Protein AF-0000000078518504 (afdb_homodimer)

Organism: Penicillium expansum (NCBI:txid27334)

InterPro domains:
  IPR007219 Xylanolytic transcriptional activator, regulatory domain [PF04082] (17-148)
  IPR007219 Xylanolytic transcriptional activator, regulatory domain [SM00906] (2-79)

Foldseek 3Di:
DLLVVLLVLLVVLVVVPLLDPVSAFDDPDLLQAPRNLVSQVSNLVSVLSQLLVCLQLLHAGSDAPVSGQDFHHHLAEPVRHDHPPPPCPVPDPPPSPPHYPCVLVVLSSQLSVLSNVLSNLCPDPCNVVVVVDCVVLVVSLVSLVVSLVVLVVVADCPDPASSHPLNSLLSSLSSLCSSQQDDLLCLLVCSVLSLQLSLLSNLVSVLVCVVVVFAPLDLSVLSSLLLSLLSNLLSLQSDALVSDDVSLVDPSNVVSNVSSLVSLVVSCVVPVLSVLSSVLSVLSVVFRDGPPPQPDVVRDFAGDPVSLVSVVVCLVSCCVRSSRPSSSVSSVCRSPHTRDYPDPDPSPPPPPPDDPPDPVPPVVPPDPPPPVVNPPDPPPDDDDDDDDRPDDDDPPDDPDDPPPPPPPPVCVQPNPGGSPD/DLLVVLLVLLVVLVVVPLLDPVPAFDDPDLLQAPRNLVSQVSNLVSVLSQLLVCLQLLHAGSDAPVSGQDFHHHLDEPVSHDHPPPPCPVPPPPPSPPHYPCNLVVLSSQLSVLSNVLSNLCPDPCNVVVVVDCVVLVVSLVSLVVSLVVLVVVADCPDPDSSHPLNSLLSSLSSLCSSQQDDLLCLLVCSVLSLQLSLLSNLVSVLVCVVVVFAPLDLSVLSSLLLSLLSNLLSLQSDALVSDDVSLVDPSNVVSNVSSLVSLVVSCVVPVLSVLSSVLSVLSVVFRDGPPPQPDVVRDFAGDPVSLVSVVVCLVSCCVRSSRPSSSVSSVCRSPHTRDYPDPDPSPPPPPPDDPPDPVPPVVPDDDDPPVVNPPDPPPDDDDDDDDRPDDDDPPDDPDDPPPPPPPPVCVQPNPGGSPD

Solvent-accessible surface area (backbone atoms only — not comparable to full-atom values): 48650 Å² total; per-residue (Å²): 109,69,68,45,51,47,46,37,51,51,45,52,39,52,73,68,38,46,41,36,47,86,68,48,79,79,54,96,52,51,70,39,24,39,66,52,34,50,47,29,46,52,40,51,53,52,47,50,51,43,47,51,50,21,59,57,32,60,47,81,54,61,65,60,72,56,53,43,52,44,65,80,53,56,67,56,43,76,85,68,39,35,60,89,84,47,82,64,73,74,54,69,81,56,72,66,62,90,75,36,88,51,41,43,54,54,54,50,52,53,52,47,50,52,49,44,52,50,52,60,50,65,48,26,58,61,26,71,67,54,62,71,40,64,62,62,56,51,51,52,48,50,52,51,50,53,53,52,57,59,42,60,74,66,37,46,80,84,40,92,49,73,41,9,55,64,47,47,50,36,55,51,27,52,47,48,41,68,73,32,66,68,44,79,84,37,28,82,73,52,26,30,59,52,31,39,49,28,32,34,51,38,30,48,50,49,46,52,35,52,74,66,69,59,54,47,85,36,70,66,56,50,54,44,47,52,45,38,47,50,51,40,51,42,45,46,42,50,40,30,78,89,69,53,54,73,53,65,67,44,83,54,49,67,56,17,53,51,36,37,52,51,52,32,51,56,45,26,73,74,32,71,85,35,40,64,56,35,52,48,48,52,52,47,64,70,54,45,67,53,86,87,57,79,69,56,88,73,63,76,58,50,58,53,68,68,60,35,54,51,47,60,70,43,40,70,59,49,49,72,68,52,56,20,57,70,57,52,48,49,53,50,47,54,61,73,43,63,53,51,70,76,81,80,78,73,81,57,82,66,72,78,78,72,93,68,72,72,68,61,56,34,58,59,21,35,86,64,68,71,77,39,68,79,73,48,71,84,68,79,74,80,83,82,86,79,82,81,68,80,80,78,79,81,86,68,82,79,80,73,72,72,76,71,64,65,75,78,71,68,61,72,48,29,76,62,68,80,60,79,118,110,68,68,45,51,47,46,37,51,52,45,51,39,54,74,67,38,47,42,34,48,86,67,48,80,79,56,96,54,50,68,37,24,38,67,52,35,50,49,29,46,52,41,50,53,50,48,50,50,43,48,51,50,19,60,57,33,60,48,81,51,61,65,58,72,56,53,43,53,43,66,80,53,57,68,55,42,75,86,68,39,37,61,90,84,49,82,64,71,73,56,69,79,56,71,70,63,89,76,37,87,51,40,43,56,54,53,50,50,52,51,48,49,52,49,45,51,51,50,59,50,63,48,26,59,63,25,71,67,54,64,70,41,64,62,61,57,52,50,53,49,50,53,51,49,52,54,52,57,57,40,62,74,65,36,46,79,84,41,91,48,75,40,9,56,64,47,47,50,37,54,49,27,51,46,48,38,67,74,33,66,69,44,78,84,38,28,80,72,52,25,32,59,52,29,41,49,26,32,33,52,38,29,48,51,47,46,53,34,52,74,66,69,57,56,47,86,36,68,64,55,50,53,45,47,51,44,38,47,50,50,41,51,41,44,46,41,50,37,29,77,90,70,55,55,71,53,66,67,45,83,53,49,66,55,18,52,50,36,36,52,48,52,33,51,57,43,25,73,75,32,72,84,35,39,64,55,36,53,49,49,52,52,47,63,70,56,44,66,54,86,88,58,78,71,56,87,73,62,77,58,51,59,53,69,69,58,35,54,51,47,60,72,44,40,68,59,48,51,72,69,51,55,20,56,68,58,52,47,50,54,50,49,54,61,72,43,63,54,50,69,77,81,79,77,73,81,57,80,65,73,76,80,69,92,68,72,71,70,62,58,35,58,61,18,38,82,66,65,73,79,39,68,79,74,50,71,83,70,79,74,84,83,79,86,79,82,80,69,80,79,77,77,79,85,68,80,80,79,72,72,75,75,70,65,64,75,77,71,67,62,71,48,26,76,62,64,79,60,80,116

Sequence (842 aa):
MIVTIVSAMMRYCVMAQLHLAESEPQVPNPAFSLEVQTRRRVFWSAYALDRFISWIYHIPNNIIDEHISVELFSNVGDADLHHEGSEDSRIQIETPSQKTHVSPALHLFRCRRIQSRIISTMMRSDFREIDASSTWREHMLGELDSWRSQLRLLSDVASKSYTSDRWVGMAYNYTILLLHQPTKENVCNGFGDRSVPACVQIAMTFRTFQKDRQTAQLWPGLLSQVAVGITLLYCFWATPPQHQTIAYRSREVPDALRACSTALAILAERWVQAEPLRDVFDVLAKEVPLHGTAEEDPPPRRISAESISYIQSQMPLLTSIIMHRGVLRMIREMITEDFPRSLDEDFHHQLPASQDQTMLRGLGGHMCSEECPFFHEPTHPGLMAGIGAQTFSPLENGIGSAYGVDDETLMYPLLFGSAEFMIVTIVSAMMRYCVMAQLHLAESEPQVPNPAFSLEVQTRRRVFWSAYALDRFISWIYHIPNNIIDEHISVELFSNVGDADLHHEGSEDSRIQIETPSQKTHVSPALHLFRCRRIQSRIISTMMRSDFREIDASSTWREHMLGELDSWRSQLRLLSDVASKSYTSDRWVGMAYNYTILLLHQPTKENVCNGFGDRSVPACVQIAMTFRTFQKDRQTAQLWPGLLSQVAVGITLLYCFWATPPQHQTIAYRSREVPDALRACSTALAILAERWVQAEPLRDVFDVLAKEVPLHGTAEEDPPPRRISAESISYIQSQMPLLTSIIMHRGVLRMIREMITEDFPRSLDEDFHHQLPASQDQTMLRGLGGHMCSEECPFFHEPTHPGLMAGIGAQTFSPLENGIGSAYGVDDETLMYPLLFGSAEF

pLDDT: mean 74.26, std 26.61, range [17.41, 97.56]

Radius of gyration: 29.84 Å; Cα contacts (8 Å, |Δi|>4): 883; chains: 2; bounding box: 81×90×67 Å

Secondary structure (DSSP, 8-state):
-HHHHHHHHHHHHHHTTTT-GGGS---S-TTTBHHHHHHHHHHHHHHHHHHHHHHHHT---SS-GGG--PPPPPS--GGG-B-TT-GGGG-------SS-TTHHHHHHHHHHHHHHHHHHHHTSTTHHHHHTSTHHHHHHHHHHHHHHHHHHTT--TT--STTSHHHHHHHHHHHHHHHT---TTTGGGTHHHHHHHHHHHHHHHHHHHHHTT-----HHHHHHHHHHHHHHHHHHHHS-GGG--GGGG-TTHHHHHHHHHHHHHHHHHH-GGGHHHHHHHHHHHHHSPPTT---SSSPPSSS-HHHHHHHHHHHHHHHHHH--HHHHHHHHHHHHS----SSS------------SGGGGSGGGS--GGG-GGGS------------------------S-S---TTS----SSSS-TT-/-HHHHHHHHHHHHHHTTTT-GGGS---S-TTTBHHHHHHHHHHHHHHHHHHHHHHHHT---SS-GGG--PPPPPS--GGG-B-TT-GGGG-------SS-TTHHHHHHHHHHHHHHHHHHHHTSTTHHHHHTSTHHHHHHHHHHHHHHHHHHTT--TT--STTSHHHHHHHHHHHHHHHT---TTTGGGTHHHHHHHHHHHHHHHHHHHHHTT-----HHHHHHHHHHHHHHHHHHHHS-GGG--GGGG-TTHHHHHHHHHHHHHHHHHH-GGGHHHHHHHHHHHHHSPPTT---SSSPPSSS-HHHHHHHHHHHHHHHHHH--HHHHHHHHHHHHS----SSS------------SGGGGSGGGS--GGG-GGGS------------------------S-S---TTS---SSSSS-TT-

Structure (mmCIF, N/CA/C/O backbone):
data_AF-0000000078518504-model_v1
#
loop_
_entity.id
_entity.type
_entity.pdbx_description
1 polymer 'Transcription factor, fungi'
#
loop_
_atom_site.group_PDB
_atom_site.id
_atom_site.type_symbol
_atom_site.label_atom_id
_atom_site.label_alt_id
_atom_site.label_comp_id
_atom_site.label_asym_id
_atom_site.label_entity_id
_atom_site.label_seq_id
_atom_site.pdbx_PDB_ins_code
_atom_site.Cartn_x
_atom_site.Cartn_y
_atom_site.Cartn_z
_atom_site.occupancy
_atom_site.B_iso_or_equiv
_atom_site.auth_seq_id
_atom_site.auth_comp_id
_atom_site.auth_asym_id
_atom_site.auth_atom_id
_atom_site.pdbx_PDB_model_num
ATOM 1 N N . MET A 1 1 ? -5.824 14.617 -9.156 1 77.56 1 MET A N 1
ATOM 2 C CA . MET A 1 1 ? -5.066 14.266 -10.352 1 77.56 1 MET A CA 1
ATOM 3 C C . MET A 1 1 ? -3.65 13.836 -9.992 1 77.56 1 MET A C 1
ATOM 5 O O . MET A 1 1 ? -3.248 12.703 -10.281 1 77.56 1 MET A O 1
ATOM 9 N N . ILE A 1 2 ? -2.992 14.562 -9.117 1 80.12 2 ILE A N 1
ATOM 10 C CA . ILE A 1 2 ? -1.602 14.227 -8.828 1 80.12 2 ILE A CA 1
ATOM 11 C C . ILE A 1 2 ? -1.538 12.922 -8.039 1 80.12 2 ILE A C 1
ATOM 13 O O . ILE A 1 2 ? -0.645 12.102 -8.25 1 80.12 2 ILE A O 1
ATOM 17 N N . VAL A 1 3 ? -2.488 12.625 -7.273 1 87.75 3 VAL A N 1
ATOM 18 C CA . VAL A 1 3 ? -2.502 11.438 -6.426 1 87.75 3 VAL A CA 1
ATOM 19 C C . VAL A 1 3 ? -2.584 10.188 -7.297 1 87.75 3 VAL A C 1
ATOM 21 O O . VAL A 1 3 ? -1.835 9.227 -7.09 1 87.75 3 VAL A O 1
ATOM 24 N N . THR A 1 4 ? -3.396 10.203 -8.32 1 87.12 4 THR A N 1
ATOM 25 C CA . THR A 1 4 ? -3.582 9.039 -9.18 1 87.12 4 THR A CA 1
ATOM 26 C C . THR A 1 4 ? -2.367 8.836 -10.078 1 87.12 4 THR A C 1
ATOM 28 O O . THR A 1 4 ? -1.992 7.699 -10.375 1 87.12 4 THR A O 1
ATOM 31 N N . ILE A 1 5 ? -1.777 9.945 -10.43 1 87.75 5 ILE A N 1
ATOM 32 C CA . ILE A 1 5 ? -0.608 9.852 -11.297 1 87.75 5 ILE A CA 1
ATOM 33 C C . ILE A 1 5 ? 0.558 9.234 -10.531 1 87.75 5 ILE A C 1
ATOM 35 O O . ILE A 1 5 ? 1.27 8.375 -11.055 1 87.75 5 ILE A O 1
ATOM 39 N N . VAL A 1 6 ? 0.733 9.719 -9.367 1 91.19 6 VAL A N 1
ATOM 40 C CA . VAL A 1 6 ? 1.813 9.188 -8.547 1 91.19 6 VAL A CA 1
ATOM 41 C C . VAL A 1 6 ? 1.548 7.715 -8.242 1 91.19 6 VAL A C 1
ATOM 43 O O . VAL A 1 6 ? 2.477 6.902 -8.211 1 91.19 6 VAL A O 1
ATOM 46 N N . SER A 1 7 ? 0.31 7.387 -8.062 1 92.62 7 SER A N 1
ATOM 47 C CA . SER A 1 7 ? -0.048 5.992 -7.816 1 92.62 7 SER A CA 1
ATOM 48 C C . SER A 1 7 ? 0.276 5.121 -9.023 1 92.62 7 SER A C 1
ATOM 50 O O . SER A 1 7 ? 0.81 4.02 -8.883 1 92.62 7 SER A O 1
ATOM 52 N N . ALA A 1 8 ? -0.093 5.602 -10.141 1 90.81 8 ALA A N 1
ATOM 53 C CA . ALA A 1 8 ? 0.226 4.867 -11.367 1 90.81 8 ALA A CA 1
ATOM 54 C C . ALA A 1 8 ? 1.734 4.699 -11.531 1 90.81 8 ALA A C 1
ATOM 56 O O . ALA A 1 8 ? 2.207 3.631 -11.922 1 90.81 8 ALA A O 1
ATOM 57 N N . MET A 1 9 ? 2.412 5.777 -11.25 1 93.5 9 MET A N 1
ATOM 58 C CA . MET A 1 9 ? 3.869 5.727 -11.328 1 93.5 9 MET A CA 1
ATOM 59 C C . MET A 1 9 ? 4.422 4.625 -10.422 1 93.5 9 MET A C 1
ATOM 61 O O . MET A 1 9 ? 5.262 3.83 -10.852 1 93.5 9 MET A O 1
ATOM 65 N N . MET A 1 10 ? 3.941 4.582 -9.219 1 95.06 10 MET A N 1
ATOM 66 C CA . MET A 1 10 ? 4.422 3.574 -8.273 1 95.06 10 MET A CA 1
ATOM 67 C C . MET A 1 10 ? 4.074 2.17 -8.758 1 95.06 10 MET A C 1
ATOM 69 O O . MET A 1 10 ? 4.859 1.236 -8.578 1 95.06 10 MET A O 1
ATOM 73 N N . ARG A 1 11 ? 2.955 2.02 -9.375 1 93.75 11 ARG A N 1
ATOM 74 C CA . ARG A 1 11 ? 2.566 0.707 -9.883 1 93.75 11 ARG A CA 1
ATOM 75 C C . ARG A 1 11 ? 3.459 0.282 -11.047 1 93.75 11 ARG A C 1
ATOM 77 O O . ARG A 1 11 ? 3.768 -0.902 -11.195 1 93.75 11 ARG A O 1
ATOM 84 N N . TYR A 1 12 ? 3.844 1.214 -11.828 1 93.12 12 TYR A N 1
ATOM 85 C CA . TYR A 1 12 ? 4.793 0.899 -12.883 1 93.12 12 TYR A CA 1
ATOM 86 C C . TYR A 1 12 ? 6.121 0.422 -12.305 1 93.12 12 TYR A C 1
ATOM 88 O O . TYR A 1 12 ? 6.742 -0.501 -12.836 1 93.12 12 TYR A O 1
ATOM 96 N N . CYS A 1 13 ? 6.52 1.09 -11.234 1 95.31 13 CYS A N 1
ATOM 97 C CA . CYS A 1 13 ? 7.742 0.652 -10.57 1 95.31 13 CYS A CA 1
ATOM 98 C C . CYS A 1 13 ? 7.605 -0.777 -10.062 1 95.31 13 CYS A C 1
ATOM 100 O O . CYS A 1 13 ? 8.531 -1.577 -10.188 1 95.31 13 CYS A O 1
ATOM 102 N N . VAL A 1 14 ? 6.438 -1.118 -9.555 1 94.56 14 VAL A N 1
ATOM 103 C CA . VAL A 1 14 ? 6.184 -2.445 -9.008 1 94.56 14 VAL A CA 1
ATOM 104 C C . VAL A 1 14 ? 6.16 -3.477 -10.133 1 94.56 14 VAL A C 1
ATOM 106 O O . VAL A 1 14 ? 6.758 -4.551 -10.008 1 94.56 14 VAL A O 1
ATOM 109 N N . MET A 1 15 ? 5.504 -3.113 -11.227 1 91.56 15 MET A N 1
ATOM 110 C CA . MET A 1 15 ? 5.426 -4.023 -12.367 1 91.56 15 MET A CA 1
ATOM 111 C C . MET A 1 15 ? 6.812 -4.301 -12.93 1 91.56 15 MET A C 1
ATOM 113 O O . MET A 1 15 ? 7.094 -5.418 -13.375 1 91.56 15 MET A O 1
ATOM 117 N N . ALA A 1 16 ? 7.648 -3.305 -12.844 1 92.31 16 ALA A N 1
ATOM 118 C CA . ALA A 1 16 ? 9.023 -3.459 -13.32 1 92.31 16 ALA A CA 1
ATOM 119 C C . ALA A 1 16 ? 9.914 -4.066 -12.242 1 92.31 16 ALA A C 1
ATOM 121 O O . ALA A 1 16 ? 11.109 -4.281 -12.469 1 92.31 16 ALA A O 1
ATOM 122 N N . GLN A 1 17 ? 9.352 -4.305 -11.07 1 94.06 17 GLN A N 1
ATOM 123 C CA . GLN A 1 17 ? 10.039 -4.945 -9.953 1 94.06 17 GLN A CA 1
ATOM 124 C C . GLN A 1 17 ? 11.25 -4.133 -9.508 1 94.06 17 GLN A C 1
ATOM 126 O O . GLN A 1 17 ? 12.297 -4.695 -9.188 1 94.06 17 GLN A O 1
ATOM 131 N N . LEU A 1 18 ? 11.141 -2.814 -9.539 1 95.94 18 LEU A N 1
ATOM 132 C CA . LEU A 1 18 ? 12.25 -1.938 -9.164 1 95.94 18 LEU A CA 1
ATOM 133 C C . LEU A 1 18 ? 12.414 -1.899 -7.645 1 95.94 18 LEU A C 1
ATOM 135 O O . LEU A 1 18 ? 13.469 -1.502 -7.145 1 95.94 18 LEU A O 1
ATOM 139 N N . HIS A 1 19 ? 11.391 -2.283 -6.93 1 96.25 19 HIS A N 1
ATOM 140 C CA . HIS A 1 19 ? 11.414 -2.225 -5.473 1 96.25 19 HIS A CA 1
ATOM 141 C C . HIS A 1 19 ? 12.102 -3.453 -4.883 1 96.25 19 HIS A C 1
ATOM 143 O O . HIS A 1 19 ? 12.273 -3.551 -3.666 1 96.25 19 HIS A O 1
ATOM 149 N N . LEU A 1 20 ? 12.492 -4.359 -5.773 1 95.25 20 LEU A N 1
ATOM 150 C CA . LEU A 1 20 ? 13.047 -5.629 -5.316 1 95.25 20 LEU A CA 1
ATOM 151 C C . LEU A 1 20 ? 14.539 -5.707 -5.609 1 95.25 20 LEU A C 1
ATOM 153 O O . LEU A 1 20 ? 14.961 -5.539 -6.758 1 95.25 20 LEU A O 1
ATOM 157 N N . ALA A 1 21 ? 15.312 -6.07 -4.637 1 93.69 21 ALA A N 1
ATOM 158 C CA . ALA A 1 21 ? 16.75 -6.254 -4.793 1 93.69 21 ALA A CA 1
ATOM 159 C C . ALA A 1 21 ? 17.062 -7.504 -5.613 1 93.69 21 ALA A C 1
ATOM 161 O O . ALA A 1 21 ? 18.031 -7.531 -6.367 1 93.69 21 ALA A O 1
ATOM 162 N N . GLU A 1 22 ? 16.234 -8.547 -5.512 1 88.81 22 GLU A N 1
ATOM 163 C CA . GLU A 1 22 ? 16.438 -9.82 -6.188 1 88.81 22 GLU A CA 1
ATOM 164 C C . GLU A 1 22 ? 16.328 -9.664 -7.703 1 88.81 22 GLU A C 1
ATOM 166 O O . GLU A 1 22 ? 16.859 -10.484 -8.453 1 88.81 22 GLU A O 1
ATOM 171 N N . SER A 1 23 ? 15.672 -8.648 -8.102 1 89.75 23 SER A N 1
ATOM 172 C CA . SER A 1 23 ? 15.453 -8.445 -9.531 1 89.75 23 SER A CA 1
ATOM 173 C C . SER A 1 23 ? 16.578 -7.625 -10.148 1 89.75 23 SER A C 1
ATOM 175 O O . SER A 1 23 ? 16.641 -7.457 -11.367 1 89.75 23 SER A O 1
ATOM 177 N N . GLU A 1 24 ? 17.453 -7.098 -9.297 1 92.12 24 GLU A N 1
ATOM 178 C CA . GLU A 1 24 ? 18.578 -6.328 -9.82 1 92.12 24 GLU A CA 1
ATOM 179 C C . GLU A 1 24 ? 19.547 -7.219 -10.586 1 92.12 24 GLU A C 1
ATOM 181 O O . GLU A 1 24 ? 19.734 -8.391 -10.242 1 92.12 24 GLU A O 1
ATOM 186 N N . PRO A 1 25 ? 20.156 -6.598 -11.625 1 88.38 25 PRO A N 1
ATOM 187 C CA . PRO A 1 25 ? 21.203 -7.367 -12.305 1 88.38 25 PRO A CA 1
ATOM 188 C C . PRO A 1 25 ? 22.359 -7.758 -11.383 1 88.38 25 PRO A C 1
ATOM 190 O O . PRO A 1 25 ? 22.734 -6.98 -10.5 1 88.38 25 PRO A O 1
ATOM 193 N N . GLN A 1 26 ? 22.797 -8.945 -11.656 1 87.5 26 GLN A N 1
ATOM 194 C CA . GLN A 1 26 ? 23.938 -9.414 -10.859 1 87.5 26 GLN A CA 1
ATOM 195 C C . GLN A 1 26 ? 25.25 -8.945 -11.461 1 87.5 26 GLN A C 1
ATOM 197 O O . GLN A 1 26 ? 25.672 -9.422 -12.516 1 87.5 26 GLN A O 1
ATOM 202 N N . VAL A 1 27 ? 25.828 -7.969 -10.812 1 87.56 27 VAL A N 1
ATOM 203 C CA . VAL A 1 27 ? 27.094 -7.41 -11.273 1 87.56 27 VAL A CA 1
ATOM 204 C C . VAL A 1 27 ? 28.125 -7.461 -10.148 1 87.56 27 VAL A C 1
ATOM 206 O O . VAL A 1 27 ? 27.766 -7.477 -8.969 1 87.56 27 VAL A O 1
ATOM 209 N N . PRO A 1 28 ? 29.328 -7.574 -10.516 1 84.12 28 PRO A N 1
ATOM 210 C CA . PRO A 1 28 ? 30.375 -7.688 -9.492 1 84.12 28 PRO A CA 1
ATOM 211 C C . PRO A 1 28 ? 30.391 -6.508 -8.523 1 84.12 28 PRO A C 1
ATOM 213 O O . PRO A 1 28 ? 30.578 -6.691 -7.32 1 84.12 28 PRO A O 1
ATOM 216 N N . ASN A 1 29 ? 30.219 -5.289 -9.055 1 85.5 29 ASN A N 1
ATOM 217 C CA . ASN A 1 29 ? 30.219 -4.098 -8.211 1 85.5 29 ASN A CA 1
ATOM 218 C C . ASN A 1 29 ? 28.984 -3.244 -8.445 1 85.5 29 ASN A C 1
ATOM 220 O O . ASN A 1 29 ? 29.031 -2.242 -9.156 1 85.5 29 ASN A O 1
ATOM 224 N N . PRO A 1 30 ? 27.969 -3.611 -7.781 1 88.56 30 PRO A N 1
ATOM 225 C CA . PRO A 1 30 ? 26.703 -2.898 -8 1 88.56 30 PRO A CA 1
ATOM 226 C C . PRO A 1 30 ? 26.797 -1.415 -7.652 1 88.56 30 PRO A C 1
ATOM 228 O O . PRO A 1 30 ? 26.062 -0.6 -8.203 1 88.56 30 PRO A O 1
ATOM 231 N N . ALA A 1 31 ? 27.75 -1.075 -6.754 1 86.62 31 ALA A N 1
ATOM 232 C CA . ALA A 1 31 ? 27.875 0.31 -6.309 1 86.62 31 ALA A CA 1
ATOM 233 C C . ALA A 1 31 ? 28.344 1.213 -7.445 1 86.62 31 ALA A C 1
ATOM 235 O O . ALA A 1 31 ? 28.047 2.412 -7.453 1 86.62 31 ALA A O 1
ATOM 236 N N . PHE A 1 32 ? 29.016 0.625 -8.414 1 87.69 32 PHE A N 1
ATOM 237 C CA . PHE A 1 32 ? 29.594 1.43 -9.484 1 87.69 32 PHE A CA 1
ATOM 238 C C . PHE A 1 32 ? 28.953 1.095 -10.828 1 87.69 32 PHE A C 1
ATOM 240 O O . PHE A 1 32 ? 29.312 1.662 -11.852 1 87.69 32 PHE A O 1
ATOM 247 N N . SER A 1 33 ? 27.969 0.254 -10.75 1 90.56 33 SER A N 1
ATOM 248 C CA . SER A 1 33 ? 27.297 -0.136 -11.977 1 90.56 33 SER A CA 1
ATOM 249 C C . SER A 1 33 ? 26.266 0.909 -12.391 1 90.56 33 SER A C 1
ATOM 251 O O . SER A 1 33 ? 25.359 1.248 -11.609 1 90.56 33 SER A O 1
ATOM 253 N N . LEU A 1 34 ? 26.375 1.397 -13.539 1 89.94 34 LEU A N 1
ATOM 254 C CA . LEU A 1 34 ? 25.453 2.404 -14.047 1 89.94 34 LEU A CA 1
ATOM 255 C C . LEU A 1 34 ? 24.031 1.859 -14.086 1 89.94 34 LEU A C 1
ATOM 257 O O . LEU A 1 34 ? 23.078 2.559 -13.711 1 89.94 34 LEU A O 1
ATOM 261 N N . GLU A 1 35 ? 23.828 0.681 -14.492 1 91.12 35 GLU A N 1
ATOM 262 C CA . GLU A 1 35 ? 22.5 0.088 -14.625 1 91.12 35 GLU A CA 1
ATOM 263 C C . GLU A 1 35 ? 21.828 -0.072 -13.266 1 91.12 35 GLU A C 1
ATOM 265 O O . GLU A 1 35 ? 20.688 0.342 -13.07 1 91.12 35 GLU A O 1
ATOM 270 N N . VAL A 1 36 ? 22.625 -0.61 -12.367 1 93.31 36 VAL A N 1
ATOM 271 C CA . VAL A 1 36 ? 22.078 -0.865 -11.047 1 93.31 36 VAL A CA 1
ATOM 272 C C . VAL A 1 36 ? 21.766 0.46 -10.352 1 93.31 36 VAL A C 1
ATOM 274 O O . VAL A 1 36 ? 20.688 0.63 -9.781 1 93.31 36 VAL A O 1
ATOM 277 N N . GLN A 1 37 ? 22.672 1.417 -10.5 1 91.81 37 GLN A N 1
ATOM 278 C CA . GLN A 1 37 ? 22.484 2.693 -9.812 1 91.81 37 GLN A CA 1
ATOM 279 C C . GLN A 1 37 ? 21.344 3.494 -10.453 1 91.81 37 GLN A C 1
ATOM 281 O O . GLN A 1 37 ? 20.609 4.191 -9.758 1 91.81 37 GLN A O 1
ATOM 286 N N . THR A 1 38 ? 21.234 3.412 -11.727 1 92.44 38 THR A N 1
ATOM 287 C CA . THR A 1 38 ? 20.125 4.094 -12.383 1 92.44 38 THR A CA 1
ATOM 288 C C . THR A 1 38 ? 18.797 3.502 -11.938 1 92.44 38 THR A C 1
ATOM 290 O O . THR A 1 38 ? 17.844 4.238 -11.656 1 92.44 38 THR A O 1
ATOM 293 N N . ARG A 1 39 ? 18.734 2.186 -11.883 1 95.12 39 ARG A N 1
ATOM 294 C CA . ARG A 1 39 ? 17.531 1.494 -11.43 1 95.12 39 ARG A CA 1
ATOM 295 C C . ARG A 1 39 ? 17.156 1.916 -10.016 1 95.12 39 ARG A C 1
ATOM 297 O O . ARG A 1 39 ? 16 2.244 -9.742 1 95.12 39 ARG A O 1
ATOM 304 N N . ARG A 1 40 ? 18.125 1.973 -9.18 1 94.81 40 ARG A N 1
ATOM 305 C CA . ARG A 1 40 ? 17.891 2.35 -7.793 1 94.81 40 ARG A CA 1
ATOM 306 C C . ARG A 1 40 ? 17.469 3.811 -7.684 1 94.81 40 ARG A C 1
ATOM 308 O O . ARG A 1 40 ? 16.547 4.145 -6.938 1 94.81 40 ARG A O 1
ATOM 315 N N . ARG A 1 41 ? 18.141 4.672 -8.438 1 93.06 41 ARG A N 1
ATOM 316 C CA . ARG A 1 41 ? 17.828 6.094 -8.391 1 93.06 41 ARG A CA 1
ATOM 317 C C . ARG A 1 41 ? 16.422 6.363 -8.898 1 93.06 41 ARG A C 1
ATOM 319 O O . ARG A 1 41 ? 15.703 7.211 -8.352 1 93.06 41 ARG A O 1
ATOM 326 N N . VAL A 1 42 ? 15.992 5.656 -9.898 1 94.19 42 VAL A N 1
ATOM 327 C CA . VAL A 1 42 ? 14.648 5.82 -10.445 1 94.19 42 VAL A CA 1
ATOM 328 C C . VAL A 1 42 ? 13.609 5.402 -9.398 1 94.19 42 VAL A C 1
ATOM 330 O O . VAL A 1 42 ? 12.648 6.129 -9.148 1 94.19 42 VAL A O 1
ATOM 333 N N . PHE A 1 43 ? 13.805 4.273 -8.797 1 97.12 43 PHE A N 1
ATOM 334 C CA . PHE A 1 43 ? 12.836 3.787 -7.824 1 97.12 43 PHE A CA 1
ATOM 335 C C . PHE A 1 43 ? 12.742 4.738 -6.637 1 97.12 43 PHE A C 1
ATOM 337 O O . PHE A 1 43 ? 11.641 5.109 -6.219 1 97.12 43 PHE A O 1
ATOM 344 N N . TRP A 1 44 ? 13.836 5.105 -6.094 1 95.38 44 TRP A N 1
ATOM 345 C CA . TRP A 1 44 ? 13.836 5.91 -4.875 1 95.38 44 TRP A CA 1
ATOM 346 C C . TRP A 1 44 ? 13.328 7.32 -5.16 1 95.38 44 TRP A C 1
ATOM 348 O O . TRP A 1 44 ? 12.75 7.969 -4.285 1 95.38 44 TRP A O 1
ATOM 358 N N . SER A 1 45 ? 13.57 7.801 -6.383 1 93.5 45 SER A N 1
ATOM 359 C CA . SER A 1 45 ? 12.938 9.062 -6.758 1 93.5 45 SER A CA 1
ATOM 360 C C . SER A 1 45 ? 11.414 8.938 -6.766 1 93.5 45 SER A C 1
ATOM 362 O O . SER A 1 45 ? 10.711 9.828 -6.285 1 93.5 45 SER A O 1
ATOM 364 N N . ALA A 1 46 ? 10.906 7.848 -7.312 1 95.25 46 ALA A N 1
ATOM 365 C CA . ALA A 1 46 ? 9.477 7.582 -7.281 1 95.25 46 ALA A CA 1
ATOM 366 C C . ALA A 1 46 ? 8.977 7.43 -5.844 1 95.25 46 ALA A C 1
ATOM 368 O O . ALA A 1 46 ? 7.91 7.941 -5.496 1 95.25 46 ALA A O 1
ATOM 369 N N . TYR A 1 47 ? 9.766 6.785 -5.07 1 96.12 47 TYR A N 1
ATOM 370 C CA . TYR A 1 47 ? 9.461 6.598 -3.656 1 96.12 47 TYR A CA 1
ATOM 371 C C . TYR A 1 47 ? 9.297 7.941 -2.951 1 96.12 47 TYR A C 1
ATOM 373 O O . TYR A 1 47 ? 8.336 8.141 -2.205 1 96.12 47 TYR A O 1
ATOM 381 N N . ALA A 1 48 ? 10.242 8.789 -3.184 1 92.69 48 ALA A N 1
ATOM 382 C CA . ALA A 1 48 ? 10.219 10.094 -2.521 1 92.69 48 ALA A CA 1
ATOM 383 C C . ALA A 1 48 ? 8.969 10.883 -2.91 1 92.69 48 ALA A C 1
ATOM 385 O O . ALA A 1 48 ? 8.359 11.531 -2.064 1 92.69 48 ALA A O 1
ATOM 386 N N . LEU A 1 49 ? 8.617 10.797 -4.078 1 91.19 49 LEU A N 1
ATOM 387 C CA . LEU A 1 49 ? 7.422 11.492 -4.547 1 91.19 49 LEU A CA 1
ATOM 388 C C . LEU A 1 49 ? 6.164 10.891 -3.924 1 91.19 49 LEU A C 1
AT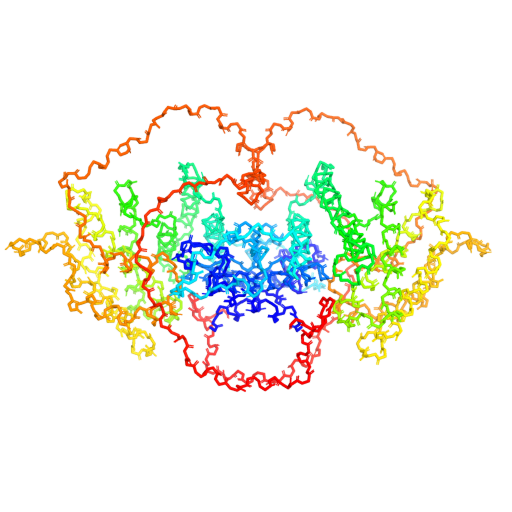OM 390 O O . LEU A 1 49 ? 5.258 11.625 -3.52 1 91.19 49 LEU A O 1
ATOM 394 N N . ASP A 1 50 ? 6.129 9.617 -3.934 1 94.69 50 ASP A N 1
ATOM 395 C CA . ASP A 1 50 ? 4.992 8.93 -3.332 1 94.69 50 ASP A CA 1
ATOM 396 C C . ASP A 1 50 ? 4.809 9.336 -1.871 1 94.69 50 ASP A C 1
ATOM 398 O O . ASP A 1 50 ? 3.693 9.625 -1.436 1 94.69 50 ASP A O 1
ATOM 402 N N . ARG A 1 51 ? 5.895 9.359 -1.16 1 94.69 51 ARG A N 1
ATOM 403 C CA . ARG A 1 51 ? 5.82 9.695 0.259 1 94.69 51 ARG A CA 1
ATOM 404 C C . ARG A 1 51 ? 5.461 11.164 0.457 1 94.69 51 ARG A C 1
ATOM 406 O O . ARG A 1 51 ? 4.77 11.516 1.415 1 94.69 51 ARG A O 1
ATOM 413 N N . PHE A 1 52 ? 5.984 11.977 -0.39 1 90.44 52 PHE A N 1
ATOM 414 C CA . PHE A 1 52 ? 5.656 13.391 -0.335 1 90.44 52 PHE A CA 1
ATOM 415 C C . PHE A 1 52 ? 4.152 13.609 -0.472 1 90.44 52 PHE A C 1
ATOM 417 O O . PHE A 1 52 ? 3.553 14.359 0.303 1 90.44 52 PHE A O 1
ATOM 424 N N . ILE A 1 53 ? 3.549 12.938 -1.375 1 91.44 53 ILE A N 1
ATOM 425 C CA . ILE A 1 53 ? 2.119 13.07 -1.629 1 91.44 53 ILE A CA 1
ATOM 426 C C . ILE A 1 53 ? 1.33 12.477 -0.464 1 91.44 53 ILE A C 1
ATOM 428 O O . ILE A 1 53 ? 0.328 13.055 -0.03 1 91.44 53 ILE A O 1
ATOM 432 N N . SER A 1 54 ? 1.783 11.328 -0.002 1 93.19 54 SER A N 1
ATOM 433 C CA . SER A 1 54 ? 1.116 10.695 1.132 1 93.19 54 SER A CA 1
ATOM 434 C C . SER A 1 54 ? 1.132 11.602 2.357 1 93.19 54 SER A C 1
ATOM 436 O O . SER A 1 54 ? 0.148 11.68 3.096 1 93.19 54 SER A O 1
ATOM 438 N N . TRP A 1 55 ? 2.188 12.305 2.523 1 90.88 55 TRP A N 1
ATOM 439 C CA . TRP A 1 55 ? 2.334 13.219 3.648 1 90.88 55 TRP A CA 1
ATOM 440 C C . TRP A 1 55 ? 1.423 14.43 3.486 1 90.88 55 TRP A C 1
ATOM 442 O O . TRP A 1 55 ? 0.695 14.797 4.414 1 90.88 55 TRP A O 1
ATOM 452 N N . ILE A 1 56 ? 1.42 15.039 2.332 1 90 56 ILE A N 1
ATOM 453 C CA . ILE A 1 56 ? 0.695 16.281 2.084 1 90 56 ILE A CA 1
ATOM 454 C C . ILE A 1 56 ? -0.807 16.031 2.205 1 90 56 ILE A C 1
ATOM 456 O O . ILE A 1 56 ? -1.527 16.828 2.805 1 90 56 ILE A O 1
ATOM 460 N N . TYR A 1 57 ? -1.25 14.922 1.704 1 91.69 57 TYR A N 1
ATOM 461 C CA . TYR A 1 57 ? -2.684 14.648 1.67 1 91.69 57 TYR A CA 1
ATOM 462 C C . TYR A 1 57 ? -3.096 13.742 2.818 1 91.69 57 TYR A C 1
ATOM 464 O O . TYR A 1 57 ? -4.289 13.523 3.053 1 91.69 57 TYR A O 1
ATOM 472 N N . HIS A 1 58 ? -2.127 13.266 3.525 1 91.25 58 HIS A N 1
ATOM 473 C CA . HIS A 1 58 ? -2.375 12.367 4.648 1 91.25 58 HIS A CA 1
ATOM 474 C C . HIS A 1 58 ? -3.154 11.133 4.203 1 91.25 58 HIS A C 1
ATOM 476 O O . HIS A 1 58 ? -4.211 10.828 4.762 1 91.25 58 HIS A O 1
ATOM 482 N N . ILE A 1 59 ? -2.66 10.438 3.242 1 93.62 59 ILE A N 1
ATOM 483 C CA . ILE A 1 59 ? -3.252 9.219 2.705 1 93.62 59 ILE A CA 1
ATOM 484 C C . ILE A 1 59 ? -2.234 8.078 2.766 1 93.62 59 ILE A C 1
ATOM 486 O O . ILE A 1 59 ? -1.032 8.32 2.906 1 93.62 59 ILE A O 1
ATOM 490 N N . PRO A 1 60 ? -2.707 6.809 2.691 1 94.88 60 PRO A N 1
ATOM 491 C CA . PRO A 1 60 ? -1.782 5.676 2.77 1 94.88 60 PRO A CA 1
ATOM 492 C C . PRO A 1 60 ? -0.799 5.633 1.602 1 94.88 60 PRO A C 1
ATOM 494 O O . PRO A 1 60 ? -1.122 6.086 0.501 1 94.88 60 PRO A O 1
ATOM 497 N N . ASN A 1 61 ? 0.332 5.113 1.901 1 95.81 61 ASN A N 1
ATOM 498 C CA . ASN A 1 61 ? 1.344 4.934 0.865 1 95.81 61 ASN A CA 1
ATOM 499 C C . ASN A 1 61 ? 0.915 3.891 -0.162 1 95.81 61 ASN A C 1
ATOM 501 O O . ASN A 1 61 ? 0.073 3.039 0.126 1 95.81 61 ASN A O 1
ATOM 505 N N . ASN A 1 62 ? 1.476 3.986 -1.334 1 95.12 62 ASN A N 1
ATOM 506 C CA . ASN A 1 62 ? 1.146 3.035 -2.391 1 95.12 62 ASN A CA 1
ATOM 507 C C . ASN A 1 62 ? 1.831 1.69 -2.17 1 95.12 62 ASN A C 1
ATOM 509 O O . ASN A 1 62 ? 1.331 0.654 -2.611 1 95.12 62 ASN A O 1
ATOM 513 N N . ILE A 1 63 ? 2.959 1.696 -1.64 1 95.25 63 ILE A N 1
ATOM 514 C CA . ILE A 1 63 ? 3.701 0.5 -1.255 1 95.25 63 ILE A CA 1
ATOM 515 C C . ILE A 1 63 ? 4.293 0.686 0.141 1 95.25 63 ILE A C 1
ATOM 517 O O . ILE A 1 63 ? 4.789 1.766 0.473 1 95.25 63 ILE A O 1
ATOM 521 N N . ILE A 1 64 ? 4.141 -0.276 0.924 1 94.25 64 ILE A N 1
ATOM 522 C CA . ILE A 1 64 ? 4.66 -0.14 2.281 1 94.25 64 ILE A CA 1
ATOM 523 C C . ILE A 1 64 ? 6.156 -0.444 2.297 1 94.25 64 ILE A C 1
ATOM 525 O O . ILE A 1 64 ? 6.656 -1.165 1.432 1 94.25 64 ILE A O 1
ATOM 529 N N . ASP A 1 65 ? 6.82 0.106 3.234 1 94.19 65 ASP A N 1
ATOM 530 C CA . ASP A 1 65 ? 8.273 -0.031 3.312 1 94.19 65 ASP A CA 1
ATOM 531 C C . ASP A 1 65 ? 8.68 -1.493 3.488 1 94.19 65 ASP A C 1
ATOM 533 O O . ASP A 1 65 ? 9.727 -1.915 2.998 1 94.19 65 ASP A O 1
ATOM 537 N N . GLU A 1 66 ? 7.867 -2.264 4.078 1 93.12 66 GLU A N 1
ATOM 538 C CA . GLU A 1 66 ? 8.164 -3.666 4.348 1 93.12 66 GLU A CA 1
ATOM 539 C C . GLU A 1 66 ? 8.234 -4.473 3.057 1 93.12 66 GLU A C 1
ATOM 541 O O . GLU A 1 66 ? 8.773 -5.582 3.037 1 93.12 66 GLU A O 1
ATOM 546 N N . HIS A 1 67 ? 7.66 -3.977 2.025 1 95.5 67 HIS A N 1
ATOM 547 C CA . HIS A 1 67 ? 7.645 -4.695 0.757 1 95.5 67 HIS A CA 1
ATOM 548 C C . HIS A 1 67 ? 8.766 -4.223 -0.158 1 95.5 67 HIS A C 1
ATOM 550 O O . HIS A 1 67 ? 8.828 -4.613 -1.327 1 95.5 67 HIS A O 1
ATOM 556 N N . ILE A 1 68 ? 9.586 -3.326 0.338 1 96.44 68 ILE A N 1
ATOM 557 C CA . ILE A 1 68 ? 10.711 -2.797 -0.427 1 96.44 68 ILE A CA 1
ATOM 558 C C . ILE A 1 68 ? 12.008 -3.445 0.049 1 96.44 68 ILE A C 1
ATOM 560 O O . ILE A 1 68 ? 12.352 -3.361 1.23 1 96.44 68 ILE A O 1
ATOM 564 N N . SER A 1 69 ? 12.773 -4.113 -0.873 1 94.88 69 SER A N 1
ATOM 565 C CA . SER A 1 69 ? 14.008 -4.785 -0.479 1 94.88 69 SER A CA 1
ATOM 566 C C . SER A 1 69 ? 15.227 -4.105 -1.095 1 94.88 69 SER A C 1
ATOM 568 O O . SER A 1 69 ? 16.359 -4.359 -0.678 1 94.88 69 SER A O 1
ATOM 570 N N . VAL A 1 70 ? 14.992 -3.223 -2.082 1 95.56 70 VAL A N 1
ATOM 571 C CA . VAL A 1 70 ? 16.109 -2.57 -2.764 1 95.56 70 VAL A CA 1
ATOM 572 C C . VAL A 1 70 ? 16.766 -1.568 -1.824 1 95.56 70 VAL A C 1
ATOM 574 O O . VAL A 1 70 ? 16.094 -0.859 -1.079 1 95.56 70 VAL A O 1
ATOM 577 N N . GLU A 1 71 ? 18.047 -1.506 -1.927 1 92.94 71 GLU A N 1
ATOM 578 C CA . GLU A 1 71 ? 18.797 -0.564 -1.107 1 92.94 71 GLU A CA 1
ATOM 579 C C . GLU A 1 71 ? 18.859 0.812 -1.766 1 92.94 71 GLU A C 1
ATOM 581 O O . GLU A 1 71 ? 18.609 0.945 -2.965 1 92.94 71 GLU A O 1
ATOM 586 N N . LEU A 1 72 ? 19.172 1.826 -0.929 1 92.69 72 LEU A N 1
ATOM 587 C CA . LEU A 1 72 ? 19.391 3.16 -1.477 1 92.69 72 LEU A CA 1
ATOM 588 C C . LEU A 1 72 ? 20.562 3.156 -2.453 1 92.69 72 LEU A C 1
ATOM 590 O O . LEU A 1 72 ? 21.453 2.309 -2.357 1 92.69 72 LEU A O 1
ATOM 594 N N . PHE A 1 73 ? 20.531 4.008 -3.41 1 90.19 73 PHE A N 1
ATOM 595 C CA . PHE A 1 73 ? 21.625 4.082 -4.363 1 90.19 73 PHE A CA 1
ATOM 596 C C . PHE A 1 73 ? 22.906 4.539 -3.678 1 90.19 73 PHE A C 1
ATOM 598 O O . PHE A 1 73 ? 22.859 5.172 -2.621 1 90.19 73 PHE A O 1
ATOM 605 N N . SER A 1 74 ? 23.969 4.207 -4.262 1 86.5 74 SER A N 1
ATOM 606 C CA . SER A 1 74 ? 25.281 4.469 -3.689 1 86.5 74 SER A CA 1
ATOM 607 C C . SER A 1 74 ? 25.672 5.934 -3.848 1 86.5 74 SER A C 1
ATOM 609 O O . SER A 1 74 ? 25.203 6.609 -4.766 1 86.5 74 SER A O 1
ATOM 611 N N . ASN A 1 75 ? 26.453 6.34 -2.857 1 85.19 75 ASN A N 1
ATOM 612 C CA . ASN A 1 75 ? 26.953 7.707 -2.912 1 85.19 75 ASN A CA 1
ATOM 613 C C . ASN A 1 75 ? 28.109 7.832 -3.906 1 85.19 75 ASN A C 1
ATOM 615 O O . ASN A 1 75 ? 29.25 8.086 -3.512 1 85.19 75 ASN A O 1
ATOM 619 N N . VAL A 1 76 ? 27.812 7.559 -5.172 1 84.19 76 VAL A N 1
ATOM 620 C CA . VAL A 1 76 ? 28.797 7.621 -6.254 1 84.19 76 VAL A CA 1
ATOM 621 C C . VAL A 1 76 ? 28.312 8.594 -7.332 1 84.19 76 VAL A C 1
ATOM 623 O O . VAL A 1 76 ? 27.141 8.555 -7.727 1 84.19 76 VAL A O 1
ATOM 626 N N . GLY A 1 77 ? 29.219 9.508 -7.656 1 82 77 GLY A N 1
ATOM 627 C CA . GLY A 1 77 ? 28.875 10.461 -8.703 1 82 77 GLY A CA 1
ATOM 628 C C . GLY A 1 77 ? 28.688 9.812 -10.062 1 82 77 GLY A C 1
ATOM 629 O O . GLY A 1 77 ?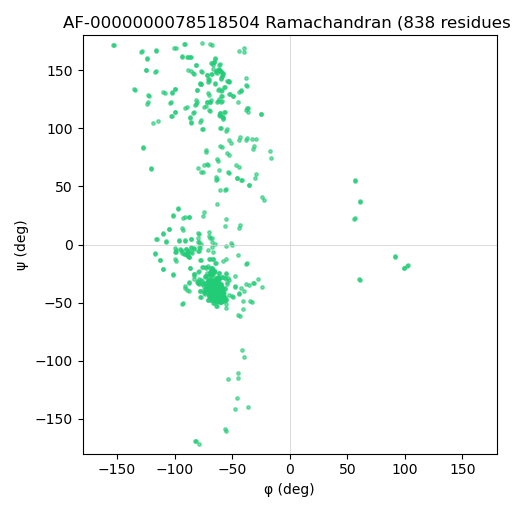 29.156 8.703 -10.289 1 82 77 GLY A O 1
ATOM 630 N N . ASP A 1 78 ? 28.047 10.445 -10.906 1 82.5 78 ASP A N 1
ATOM 631 C CA . ASP A 1 78 ? 27.703 9.93 -12.227 1 82.5 78 ASP A CA 1
ATOM 632 C C . ASP A 1 78 ? 28.969 9.609 -13.031 1 82.5 78 ASP A C 1
ATOM 634 O O . ASP A 1 78 ? 28.984 8.648 -13.805 1 82.5 78 ASP A O 1
ATOM 638 N N . ALA A 1 79 ? 29.938 10.398 -12.828 1 82.31 79 ALA A N 1
ATOM 639 C CA . ALA A 1 79 ? 31.172 10.25 -13.586 1 82.31 79 ALA A CA 1
ATOM 640 C C . ALA A 1 79 ? 31.891 8.953 -13.227 1 82.31 79 ALA A C 1
ATOM 642 O O . ALA A 1 79 ? 32.656 8.406 -14.031 1 82.31 79 ALA A O 1
ATOM 643 N N . ASP A 1 80 ? 31.625 8.508 -12.07 1 83.25 80 ASP A N 1
ATOM 644 C CA . ASP A 1 80 ? 32.344 7.328 -11.578 1 83.25 80 ASP A CA 1
ATOM 645 C C . ASP A 1 80 ? 31.547 6.051 -11.867 1 83.25 80 ASP A C 1
ATOM 647 O O . ASP A 1 80 ? 32.031 4.945 -11.586 1 83.25 80 ASP A O 1
ATOM 651 N N . LEU A 1 81 ? 30.344 6.203 -12.406 1 85.31 81 LEU A N 1
ATOM 652 C CA . LEU A 1 81 ? 29.547 5.031 -12.734 1 85.31 81 LEU A CA 1
ATOM 653 C C . LEU A 1 81 ? 29.984 4.43 -14.062 1 85.31 81 LEU A C 1
ATOM 655 O O . LEU A 1 81 ? 30.312 5.156 -15.008 1 85.31 81 LEU A O 1
ATOM 659 N N . HIS A 1 82 ? 30.141 3.125 -14.031 1 82.56 82 HIS A N 1
ATOM 660 C CA . HIS A 1 82 ? 30.641 2.455 -15.227 1 82.56 82 HIS A CA 1
ATOM 661 C C . HIS A 1 82 ? 29.594 1.488 -15.789 1 82.56 82 HIS A C 1
ATOM 663 O O . HIS A 1 82 ? 28.75 0.99 -15.047 1 82.56 82 HIS A O 1
ATOM 669 N N . HIS A 1 83 ? 29.656 1.348 -17.156 1 76.38 83 HIS A N 1
ATOM 670 C CA . HIS A 1 83 ? 28.828 0.353 -17.812 1 76.38 83 HIS A CA 1
ATOM 671 C C . HIS A 1 83 ? 29.391 -1.05 -17.641 1 76.38 83 HIS A C 1
ATOM 673 O O . HIS A 1 83 ? 30.609 -1.224 -17.594 1 76.38 83 HIS A O 1
ATOM 679 N N . GLU A 1 84 ? 28.625 -1.968 -17.406 1 66.69 84 GLU A N 1
ATOM 680 C CA . GLU A 1 84 ? 29.062 -3.355 -17.297 1 66.69 84 GLU A CA 1
ATOM 681 C C . GLU A 1 84 ? 29.875 -3.783 -18.516 1 66.69 84 GLU A C 1
ATOM 683 O O . GLU A 1 84 ? 29.5 -3.51 -19.656 1 66.69 84 GLU A O 1
ATOM 688 N N . GLY A 1 85 ? 31.047 -4.363 -18.359 1 59.31 85 GLY A N 1
ATOM 689 C CA . GLY A 1 85 ? 31.938 -4.812 -19.422 1 59.31 85 GLY A CA 1
ATOM 690 C C . GLY A 1 85 ? 33.062 -3.83 -19.719 1 59.31 85 GLY A C 1
ATOM 691 O O . GLY A 1 85 ? 33.938 -4.121 -20.531 1 59.31 85 GLY A O 1
ATOM 692 N N . SER A 1 86 ? 32.906 -2.658 -19.359 1 57.28 86 SER A N 1
ATOM 693 C CA . SER A 1 86 ? 34 -1.736 -19.656 1 57.28 86 SER A CA 1
ATOM 694 C C . SER A 1 86 ? 35.219 -2.053 -18.828 1 57.28 86 SER A C 1
ATOM 696 O O . SER A 1 86 ? 35.125 -2.594 -17.719 1 57.28 86 SER A O 1
ATOM 698 N N . GLU A 1 87 ? 36.344 -2.275 -19.438 1 52.25 87 GLU A N 1
ATOM 699 C CA . GLU A 1 87 ? 37.656 -2.531 -18.922 1 52.25 87 GLU A CA 1
ATOM 700 C C . GLU A 1 87 ? 37.906 -1.806 -17.594 1 52.25 87 GLU A C 1
ATOM 702 O O . GLU A 1 87 ? 38.75 -2.209 -16.797 1 52.25 87 GLU A O 1
ATOM 707 N N . ASP A 1 88 ? 37.375 -0.778 -17.469 1 50.5 88 ASP A N 1
ATOM 708 C CA . ASP A 1 88 ? 37.688 0.127 -16.375 1 50.5 88 ASP A CA 1
ATOM 709 C C . ASP A 1 88 ? 36.969 -0.313 -15.086 1 50.5 88 ASP A C 1
ATOM 711 O O . ASP A 1 88 ? 36.875 0.458 -14.133 1 50.5 88 ASP A O 1
ATOM 715 N N . SER A 1 89 ? 36.312 -1.348 -15.219 1 50 89 SER A N 1
ATOM 716 C CA . SER A 1 89 ? 35.562 -1.855 -14.07 1 50 89 SER A CA 1
ATOM 717 C C . SER A 1 89 ? 36.469 -2.033 -12.859 1 50 89 SER A C 1
ATOM 719 O O . SER A 1 89 ? 36 -2.367 -11.773 1 50 89 SER A O 1
ATOM 721 N N . ARG A 1 90 ? 37.75 -2.416 -13.203 1 41.78 90 ARG A N 1
ATOM 722 C CA . ARG A 1 90 ? 38.719 -2.57 -12.125 1 41.78 90 ARG A CA 1
ATOM 723 C C . ARG A 1 90 ? 39.031 -1.231 -11.461 1 41.78 90 ARG A C 1
ATOM 725 O O . ARG A 1 90 ? 40.062 -1.062 -10.836 1 41.78 90 ARG A O 1
ATOM 732 N N . ILE A 1 91 ? 38.531 -0.158 -11.992 1 41.94 91 ILE A N 1
ATOM 733 C CA . ILE A 1 91 ? 38.906 1.151 -11.469 1 41.94 91 ILE A CA 1
ATOM 734 C C . ILE A 1 91 ? 38.875 1.122 -9.945 1 41.94 91 ILE A C 1
ATOM 736 O O . ILE A 1 91 ? 38 0.5 -9.336 1 41.94 91 ILE A O 1
ATOM 740 N N . GLN A 1 92 ? 39.938 1.61 -9.438 1 42.19 92 GLN A N 1
ATOM 741 C CA . GLN A 1 92 ? 40.344 1.935 -8.078 1 42.19 92 GLN A CA 1
ATOM 742 C C . GLN A 1 92 ? 39.156 2.387 -7.234 1 42.19 92 GLN A C 1
ATOM 744 O O . GLN A 1 92 ? 38.438 3.297 -7.625 1 42.19 92 GLN A O 1
ATOM 749 N N . ILE A 1 93 ? 38.562 1.488 -6.617 1 44.09 93 ILE A N 1
ATOM 750 C CA . ILE A 1 93 ? 37.75 1.819 -5.465 1 44.09 93 ILE A CA 1
ATOM 751 C C . ILE A 1 93 ? 38.188 3.16 -4.879 1 44.09 93 ILE A C 1
ATOM 753 O O . ILE A 1 93 ? 39.219 3.24 -4.199 1 44.09 93 ILE A O 1
ATOM 757 N N . GLU A 1 94 ? 38.562 4.164 -5.805 1 41.41 94 GLU A N 1
ATOM 758 C CA . GLU A 1 94 ? 38.906 5.387 -5.086 1 41.41 94 GLU A CA 1
ATOM 759 C C . GLU A 1 94 ? 38 5.598 -3.881 1 41.41 94 GLU A C 1
ATOM 761 O O . GLU A 1 94 ? 36.875 5.102 -3.852 1 41.41 94 GLU A O 1
ATOM 766 N N . THR A 1 95 ? 38.625 5.969 -2.859 1 42.12 95 THR A N 1
ATOM 767 C CA . THR A 1 95 ? 38.062 6.434 -1.604 1 42.12 95 THR A CA 1
ATOM 768 C C . THR A 1 95 ? 36.75 7.164 -1.857 1 42.12 95 THR A C 1
ATOM 770 O O . THR A 1 95 ? 36.688 8.125 -2.627 1 42.12 95 THR A O 1
ATOM 773 N N . PRO A 1 96 ? 35.656 6.441 -2.012 1 43.97 96 PRO A N 1
ATOM 774 C CA . PRO A 1 96 ? 34.406 7.199 -2.219 1 43.97 96 PRO A CA 1
ATOM 775 C C . PRO A 1 96 ? 34.531 8.664 -1.813 1 43.97 96 PRO A C 1
ATOM 777 O O . PRO A 1 96 ? 35.031 8.969 -0.721 1 43.97 96 PRO A O 1
ATOM 780 N N . SER A 1 97 ? 35.062 9.586 -2.535 1 48.22 97 SER A N 1
ATOM 781 C CA . SER A 1 97 ? 34.906 10.992 -2.164 1 48.22 97 SER A CA 1
ATOM 782 C C . SER A 1 97 ? 33.656 11.203 -1.327 1 48.22 97 SER A C 1
ATOM 784 O O . SER A 1 97 ? 32.625 10.602 -1.594 1 48.22 97 SER A O 1
ATOM 786 N N . GLN A 1 98 ? 33.75 11.578 0.022 1 58.44 98 GLN A N 1
ATOM 787 C CA . GLN A 1 98 ? 32.875 11.766 1.158 1 58.44 98 GLN A CA 1
ATOM 788 C C . GLN A 1 98 ? 31.562 12.445 0.731 1 58.44 98 GLN A C 1
ATOM 790 O O . GLN A 1 98 ? 30.484 12.047 1.156 1 58.44 98 GLN A O 1
ATOM 795 N N . LYS A 1 99 ? 31.703 13.539 -0.045 1 67.5 99 LYS A N 1
ATOM 796 C CA . LYS A 1 99 ? 30.516 14.297 -0.442 1 67.5 99 LYS A CA 1
ATOM 797 C C . LYS A 1 99 ? 30.344 14.305 -1.959 1 67.5 99 LYS A C 1
ATOM 799 O O . LYS A 1 99 ? 31.281 14.664 -2.686 1 67.5 99 LYS A O 1
ATOM 804 N N . THR A 1 100 ? 29.469 13.602 -2.58 1 74.19 100 THR A N 1
ATOM 805 C CA . THR A 1 100 ? 29.125 13.625 -3.998 1 74.19 100 THR A CA 1
ATOM 806 C C . THR A 1 100 ? 27.844 14.438 -4.234 1 74.19 100 THR A C 1
ATOM 808 O O . THR A 1 100 ? 27.234 14.922 -3.285 1 74.19 100 THR A O 1
ATOM 811 N N . HIS A 1 101 ? 27.562 14.703 -5.477 1 74.94 101 HIS A N 1
ATOM 812 C CA . HIS A 1 101 ? 26.375 15.484 -5.824 1 74.94 101 HIS A CA 1
ATOM 813 C C . HIS A 1 101 ? 25.094 14.75 -5.426 1 74.94 101 HIS A C 1
ATOM 815 O O . HIS A 1 101 ? 24.031 15.359 -5.328 1 74.94 101 HIS A O 1
ATOM 821 N N . VAL A 1 102 ? 25.188 13.453 -5.145 1 79.88 102 VAL A N 1
ATOM 822 C CA . VAL A 1 102 ? 23.984 12.703 -4.816 1 79.88 102 VAL A CA 1
ATOM 823 C C . VAL A 1 102 ? 23.859 12.547 -3.303 1 79.88 102 VAL A C 1
ATOM 825 O O . VAL A 1 102 ? 22.844 12.094 -2.797 1 79.88 102 VAL A O 1
ATOM 828 N N . SER A 1 103 ? 24.812 13.008 -2.547 1 77.62 103 SER A N 1
ATOM 829 C CA . SER A 1 103 ? 24.859 12.859 -1.097 1 77.62 103 SER A CA 1
ATOM 830 C C . SER A 1 103 ? 23.656 13.531 -0.441 1 77.62 103 SER A C 1
ATOM 832 O O . SER A 1 103 ? 23 12.938 0.421 1 77.62 103 SER A O 1
ATOM 834 N N . PRO A 1 104 ? 23.359 14.789 -0.872 1 76.19 104 PRO A N 1
ATOM 835 C CA . PRO A 1 104 ? 22.188 15.43 -0.245 1 76.19 104 PRO A CA 1
ATOM 836 C C . PRO A 1 104 ? 20.891 14.656 -0.469 1 76.19 104 PRO A C 1
ATOM 838 O O . PRO A 1 104 ? 20.047 14.594 0.427 1 76.19 104 PRO A O 1
ATOM 841 N N . ALA A 1 105 ? 20.828 14.102 -1.589 1 81.94 105 ALA A N 1
ATOM 842 C CA . ALA A 1 105 ? 19.625 13.336 -1.896 1 81.94 105 ALA A CA 1
ATOM 843 C C . ALA A 1 105 ? 19.484 12.133 -0.964 1 81.94 105 ALA A C 1
ATOM 845 O O . ALA A 1 105 ? 18.375 11.789 -0.547 1 81.94 105 ALA A O 1
ATOM 846 N N . LEU A 1 106 ? 20.562 11.531 -0.666 1 84.94 106 LEU A N 1
ATOM 847 C CA . LEU A 1 106 ? 20.531 10.359 0.21 1 84.94 106 LEU A CA 1
ATOM 848 C C . LEU A 1 106 ? 20 10.734 1.591 1 84.94 106 LEU A C 1
ATOM 850 O O . LEU A 1 106 ? 19.25 9.969 2.199 1 84.94 106 LEU A O 1
ATOM 854 N N . HIS A 1 107 ? 20.312 11.844 2.027 1 81.94 107 HIS A N 1
ATOM 855 C CA . HIS A 1 107 ? 19.812 12.305 3.318 1 81.94 107 HIS A CA 1
ATOM 856 C C . HIS A 1 107 ? 18.328 12.625 3.248 1 81.94 107 HIS A C 1
ATOM 858 O O . HIS A 1 107 ? 17.594 12.391 4.211 1 81.94 107 HIS A O 1
ATOM 864 N N . LEU A 1 108 ? 17.953 13.156 2.162 1 83.5 108 LEU A N 1
ATOM 865 C CA . LEU A 1 108 ? 16.531 13.422 1.964 1 83.5 108 LEU A CA 1
ATOM 866 C C . LEU A 1 108 ? 15.727 12.125 2.023 1 83.5 108 LEU A C 1
ATOM 868 O O . LEU A 1 108 ? 14.664 12.078 2.646 1 83.5 108 LEU A O 1
ATOM 872 N N . PHE A 1 109 ? 16.297 11.133 1.426 1 89.81 109 PHE A N 1
ATOM 873 C CA . PHE A 1 109 ? 15.586 9.867 1.369 1 89.81 109 PHE A CA 1
ATOM 874 C C . PHE A 1 109 ? 15.5 9.227 2.75 1 89.81 109 PHE A C 1
ATOM 876 O O . PHE A 1 109 ? 14.508 8.586 3.084 1 89.81 109 PHE A O 1
ATOM 883 N N . ARG A 1 110 ? 16.484 9.484 3.514 1 89.12 110 ARG A N 1
ATOM 884 C CA . ARG A 1 110 ? 16.438 8.969 4.879 1 89.12 110 ARG A CA 1
ATOM 885 C C . ARG A 1 110 ? 15.344 9.656 5.691 1 89.12 110 ARG A C 1
ATOM 887 O O . ARG A 1 110 ? 14.641 9.008 6.469 1 89.12 110 ARG A O 1
ATOM 894 N N . CYS A 1 111 ? 15.219 10.914 5.492 1 89.38 111 CYS A N 1
ATOM 895 C CA . CYS A 1 111 ? 14.148 11.648 6.164 1 89.38 111 CYS A CA 1
ATOM 896 C C . CYS A 1 111 ? 12.781 11.164 5.699 1 89.38 111 CYS A C 1
ATOM 898 O O . CYS A 1 111 ? 11.875 10.984 6.512 1 89.38 111 CYS A O 1
ATOM 900 N N . ARG A 1 112 ? 12.734 10.953 4.414 1 92.75 112 ARG A N 1
ATOM 901 C CA . ARG A 1 112 ? 11.477 10.484 3.846 1 92.75 112 ARG A CA 1
ATOM 902 C C . ARG A 1 112 ? 11.086 9.125 4.41 1 92.75 112 ARG A C 1
ATOM 904 O O . ARG A 1 112 ? 9.906 8.844 4.625 1 92.75 112 ARG A O 1
ATOM 911 N N . ARG A 1 113 ? 12.008 8.344 4.68 1 94 113 ARG A N 1
ATOM 912 C CA . ARG A 1 113 ? 11.742 7.031 5.254 1 94 113 ARG A CA 1
ATOM 913 C C . ARG A 1 113 ? 11.195 7.152 6.672 1 94 113 ARG A C 1
ATOM 915 O O . ARG A 1 113 ? 10.32 6.387 7.074 1 94 113 ARG A O 1
ATOM 922 N N . ILE A 1 114 ? 11.734 8.094 7.398 1 94.38 114 ILE A N 1
ATOM 923 C CA . ILE A 1 114 ? 11.234 8.336 8.742 1 94.38 114 ILE A CA 1
ATOM 924 C C . ILE A 1 114 ? 9.789 8.812 8.68 1 94.38 114 ILE A C 1
ATOM 926 O O . ILE A 1 114 ? 8.93 8.305 9.398 1 94.38 114 ILE A O 1
ATOM 930 N N . GLN A 1 115 ? 9.586 9.734 7.789 1 94 115 GLN A N 1
ATOM 931 C CA . GLN A 1 115 ? 8.227 10.242 7.605 1 94 115 GLN A CA 1
ATOM 932 C C . GLN A 1 115 ? 7.281 9.125 7.172 1 94 115 GLN A C 1
ATOM 934 O O . GLN A 1 115 ? 6.133 9.078 7.617 1 94 115 GLN A O 1
ATOM 939 N N . SER A 1 116 ? 7.758 8.289 6.305 1 95.5 116 SER A N 1
ATOM 940 C CA . SER A 1 116 ? 6.965 7.156 5.832 1 95.5 116 SER A CA 1
ATOM 941 C C . SER A 1 116 ? 6.535 6.262 6.988 1 95.5 116 SER A C 1
ATOM 943 O O . SER A 1 116 ? 5.375 5.844 7.062 1 95.5 116 SER A O 1
ATOM 945 N N . ARG A 1 117 ? 7.398 5.984 7.867 1 94.5 117 ARG A N 1
ATOM 946 C CA . ARG A 1 117 ? 7.094 5.141 9.016 1 94.5 117 ARG A CA 1
ATOM 947 C C . ARG A 1 117 ? 6.066 5.809 9.93 1 94.5 117 ARG A C 1
ATOM 949 O O . ARG A 1 117 ? 5.168 5.145 10.445 1 94.5 117 ARG A O 1
ATOM 956 N N . ILE A 1 118 ? 6.219 7.055 10.102 1 94.69 118 ILE A N 1
ATOM 957 C CA . ILE A 1 118 ? 5.293 7.797 10.945 1 94.69 118 ILE A CA 1
ATOM 958 C C . ILE A 1 118 ? 3.891 7.746 10.344 1 94.69 118 ILE A C 1
ATOM 960 O O . ILE A 1 118 ? 2.926 7.398 11.031 1 94.69 118 ILE A O 1
ATOM 964 N N . ILE A 1 119 ? 3.82 8.031 9.094 1 94.06 119 ILE A N 1
ATOM 965 C CA . ILE A 1 119 ? 2.527 8.07 8.414 1 94.06 119 ILE A CA 1
ATOM 966 C C . ILE A 1 119 ? 1.901 6.676 8.422 1 94.06 119 ILE A C 1
ATOM 968 O O . ILE A 1 119 ? 0.715 6.523 8.719 1 94.06 119 ILE A O 1
ATOM 972 N N . SER A 1 120 ? 2.688 5.656 8.078 1 92.88 120 SER A N 1
ATOM 973 C CA . SER A 1 120 ? 2.188 4.285 8.023 1 92.88 120 SER A CA 1
ATOM 974 C C . SER A 1 120 ? 1.655 3.838 9.383 1 92.88 120 SER A C 1
ATOM 976 O O . SER A 1 120 ? 0.658 3.117 9.453 1 92.88 120 SER A O 1
ATOM 978 N N . THR A 1 121 ? 2.309 4.281 10.438 1 93 121 THR A N 1
ATOM 979 C CA . THR A 1 121 ? 1.881 3.912 11.781 1 93 121 THR A CA 1
ATOM 980 C C . THR A 1 121 ? 0.612 4.664 12.172 1 93 121 THR A C 1
ATOM 982 O O . THR A 1 121 ? -0.33 4.074 12.703 1 93 121 THR A O 1
ATOM 985 N N . MET A 1 122 ? 0.572 5.895 11.859 1 92.31 122 MET A N 1
ATOM 986 C CA . MET A 1 122 ? -0.548 6.742 12.266 1 92.31 122 MET A CA 1
ATOM 987 C C . MET A 1 122 ? -1.819 6.352 11.516 1 92.31 122 MET A C 1
ATOM 989 O O . MET A 1 122 ? -2.928 6.582 12.008 1 92.31 122 MET A O 1
ATOM 993 N N . MET A 1 123 ? -1.725 5.777 10.406 1 92.69 123 MET A N 1
ATOM 994 C CA . MET A 1 123 ? -2.885 5.461 9.578 1 92.69 123 MET A CA 1
ATOM 995 C C . MET A 1 123 ? -3.43 4.074 9.906 1 92.69 123 MET A C 1
ATOM 997 O O . MET A 1 123 ? -4.445 3.654 9.352 1 92.69 123 MET A O 1
ATOM 1001 N N . ARG A 1 124 ? -2.791 3.424 10.727 1 91.88 124 ARG A N 1
ATOM 1002 C CA . ARG A 1 124 ? -3.264 2.098 11.109 1 91.88 124 ARG A CA 1
ATOM 1003 C C . ARG A 1 124 ? -4.621 2.18 11.805 1 91.88 124 ARG A C 1
ATOM 1005 O O . ARG A 1 124 ? -4.895 3.135 12.531 1 91.88 124 ARG A O 1
ATOM 1012 N N . SER A 1 125 ? -5.387 1.166 11.617 1 89.19 125 SER A N 1
ATOM 1013 C CA . SER A 1 125 ? -6.711 1.102 12.227 1 89.19 125 SER A CA 1
ATOM 1014 C C . SER A 1 125 ? -6.613 0.959 13.742 1 89.19 125 SER A C 1
ATOM 1016 O O . SER A 1 125 ? -7.527 1.355 14.469 1 89.19 125 SER A O 1
ATOM 1018 N N . ASP A 1 126 ? -5.543 0.443 14.25 1 87.88 126 ASP A N 1
ATOM 1019 C CA . ASP A 1 126 ? -5.348 0.271 15.688 1 87.88 126 ASP A CA 1
ATOM 1020 C C . ASP A 1 126 ? -4.445 1.363 16.25 1 87.88 126 ASP A C 1
ATOM 1022 O O . ASP A 1 126 ? -3.771 1.157 17.266 1 87.88 126 ASP A O 1
ATOM 1026 N N . PHE A 1 127 ? -4.344 2.459 15.68 1 90.88 127 PHE A N 1
ATOM 1027 C CA . PHE A 1 127 ? -3.438 3.529 16.078 1 90.88 127 PHE A CA 1
ATOM 1028 C C . PHE A 1 127 ? -3.787 4.043 17.469 1 90.88 127 PHE A C 1
ATOM 1030 O O . PHE A 1 127 ? -2.9 4.41 18.25 1 90.88 127 PHE A O 1
ATOM 1037 N N . ARG A 1 128 ? -5.039 4.07 17.812 1 88.44 128 ARG A N 1
ATOM 1038 C CA . ARG A 1 128 ? -5.449 4.539 19.125 1 88.44 128 ARG A CA 1
ATOM 1039 C C . ARG A 1 128 ? -4.762 3.744 20.234 1 88.44 128 ARG A C 1
ATOM 1041 O O . ARG A 1 128 ? -4.34 4.309 21.234 1 88.44 128 ARG A O 1
ATOM 1048 N N . GLU A 1 129 ? -4.629 2.488 19.969 1 87.62 129 GLU A N 1
ATOM 1049 C CA . GLU A 1 129 ? -3.953 1.628 20.938 1 87.62 129 GLU A CA 1
ATOM 1050 C C . GLU A 1 129 ? -2.449 1.892 20.953 1 87.62 129 GLU A C 1
ATOM 1052 O O . GLU A 1 129 ? -1.825 1.89 22.016 1 87.62 129 GLU A O 1
ATOM 1057 N N . ILE A 1 130 ? -1.902 2.166 19.797 1 88.94 130 ILE A N 1
ATOM 1058 C CA . ILE A 1 130 ? -0.475 2.438 19.672 1 88.94 130 ILE A CA 1
ATOM 1059 C C . ILE A 1 130 ? -0.145 3.785 20.312 1 88.94 130 ILE A C 1
ATOM 1061 O O . ILE A 1 130 ? 0.862 3.918 21.016 1 88.94 130 ILE A O 1
ATOM 1065 N N . ASP A 1 131 ? -1.032 4.719 20.125 1 88.31 131 ASP A N 1
ATOM 1066 C CA . ASP A 1 131 ? -0.803 6.09 20.562 1 88.31 131 ASP A CA 1
ATOM 1067 C C . ASP A 1 131 ? -1.017 6.223 22.078 1 88.31 131 ASP A C 1
ATOM 1069 O O . ASP A 1 131 ? -0.707 7.262 22.656 1 88.31 131 ASP A O 1
ATOM 1073 N N . ALA A 1 132 ? -1.611 5.195 22.625 1 84.44 132 ALA A N 1
ATOM 1074 C CA . ALA A 1 132 ? -1.79 5.207 24.078 1 84.44 132 ALA A CA 1
ATOM 1075 C C . ALA A 1 132 ? -0.444 5.211 24.797 1 84.44 132 ALA A C 1
ATOM 1077 O O . ALA A 1 132 ? -0.314 5.785 25.875 1 84.44 132 ALA A O 1
ATOM 1078 N N . SER A 1 133 ? 0.492 4.59 24.062 1 84.5 133 SER A N 1
ATOM 1079 C CA . SER A 1 133 ? 1.851 4.605 24.609 1 84.5 133 SER A CA 1
ATOM 1080 C C . SER A 1 133 ? 2.695 5.68 23.938 1 84.5 133 SER A C 1
ATOM 1082 O O . SER A 1 133 ? 2.662 5.832 22.703 1 84.5 133 SER A O 1
ATOM 1084 N N . SER A 1 134 ? 3.422 6.434 24.797 1 85.5 134 SER A N 1
ATOM 1085 C CA . SER A 1 134 ? 4.289 7.469 24.234 1 85.5 134 SER A CA 1
ATOM 1086 C C . SER A 1 134 ? 5.582 6.867 23.688 1 85.5 134 SER A C 1
ATOM 1088 O O . SER A 1 134 ? 6.355 7.555 23.016 1 85.5 134 SER A O 1
ATOM 1090 N N . THR A 1 135 ? 5.688 5.625 23.859 1 88.56 135 THR A N 1
ATOM 1091 C CA . THR A 1 135 ? 6.938 4.961 23.516 1 88.56 135 THR A CA 1
ATOM 1092 C C . THR A 1 135 ? 7.18 5.043 22 1 88.56 135 THR A C 1
ATOM 1094 O O . THR A 1 135 ? 8.312 5.273 21.562 1 88.56 135 THR A O 1
ATOM 1097 N N . TRP A 1 136 ? 6.105 4.879 21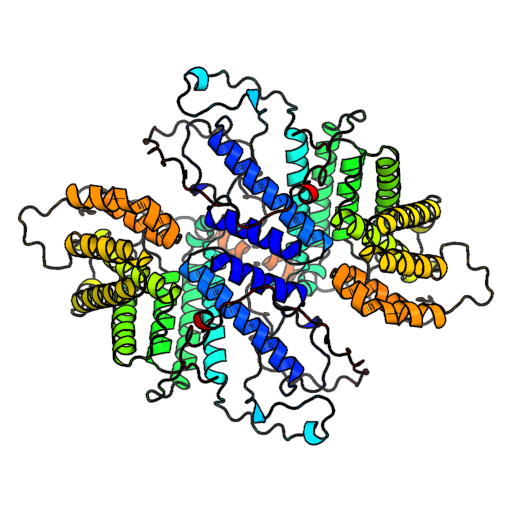.25 1 91.44 136 TRP A N 1
ATOM 1098 C CA . TRP A 1 136 ? 6.301 4.871 19.812 1 91.44 136 TRP A CA 1
ATOM 1099 C C . TRP A 1 136 ? 6.73 6.246 19.312 1 91.44 136 TRP A C 1
ATOM 1101 O O . TRP A 1 136 ? 7.602 6.355 18.438 1 91.44 136 TRP A O 1
ATOM 1111 N N . ARG A 1 137 ? 6.191 7.344 19.891 1 92.25 137 ARG A N 1
ATOM 1112 C CA . ARG A 1 137 ? 6.531 8.695 19.469 1 92.25 137 ARG A CA 1
ATOM 1113 C C . ARG A 1 137 ? 7.961 9.055 19.875 1 92.25 137 ARG A C 1
ATOM 1115 O O . ARG A 1 137 ? 8.68 9.703 19.109 1 92.25 137 ARG A O 1
ATOM 1122 N N . GLU A 1 138 ? 8.297 8.609 21.031 1 91.5 138 GLU A N 1
ATOM 1123 C CA . GLU A 1 138 ? 9.656 8.852 21.5 1 91.5 138 GLU A CA 1
ATOM 1124 C C . GLU A 1 138 ? 10.68 8.148 20.625 1 91.5 138 GLU A C 1
ATOM 1126 O O . GLU A 1 138 ? 11.75 8.703 20.328 1 91.5 138 GLU A O 1
ATOM 1131 N N . HIS A 1 139 ? 10.289 6.988 20.266 1 92 139 HIS A N 1
ATOM 1132 C CA . HIS A 1 139 ? 11.172 6.25 19.359 1 92 139 HIS A CA 1
ATOM 1133 C C . HIS A 1 139 ? 11.352 6.984 18.031 1 92 139 HIS A C 1
ATOM 1135 O O . HIS A 1 139 ? 12.469 7.121 17.547 1 92 139 HIS A O 1
ATOM 1141 N N . MET A 1 140 ? 10.273 7.441 17.484 1 94.25 140 MET A N 1
ATOM 1142 C CA . MET A 1 140 ? 10.336 8.148 16.203 1 94.25 140 MET A CA 1
ATOM 1143 C C . MET A 1 140 ? 11.094 9.461 16.344 1 94.25 140 MET A C 1
ATOM 1145 O O . MET A 1 140 ? 11.828 9.859 15.445 1 94.25 140 MET A O 1
ATOM 1149 N N . LEU A 1 141 ? 10.906 10.133 17.453 1 94 141 LEU A N 1
ATOM 1150 C CA . LEU A 1 141 ? 11.633 11.375 17.734 1 94 141 LEU A CA 1
ATOM 1151 C C . LEU A 1 141 ? 13.133 11.109 17.844 1 94 141 LEU A C 1
ATOM 1153 O O . LEU A 1 141 ? 13.945 11.914 17.375 1 94 141 LEU A O 1
ATOM 1157 N N . GLY A 1 142 ? 13.414 10.023 18.484 1 93.44 142 GLY A N 1
ATOM 1158 C CA . GLY A 1 142 ? 14.82 9.641 18.578 1 93.44 142 GLY A CA 1
ATOM 1159 C C . GLY A 1 142 ? 15.469 9.414 17.219 1 93.44 142 GLY A C 1
ATOM 1160 O O . GLY A 1 142 ? 16.594 9.867 16.984 1 93.44 142 GLY A O 1
ATOM 1161 N N . GLU A 1 143 ? 14.766 8.766 16.359 1 93.94 143 GLU A N 1
ATOM 1162 C CA . GLU A 1 143 ? 15.273 8.539 15.008 1 93.94 143 GLU A CA 1
ATOM 1163 C C . GLU A 1 143 ? 15.438 9.852 14.25 1 93.94 143 GLU A C 1
ATOM 1165 O O . GLU A 1 143 ? 16.406 10.023 13.508 1 93.94 143 GLU A O 1
ATOM 1170 N N . LEU A 1 144 ? 14.508 10.727 14.406 1 94.75 144 LEU A N 1
ATOM 1171 C CA . LEU A 1 144 ? 14.547 12.023 13.734 1 94.75 144 LEU A CA 1
ATOM 1172 C C . LEU A 1 144 ? 15.719 12.859 14.242 1 94.75 144 LEU A C 1
ATOM 1174 O O . LEU A 1 144 ? 16.438 13.484 13.453 1 94.75 144 LEU A O 1
ATOM 1178 N N . ASP A 1 145 ? 15.953 12.82 15.508 1 93.38 145 ASP A N 1
ATOM 1179 C CA . ASP A 1 145 ? 17.062 13.57 16.109 1 93.38 145 ASP A CA 1
ATOM 1180 C C . ASP A 1 145 ? 18.406 13.008 15.664 1 93.38 145 ASP A C 1
ATOM 1182 O O . ASP A 1 145 ? 19.344 13.766 15.414 1 93.38 145 ASP A O 1
ATOM 1186 N N . SER A 1 146 ? 18.438 11.695 15.633 1 90.94 146 SER A N 1
ATOM 1187 C CA . SER A 1 146 ? 19.656 11.062 15.141 1 90.94 146 SER A CA 1
ATOM 1188 C C . SER A 1 146 ? 19.953 11.461 13.703 1 90.94 146 SER A C 1
ATOM 1190 O O . SER A 1 146 ? 21.094 11.727 13.344 1 90.94 146 SER A O 1
ATOM 1192 N N . TRP A 1 147 ? 18.969 11.484 12.883 1 90.69 147 TRP A N 1
ATOM 1193 C CA . TRP A 1 147 ? 19.109 11.906 11.492 1 90.69 147 TRP A CA 1
ATOM 1194 C C . TRP A 1 147 ? 19.594 13.352 11.414 1 90.69 147 TRP A C 1
ATOM 1196 O O . TRP A 1 147 ? 20.5 13.656 10.641 1 90.69 147 TRP A O 1
ATOM 1206 N N . ARG A 1 148 ? 19.047 14.266 12.188 1 88.06 148 ARG A N 1
ATOM 1207 C CA . ARG A 1 148 ? 19.422 15.672 12.172 1 88.06 148 ARG A CA 1
ATOM 1208 C C . ARG A 1 148 ? 20.875 15.844 12.633 1 88.06 148 ARG A C 1
ATOM 1210 O O . ARG A 1 148 ? 21.609 16.656 12.062 1 88.06 148 ARG A O 1
ATOM 1217 N N . SER A 1 149 ? 21.25 15.125 13.641 1 84.81 149 SER A N 1
ATOM 1218 C CA . SER A 1 149 ? 22.594 15.242 14.188 1 84.81 149 SER A CA 1
ATOM 1219 C C . SER A 1 149 ? 23.641 14.781 13.18 1 84.81 149 SER A C 1
ATOM 1221 O O . SER A 1 149 ? 24.734 15.359 13.094 1 84.81 149 SER A O 1
ATOM 1223 N N . GLN A 1 150 ? 23.328 13.805 12.406 1 79.44 150 GLN A N 1
ATOM 1224 C CA . GLN A 1 150 ? 24.25 13.289 11.391 1 79.44 150 GLN A CA 1
ATOM 1225 C C . GLN A 1 150 ? 24.438 14.297 10.266 1 79.44 150 GLN A C 1
ATOM 1227 O O . GLN A 1 150 ? 25.516 14.398 9.688 1 79.44 150 GLN A O 1
ATOM 1232 N N . LEU A 1 151 ? 23.453 14.977 9.953 1 78.81 151 LEU A N 1
ATOM 1233 C CA . LEU A 1 151 ? 23.5 15.938 8.852 1 78.81 151 LEU A CA 1
ATOM 1234 C C . LEU A 1 151 ? 24.219 17.219 9.281 1 78.81 151 LEU A C 1
ATOM 1236 O O . LEU A 1 151 ? 24.891 17.859 8.477 1 78.81 151 LEU A O 1
ATOM 1240 N N . ARG A 1 152 ? 23.969 17.609 10.43 1 67.25 152 ARG A N 1
ATOM 1241 C CA . ARG A 1 152 ? 24.641 18.812 10.93 1 67.25 152 ARG A CA 1
ATOM 1242 C C . ARG A 1 152 ? 26.156 18.672 10.836 1 67.25 152 ARG A C 1
ATOM 1244 O O . ARG A 1 152 ? 26.859 19.641 10.555 1 67.25 152 ARG A O 1
ATOM 1251 N N . LEU A 1 153 ? 26.531 17.516 10.852 1 62.62 153 LEU A N 1
ATOM 1252 C CA . LEU A 1 153 ? 27.969 17.25 10.773 1 62.62 153 LEU A CA 1
ATOM 1253 C C . LEU A 1 153 ? 28.469 17.375 9.336 1 62.62 153 LEU A C 1
ATOM 1255 O O . LEU A 1 153 ? 29.641 17.688 9.117 1 62.62 153 LEU A O 1
ATOM 1259 N N . LEU A 1 154 ? 27.469 17.203 8.461 1 61.5 154 LEU A N 1
ATOM 1260 C CA . LEU A 1 154 ? 27.859 17.203 7.059 1 61.5 154 LEU A CA 1
ATOM 1261 C C . LEU A 1 154 ? 27.547 18.531 6.402 1 61.5 154 LEU A C 1
ATOM 1263 O O . LEU A 1 154 ? 28.016 18.812 5.297 1 61.5 154 LEU A O 1
ATOM 1267 N N . SER A 1 155 ? 26.531 19.219 6.973 1 58.03 155 SER A N 1
ATOM 1268 C CA . SER A 1 155 ? 25.969 20.406 6.344 1 58.03 155 SER A CA 1
ATOM 1269 C C . SER A 1 155 ? 26.953 21.578 6.367 1 58.03 155 SER A C 1
ATOM 1271 O O . SER A 1 155 ? 27.672 21.766 7.344 1 58.03 155 SER A O 1
ATOM 1273 N N . ASP A 1 156 ? 27.297 21.891 5.168 1 54.88 156 ASP A N 1
ATOM 1274 C CA . ASP A 1 156 ? 28 23.156 4.98 1 54.88 156 ASP A CA 1
ATOM 1275 C C . ASP A 1 156 ? 27.031 24.328 5.035 1 54.88 156 ASP A C 1
ATOM 1277 O O . ASP A 1 156 ? 26.047 24.375 4.289 1 54.88 156 ASP A O 1
ATOM 1281 N N . VAL A 1 157 ? 27 25.156 6.098 1 50.72 157 VAL A N 1
ATOM 1282 C CA . VAL A 1 157 ? 26.172 26.344 6.348 1 50.72 157 VAL A CA 1
ATOM 1283 C C . VAL A 1 157 ? 26 27.125 5.047 1 50.72 157 VAL A C 1
ATOM 1285 O O . VAL A 1 157 ? 24.922 27.703 4.809 1 50.72 157 VAL A O 1
ATOM 1288 N N . ALA A 1 158 ? 27.016 27.109 4.238 1 49 158 ALA A N 1
ATOM 1289 C CA . ALA A 1 158 ? 27.062 28 3.082 1 49 158 ALA A CA 1
ATOM 1290 C C . ALA A 1 158 ? 26.391 27.359 1.867 1 49 158 ALA A C 1
ATOM 1292 O O . ALA A 1 158 ? 26.188 28.016 0.843 1 49 158 ALA A O 1
ATOM 1293 N N . SER A 1 159 ? 25.969 26.047 1.971 1 53.88 159 SER A N 1
ATOM 1294 C CA . SER A 1 159 ? 25.5 25.375 0.761 1 53.88 159 SER A CA 1
ATOM 1295 C C . SER A 1 159 ? 24 25.578 0.568 1 53.88 159 SER A C 1
ATOM 1297 O O . SER A 1 159 ? 23.25 25.641 1.542 1 53.88 159 SER A O 1
ATOM 1299 N N . LYS A 1 160 ? 23.594 26.219 -0.536 1 54.81 160 LYS A N 1
ATOM 1300 C CA . LYS A 1 160 ? 22.219 26.5 -0.917 1 54.81 160 LYS A CA 1
ATOM 1301 C C . LYS A 1 160 ? 21.484 25.203 -1.303 1 54.81 160 LYS A C 1
ATOM 1303 O O . LYS A 1 160 ? 20.344 25.25 -1.744 1 54.81 160 LYS A O 1
ATOM 1308 N N . SER A 1 161 ? 22.172 24.016 -1.125 1 56.47 161 SER A N 1
ATOM 1309 C CA . SER A 1 161 ? 21.641 22.734 -1.6 1 56.47 161 SER A CA 1
ATOM 1310 C C . SER A 1 161 ? 20.812 22.047 -0.519 1 56.47 161 SER A C 1
ATOM 1312 O O . SER A 1 161 ? 20.641 22.594 0.576 1 56.47 161 SER A O 1
ATOM 1314 N N . TYR A 1 162 ? 20.141 20.969 -0.788 1 53.34 162 TYR A N 1
ATOM 1315 C CA . TYR A 1 162 ? 19.312 20.172 0.113 1 53.34 162 TYR A CA 1
ATOM 1316 C C . TYR A 1 162 ? 20.078 19.812 1.384 1 53.34 162 TYR A C 1
ATOM 1318 O O . TYR A 1 162 ? 19.5 19.297 2.342 1 53.34 162 TYR A O 1
ATOM 1326 N N . THR A 1 163 ? 21.281 20.297 1.41 1 55.97 163 THR A N 1
ATOM 1327 C CA . THR A 1 163 ? 22.078 20.062 2.611 1 55.97 163 THR A CA 1
ATOM 1328 C C . THR A 1 163 ? 22.266 21.359 3.391 1 55.97 163 THR A C 1
ATOM 1330 O O . THR A 1 163 ? 23 21.375 4.387 1 55.97 163 THR A O 1
ATOM 1333 N N . SER A 1 164 ? 21.453 22.297 2.828 1 65.88 164 SER A N 1
ATOM 1334 C CA . SER A 1 164 ? 21.562 23.531 3.605 1 65.88 164 SER A CA 1
ATOM 1335 C C . SER A 1 164 ? 20.875 23.391 4.961 1 65.88 164 SER A C 1
ATOM 1337 O O . SER A 1 164 ? 19.969 22.578 5.117 1 65.88 164 SER A O 1
ATOM 1339 N N . ASP A 1 165 ? 21.406 24 5.902 1 70.94 165 ASP A N 1
ATOM 1340 C CA . ASP A 1 165 ? 20.875 23.984 7.258 1 70.94 165 ASP A CA 1
ATOM 1341 C C . ASP A 1 165 ? 19.391 24.375 7.266 1 70.94 165 ASP A C 1
ATOM 1343 O O . ASP A 1 165 ? 18.609 23.828 8.039 1 70.94 165 ASP A O 1
ATOM 1347 N N . ARG A 1 166 ? 19.094 25.188 6.328 1 74.69 166 ARG A N 1
ATOM 1348 C CA . ARG A 1 166 ? 17.719 25.656 6.27 1 74.69 166 ARG A CA 1
ATOM 1349 C C . ARG A 1 166 ? 16.766 24.562 5.801 1 74.69 166 ARG A C 1
ATOM 1351 O O . ARG A 1 166 ? 15.688 24.375 6.367 1 74.69 166 ARG A O 1
ATOM 1358 N N . TRP A 1 167 ? 17.234 23.875 4.891 1 77.5 167 TRP A N 1
ATOM 1359 C CA . TRP A 1 167 ? 16.406 22.812 4.355 1 77.5 167 TRP A CA 1
ATOM 1360 C C . TRP A 1 167 ? 16.25 21.688 5.367 1 77.5 167 TRP A C 1
ATOM 1362 O O . TRP A 1 167 ? 15.148 21.141 5.551 1 77.5 167 TRP A O 1
ATOM 1372 N N . VAL A 1 168 ? 17.344 21.359 6 1 81.69 168 VAL A N 1
ATOM 1373 C CA . VAL A 1 168 ? 17.328 20.297 7 1 81.69 168 VAL A CA 1
ATOM 1374 C C . VAL A 1 168 ? 16.406 20.688 8.148 1 81.69 168 VAL A C 1
ATOM 1376 O O . VAL A 1 168 ? 15.617 19.859 8.625 1 81.69 168 VAL A O 1
ATOM 1379 N N . GLY A 1 169 ? 16.531 21.922 8.508 1 84.62 169 GLY A N 1
ATOM 1380 C CA . GLY A 1 169 ? 15.664 22.406 9.562 1 84.62 169 GLY A CA 1
ATOM 1381 C C . GLY A 1 169 ? 14.195 22.359 9.18 1 84.62 169 GLY A C 1
ATOM 1382 O O . GLY A 1 169 ? 13.344 22 10 1 84.62 169 GLY A O 1
ATOM 1383 N N . MET A 1 170 ? 13.93 22.703 7.992 1 86.88 170 MET A N 1
ATOM 1384 C CA . MET A 1 170 ? 12.547 22.672 7.523 1 86.88 170 MET A CA 1
ATOM 1385 C C . MET A 1 170 ? 12 21.25 7.492 1 86.88 170 MET A C 1
ATOM 1387 O O . MET A 1 170 ? 10.891 21 7.953 1 86.88 170 MET A O 1
ATOM 1391 N N . ALA A 1 171 ? 12.836 20.344 6.945 1 88.06 171 ALA A N 1
ATOM 1392 C CA . ALA A 1 171 ? 12.414 18.953 6.887 1 88.06 171 ALA A CA 1
ATOM 1393 C C . ALA A 1 171 ? 12.195 18.391 8.289 1 88.06 171 ALA A C 1
ATOM 1395 O O . ALA A 1 171 ? 11.242 17.625 8.516 1 88.06 171 ALA A O 1
ATOM 1396 N N . TYR A 1 172 ? 13.078 18.766 9.148 1 92.19 172 TYR A N 1
ATOM 1397 C CA . TYR A 1 172 ? 12.953 18.344 10.539 1 92.19 172 TYR A CA 1
ATOM 1398 C C . TYR A 1 172 ? 11.648 18.844 11.148 1 92.19 172 TYR A C 1
ATOM 1400 O O . TYR A 1 172 ? 10.898 18.062 11.734 1 92.19 172 TYR A O 1
ATOM 1408 N N . ASN A 1 173 ? 11.344 20.047 11.008 1 93.81 173 ASN A N 1
ATOM 1409 C CA . ASN A 1 173 ? 10.164 20.656 11.609 1 93.81 173 ASN A CA 1
ATOM 1410 C C . ASN A 1 173 ? 8.875 20.125 10.969 1 93.81 173 ASN A C 1
ATOM 1412 O O . ASN A 1 173 ? 7.863 19.969 11.648 1 93.81 173 ASN A O 1
ATOM 1416 N N . TYR A 1 174 ? 8.93 19.906 9.695 1 93.19 174 TYR A N 1
ATOM 1417 C CA . TYR A 1 174 ? 7.785 19.266 9.055 1 93.19 174 TYR A CA 1
ATOM 1418 C C . TYR A 1 174 ? 7.504 17.906 9.672 1 93.19 174 TYR A C 1
ATOM 1420 O O . TYR A 1 174 ? 6.344 17.531 9.859 1 93.19 174 TYR A O 1
ATOM 1428 N N . THR A 1 175 ? 8.531 17.156 9.953 1 94.69 175 THR A N 1
ATOM 1429 C CA . THR A 1 175 ? 8.375 15.828 10.531 1 94.69 175 THR A CA 1
ATOM 1430 C C . THR A 1 175 ? 7.852 15.922 11.961 1 94.69 175 THR A C 1
ATOM 1432 O O . THR A 1 175 ? 7.07 15.07 12.398 1 94.69 175 THR A O 1
ATOM 1435 N N . ILE A 1 176 ? 8.25 16.969 12.633 1 95.75 176 ILE A N 1
ATOM 1436 C CA . ILE A 1 176 ? 7.73 17.219 13.969 1 95.75 176 ILE A CA 1
ATOM 1437 C C . ILE A 1 176 ? 6.223 17.453 13.906 1 95.75 176 ILE A C 1
ATOM 1439 O O . ILE A 1 176 ? 5.465 16.906 14.711 1 95.75 176 ILE A O 1
ATOM 1443 N N . LEU A 1 177 ? 5.828 18.219 12.938 1 95.25 177 LEU A N 1
ATOM 1444 C CA . LEU A 1 177 ? 4.406 18.5 12.781 1 95.25 177 LEU A CA 1
ATOM 1445 C C . LEU A 1 177 ? 3.629 17.234 12.438 1 95.25 177 LEU A C 1
ATOM 1447 O O . LEU A 1 177 ? 2.482 17.062 12.859 1 95.25 177 LEU A O 1
ATOM 1451 N N . LEU A 1 178 ? 4.266 16.406 11.68 1 93.81 178 LEU A N 1
ATOM 1452 C CA . LEU A 1 178 ? 3.645 15.141 11.312 1 93.81 178 LEU A CA 1
ATOM 1453 C C . LEU A 1 178 ? 3.473 14.258 12.539 1 93.81 178 LEU A C 1
ATOM 1455 O O . LEU A 1 178 ? 2.426 13.625 12.719 1 93.81 178 LEU A O 1
ATOM 1459 N N . LEU A 1 179 ? 4.449 14.242 13.391 1 94.12 179 LEU A N 1
ATOM 1460 C CA . LEU A 1 179 ? 4.48 13.383 14.562 1 94.12 179 LEU A CA 1
ATOM 1461 C C . LEU A 1 179 ? 3.555 13.906 15.656 1 94.12 179 LEU A C 1
ATOM 1463 O O . LEU A 1 179 ? 2.963 13.133 16.406 1 94.12 179 LEU A O 1
ATOM 1467 N N . HIS A 1 180 ? 3.418 15.219 15.703 1 93.25 180 HIS A N 1
ATOM 1468 C CA . HIS A 1 180 ? 2.666 15.852 16.781 1 93.25 180 HIS A CA 1
ATOM 1469 C C . HIS A 1 180 ? 1.488 16.656 16.234 1 93.25 180 HIS A C 1
ATOM 1471 O O . HIS A 1 180 ? 1.406 17.859 16.438 1 93.25 180 HIS A O 1
ATOM 1477 N N . GLN A 1 181 ? 0.599 15.945 15.688 1 91.38 181 GLN A N 1
ATOM 1478 C CA . GLN A 1 181 ? -0.609 16.609 15.219 1 91.38 181 GLN A CA 1
ATOM 1479 C C . GLN A 1 181 ? -1.488 17.047 16.391 1 91.38 181 GLN A C 1
ATOM 1481 O O . GLN A 1 181 ? -1.962 16.219 17.156 1 91.38 181 GLN A O 1
ATOM 1486 N N . PRO A 1 182 ? -1.746 18.281 16.438 1 94.75 182 PRO A N 1
ATOM 1487 C CA . PRO A 1 182 ? -2.447 18.781 17.625 1 94.75 182 PRO A CA 1
ATOM 1488 C C . PRO A 1 182 ? -3.941 18.484 17.594 1 94.75 182 PRO A C 1
ATOM 1490 O O . PRO A 1 182 ? -4.566 18.531 16.531 1 94.75 182 PRO A O 1
ATOM 1493 N N . THR A 1 183 ? -4.457 18.109 18.656 1 93.44 183 THR A N 1
ATOM 1494 C CA . THR A 1 183 ? -5.883 17.969 18.938 1 93.44 183 THR A CA 1
ATOM 1495 C C . THR A 1 183 ? -6.266 18.703 20.219 1 93.44 183 THR A C 1
ATOM 1497 O O . THR A 1 183 ? -5.391 19.156 20.969 1 93.44 183 THR A O 1
ATOM 1500 N N . LYS A 1 184 ? -7.504 18.891 20.453 1 92.5 184 LYS A N 1
ATOM 1501 C CA . LYS A 1 184 ? -7.961 19.578 21.656 1 92.5 184 LYS A CA 1
ATOM 1502 C C . LYS A 1 184 ? -7.492 18.859 22.906 1 92.5 184 LYS A C 1
ATOM 1504 O O . LYS A 1 184 ? -7.195 19.484 23.922 1 92.5 184 LYS A O 1
ATOM 1509 N N . GLU A 1 185 ? -7.316 17.562 22.766 1 89.5 185 GLU A N 1
ATOM 1510 C CA . GLU A 1 185 ? -6.988 16.719 23.906 1 89.5 185 GLU A CA 1
ATOM 1511 C C . GLU A 1 185 ? -5.492 16.734 24.203 1 89.5 185 GLU A C 1
ATOM 1513 O O . GLU A 1 185 ? -5.074 16.609 25.344 1 89.5 185 GLU A O 1
ATOM 1518 N N . ASN A 1 186 ? -4.703 17.016 23.172 1 91.75 186 ASN A N 1
ATOM 1519 C CA . ASN A 1 186 ? -3.275 16.797 23.391 1 91.75 186 ASN A CA 1
ATOM 1520 C C . ASN A 1 186 ? -2.49 18.109 23.281 1 91.75 186 ASN A C 1
ATOM 1522 O O . ASN A 1 186 ? -1.291 18.141 23.562 1 91.75 186 ASN A O 1
ATOM 1526 N N . VAL A 1 187 ? -3.066 19.188 22.891 1 93.62 187 VAL A N 1
ATOM 1527 C CA . VAL A 1 187 ? -2.377 20.469 22.672 1 93.62 187 VAL A CA 1
ATOM 1528 C C . VAL A 1 187 ? -1.721 20.922 23.969 1 93.62 187 VAL A C 1
ATOM 1530 O O . VAL A 1 187 ? -0.614 21.469 23.953 1 93.62 187 VAL A O 1
ATOM 1533 N N . CYS A 1 188 ? -2.361 20.625 25.109 1 91.19 188 CYS A N 1
ATOM 1534 C CA . CYS A 1 188 ? -1.846 21.078 26.391 1 91.19 188 CYS A CA 1
ATOM 1535 C C . CYS A 1 188 ? -0.867 20.062 26.969 1 91.19 188 CYS A C 1
ATOM 1537 O O . CYS A 1 188 ? -0.205 20.344 27.969 1 91.19 188 CYS A O 1
ATOM 1539 N N . ASN A 1 189 ? -0.779 18.906 26.375 1 89.19 189 ASN A N 1
ATOM 1540 C CA . ASN A 1 189 ? 0.12 17.859 26.859 1 89.19 189 ASN A CA 1
ATOM 1541 C C . ASN A 1 189 ? 1.438 17.859 26.078 1 89.19 189 ASN A C 1
ATOM 1543 O O . ASN A 1 189 ? 1.975 16.812 25.766 1 89.19 189 ASN A O 1
ATOM 1547 N N . GLY A 1 190 ? 1.826 19.047 25.641 1 89.5 190 GLY A N 1
ATOM 1548 C CA . GLY A 1 190 ? 3.137 19.141 25.016 1 89.5 190 GLY A CA 1
ATOM 1549 C C . GLY A 1 190 ? 3.074 19.203 23.5 1 89.5 190 GLY A C 1
ATOM 1550 O O . GLY A 1 190 ? 4.035 19.609 22.859 1 89.5 190 GLY A O 1
ATOM 1551 N N . PHE A 1 191 ? 2.01 18.828 22.891 1 93.38 191 PHE A N 1
ATOM 1552 C CA . PHE A 1 191 ? 1.888 18.812 21.438 1 93.38 191 PHE A CA 1
ATOM 1553 C C . PHE A 1 191 ? 1.904 20.234 20.875 1 93.38 191 PHE A C 1
ATOM 1555 O O . PHE A 1 191 ? 2.547 20.5 19.859 1 93.38 191 PHE A O 1
ATOM 1562 N N . GLY A 1 192 ? 1.235 21.125 21.562 1 94.06 192 GLY A N 1
ATOM 1563 C CA . GLY A 1 192 ? 1.254 22.516 21.141 1 94.06 192 GLY A CA 1
ATOM 1564 C C . GLY A 1 192 ? 2.625 23.156 21.25 1 94.06 192 GLY A C 1
ATOM 1565 O O . GLY A 1 192 ? 3.023 23.938 20.391 1 94.06 192 GLY A O 1
ATOM 1566 N N . ASP A 1 193 ? 3.348 22.781 22.25 1 94.12 193 ASP A N 1
ATOM 1567 C CA . ASP A 1 193 ? 4.672 23.344 22.5 1 94.12 193 ASP A CA 1
ATOM 1568 C C . ASP A 1 193 ? 5.664 22.906 21.422 1 94.12 193 ASP A C 1
ATOM 1570 O O . ASP A 1 193 ? 6.676 23.578 21.203 1 94.12 193 ASP A O 1
ATOM 1574 N N . ARG A 1 194 ? 5.375 21.828 20.844 1 94.06 194 ARG A N 1
ATOM 1575 C CA . ARG A 1 194 ? 6.238 21.344 19.781 1 94.06 194 ARG A CA 1
ATOM 1576 C C . ARG A 1 194 ? 5.77 21.859 18.422 1 94.06 194 ARG A C 1
ATOM 1578 O O . ARG A 1 194 ? 6.586 22.203 17.562 1 94.06 194 ARG A O 1
ATOM 1585 N N . SER A 1 195 ? 4.535 21.938 18.25 1 96.5 195 SER A N 1
ATOM 1586 C CA . SER A 1 195 ? 3.963 22.297 16.953 1 96.5 195 SER A CA 1
ATOM 1587 C C . SER A 1 195 ? 4.137 23.781 16.641 1 96.5 195 SER A C 1
ATOM 1589 O O . SER A 1 195 ? 4.445 24.156 15.516 1 96.5 195 SER A O 1
ATOM 1591 N N . VAL A 1 196 ? 3.957 24.672 17.672 1 96.5 196 VAL A N 1
ATOM 1592 C CA . VAL A 1 196 ? 3.99 26.109 17.438 1 96.5 196 VAL A CA 1
ATOM 1593 C C . VAL A 1 196 ? 5.375 26.531 16.953 1 96.5 196 VAL A C 1
ATOM 1595 O O . VAL A 1 196 ? 5.516 27.109 15.883 1 96.5 196 VAL A O 1
ATOM 1598 N N . PRO A 1 197 ? 6.422 26.156 17.688 1 96.25 197 PRO A N 1
ATOM 1599 C CA . PRO A 1 197 ? 7.742 26.547 17.172 1 96.25 197 PRO A CA 1
ATOM 1600 C C . PRO A 1 197 ? 8.055 25.922 15.82 1 96.25 197 PRO A C 1
ATOM 1602 O O . PRO A 1 197 ? 8.727 26.531 14.992 1 96.25 197 PRO A O 1
ATOM 1605 N N . ALA A 1 198 ? 7.66 24.688 15.602 1 96.38 198 ALA A N 1
ATOM 1606 C CA . ALA A 1 198 ? 7.883 24.047 14.312 1 96.38 198 ALA A CA 1
ATOM 1607 C C . ALA A 1 198 ? 7.203 24.812 13.188 1 96.38 198 ALA A C 1
ATOM 1609 O O . ALA A 1 198 ? 7.805 25.062 12.141 1 96.38 198 ALA A O 1
ATOM 1610 N N . CYS A 1 199 ? 6.012 25.234 13.398 1 96.81 199 CYS A N 1
ATOM 1611 C CA . CYS A 1 199 ? 5.281 26 12.391 1 96.81 199 CYS A CA 1
ATOM 1612 C C . CYS A 1 199 ? 5.977 27.328 12.109 1 96.81 199 CYS A C 1
ATOM 1614 O O . CYS A 1 199 ? 6.133 27.719 10.953 1 96.81 199 CYS A O 1
ATOM 1616 N N . VAL A 1 200 ? 6.348 27.984 13.172 1 96.06 200 VAL A N 1
ATOM 1617 C CA . VAL A 1 200 ? 6.988 29.297 13.039 1 96.06 200 VAL A CA 1
ATOM 1618 C C . VAL A 1 200 ? 8.273 29.156 12.227 1 96.06 200 VAL A C 1
ATOM 1620 O O . VAL A 1 200 ? 8.516 29.922 11.289 1 96.06 200 VAL A O 1
ATOM 1623 N N . GLN A 1 201 ? 9.023 28.188 12.547 1 94.19 201 GLN A N 1
ATOM 1624 C CA . GLN A 1 201 ? 10.297 27.984 11.852 1 94.19 201 GLN A CA 1
ATOM 1625 C C . GLN A 1 201 ? 10.07 27.641 10.383 1 94.19 201 GLN A C 1
ATOM 1627 O O . GLN A 1 201 ? 10.805 28.109 9.516 1 94.19 201 GLN A O 1
ATOM 1632 N N . ILE A 1 202 ? 9.133 26.797 10.055 1 93.19 202 ILE A N 1
ATOM 1633 C CA . ILE A 1 202 ? 8.836 26.438 8.68 1 93.19 202 ILE A CA 1
ATOM 1634 C C . ILE A 1 202 ? 8.406 27.672 7.891 1 93.19 202 ILE A C 1
ATOM 1636 O O . ILE A 1 202 ? 8.906 27.922 6.789 1 93.19 202 ILE A O 1
ATOM 1640 N N . ALA A 1 203 ? 7.504 28.422 8.477 1 92.62 203 ALA A N 1
ATOM 1641 C CA . ALA A 1 203 ? 6.98 29.609 7.805 1 92.62 203 ALA A CA 1
ATOM 1642 C C . ALA A 1 203 ? 8.094 30.625 7.531 1 92.62 203 ALA A C 1
ATOM 1644 O O . ALA A 1 203 ? 8.172 31.172 6.43 1 92.62 203 ALA A O 1
ATOM 1645 N N . MET A 1 204 ? 8.914 30.828 8.516 1 90.94 204 MET A N 1
ATOM 1646 C CA . MET A 1 204 ? 9.992 31.797 8.375 1 90.94 204 MET A CA 1
ATOM 1647 C C . MET A 1 204 ? 11.023 31.312 7.355 1 90.94 204 MET A C 1
ATOM 1649 O O . MET A 1 204 ? 11.531 32.094 6.559 1 90.94 204 MET A O 1
ATOM 1653 N N . THR A 1 205 ? 11.344 30.047 7.441 1 86.69 205 THR A N 1
ATOM 1654 C CA . THR A 1 205 ? 12.289 29.484 6.48 1 86.69 205 THR A CA 1
ATOM 1655 C C . THR A 1 205 ? 11.719 29.547 5.066 1 86.69 205 THR A C 1
ATOM 1657 O O . THR A 1 205 ? 12.438 29.844 4.113 1 86.69 205 THR A O 1
ATOM 1660 N N . PHE A 1 206 ? 10.516 29.266 4.945 1 84.5 206 PHE A N 1
ATOM 1661 C CA . PHE A 1 206 ? 9.875 29.312 3.637 1 84.5 206 PHE A CA 1
ATOM 1662 C C . PHE A 1 206 ? 9.906 30.734 3.064 1 84.5 206 PHE A C 1
ATOM 1664 O O . PHE A 1 206 ? 10.102 30.906 1.861 1 84.5 206 PHE A O 1
ATOM 1671 N N . ARG A 1 207 ? 9.648 31.672 3.859 1 84.94 207 ARG A N 1
ATOM 1672 C CA . ARG A 1 207 ? 9.727 33.062 3.438 1 84.94 207 ARG A CA 1
ATOM 1673 C C . ARG A 1 207 ? 11.117 33.406 2.9 1 84.94 207 ARG A C 1
ATOM 1675 O O . ARG A 1 207 ? 11.242 34.094 1.896 1 84.94 207 ARG A O 1
ATOM 1682 N N . THR A 1 208 ? 12.055 32.906 3.576 1 82.94 208 THR A N 1
ATOM 1683 C CA . THR A 1 208 ? 13.422 33.156 3.145 1 82.94 208 THR A CA 1
ATOM 1684 C C . THR A 1 208 ? 13.688 32.5 1.788 1 82.94 208 THR A C 1
ATOM 1686 O O . THR A 1 208 ? 14.352 33.094 0.932 1 82.94 208 THR A O 1
ATOM 1689 N N . PHE A 1 209 ? 13.148 31.297 1.629 1 77.19 209 PHE A N 1
ATOM 1690 C CA . PHE A 1 209 ? 13.305 30.609 0.351 1 77.19 209 PHE A CA 1
ATOM 1691 C C . PHE A 1 209 ? 12.578 31.359 -0.759 1 77.19 209 PHE A C 1
ATOM 1693 O O . PHE A 1 209 ? 13.055 31.406 -1.897 1 77.19 209 PHE A O 1
ATOM 1700 N N . GLN A 1 210 ? 11.492 31.922 -0.496 1 76.12 210 GLN A N 1
ATOM 1701 C CA . GLN A 1 210 ? 10.727 32.688 -1.477 1 76.12 210 GLN A CA 1
ATOM 1702 C C . GLN A 1 210 ? 11.484 33.938 -1.901 1 76.12 210 GLN A C 1
ATOM 1704 O O . GLN A 1 210 ? 11.484 34.312 -3.08 1 76.12 210 GLN A O 1
ATOM 1709 N N . LYS A 1 211 ? 12.039 34.5 -0.953 1 76.94 211 LYS A N 1
ATOM 1710 C CA . LYS A 1 211 ? 12.805 35.688 -1.237 1 76.94 211 LYS A CA 1
ATOM 1711 C C . LYS A 1 211 ? 14.008 35.406 -2.125 1 76.94 211 LYS A C 1
ATOM 1713 O O . LYS A 1 211 ? 14.375 36.188 -2.986 1 76.94 211 LYS A O 1
ATOM 1718 N N . ASP A 1 212 ? 14.539 34.219 -1.932 1 73.38 212 ASP A N 1
ATOM 1719 C CA . ASP A 1 212 ? 15.711 33.812 -2.699 1 73.38 212 ASP A CA 1
ATOM 1720 C C . ASP A 1 212 ? 15.305 33.219 -4.043 1 73.38 212 ASP A C 1
ATOM 1722 O O . ASP A 1 212 ? 16.156 32.812 -4.836 1 73.38 212 ASP A O 1
ATOM 1726 N N . ARG A 1 213 ? 13.969 33.219 -4.41 1 67.75 213 ARG A N 1
ATOM 1727 C CA . ARG A 1 213 ? 13.422 32.656 -5.637 1 67.75 213 ARG A CA 1
ATOM 1728 C C . ARG A 1 213 ? 13.789 31.172 -5.781 1 67.75 213 ARG A C 1
ATOM 1730 O O . ARG A 1 213 ? 14.07 30.703 -6.883 1 67.75 213 ARG A O 1
ATOM 1737 N N . GLN A 1 214 ? 14.07 30.547 -4.75 1 58.47 214 GLN A N 1
ATOM 1738 C CA . GLN A 1 214 ? 14.484 29.141 -4.738 1 58.47 214 GLN A CA 1
ATOM 1739 C C . GLN A 1 214 ? 13.289 28.219 -4.578 1 58.47 214 GLN A C 1
ATOM 1741 O O . GLN A 1 214 ? 13.445 27 -4.551 1 58.47 214 GLN A O 1
ATOM 1746 N N . THR A 1 215 ? 12.078 28.719 -4.539 1 57.28 215 THR A N 1
ATOM 1747 C CA . THR A 1 215 ? 11.008 27.797 -4.18 1 57.28 215 THR A CA 1
ATOM 1748 C C . THR A 1 215 ? 10.227 27.375 -5.418 1 57.28 215 THR A C 1
ATOM 1750 O O . THR A 1 215 ? 9.875 28.203 -6.262 1 57.28 215 THR A O 1
ATOM 1753 N N . ALA A 1 216 ? 10.453 26.016 -5.738 1 52.59 216 ALA A N 1
ATOM 1754 C CA . ALA A 1 216 ? 9.469 25.469 -6.672 1 52.59 216 ALA A CA 1
ATOM 1755 C C . ALA A 1 216 ? 8.062 25.562 -6.098 1 52.59 216 ALA A C 1
ATOM 1757 O O . ALA A 1 216 ? 7.84 25.266 -4.922 1 52.59 216 ALA A O 1
ATOM 1758 N N . GLN A 1 217 ? 7.387 26.562 -6.574 1 59.59 217 GLN A N 1
ATOM 1759 C CA . GLN A 1 217 ? 6.031 26.781 -6.074 1 59.59 217 GLN A CA 1
ATOM 1760 C C . GLN A 1 217 ? 5.082 25.703 -6.602 1 59.59 217 GLN A C 1
ATOM 1762 O O . GLN A 1 217 ? 4.258 25.969 -7.48 1 59.59 217 GLN A O 1
ATOM 1767 N N . LEU A 1 218 ? 5.348 24.422 -6.043 1 67.06 218 LEU A N 1
ATOM 1768 C CA . LEU A 1 218 ? 4.48 23.344 -6.473 1 67.06 218 LEU A CA 1
ATOM 1769 C C . LEU A 1 218 ? 3.24 23.25 -5.59 1 67.06 218 LEU A C 1
ATOM 1771 O O . LEU A 1 218 ? 3.262 23.688 -4.438 1 67.06 218 LEU A O 1
ATOM 1775 N N . TRP A 1 219 ? 2.264 22.797 -6.25 1 74.44 219 TRP A N 1
ATOM 1776 C CA . TRP A 1 219 ? 0.955 22.688 -5.613 1 74.44 219 TRP A CA 1
ATOM 1777 C C . TRP A 1 219 ? 1.062 21.984 -4.266 1 74.44 219 TRP A C 1
ATOM 1779 O O . TRP A 1 219 ? 0.564 22.484 -3.254 1 74.44 219 TRP A O 1
ATOM 1789 N N . PRO A 1 220 ? 1.79 20.875 -4.137 1 74.19 220 PRO A N 1
ATOM 1790 C CA . PRO A 1 220 ? 1.877 20.219 -2.826 1 74.19 220 PRO A CA 1
ATOM 1791 C C . PRO A 1 220 ? 2.619 21.078 -1.799 1 74.19 220 PRO A C 1
ATOM 1793 O O . PRO A 1 220 ? 2.314 21.016 -0.605 1 74.19 220 PRO A O 1
ATOM 1796 N N . GLY A 1 221 ? 3.537 21.828 -2.303 1 74.62 221 GLY A N 1
ATOM 1797 C CA . GLY A 1 221 ? 4.215 22.766 -1.416 1 74.62 221 GLY A CA 1
ATOM 1798 C C . GLY A 1 221 ? 3.293 23.812 -0.841 1 74.62 221 GLY A C 1
ATOM 1799 O O . GLY A 1 221 ? 3.398 24.172 0.336 1 74.62 221 GLY A O 1
ATOM 1800 N N . LEU A 1 222 ? 2.391 24.203 -1.62 1 77 222 LEU A N 1
ATOM 1801 C CA . LEU A 1 222 ? 1.409 25.188 -1.178 1 77 222 LEU A CA 1
ATOM 1802 C C . LEU A 1 222 ? 0.477 24.594 -0.128 1 77 222 LEU A C 1
ATOM 1804 O O . LEU A 1 222 ? 0.161 25.25 0.87 1 77 222 LEU A O 1
ATOM 1808 N N . LEU A 1 223 ? 0.08 23.406 -0.391 1 85.62 223 LEU A N 1
ATOM 1809 C CA . LEU A 1 223 ? -0.811 22.734 0.558 1 85.62 223 LEU A CA 1
ATOM 1810 C C . LEU A 1 223 ? -0.124 22.547 1.905 1 85.62 223 LEU A C 1
ATOM 1812 O O . LEU A 1 223 ? -0.771 22.609 2.953 1 85.62 223 LEU A O 1
ATOM 1816 N N . SER A 1 224 ? 1.148 22.375 1.789 1 88.38 224 SER A N 1
ATOM 1817 C CA . SER A 1 224 ? 1.899 22.219 3.031 1 88.38 224 SER A CA 1
ATOM 1818 C C . SER A 1 224 ? 1.924 23.516 3.828 1 88.38 224 SER A C 1
ATOM 1820 O O . SER A 1 224 ? 1.88 23.5 5.059 1 88.38 224 SER A O 1
ATOM 1822 N N . GLN A 1 225 ? 2.004 24.625 3.09 1 88.06 225 GLN A N 1
ATOM 1823 C CA . GLN A 1 225 ? 2.021 25.922 3.768 1 88.06 225 GLN A CA 1
ATOM 1824 C C . GLN A 1 225 ? 0.667 26.219 4.402 1 88.06 225 GLN A C 1
ATOM 1826 O O . GLN A 1 225 ? 0.602 26.781 5.5 1 88.06 225 GLN A O 1
ATOM 1831 N N . VAL A 1 226 ? -0.357 25.875 3.729 1 91.88 226 VAL A N 1
ATOM 1832 C CA . VAL A 1 226 ? -1.694 26.047 4.289 1 91.88 226 VAL A CA 1
ATOM 1833 C C . VAL A 1 226 ? -1.83 25.219 5.562 1 91.88 226 VAL A C 1
ATOM 1835 O O . VAL A 1 226 ? -2.357 25.688 6.57 1 91.88 226 VAL A O 1
ATOM 1838 N N . ALA A 1 227 ? -1.347 24.016 5.461 1 94.5 227 ALA A N 1
ATOM 1839 C CA . ALA A 1 227 ? -1.431 23.125 6.609 1 94.5 227 ALA A CA 1
ATOM 1840 C C . ALA A 1 227 ? -0.653 23.672 7.797 1 94.5 227 ALA A C 1
ATOM 1842 O O . ALA A 1 227 ? -1.107 23.594 8.938 1 94.5 227 ALA A O 1
ATOM 1843 N N . VAL A 1 228 ? 0.504 24.25 7.512 1 95.38 228 VAL A N 1
ATOM 1844 C CA . VAL A 1 228 ? 1.338 24.828 8.562 1 95.38 228 VAL A CA 1
ATOM 1845 C C . VAL A 1 228 ? 0.624 26.016 9.203 1 95.38 228 VAL A C 1
ATOM 1847 O O . VAL A 1 228 ? 0.555 26.125 10.43 1 95.38 228 VAL A O 1
ATOM 1850 N N . GLY A 1 229 ? 0.105 26.906 8.398 1 96.06 229 GLY A N 1
ATOM 1851 C CA . GLY A 1 229 ? -0.618 28.062 8.898 1 96.06 229 GLY A CA 1
ATOM 1852 C C . GLY A 1 229 ? -1.842 27.688 9.719 1 96.06 229 GLY A C 1
ATOM 1853 O O . GLY A 1 229 ? -2.057 28.234 10.797 1 96.06 229 GLY A O 1
ATOM 1854 N N . ILE A 1 230 ? -2.6 26.719 9.188 1 97.06 230 ILE A N 1
ATOM 1855 C CA . ILE A 1 230 ? -3.811 26.297 9.875 1 97.06 230 ILE A CA 1
ATOM 1856 C C . ILE A 1 230 ? -3.443 25.641 11.203 1 97.06 230 ILE A C 1
ATOM 1858 O O . ILE A 1 230 ? -4.117 25.844 12.219 1 97.06 230 ILE A O 1
ATOM 1862 N N . THR A 1 231 ? -2.42 24.844 11.195 1 97.56 231 THR A N 1
ATOM 1863 C CA . THR A 1 231 ? -1.977 24.188 12.414 1 97.56 231 THR A CA 1
ATOM 1864 C C . THR A 1 231 ? -1.558 25.203 13.469 1 97.56 231 THR A C 1
ATOM 1866 O O . THR A 1 231 ? -1.884 25.062 14.648 1 97.56 231 THR A O 1
ATOM 1869 N N . LEU A 1 232 ? -0.835 26.219 13.039 1 97.12 232 LEU A N 1
ATOM 1870 C CA . LEU A 1 232 ? -0.415 27.281 13.953 1 97.12 232 LEU A CA 1
ATOM 1871 C C . LEU A 1 232 ? -1.622 27.969 14.586 1 97.12 232 LEU A C 1
ATOM 1873 O O . LEU A 1 232 ? -1.692 28.109 15.805 1 97.12 232 LEU A O 1
ATOM 1877 N N . LEU A 1 233 ? -2.57 28.359 13.789 1 96.69 233 LEU A N 1
ATOM 1878 C CA . LEU A 1 233 ? -3.781 29.016 14.266 1 96.69 233 LEU A CA 1
ATOM 1879 C C . LEU A 1 233 ? -4.566 28.094 15.195 1 96.69 233 LEU A C 1
ATOM 1881 O O . LEU A 1 233 ? -5.113 28.547 16.203 1 96.69 233 LEU A O 1
ATOM 1885 N N . TYR A 1 234 ? -4.602 26.828 14.859 1 97.44 234 TYR A N 1
ATOM 1886 C CA . TYR A 1 234 ? -5.332 25.859 15.664 1 97.44 234 TYR A CA 1
ATOM 1887 C C . TYR A 1 234 ? -4.727 25.75 17.062 1 97.44 234 TYR A C 1
ATOM 1889 O O . TYR A 1 234 ? -5.453 25.609 18.047 1 97.44 234 TYR A O 1
ATOM 1897 N N . CYS A 1 235 ? -3.422 25.703 17.094 1 96.25 235 CYS A N 1
ATOM 1898 C CA . CYS A 1 235 ? -2.77 25.625 18.406 1 96.25 235 CYS A CA 1
ATOM 1899 C C . CYS A 1 235 ? -3.15 26.812 19.281 1 96.25 235 CYS A C 1
ATOM 1901 O O . CYS A 1 235 ? -3.406 26.641 20.469 1 96.25 235 CYS A O 1
ATOM 1903 N N . PHE A 1 236 ? -3.232 27.969 18.734 1 94.06 236 PHE A N 1
ATOM 1904 C CA . PHE A 1 236 ? -3.625 29.156 19.5 1 94.06 236 PHE A CA 1
ATOM 1905 C C . PHE A 1 236 ? -5.105 29.109 19.844 1 94.06 236 PHE A C 1
ATOM 1907 O O . PHE A 1 236 ? -5.512 29.578 20.906 1 94.06 236 PHE A O 1
ATOM 1914 N N . TRP A 1 237 ? -5.883 28.578 18.938 1 94.62 237 TRP A N 1
ATOM 1915 C CA . TRP A 1 237 ? -7.316 28.438 19.172 1 94.62 237 TRP A CA 1
ATOM 1916 C C . TRP A 1 237 ? -7.582 27.422 20.281 1 94.62 237 TRP A C 1
ATOM 1918 O O . TRP A 1 237 ? -8.398 27.672 21.172 1 94.62 237 TRP A O 1
ATOM 1928 N N . ALA A 1 238 ? -6.883 26.312 20.297 1 94.38 238 ALA A N 1
ATOM 1929 C CA . ALA A 1 238 ? -7.199 25.156 21.141 1 94.38 238 ALA A CA 1
ATOM 1930 C C . ALA A 1 238 ? -6.562 25.297 22.516 1 94.38 238 ALA A C 1
ATOM 1932 O O . ALA A 1 238 ? -6.996 24.656 23.484 1 94.38 238 ALA A O 1
ATOM 1933 N N . THR A 1 239 ? -5.547 26.125 22.656 1 92.56 239 THR A N 1
ATOM 1934 C CA . THR A 1 239 ? -4.848 26.266 23.922 1 92.56 239 THR A CA 1
ATOM 1935 C C . THR A 1 239 ? -5.324 27.516 24.672 1 92.56 239 THR A C 1
ATOM 1937 O O . THR A 1 239 ? -5.066 28.641 24.234 1 92.56 239 THR A O 1
ATOM 1940 N N . PRO A 1 240 ? -5.953 27.312 25.781 1 88.75 240 PRO A N 1
ATOM 1941 C CA . PRO A 1 240 ? -6.359 28.484 26.578 1 88.75 240 PRO A CA 1
ATOM 1942 C C . PRO A 1 240 ? -5.18 29.359 26.969 1 88.75 240 PRO A C 1
ATOM 1944 O O . PRO A 1 240 ? -4.086 28.859 27.234 1 88.75 240 PRO A O 1
ATOM 1947 N N . PRO A 1 241 ? -5.387 30.641 27.062 1 84.69 241 PRO A N 1
ATOM 1948 C CA . PRO A 1 241 ? -4.309 31.594 27.344 1 84.69 241 PRO A CA 1
ATOM 1949 C C . PRO A 1 241 ? -3.564 31.266 28.641 1 84.69 241 PRO A C 1
ATOM 1951 O O . PRO A 1 241 ? -2.354 31.484 28.734 1 84.69 241 PRO A O 1
ATOM 1954 N N . GLN A 1 242 ? -4.238 30.641 29.594 1 84.81 242 GLN A N 1
ATOM 1955 C CA . GLN A 1 242 ? -3.621 30.312 30.875 1 84.81 242 GLN A CA 1
ATOM 1956 C C . GLN A 1 242 ? -2.629 29.156 30.734 1 84.81 242 GLN A C 1
ATOM 1958 O O . GLN A 1 242 ? -1.707 29.016 31.547 1 84.81 242 GLN A O 1
ATOM 1963 N N . HIS A 1 243 ? -2.797 28.406 29.641 1 88.38 243 HIS A N 1
ATOM 1964 C CA . HIS A 1 243 ? -1.967 27.219 29.484 1 88.38 243 HIS A CA 1
ATOM 1965 C C . HIS A 1 243 ? -0.917 27.438 28.391 1 88.38 243 HIS A C 1
ATOM 1967 O O . HIS A 1 243 ? -0.156 26.516 28.078 1 88.38 243 HIS A O 1
ATOM 1973 N N . GLN A 1 244 ? -0.907 28.609 27.828 1 88.94 244 GLN A N 1
ATOM 1974 C CA . GLN A 1 244 ? 0.08 28.906 26.797 1 88.94 244 GLN A CA 1
ATOM 1975 C C . GLN A 1 244 ? 1.471 29.078 27.406 1 88.94 244 GLN A C 1
ATOM 1977 O O . GLN A 1 244 ? 1.669 29.922 28.281 1 88.94 244 GLN A O 1
ATOM 1982 N N . THR A 1 245 ? 2.299 28.25 26.984 1 90.94 245 THR A N 1
ATOM 1983 C CA . THR A 1 245 ? 3.674 28.281 27.469 1 90.94 245 THR A CA 1
ATOM 1984 C C . THR A 1 245 ? 4.5 29.312 26.719 1 90.94 245 THR A C 1
ATOM 1986 O O . THR A 1 245 ? 3.957 30.109 25.938 1 90.94 245 THR A O 1
ATOM 1989 N N . ILE A 1 246 ? 5.797 29.328 26.875 1 89.69 246 ILE A N 1
ATOM 1990 C CA . ILE A 1 246 ? 6.73 30.281 26.281 1 89.69 246 ILE A CA 1
ATOM 1991 C C . ILE A 1 246 ? 6.773 30.078 24.766 1 89.69 246 ILE A C 1
ATOM 1993 O O . ILE A 1 246 ? 7.008 31.016 24.016 1 89.69 246 ILE A O 1
ATOM 1997 N N . ALA A 1 247 ? 6.465 28.938 24.344 1 89.12 247 ALA A N 1
ATOM 1998 C CA . ALA A 1 247 ? 6.465 28.625 22.922 1 89.12 247 ALA A CA 1
ATOM 1999 C C . ALA A 1 247 ? 5.449 29.469 22.172 1 89.12 247 ALA A C 1
ATOM 2001 O O . ALA A 1 247 ? 5.656 29.812 21 1 89.12 247 ALA A O 1
ATOM 2002 N N . TYR A 1 248 ? 4.395 29.891 22.844 1 91.25 248 TYR A N 1
ATOM 2003 C CA . TYR A 1 248 ? 3.318 30.672 22.234 1 91.25 248 TYR A CA 1
ATOM 2004 C C . TYR A 1 248 ? 3.633 32.156 22.266 1 91.25 248 TYR A C 1
ATOM 2006 O O . TYR A 1 248 ? 2.969 32.969 21.609 1 91.25 248 TYR A O 1
ATOM 2014 N N . ARG A 1 249 ? 4.641 32.531 22.984 1 87.31 249 ARG A N 1
ATOM 2015 C CA . ARG A 1 249 ? 4.926 33.938 23.219 1 87.31 249 ARG A CA 1
ATOM 2016 C C . ARG A 1 249 ? 6.113 34.406 22.391 1 87.31 249 ARG A C 1
ATOM 2018 O O . ARG A 1 249 ? 6.656 35.5 22.625 1 87.31 249 ARG A O 1
ATOM 2025 N N . SER A 1 250 ? 6.379 33.562 21.531 1 87.62 250 SER A N 1
ATOM 2026 C CA . SER A 1 250 ? 7.48 33.938 20.656 1 87.62 250 SER A CA 1
ATOM 2027 C C . SER A 1 250 ? 7.121 35.156 19.828 1 87.62 250 SER A C 1
ATOM 2029 O O . SER A 1 250 ? 6.004 35.281 19.328 1 87.62 250 SER A O 1
ATOM 2031 N N . ARG A 1 251 ? 8.078 36.094 19.688 1 87.56 251 ARG A N 1
ATOM 2032 C CA . ARG A 1 251 ? 7.883 37.344 18.953 1 87.56 251 ARG A CA 1
ATOM 2033 C C . ARG A 1 251 ? 7.762 37.094 17.453 1 87.56 251 ARG A C 1
ATOM 2035 O O . ARG A 1 251 ? 7.273 37.938 16.703 1 87.56 251 ARG A O 1
ATOM 2042 N N . GLU A 1 252 ? 8.102 35.875 17.031 1 93 252 GLU A N 1
ATOM 2043 C CA . GLU A 1 252 ? 8.117 35.562 15.609 1 93 252 GLU A CA 1
ATOM 2044 C C . GLU A 1 252 ? 6.758 35.062 15.141 1 93 252 GLU A C 1
ATOM 2046 O O . GLU A 1 252 ? 6.539 34.875 13.945 1 93 252 GLU A O 1
ATOM 2051 N N . VAL A 1 253 ? 5.816 34.812 16.047 1 93.56 253 VAL A N 1
ATOM 2052 C CA . VAL A 1 253 ? 4.535 34.219 15.727 1 93.56 253 VAL A CA 1
ATOM 2053 C C . VAL A 1 253 ? 3.773 35.094 14.742 1 93.56 253 VAL A C 1
ATOM 2055 O O . VAL A 1 253 ? 3.348 34.656 13.68 1 93.56 253 VAL A O 1
ATOM 2058 N N . PRO A 1 254 ? 3.658 36.469 15.039 1 92.69 254 PRO A N 1
ATOM 2059 C CA . PRO A 1 254 ? 2.953 37.312 14.078 1 92.69 254 PRO A CA 1
ATOM 2060 C C . PRO A 1 254 ? 3.646 37.344 12.711 1 92.69 254 PRO A C 1
ATOM 2062 O O . PRO A 1 254 ? 2.977 37.406 11.68 1 92.69 254 PRO A O 1
ATOM 2065 N N . ASP A 1 255 ? 4.945 37.344 12.734 1 94.12 255 ASP A N 1
ATOM 2066 C CA . ASP A 1 255 ? 5.699 37.344 11.484 1 94.12 255 ASP A CA 1
ATOM 2067 C C . ASP A 1 255 ? 5.461 36.062 10.688 1 94.12 255 ASP A C 1
ATOM 2069 O O . ASP A 1 255 ? 5.402 36.094 9.461 1 94.12 255 ASP A O 1
ATOM 2073 N N . ALA A 1 256 ? 5.414 35 11.422 1 95 256 ALA A N 1
ATOM 2074 C CA . ALA A 1 256 ? 5.16 33.719 10.773 1 95 256 ALA A CA 1
ATOM 2075 C C . ALA A 1 256 ? 3.785 33.719 10.117 1 95 256 ALA A C 1
ATOM 2077 O O . ALA A 1 256 ? 3.631 33.188 9 1 95 256 ALA A O 1
ATOM 2078 N N . LEU A 1 257 ? 2.791 34.219 10.766 1 94.94 257 LEU A N 1
ATOM 2079 C CA . LEU A 1 257 ? 1.444 34.281 10.203 1 94.94 257 LEU A CA 1
ATOM 2080 C C . LEU A 1 257 ? 1.403 35.188 8.969 1 94.94 257 LEU A C 1
ATOM 2082 O O . LEU A 1 257 ? 0.745 34.844 7.984 1 94.94 257 LEU A O 1
ATOM 2086 N N . ARG A 1 258 ? 2.109 36.281 9.062 1 93.75 258 ARG A N 1
ATOM 2087 C CA . ARG A 1 258 ? 2.205 37.188 7.902 1 93.75 258 ARG A CA 1
ATOM 2088 C C . ARG A 1 258 ? 2.896 36.469 6.738 1 93.75 258 ARG A C 1
ATOM 2090 O O . ARG A 1 258 ? 2.498 36.625 5.586 1 93.75 258 ARG A O 1
ATOM 2097 N N . ALA A 1 259 ? 3.924 35.75 7.121 1 92.62 259 ALA A N 1
ATOM 2098 C CA . ALA A 1 259 ? 4.633 34.969 6.098 1 92.62 259 ALA A CA 1
ATOM 2099 C C . ALA A 1 259 ? 3.707 33.969 5.422 1 92.62 259 ALA A C 1
ATOM 2101 O O . ALA A 1 259 ? 3.76 33.781 4.203 1 92.62 259 ALA A O 1
ATOM 2102 N N . CYS A 1 260 ? 2.91 33.312 6.176 1 92.31 260 CYS A N 1
ATOM 2103 C CA . CYS A 1 260 ? 1.963 32.344 5.625 1 92.31 260 CYS A CA 1
ATOM 2104 C C . CYS A 1 260 ? 0.944 33.031 4.727 1 92.31 260 CYS A C 1
ATOM 2106 O O . CYS A 1 260 ? 0.645 32.562 3.633 1 92.31 260 CYS A O 1
ATOM 2108 N N . SER A 1 261 ? 0.429 34.156 5.168 1 92.31 261 SER A N 1
ATOM 2109 C CA . SER A 1 261 ? -0.534 34.938 4.379 1 92.31 261 SER A CA 1
ATOM 2110 C C . SER A 1 261 ? 0.069 35.375 3.053 1 92.31 261 SER A C 1
ATOM 2112 O O . SER A 1 261 ? -0.581 35.281 2.01 1 92.31 261 SER A O 1
ATOM 2114 N N . THR A 1 262 ? 1.256 35.844 3.121 1 89.94 262 THR A N 1
ATOM 2115 C CA . THR A 1 262 ? 1.946 36.281 1.917 1 89.94 262 THR A CA 1
ATOM 2116 C C . THR A 1 262 ? 2.176 35.125 0.961 1 89.94 262 THR A C 1
ATOM 2118 O O . THR A 1 262 ? 1.986 35.25 -0.25 1 89.94 262 THR A O 1
ATOM 2121 N N . ALA A 1 263 ? 2.627 34.031 1.516 1 86.56 263 ALA A N 1
ATOM 2122 C CA . ALA A 1 263 ? 2.867 32.844 0.697 1 86.56 263 ALA A CA 1
ATOM 2123 C C . ALA A 1 263 ? 1.585 32.406 0.011 1 86.56 263 ALA A C 1
ATOM 2125 O O . ALA A 1 263 ? 1.602 32.031 -1.167 1 86.56 263 ALA A O 1
ATOM 2126 N N . LEU A 1 264 ? 0.493 32.406 0.72 1 88.06 264 LEU A N 1
ATOM 2127 C CA . LEU A 1 264 ? -0.787 31.984 0.165 1 88.06 264 LEU A CA 1
ATOM 2128 C C . LEU A 1 264 ? -1.29 33 -0.872 1 88.06 264 LEU A C 1
ATOM 2130 O O . LEU A 1 264 ? -1.909 32.594 -1.865 1 88.06 264 LEU A O 1
ATOM 2134 N N . ALA A 1 265 ? -1.011 34.25 -0.68 1 88.5 265 ALA A N 1
ATOM 2135 C CA . ALA A 1 265 ? -1.381 35.281 -1.65 1 88.5 265 ALA A CA 1
ATOM 2136 C C . ALA A 1 265 ? -0.633 35.094 -2.967 1 88.5 265 ALA A C 1
ATOM 2138 O O . ALA A 1 265 ? -1.218 35.219 -4.047 1 88.5 265 ALA A O 1
ATOM 2139 N N . ILE A 1 266 ? 0.593 34.844 -2.809 1 82.88 266 ILE A N 1
ATOM 2140 C CA . ILE A 1 266 ? 1.419 34.594 -3.988 1 82.88 266 ILE A CA 1
ATOM 2141 C C . ILE A 1 266 ? 0.926 33.344 -4.727 1 82.88 266 ILE A C 1
ATOM 2143 O O . ILE A 1 266 ? 0.813 33.375 -5.953 1 82.88 266 ILE A O 1
ATOM 2147 N N . LEU A 1 267 ? 0.61 32.438 -3.984 1 77.62 267 LEU A N 1
ATOM 2148 C CA . LEU A 1 267 ? 0.156 31.172 -4.574 1 77.62 267 LEU A CA 1
ATOM 2149 C C . LEU A 1 267 ? -1.207 31.344 -5.234 1 77.62 267 LEU A C 1
ATOM 2151 O O . LEU A 1 267 ? -1.476 30.75 -6.277 1 77.62 267 LEU A O 1
ATOM 2155 N N . ALA A 1 268 ? -2.059 32.094 -4.656 1 83.94 268 ALA A N 1
ATOM 2156 C CA . ALA A 1 268 ? -3.393 32.312 -5.195 1 83.94 268 ALA A CA 1
ATOM 2157 C C . ALA A 1 268 ? -3.322 33.062 -6.523 1 83.94 268 ALA A C 1
ATOM 2159 O O . ALA A 1 268 ? -4.242 33 -7.34 1 83.94 268 ALA A O 1
ATOM 2160 N N . GLU A 1 269 ? -2.248 33.781 -6.762 1 83.12 269 GLU A N 1
ATOM 2161 C CA . GLU A 1 269 ? -2.047 34.469 -8.039 1 83.12 269 GLU A CA 1
ATOM 2162 C C . GLU A 1 269 ? -1.683 33.469 -9.141 1 83.12 269 GLU A C 1
ATOM 2164 O O . GLU A 1 269 ? -2.012 33.688 -10.305 1 83.12 269 GLU A O 1
ATOM 2169 N N . ARG A 1 270 ? -1.12 32.5 -8.648 1 78.69 270 ARG A N 1
ATOM 2170 C CA . ARG A 1 270 ? -0.672 31.484 -9.609 1 78.69 270 ARG A CA 1
ATOM 2171 C C . ARG A 1 270 ? -1.769 30.469 -9.891 1 78.69 270 ARG A C 1
ATOM 2173 O O . ARG A 1 270 ? -1.905 29.984 -11.023 1 78.69 270 ARG A O 1
ATOM 2180 N N . TRP A 1 271 ? -2.465 30.109 -8.805 1 81.06 271 TRP A N 1
ATOM 2181 C CA . TRP A 1 271 ? -3.52 29.109 -8.906 1 81.06 271 TRP A CA 1
ATOM 2182 C C . TRP A 1 271 ? -4.848 29.656 -8.406 1 81.06 271 TRP A C 1
ATOM 2184 O O . TRP A 1 271 ? -4.996 29.938 -7.215 1 81.06 271 TRP A O 1
ATOM 2194 N N . VAL A 1 272 ? -5.785 29.609 -9.266 1 83 272 VAL A N 1
ATOM 2195 C CA . VAL A 1 272 ? -7.102 30.141 -8.914 1 83 272 VAL A CA 1
ATOM 2196 C C . VAL A 1 272 ? -7.742 29.25 -7.844 1 83 272 VAL A C 1
ATOM 2198 O O . VAL A 1 272 ? -8.461 29.75 -6.973 1 83 272 VAL A O 1
ATOM 2201 N N . GLN A 1 273 ? -7.406 27.969 -7.883 1 81.5 273 GLN A N 1
ATOM 2202 C CA . GLN A 1 273 ? -7.984 27.016 -6.941 1 81.5 273 GLN A CA 1
ATOM 2203 C C . GLN A 1 273 ? -7.516 27.297 -5.516 1 81.5 273 GLN A C 1
ATOM 2205 O O . GLN A 1 273 ? -8.117 26.828 -4.555 1 81.5 273 GLN A O 1
ATOM 2210 N N . ALA A 1 274 ? -6.48 28.156 -5.414 1 84.19 274 ALA A N 1
ATOM 2211 C CA . ALA A 1 274 ? -5.902 28.422 -4.098 1 84.19 274 ALA A CA 1
ATOM 2212 C C . ALA A 1 274 ? -6.578 29.609 -3.432 1 84.19 274 ALA A C 1
ATOM 2214 O O . ALA A 1 274 ? -6.359 29.875 -2.248 1 84.19 274 ALA A O 1
ATOM 2215 N N . GLU A 1 275 ? -7.422 30.312 -4.148 1 90.88 275 GLU A N 1
ATOM 2216 C CA . GLU A 1 275 ? -8.039 31.531 -3.637 1 90.88 275 GLU A CA 1
ATOM 2217 C C . GLU A 1 275 ? -8.867 31.25 -2.389 1 90.88 275 GLU A C 1
ATOM 2219 O O . GLU A 1 275 ? -8.734 31.938 -1.377 1 90.88 275 GLU A O 1
ATOM 2224 N N . PRO A 1 276 ? -9.648 30.172 -2.488 1 92.12 276 PRO A N 1
ATOM 2225 C CA . PRO A 1 276 ? -10.414 29.906 -1.273 1 92.12 276 PRO A CA 1
ATOM 2226 C C . PRO A 1 276 ? -9.531 29.547 -0.081 1 92.12 276 PRO A C 1
ATOM 2228 O O . PRO A 1 276 ? -9.891 29.828 1.065 1 92.12 276 PRO A O 1
ATOM 2231 N N . LEU A 1 277 ? -8.43 28.984 -0.291 1 92.69 277 LEU A N 1
ATOM 2232 C CA . LEU A 1 277 ? -7.512 28.641 0.785 1 92.69 277 LEU A CA 1
ATOM 2233 C C . LEU A 1 277 ? -6.93 29.891 1.432 1 92.69 277 LEU A C 1
ATOM 2235 O O . LEU A 1 277 ? -6.859 29.984 2.66 1 92.69 277 LEU A O 1
ATOM 2239 N N . ARG A 1 278 ? -6.531 30.781 0.56 1 92.62 278 ARG A N 1
ATOM 2240 C CA . ARG A 1 278 ? -6.02 32.062 1.043 1 92.62 278 ARG A CA 1
ATOM 2241 C C . ARG A 1 278 ? -7.074 32.812 1.854 1 92.62 278 ARG A C 1
ATOM 2243 O O . ARG A 1 278 ? -6.801 33.281 2.963 1 92.62 278 ARG A O 1
ATOM 2250 N N . ASP A 1 279 ? -8.258 32.875 1.333 1 95.19 279 ASP A N 1
ATOM 2251 C CA . ASP A 1 279 ? -9.328 33.656 1.966 1 95.19 279 ASP A CA 1
ATOM 2252 C C . ASP A 1 279 ? -9.711 33.031 3.312 1 95.19 279 ASP A C 1
ATOM 2254 O O . ASP A 1 279 ? -9.906 33.781 4.293 1 95.19 279 ASP A O 1
ATOM 2258 N N . VAL A 1 280 ? -9.844 31.75 3.346 1 96.12 280 VAL A N 1
ATOM 2259 C CA . VAL A 1 280 ? -10.211 31.078 4.586 1 96.12 280 VAL A CA 1
ATOM 2260 C C . VAL A 1 280 ? -9.117 31.266 5.629 1 96.12 280 VAL A C 1
ATOM 2262 O O . VAL A 1 280 ? -9.398 31.516 6.805 1 96.12 280 VAL A O 1
ATOM 2265 N N . PHE A 1 281 ? -7.914 31.188 5.223 1 95.88 281 PHE A N 1
ATOM 2266 C CA . PHE A 1 281 ? -6.805 31.406 6.148 1 95.88 281 PHE A CA 1
ATOM 2267 C C . PHE A 1 281 ? -6.84 32.812 6.723 1 95.88 281 PHE A C 1
ATOM 2269 O O . PHE A 1 281 ? -6.676 33 7.93 1 95.88 281 PHE A O 1
ATOM 2276 N N . ASP A 1 282 ? -7.047 33.75 5.887 1 95.25 282 ASP A N 1
ATOM 2277 C CA . ASP A 1 282 ? -7.066 35.125 6.312 1 95.25 282 ASP A CA 1
ATOM 2278 C C . ASP A 1 282 ? -8.211 35.406 7.293 1 95.25 282 ASP A C 1
ATOM 2280 O O . ASP A 1 282 ? -8.039 36.125 8.266 1 95.25 282 ASP A O 1
ATOM 2284 N N . VAL A 1 283 ? -9.305 34.812 7.008 1 96.38 283 VAL A N 1
ATOM 2285 C CA . VAL A 1 283 ? -10.453 34.969 7.895 1 96.38 283 VAL A CA 1
ATOM 2286 C C . VAL A 1 283 ? -10.133 34.375 9.258 1 96.38 283 VAL A C 1
ATOM 2288 O O . VAL A 1 283 ? -10.391 34.969 10.297 1 96.38 283 VAL A O 1
ATOM 2291 N N . LEU A 1 284 ? -9.531 33.188 9.234 1 96.44 284 LEU A N 1
ATOM 2292 C CA . LEU A 1 284 ? -9.18 32.531 10.484 1 96.44 284 LEU A CA 1
ATOM 2293 C C . LEU A 1 284 ? -8.117 33.312 11.242 1 96.44 284 LEU A C 1
ATOM 2295 O O . LEU A 1 284 ? -8.172 33.406 12.469 1 96.44 284 LEU A O 1
ATOM 2299 N N . ALA A 1 285 ? -7.129 33.812 10.516 1 95 285 ALA A N 1
ATOM 2300 C CA . ALA A 1 285 ? -6.035 34.562 11.133 1 95 285 ALA A CA 1
ATOM 2301 C C . ALA A 1 285 ? -6.559 35.844 11.828 1 95 285 ALA A C 1
ATOM 2303 O O . ALA A 1 285 ? -5.988 36.281 12.828 1 95 285 ALA A O 1
ATOM 2304 N N . LYS A 1 286 ? -7.625 36.344 11.328 1 92.06 286 LYS A N 1
ATOM 2305 C CA . LYS A 1 286 ? -8.234 37.531 11.922 1 92.06 286 LYS A CA 1
ATOM 2306 C C . LYS A 1 286 ? -9.062 37.188 13.148 1 92.06 286 LYS A C 1
ATOM 2308 O O . LYS A 1 286 ? -9.133 37.938 14.109 1 92.06 286 LYS A O 1
ATOM 2313 N N . GLU A 1 287 ? -9.672 36 13.094 1 92.69 287 GLU A N 1
ATOM 2314 C CA . GLU A 1 287 ? -10.656 35.625 14.109 1 92.69 287 GLU A CA 1
ATOM 2315 C C . GLU A 1 287 ? -9.984 34.969 15.305 1 92.69 287 GLU A C 1
ATOM 2317 O O . GLU A 1 287 ? -10.5 35.031 16.422 1 92.69 287 GLU A O 1
ATOM 2322 N N . VAL A 1 288 ? -8.906 34.25 15.117 1 92.12 288 VAL A N 1
ATOM 2323 C CA . VAL A 1 288 ? -8.258 33.531 16.203 1 92.12 288 VAL A CA 1
ATOM 2324 C C . VAL A 1 288 ? -7.363 34.469 17 1 92.12 288 VAL A C 1
ATOM 2326 O O . VAL A 1 288 ? -6.445 35.062 16.438 1 92.12 288 VAL A O 1
ATOM 2329 N N . PRO A 1 289 ? -7.641 34.594 18.25 1 85.56 289 PRO A N 1
ATOM 2330 C CA . PRO A 1 289 ? -6.852 35.5 19.062 1 85.56 289 PRO A CA 1
ATOM 2331 C C . PRO A 1 289 ? -5.43 35 19.312 1 85.56 289 PRO A C 1
ATOM 2333 O O . PRO A 1 289 ? -5.238 33.812 19.625 1 85.56 289 PRO A O 1
ATOM 2336 N N . LEU A 1 290 ? -4.508 35.844 19.078 1 84.38 290 LEU A N 1
ATOM 2337 C CA . LEU A 1 290 ? -3.117 35.562 19.406 1 84.38 290 LEU A CA 1
ATOM 2338 C C . LEU A 1 290 ? -2.752 36.094 20.781 1 84.38 290 LEU A C 1
ATOM 2340 O O . LEU A 1 290 ? -3.525 36.875 21.375 1 84.38 290 LEU A O 1
ATOM 2344 N N . HIS A 1 291 ? -1.748 35.656 21.344 1 71.69 291 HIS A N 1
ATOM 2345 C CA . HIS A 1 291 ? -1.319 36.125 22.656 1 71.69 291 HIS A CA 1
ATOM 2346 C C . HIS A 1 291 ? -1.274 37.625 22.734 1 71.69 291 HIS A C 1
ATOM 2348 O O . HIS A 1 291 ? -0.708 38.281 21.859 1 71.69 291 HIS A O 1
ATOM 2354 N N . GLY A 1 292 ? -1.965 38.156 23.781 1 61.16 292 GLY A N 1
ATOM 2355 C CA . GLY A 1 292 ? -1.847 39.562 24.125 1 61.16 292 GLY A CA 1
ATOM 2356 C C . GLY A 1 292 ? -2.881 40.438 23.438 1 61.16 292 GLY A C 1
ATOM 2357 O O . GLY A 1 292 ? -2.973 41.625 23.719 1 61.16 292 GLY A O 1
ATOM 2358 N N . THR A 1 293 ? -3.572 39.875 22.484 1 55.97 293 THR A N 1
ATOM 2359 C CA . THR A 1 293 ? -4.457 40.781 21.766 1 55.97 293 THR A CA 1
ATOM 2360 C C . THR A 1 293 ? -5.855 40.781 22.375 1 55.97 293 THR A C 1
ATOM 2362 O O . THR A 1 293 ? -6.797 41.312 21.781 1 55.97 293 THR A O 1
ATOM 2365 N N . ALA A 1 294 ? -6.141 40.25 23.547 1 54.66 294 ALA A N 1
ATOM 2366 C CA . ALA A 1 294 ? -7.52 40.25 24.031 1 54.66 294 ALA A CA 1
ATOM 2367 C C . ALA A 1 294 ? -8.023 41.688 24.25 1 54.66 294 ALA A C 1
ATOM 2369 O O . ALA A 1 294 ? -7.859 42.25 25.344 1 54.66 294 ALA A O 1
ATOM 2370 N N . GLU A 1 295 ? -7.977 42.438 23.203 1 55.72 295 GLU A N 1
ATOM 2371 C CA . GLU A 1 295 ? -8.422 43.812 23.453 1 55.72 295 GLU A CA 1
ATOM 2372 C C . GLU A 1 295 ? -9.906 43.875 23.797 1 55.72 295 GLU A C 1
ATOM 2374 O O . GLU A 1 295 ? -10.367 44.812 24.453 1 55.72 295 GLU A O 1
ATOM 2379 N N . GLU A 1 296 ? -10.727 43 23.219 1 57.56 296 GLU A N 1
ATOM 2380 C CA . GLU A 1 296 ? -12.148 43.25 23.391 1 57.56 296 GLU A CA 1
ATOM 2381 C C . GLU A 1 296 ? -12.656 42.688 24.719 1 57.56 296 GLU A C 1
ATOM 2383 O O . GLU A 1 296 ? -12.289 41.594 25.109 1 57.56 296 GLU A O 1
ATOM 2388 N N . ASP A 1 297 ? -13.055 43.469 25.625 1 62.84 297 ASP A N 1
ATOM 2389 C CA . ASP A 1 297 ? -13.75 43.156 26.875 1 62.84 297 ASP A CA 1
ATOM 2390 C C . ASP A 1 297 ? -15.258 43.094 26.656 1 62.84 297 ASP A C 1
ATOM 2392 O O . ASP A 1 297 ? -15.891 44.125 26.344 1 62.84 297 ASP A O 1
ATOM 2396 N N . PRO A 1 298 ? -15.875 41.844 26.734 1 68.94 298 PRO A N 1
ATOM 2397 C CA . PRO A 1 298 ? -15.438 40.469 27.031 1 68.94 298 PRO A CA 1
ATOM 2398 C C . PRO A 1 298 ? -14.844 39.75 25.812 1 68.94 298 PRO A C 1
ATOM 2400 O O . PRO A 1 298 ? -15.188 40.094 24.688 1 68.94 298 PRO A O 1
ATOM 2403 N N . PRO A 1 299 ? -14 39 25.953 1 74.44 299 PRO A N 1
ATOM 2404 C CA . PRO A 1 299 ? -13.383 38.281 24.844 1 74.44 299 PRO A CA 1
ATOM 2405 C C . PRO A 1 299 ? -14.383 37.406 24.094 1 74.44 299 PRO A C 1
ATOM 2407 O O . PRO A 1 299 ? -15.297 36.844 24.703 1 74.44 299 PRO A O 1
ATOM 2410 N N . PRO A 1 300 ? -14.312 37.5 22.844 1 80.19 300 PRO A N 1
ATOM 2411 C CA . PRO A 1 300 ? -15.242 36.688 22.062 1 80.19 300 PRO A CA 1
ATOM 2412 C C . PRO A 1 300 ? -15.164 35.219 22.438 1 80.19 300 PRO A C 1
ATOM 2414 O O . PRO A 1 300 ? -14.094 34.719 22.781 1 80.19 300 PRO A O 1
ATOM 2417 N N . ARG A 1 301 ? -16.312 34.594 22.469 1 81.69 301 ARG A N 1
ATOM 2418 C CA . ARG A 1 301 ? -16.406 33.188 22.844 1 81.69 301 ARG A CA 1
ATOM 2419 C C . ARG A 1 301 ? -16.047 32.281 21.672 1 81.69 301 ARG A C 1
ATOM 2421 O O . ARG A 1 301 ? -15.625 31.141 21.859 1 81.69 301 ARG A O 1
ATOM 2428 N N . ARG A 1 302 ? -16.391 32.812 20.469 1 88.69 302 ARG A N 1
ATOM 2429 C CA . ARG A 1 302 ? -16.141 32 19.266 1 88.69 302 ARG A CA 1
ATOM 2430 C C . ARG A 1 302 ? -15.938 32.906 18.047 1 88.69 302 ARG A C 1
ATOM 2432 O O . ARG A 1 302 ? -16.031 34.125 18.141 1 88.69 302 ARG A O 1
ATOM 2439 N N . ILE A 1 303 ? -15.562 32.312 17.016 1 91.44 303 ILE A N 1
ATOM 2440 C CA . ILE A 1 303 ? -15.398 33 15.734 1 91.44 303 ILE A CA 1
ATOM 2441 C C . ILE A 1 303 ? -16.734 33.625 15.312 1 91.44 303 ILE A C 1
ATOM 2443 O O . ILE A 1 303 ? -17.797 33.062 15.586 1 91.44 303 ILE A O 1
ATOM 2447 N N . SER A 1 304 ? -16.734 34.719 14.703 1 93.12 304 SER A N 1
ATOM 2448 C CA . SER A 1 304 ? -17.922 35.469 14.328 1 93.12 304 SER A CA 1
ATOM 2449 C C . SER A 1 304 ? -18.828 34.656 13.422 1 93.12 304 SER A C 1
ATOM 2451 O O . SER A 1 304 ? -18.344 33.812 12.633 1 93.12 304 SER A O 1
ATOM 2453 N N . ALA A 1 305 ? -20.109 34.844 13.484 1 93.88 305 ALA A N 1
ATOM 2454 C CA . ALA A 1 305 ? -21.094 34.094 12.711 1 93.88 305 ALA A CA 1
ATOM 2455 C C . ALA A 1 305 ? -20.906 34.312 11.211 1 93.88 305 ALA A C 1
ATOM 2457 O O . ALA A 1 305 ? -21.109 33.375 10.422 1 93.88 305 ALA A O 1
ATOM 2458 N N . GLU A 1 306 ? -20.531 35.531 10.859 1 94.5 306 GLU A N 1
ATOM 2459 C CA . GLU A 1 306 ? -20.297 35.812 9.453 1 94.5 306 GLU A CA 1
ATOM 2460 C C . GLU A 1 306 ? -19.125 35 8.906 1 94.5 306 GLU A C 1
ATOM 2462 O O . GLU A 1 306 ? -19.203 34.438 7.805 1 94.5 306 GLU A O 1
ATOM 2467 N N . SER A 1 307 ? -18.078 34.969 9.719 1 95.38 307 SER A N 1
ATOM 2468 C CA . SER A 1 307 ? -16.906 34.219 9.312 1 95.38 307 SER A CA 1
ATOM 2469 C C . SER A 1 307 ? -17.203 32.719 9.25 1 95.38 307 SER A C 1
ATOM 2471 O O . SER A 1 307 ? -16.734 32.031 8.344 1 95.38 307 SER A O 1
ATOM 2473 N N . ILE A 1 308 ? -18.016 32.219 10.156 1 96.44 308 ILE A N 1
ATOM 2474 C CA . ILE A 1 308 ? -18.391 30.828 10.18 1 96.44 308 ILE A CA 1
ATOM 2475 C C . ILE A 1 308 ? -19.203 30.484 8.922 1 96.44 308 ILE A C 1
ATOM 2477 O O . ILE A 1 308 ? -18.938 29.484 8.258 1 96.44 308 ILE A O 1
ATOM 2481 N N . SER A 1 309 ? -20.156 31.328 8.609 1 96.31 309 SER A N 1
ATOM 2482 C CA . SER A 1 309 ? -21 31.094 7.438 1 96.31 309 SER A CA 1
ATOM 2483 C C . SER A 1 309 ? -20.172 31.078 6.16 1 96.31 309 SER A C 1
ATOM 2485 O O . SER A 1 309 ? -20.391 30.234 5.285 1 96.31 309 SER A O 1
ATOM 2487 N N . TYR A 1 310 ? -19.234 31.969 6.148 1 96.06 310 TYR A N 1
ATOM 2488 C CA . TYR A 1 310 ? -18.375 32.031 4.973 1 96.06 310 TYR A CA 1
ATOM 2489 C C . TYR A 1 310 ? -17.531 30.781 4.844 1 96.06 310 TYR A C 1
ATOM 2491 O O . TYR A 1 310 ? -17.5 30.156 3.779 1 96.06 310 TYR A O 1
ATOM 2499 N N . ILE A 1 311 ? -16.844 30.359 5.883 1 96.75 311 ILE A N 1
ATOM 2500 C CA . ILE A 1 311 ? -15.961 29.203 5.844 1 96.75 311 ILE A CA 1
ATOM 2501 C C . ILE A 1 311 ? -16.766 27.938 5.566 1 96.75 311 ILE A C 1
ATOM 2503 O O . ILE A 1 311 ? -16.328 27.062 4.809 1 96.75 311 ILE A O 1
ATOM 2507 N N . GLN A 1 312 ? -17.938 27.859 6.145 1 96 312 GLN A N 1
ATOM 2508 C CA . GLN A 1 312 ? -18.812 26.719 5.914 1 96 312 GLN A CA 1
ATOM 2509 C C . GLN A 1 312 ? -19.188 26.594 4.438 1 96 312 GLN A C 1
ATOM 2511 O O . GLN A 1 312 ? -19.266 25.484 3.902 1 96 312 GLN A O 1
ATOM 2516 N N . SER A 1 313 ? -19.391 27.719 3.789 1 95.69 313 SER A N 1
ATOM 2517 C CA . SER A 1 313 ? -19.734 27.703 2.371 1 95.69 313 SER A CA 1
ATOM 2518 C C . SER A 1 313 ? -18.562 27.234 1.525 1 95.69 313 SER A C 1
ATOM 2520 O O . SER A 1 313 ? -18.734 26.719 0.421 1 95.69 313 SER A O 1
ATOM 2522 N N . GLN A 1 314 ? -17.312 27.391 2.051 1 95.44 314 GLN A N 1
ATOM 2523 C CA . GLN A 1 314 ? -16.125 27.016 1.304 1 95.44 314 GLN A CA 1
ATOM 2524 C C . GLN A 1 314 ? -15.68 25.594 1.64 1 95.44 314 GLN A C 1
ATOM 2526 O O . GLN A 1 314 ? -14.797 25.031 0.979 1 95.44 314 GLN A O 1
ATOM 2531 N N . MET A 1 315 ? -16.297 24.906 2.592 1 94.62 315 MET A N 1
ATOM 2532 C CA . MET A 1 315 ? -15.82 23.641 3.145 1 94.62 315 MET A CA 1
ATOM 2533 C C . MET A 1 315 ? -15.82 22.547 2.082 1 94.62 315 MET A C 1
ATOM 2535 O O . MET A 1 315 ? -14.883 21.75 2 1 94.62 315 MET A O 1
ATOM 2539 N N . PRO A 1 316 ? -16.859 22.484 1.197 1 91.38 316 PRO A N 1
ATOM 2540 C CA . PRO A 1 316 ? -16.812 21.438 0.168 1 91.38 316 PRO A CA 1
ATOM 2541 C C . PRO A 1 316 ? -15.602 21.578 -0.755 1 91.38 316 PRO A C 1
ATOM 2543 O O . PRO A 1 316 ? -14.969 20.578 -1.101 1 91.38 316 PRO A O 1
ATOM 2546 N N . LEU A 1 317 ? -15.312 22.781 -1.057 1 91.5 317 LEU A N 1
ATOM 2547 C CA . LEU A 1 317 ? -14.156 23.031 -1.906 1 91.5 317 LEU A CA 1
ATOM 2548 C C . LEU A 1 317 ? -12.859 22.734 -1.16 1 91.5 317 LEU A C 1
ATOM 2550 O O . LEU A 1 317 ? -11.938 22.141 -1.72 1 91.5 317 LEU A O 1
ATOM 2554 N N . LEU A 1 318 ? -12.766 23.188 0.124 1 93.25 318 LEU A N 1
ATOM 2555 C CA . LEU A 1 318 ? -11.578 22.938 0.938 1 93.25 318 LEU A CA 1
ATOM 2556 C C . LEU A 1 318 ? -11.344 21.438 1.097 1 93.25 318 LEU A C 1
ATOM 2558 O O . LEU A 1 318 ? -10.195 20.969 1.034 1 93.25 318 LEU A O 1
ATOM 2562 N N . THR A 1 319 ? -12.414 20.672 1.27 1 91.5 319 THR A N 1
ATOM 2563 C CA . THR A 1 319 ? -12.305 19.234 1.454 1 91.5 319 THR A CA 1
ATOM 2564 C C . THR A 1 319 ? -11.75 18.562 0.2 1 91.5 319 THR A C 1
ATOM 2566 O O . THR A 1 319 ? -10.945 17.641 0.29 1 91.5 319 THR A O 1
ATOM 2569 N N . SER A 1 320 ? -12.133 19.031 -0.962 1 88.06 320 SER A N 1
ATOM 2570 C CA . SER A 1 320 ? -11.68 18.453 -2.221 1 88.06 320 SER A CA 1
ATOM 2571 C C . SER A 1 320 ? -10.219 18.797 -2.49 1 88.06 320 SER A C 1
ATOM 2573 O O . SER A 1 320 ? -9.492 18.031 -3.117 1 88.06 320 SER A O 1
ATOM 2575 N N . ILE A 1 321 ? -9.773 19.922 -1.947 1 87.88 321 ILE A N 1
ATOM 2576 C CA . ILE A 1 321 ? -8.438 20.406 -2.271 1 87.88 321 ILE A CA 1
ATOM 2577 C C . ILE A 1 321 ? -7.441 19.891 -1.231 1 87.88 321 ILE A C 1
ATOM 2579 O O . ILE A 1 321 ? -6.391 19.359 -1.583 1 87.88 321 ILE A O 1
ATOM 2583 N N . ILE A 1 322 ? -7.691 20.062 0.052 1 89.31 322 ILE A N 1
ATOM 2584 C CA . ILE A 1 322 ? -6.758 19.75 1.129 1 89.31 322 ILE A CA 1
ATOM 2585 C C . ILE A 1 322 ? -6.723 18.25 1.37 1 89.31 322 ILE A C 1
ATOM 2587 O O . ILE A 1 322 ? -5.648 17.656 1.507 1 89.31 322 ILE A O 1
ATOM 2591 N N . MET A 1 323 ? -7.859 17.531 1.441 1 89.12 323 MET A N 1
ATOM 2592 C CA . MET A 1 323 ? -8.047 16.094 1.658 1 89.12 323 MET A CA 1
ATOM 2593 C C . MET A 1 323 ? -7.469 15.672 3.004 1 89.12 323 MET A C 1
ATOM 2595 O O . MET A 1 323 ? -7.941 14.703 3.609 1 89.12 323 MET A O 1
ATOM 2599 N N . HIS A 1 324 ? -6.383 16.391 3.48 1 92.12 324 HIS A N 1
ATOM 2600 C CA . HIS A 1 324 ? -5.746 16.078 4.754 1 92.12 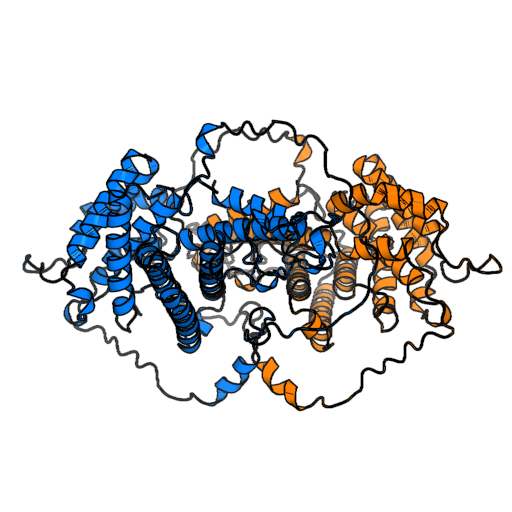324 HIS A CA 1
ATOM 2601 C C . HIS A 1 324 ? -6.75 16.109 5.898 1 92.12 324 HIS A C 1
ATOM 2603 O O . HIS A 1 324 ? -7.215 17.188 6.289 1 92.12 324 HIS A O 1
ATOM 2609 N N . ARG A 1 325 ? -6.996 15.031 6.469 1 91.12 325 ARG A N 1
ATOM 2610 C CA . ARG A 1 325 ? -8.062 14.883 7.461 1 91.12 325 ARG A CA 1
ATOM 2611 C C . ARG A 1 325 ? -7.762 15.711 8.703 1 91.12 325 ARG A C 1
ATOM 2613 O O . ARG A 1 325 ? -8.672 16.297 9.289 1 91.12 325 ARG A O 1
ATOM 2620 N N . GLY A 1 326 ? -6.547 15.766 9.117 1 93.25 326 GLY A N 1
ATOM 2621 C CA . GLY A 1 326 ? -6.176 16.531 10.297 1 93.25 326 GLY A CA 1
ATOM 2622 C C . GLY A 1 326 ? -6.418 18.031 10.133 1 93.25 326 GLY A C 1
ATOM 2623 O O . GLY A 1 326 ? -6.984 18.656 11.023 1 93.25 326 GLY A O 1
ATOM 2624 N N . VAL A 1 327 ? -6.055 18.547 9.016 1 95.31 327 VAL A N 1
ATOM 2625 C CA . VAL A 1 327 ? -6.215 19.969 8.742 1 95.31 327 VAL A CA 1
ATOM 2626 C C . VAL A 1 327 ? -7.699 20.312 8.641 1 95.31 327 VAL A C 1
ATOM 2628 O O . VAL A 1 327 ? -8.148 21.312 9.195 1 95.31 327 VAL A O 1
ATOM 2631 N N . LEU A 1 328 ? -8.43 19.469 7.957 1 94.88 328 LEU A N 1
ATOM 2632 C CA . LEU A 1 328 ? -9.859 19.688 7.809 1 94.88 328 LEU A CA 1
ATOM 2633 C C . LEU A 1 328 ? -10.57 19.625 9.156 1 94.88 328 LEU A C 1
ATOM 2635 O O . LEU A 1 328 ? -11.484 20.391 9.422 1 94.88 328 LEU A O 1
ATOM 2639 N N . ARG A 1 329 ? -10.164 18.688 9.945 1 94.94 329 ARG A N 1
ATOM 2640 C CA . ARG A 1 329 ? -10.711 18.594 11.297 1 94.94 329 ARG A CA 1
ATOM 2641 C C . ARG A 1 329 ? -10.461 19.891 12.07 1 94.94 329 ARG A C 1
ATOM 2643 O O . ARG A 1 329 ? -11.359 20.406 12.734 1 94.94 329 ARG A O 1
ATOM 2650 N N . MET A 1 330 ? -9.289 20.375 12 1 97 330 MET A N 1
ATOM 2651 C CA . MET A 1 330 ? -8.93 21.594 12.703 1 97 330 MET A CA 1
ATOM 2652 C C . MET A 1 330 ? -9.812 22.766 12.258 1 97 330 MET A C 1
ATOM 2654 O O . MET A 1 330 ? -10.32 23.516 13.094 1 97 330 MET A O 1
ATOM 2658 N N . ILE A 1 331 ? -10.023 22.859 10.969 1 96.81 331 ILE A N 1
ATOM 2659 C CA . ILE A 1 331 ? -10.867 23.938 10.438 1 96.81 331 ILE A CA 1
ATOM 2660 C C . ILE A 1 331 ? -12.297 23.75 10.938 1 96.81 331 ILE A C 1
ATOM 2662 O O . ILE A 1 331 ? -12.922 24.719 11.414 1 96.81 331 ILE A O 1
ATOM 2666 N N . ARG A 1 332 ? -12.766 22.578 10.883 1 95.88 332 ARG A N 1
ATOM 2667 C CA . ARG A 1 332 ? -14.133 22.297 11.312 1 95.88 332 ARG A CA 1
ATOM 2668 C C . ARG A 1 332 ? -14.312 22.609 12.797 1 95.88 332 ARG A C 1
ATOM 2670 O O . ARG A 1 332 ? -15.32 23.188 13.195 1 95.88 332 ARG A O 1
ATOM 2677 N N . GLU A 1 333 ? -13.391 22.203 13.594 1 95.62 333 GLU A N 1
ATOM 2678 C CA . GLU A 1 333 ? -13.477 22.453 15.023 1 95.62 333 GLU A CA 1
ATOM 2679 C C . GLU A 1 333 ? -13.453 23.953 15.328 1 95.62 333 GLU A C 1
ATOM 2681 O O . GLU A 1 333 ? -14.195 24.422 16.188 1 95.62 333 GLU A O 1
ATOM 2686 N N . MET A 1 334 ? -12.703 24.672 14.617 1 95.81 334 MET A N 1
ATOM 2687 C CA . MET A 1 334 ? -12.586 26.094 14.859 1 95.81 334 MET A CA 1
ATOM 2688 C C . MET A 1 334 ? -13.883 26.812 14.5 1 95.81 334 MET A C 1
ATOM 2690 O O . MET A 1 334 ? -14.234 27.828 15.117 1 95.81 334 MET A O 1
ATOM 2694 N N . ILE A 1 335 ? -14.648 26.25 13.562 1 95.38 335 ILE A N 1
ATOM 2695 C CA . ILE A 1 335 ? -15.828 26.984 13.102 1 95.38 335 ILE A CA 1
ATOM 2696 C C . ILE A 1 335 ? -17.078 26.438 13.812 1 95.38 335 ILE A C 1
ATOM 2698 O O . ILE A 1 335 ? -18.141 27.047 13.734 1 95.38 335 ILE A O 1
ATOM 2702 N N . THR A 1 336 ? -16.984 25.312 14.484 1 93.94 336 THR A N 1
ATOM 2703 C CA . THR A 1 336 ? -18.172 24.719 15.086 1 93.94 336 THR A CA 1
ATOM 2704 C C . THR A 1 336 ? -18.109 24.828 16.609 1 93.94 336 THR A C 1
ATOM 2706 O O . THR A 1 336 ? -19.156 24.766 17.266 1 93.94 336 THR A O 1
ATOM 2709 N N . GLU A 1 337 ? -16.938 25 17.156 1 93.19 337 GLU A N 1
ATOM 2710 C CA . GLU A 1 337 ? -16.797 24.953 18.609 1 93.19 337 GLU A CA 1
ATOM 2711 C C . GLU A 1 337 ? -16.344 26.312 19.156 1 93.19 337 GLU A C 1
ATOM 2713 O O . GLU A 1 337 ? -15.867 27.156 18.391 1 93.19 337 GLU A O 1
ATOM 2718 N N . ASP A 1 338 ? -16.453 26.422 20.484 1 89.44 338 ASP A N 1
ATOM 2719 C CA . ASP A 1 338 ? -16.047 27.641 21.172 1 89.44 338 ASP A CA 1
ATOM 2720 C C . ASP A 1 338 ? -14.57 27.594 21.562 1 89.44 338 ASP A C 1
ATOM 2722 O O . ASP A 1 338 ? -13.969 26.516 21.578 1 89.44 338 ASP A O 1
ATOM 2726 N N . PHE A 1 339 ? -14.055 28.844 21.828 1 87.25 339 PHE A N 1
ATOM 2727 C CA . PHE A 1 339 ? -12.695 28.906 22.359 1 87.25 339 PHE A CA 1
ATOM 2728 C C . PHE A 1 339 ? -12.602 28.188 23.703 1 87.25 339 PHE A C 1
ATOM 2730 O O . PHE A 1 339 ? -13.43 28.406 24.578 1 87.25 339 PHE A O 1
ATOM 2737 N N . PRO A 1 340 ? -11.656 27.203 23.797 1 80.62 340 PRO A N 1
ATOM 2738 C CA . PRO A 1 340 ? -11.555 26.5 25.078 1 80.62 340 PRO A CA 1
ATOM 2739 C C . PRO A 1 340 ? -11.18 27.422 26.219 1 80.62 340 PRO A C 1
ATOM 2741 O O . PRO A 1 340 ? -10.242 28.219 26.094 1 80.62 340 PRO A O 1
ATOM 2744 N N . ARG A 1 341 ? -12.016 27.797 27.297 1 70.44 341 ARG A N 1
ATOM 2745 C CA . ARG A 1 341 ? -11.75 28.625 28.469 1 70.44 341 ARG A CA 1
ATOM 2746 C C . ARG A 1 341 ? -11.523 27.766 29.703 1 70.44 341 ARG A C 1
ATOM 2748 O O . ARG A 1 341 ? -11.984 26.625 29.766 1 70.44 341 ARG A O 1
ATOM 2755 N N . SER A 1 342 ? -10.43 27.953 30.547 1 56.81 342 SER A N 1
ATOM 2756 C CA . SER A 1 342 ? -10.086 27.266 31.797 1 56.81 342 SER A CA 1
ATOM 2757 C C . SER A 1 342 ? -11.32 27.016 32.656 1 56.81 342 SER A C 1
ATOM 2759 O O . SER A 1 342 ? -11.227 26.438 33.719 1 56.81 342 SER A O 1
ATOM 2761 N N . LEU A 1 343 ? -12.32 27.828 32.844 1 45.25 343 LEU A N 1
ATOM 2762 C CA . LEU A 1 343 ? -12.961 27.625 34.125 1 45.25 343 LEU A CA 1
ATOM 2763 C C . LEU A 1 343 ? -13.172 26.141 34.406 1 45.25 343 LEU A C 1
ATOM 2765 O O . LEU A 1 343 ? -12.766 25.641 35.469 1 45.25 343 LEU A O 1
ATOM 2769 N N . ASP A 1 344 ? -14.531 25.562 34.5 1 40.28 344 ASP A N 1
ATOM 2770 C CA . ASP A 1 344 ? -15.133 24.406 35.156 1 40.28 344 ASP A CA 1
ATOM 2771 C C . ASP A 1 344 ? -14.703 23.094 34.5 1 40.28 344 ASP A C 1
ATOM 2773 O O . ASP A 1 344 ? -15.125 22.016 34.906 1 40.28 344 ASP A O 1
ATOM 2777 N N . GLU A 1 345 ? -14.492 23 33.25 1 41.97 345 GLU A N 1
ATOM 2778 C CA . GLU A 1 345 ? -14.477 21.625 32.75 1 41.97 345 GLU A CA 1
ATOM 2779 C C . GLU A 1 345 ? -13.172 20.922 33.125 1 41.97 345 GLU A C 1
ATOM 2781 O O . GLU A 1 345 ? -12.086 21.453 32.906 1 41.97 345 GLU A O 1
ATOM 2786 N N . ASP A 1 346 ? -13.188 20.094 34.219 1 37.69 346 ASP A N 1
ATOM 2787 C CA . ASP A 1 346 ? -12.305 19.109 34.844 1 37.69 346 ASP A CA 1
ATOM 2788 C C . ASP A 1 346 ? -11.414 18.438 33.781 1 37.69 346 ASP A C 1
ATOM 2790 O O . ASP A 1 346 ? -11.891 17.625 33 1 37.69 346 ASP A O 1
ATOM 2794 N N . PHE A 1 347 ? -10.664 19.031 33.125 1 39.19 347 PHE A N 1
ATOM 2795 C CA . PHE A 1 347 ? -9.641 18.312 32.406 1 39.19 347 PHE A CA 1
ATOM 2796 C C . PHE A 1 347 ? -9 17.234 33.25 1 39.19 347 PHE A C 1
ATOM 2798 O O . PHE A 1 347 ? -7.836 17.344 33.656 1 39.19 347 PHE A O 1
ATOM 2805 N N . HIS A 1 348 ? -9.648 16.734 34.5 1 33.75 348 HIS A N 1
ATOM 2806 C CA . HIS A 1 348 ? -9.102 15.719 35.375 1 33.75 348 HIS A CA 1
ATOM 2807 C C . HIS A 1 348 ? -8.805 14.43 34.625 1 33.75 348 HIS A C 1
ATOM 2809 O O . HIS A 1 348 ? -8.648 13.367 35.219 1 33.75 348 HIS A O 1
ATOM 2815 N N . HIS A 1 349 ? -9.195 14.148 33.469 1 33.06 349 HIS A N 1
ATOM 2816 C CA . HIS A 1 349 ? -8.984 12.711 33.344 1 33.06 349 HIS A CA 1
ATOM 2817 C C . HIS A 1 349 ? -7.543 12.328 33.656 1 33.06 349 HIS A C 1
ATOM 2819 O O . HIS A 1 349 ? -6.613 12.703 32.938 1 33.06 349 HIS A O 1
ATOM 2825 N N . GLN A 1 350 ? -7.23 12.273 35 1 28.23 350 GLN A N 1
ATOM 2826 C CA . GLN A 1 350 ? -6.07 11.555 35.5 1 28.23 350 GLN A CA 1
ATOM 2827 C C . GLN A 1 350 ? -5.82 10.273 34.719 1 28.23 350 GLN A C 1
ATOM 2829 O O . GLN A 1 350 ? -6.691 9.406 34.656 1 28.23 350 GLN A O 1
ATOM 2834 N N . LEU A 1 351 ? -5.078 10.281 33.75 1 30.53 351 LEU A N 1
ATOM 2835 C CA . LEU A 1 351 ? -4.637 8.969 33.281 1 30.53 351 LEU A CA 1
ATOM 2836 C C . LEU A 1 351 ? -4.234 8.086 34.469 1 30.53 351 LEU A C 1
ATOM 2838 O O . LEU A 1 351 ? -3.42 8.484 35.281 1 30.53 351 LEU A O 1
ATOM 2842 N N . PRO A 1 352 ? -5.184 7.301 35.062 1 26.88 352 PRO A N 1
ATOM 2843 C CA . PRO A 1 352 ? -4.688 6.398 36.094 1 26.88 352 PRO A CA 1
ATOM 2844 C C . PRO A 1 352 ? -3.305 5.836 35.781 1 26.88 352 PRO A C 1
ATOM 2846 O O . PRO A 1 352 ? -3.029 5.473 34.656 1 26.88 352 PRO A O 1
ATOM 2849 N N . ALA A 1 353 ? -2.314 6.195 36.562 1 26.58 353 ALA A N 1
ATOM 2850 C CA . ALA A 1 353 ? -0.935 5.715 36.594 1 26.58 353 ALA A CA 1
ATOM 2851 C C . ALA A 1 353 ? -0.883 4.191 36.562 1 26.58 353 ALA A C 1
ATOM 2853 O O . ALA A 1 353 ? 0.19 3.596 36.656 1 26.58 353 ALA A O 1
ATOM 2854 N N . SER A 1 354 ? -1.961 3.424 37.062 1 23.69 354 SER A N 1
ATOM 2855 C CA . SER A 1 354 ? -1.601 2.162 37.688 1 23.69 354 SER A CA 1
ATOM 2856 C C . SER A 1 354 ? -0.744 1.303 36.781 1 23.69 354 SER A C 1
ATOM 2858 O O . SER A 1 354 ? 0.345 0.867 37.156 1 23.69 354 SER A O 1
ATOM 2860 N N . GLN A 1 355 ? -1.349 0.065 36.375 1 22.64 355 GLN A N 1
ATOM 2861 C CA . GLN A 1 355 ? -0.879 -1.314 36.312 1 22.64 355 GLN A CA 1
ATOM 2862 C C . GLN A 1 355 ? -0.019 -1.531 35.062 1 22.64 355 GLN A C 1
ATOM 2864 O O . GLN A 1 355 ? -0.544 -1.692 33.969 1 22.64 355 GLN A O 1
ATOM 2869 N N . ASP A 1 356 ? 1.06 -0.954 34.938 1 24.19 356 ASP A N 1
ATOM 2870 C CA . ASP A 1 356 ? 2.139 -0.684 34 1 24.19 356 ASP A CA 1
ATOM 2871 C C . ASP A 1 356 ? 2.727 -1.982 33.438 1 24.19 356 ASP A C 1
ATOM 2873 O O . ASP A 1 356 ? 3.387 -1.981 32.406 1 24.19 356 ASP A O 1
ATOM 2877 N N . GLN A 1 357 ? 3.025 -2.963 34.406 1 22.22 357 GLN A N 1
ATOM 2878 C CA . GLN A 1 357 ? 4.148 -3.887 34.281 1 22.22 357 GLN A CA 1
ATOM 2879 C C . GLN A 1 357 ? 3.936 -4.883 33.156 1 22.22 357 GLN A C 1
ATOM 2881 O O . GLN A 1 357 ? 4.898 -5.379 32.562 1 22.22 357 GLN A O 1
ATOM 2886 N N . THR A 1 358 ? 2.748 -5.418 33.219 1 22.59 358 THR A N 1
ATOM 2887 C CA . THR A 1 358 ? 2.676 -6.75 32.625 1 22.59 358 THR A CA 1
ATOM 2888 C C . THR A 1 358 ? 2.744 -6.66 31.094 1 22.59 358 THR A C 1
ATOM 2890 O O . THR A 1 358 ? 3.131 -7.625 30.422 1 22.59 358 THR A O 1
ATOM 2893 N N . MET A 1 359 ? 2.068 -5.613 30.609 1 22.98 359 MET A N 1
ATOM 2894 C CA . MET A 1 359 ? 1.832 -5.816 29.172 1 22.98 359 MET A CA 1
ATOM 2895 C C . MET A 1 359 ? 3.076 -5.473 28.359 1 22.98 359 MET A C 1
ATOM 2897 O O . MET A 1 359 ? 3.029 -5.441 27.141 1 22.98 359 MET A O 1
ATOM 2901 N N . LEU A 1 360 ? 4.121 -4.945 29.016 1 24.61 360 LEU A N 1
ATOM 2902 C CA . LEU A 1 360 ? 5.383 -4.664 28.328 1 24.61 360 LEU A CA 1
ATOM 2903 C C . LEU A 1 360 ? 5.812 -5.855 27.484 1 24.61 360 LEU A C 1
ATOM 2905 O O . LEU A 1 360 ? 6.758 -5.75 26.688 1 24.61 360 LEU A O 1
ATOM 2909 N N . ARG A 1 361 ? 5.527 -7.008 28.016 1 22.67 361 ARG A N 1
ATOM 2910 C CA . ARG A 1 361 ? 6.203 -8.203 27.516 1 22.67 361 ARG A CA 1
ATOM 2911 C C . ARG A 1 361 ? 5.863 -8.461 26.047 1 22.67 361 ARG A C 1
ATOM 2913 O O . ARG A 1 361 ? 6.59 -9.172 25.359 1 22.67 361 ARG A O 1
ATOM 2920 N N . GLY A 1 362 ? 4.574 -8.164 25.719 1 24.77 362 GLY A N 1
ATOM 2921 C CA . GLY A 1 362 ? 4.176 -8.695 24.438 1 24.77 362 GLY A CA 1
ATOM 2922 C C . GLY A 1 362 ? 4.664 -7.852 23.266 1 24.77 362 GLY A C 1
ATOM 2923 O O . GLY A 1 362 ? 4.438 -8.195 22.109 1 24.77 362 GLY A O 1
ATOM 2924 N N . LEU A 1 363 ? 4.785 -6.531 23.484 1 24.72 363 LEU A N 1
ATOM 2925 C CA . LEU A 1 363 ? 5.109 -5.703 22.344 1 24.72 363 LEU A CA 1
ATOM 2926 C C . LEU A 1 363 ? 6.531 -5.973 21.859 1 24.72 363 LEU A C 1
ATOM 2928 O O . LEU A 1 363 ? 7.027 -5.293 20.953 1 24.72 363 LEU A O 1
ATOM 2932 N N . GLY A 1 364 ? 7.371 -6.516 22.75 1 24.64 364 GLY A N 1
ATOM 2933 C CA . GLY A 1 364 ? 8.75 -6.758 22.359 1 24.64 364 GLY A CA 1
ATOM 2934 C C . GLY A 1 364 ? 8.875 -7.367 20.969 1 24.64 364 GLY A C 1
ATOM 2935 O O . GLY A 1 364 ? 9.969 -7.457 20.422 1 24.64 364 GLY A O 1
ATOM 2936 N N . GLY A 1 365 ? 8 -8.336 20.703 1 24.41 365 GLY A N 1
ATOM 2937 C CA . GLY A 1 365 ? 8.336 -9.156 19.547 1 24.41 365 GLY A CA 1
ATOM 2938 C C . GLY A 1 365 ? 8.172 -8.422 18.219 1 24.41 365 GLY A C 1
ATOM 2939 O O . GLY A 1 365 ? 8.18 -9.039 17.156 1 24.41 365 GLY A O 1
ATOM 2940 N N . HIS A 1 366 ? 7.438 -7.395 18.281 1 23.39 366 HIS A N 1
ATOM 2941 C CA . HIS A 1 366 ? 7.32 -6.848 16.938 1 23.39 366 HIS A CA 1
ATOM 2942 C C . HIS A 1 366 ? 8.68 -6.438 16.391 1 23.39 366 HIS A C 1
ATOM 2944 O O . HIS A 1 366 ? 9.609 -6.164 17.156 1 23.39 366 HIS A O 1
ATOM 2950 N N . MET A 1 367 ? 8.773 -6.449 14.992 1 24.89 367 MET A N 1
ATOM 2951 C CA . MET A 1 367 ? 9.898 -6.441 14.055 1 24.89 367 MET A CA 1
ATOM 2952 C C . MET A 1 367 ? 10.742 -5.18 14.227 1 24.89 367 MET A C 1
ATOM 2954 O O . MET A 1 367 ? 10.359 -4.105 13.766 1 24.89 367 MET A O 1
ATOM 2958 N N . CYS A 1 368 ? 11.078 -4.828 15.422 1 22.5 368 CYS A N 1
ATOM 2959 C CA . CYS A 1 368 ? 12.086 -3.773 15.43 1 22.5 368 CYS A CA 1
ATOM 2960 C C . CYS A 1 368 ? 13.102 -3.984 14.32 1 22.5 368 CYS A C 1
ATOM 2962 O O . CYS A 1 368 ? 13.414 -5.121 13.961 1 22.5 368 CYS A O 1
ATOM 2964 N N . SER A 1 369 ? 13.477 -2.822 13.797 1 24.47 369 SER A N 1
ATOM 2965 C CA . SER A 1 369 ? 14.398 -2.385 12.758 1 24.47 369 SER A CA 1
ATOM 2966 C C . SER A 1 369 ? 15.812 -2.906 13.016 1 24.47 369 SER A C 1
ATOM 2968 O O . SER A 1 369 ? 16.766 -2.498 12.352 1 24.47 369 SER A O 1
ATOM 2970 N N . GLU A 1 370 ? 16.016 -3.613 14.094 1 25.89 370 GLU A N 1
ATOM 2971 C CA . GLU A 1 370 ? 17.469 -3.752 14.133 1 25.89 370 GLU A CA 1
ATOM 2972 C C . GLU A 1 370 ? 18 -4.359 12.836 1 25.89 370 GLU A C 1
ATOM 2974 O O . GLU A 1 370 ? 19.078 -3.986 12.367 1 25.89 370 GLU A O 1
ATOM 2979 N N . GLU A 1 371 ? 17.391 -5.543 12.562 1 25.7 371 GLU A N 1
ATOM 2980 C CA . GLU A 1 371 ? 18.047 -6.312 11.516 1 25.7 371 GLU A CA 1
ATOM 2981 C C . GLU A 1 371 ? 17.703 -5.773 10.125 1 25.7 371 GLU A C 1
ATOM 2983 O O . GLU A 1 371 ? 17.312 -6.535 9.234 1 25.7 371 GLU A O 1
ATOM 2988 N N . CYS A 1 372 ? 17.062 -4.645 10.117 1 23.7 372 CYS A N 1
ATOM 2989 C CA . CYS A 1 372 ? 17.062 -4.129 8.75 1 23.7 372 CYS A CA 1
ATOM 2990 C C . CYS A 1 372 ? 18.469 -4.023 8.195 1 23.7 372 CYS A C 1
ATOM 2992 O O . CYS A 1 372 ? 19.328 -3.344 8.773 1 23.7 372 CYS A O 1
ATOM 2994 N N . PRO A 1 373 ? 18.812 -4.996 7.43 1 26.3 373 PRO A N 1
ATOM 2995 C CA . PRO A 1 373 ? 20.188 -4.977 6.918 1 26.3 373 PRO A CA 1
ATOM 2996 C C . PRO A 1 373 ? 20.656 -3.57 6.566 1 26.3 373 PRO A C 1
ATOM 2998 O O . PRO A 1 373 ? 21.828 -3.379 6.23 1 26.3 373 PRO A O 1
ATOM 3001 N N . PHE A 1 374 ? 19.656 -2.711 6.441 1 26.19 374 PHE A N 1
ATOM 3002 C CA . PHE A 1 374 ? 20.172 -1.469 5.883 1 26.19 374 PHE A CA 1
ATOM 3003 C C . PHE A 1 374 ? 21.109 -0.778 6.875 1 26.19 374 PHE A C 1
ATOM 3005 O O . PHE A 1 374 ? 21.812 0.171 6.52 1 26.19 374 PHE A O 1
ATOM 3012 N N . PHE A 1 375 ? 20.719 -0.906 8.172 1 26.83 375 PHE A N 1
ATOM 3013 C CA . PHE A 1 375 ? 21.609 -0.17 9.047 1 26.83 375 PHE A CA 1
ATOM 3014 C C . PHE A 1 375 ? 22.828 -1.021 9.422 1 26.83 375 PHE A C 1
ATOM 3016 O O . PHE A 1 375 ? 23.438 -0.815 10.469 1 26.83 375 PHE A O 1
ATOM 3023 N N . HIS A 1 376 ? 22.781 -2.305 9 1 25.55 376 HIS A N 1
ATOM 3024 C CA . HIS A 1 376 ? 24.016 -2.988 9.383 1 25.55 376 HIS A CA 1
ATOM 3025 C C . HIS A 1 376 ? 25.234 -2.297 8.789 1 25.55 376 HIS A C 1
ATOM 3027 O O . HIS A 1 376 ? 25.172 -1.739 7.691 1 25.55 376 HIS A O 1
ATOM 3033 N N . GLU A 1 377 ? 26.172 -1.991 9.617 1 22.94 377 GLU A N 1
ATOM 3034 C CA . GLU A 1 377 ? 27.516 -1.628 9.18 1 22.94 377 GLU A CA 1
ATOM 3035 C C . GLU A 1 377 ? 28 -2.545 8.062 1 22.94 377 GLU A C 1
ATOM 3037 O O . GLU A 1 377 ? 27.656 -3.729 8.031 1 22.94 377 GLU A O 1
ATOM 3042 N N . PRO A 1 378 ? 28.547 -2.023 6.957 1 23.25 378 PRO A N 1
ATOM 3043 C CA . PRO A 1 378 ? 29.125 -2.719 5.809 1 23.25 378 PRO A CA 1
ATOM 3044 C C . PRO A 1 378 ? 29.969 -3.922 6.211 1 23.25 378 PRO A C 1
ATOM 3046 O O . PRO A 1 378 ? 31.047 -3.758 6.805 1 23.25 378 PRO A O 1
ATOM 3049 N N . THR A 1 379 ? 29.406 -4.891 6.973 1 21.86 379 THR A N 1
ATOM 3050 C CA . THR A 1 379 ? 30.484 -5.867 7.02 1 21.86 379 THR A CA 1
ATOM 3051 C C . THR A 1 379 ? 30.859 -6.336 5.613 1 21.86 379 THR A C 1
ATOM 3053 O O . THR A 1 379 ? 29.984 -6.449 4.746 1 21.86 379 THR A O 1
ATOM 3056 N N . HIS A 1 380 ? 32.125 -6.383 5.23 1 19.25 380 HIS A N 1
ATOM 3057 C CA . HIS A 1 380 ? 32.906 -6.762 4.043 1 19.25 380 HIS A CA 1
ATOM 3058 C C . HIS A 1 380 ? 32.594 -8.195 3.623 1 19.25 380 HIS A C 1
ATOM 3060 O O . HIS A 1 380 ? 33.094 -9.141 4.211 1 19.25 380 HIS A O 1
ATOM 3066 N N . PRO A 1 381 ? 31.344 -8.609 3.521 1 22.09 381 PRO A N 1
ATOM 3067 C CA . PRO A 1 381 ? 31.406 -10.039 3.209 1 22.09 381 PRO A CA 1
ATOM 3068 C C . PRO A 1 381 ? 32.219 -10.328 1.938 1 22.09 381 PRO A C 1
ATOM 3070 O O . PRO A 1 381 ? 32.312 -9.469 1.059 1 22.09 381 PRO A O 1
ATOM 3073 N N . GLY A 1 382 ? 33.125 -11.375 1.939 1 17.94 382 GLY A N 1
ATOM 3074 C CA . GLY A 1 382 ? 34.062 -11.914 0.963 1 17.94 382 GLY A CA 1
ATOM 3075 C C . GLY A 1 382 ? 33.406 -12.305 -0.345 1 17.94 382 GLY A C 1
ATOM 3076 O O . GLY A 1 382 ? 32.188 -12.219 -0.476 1 17.94 382 GLY A O 1
ATOM 3077 N N . LEU A 1 383 ? 34.062 -13.219 -1.186 1 17.41 383 LEU A N 1
ATOM 3078 C CA . LEU A 1 383 ? 34.438 -13.461 -2.574 1 17.41 383 LEU A CA 1
ATOM 3079 C C . LEU A 1 383 ? 33.375 -14.289 -3.289 1 17.41 383 LEU A C 1
ATOM 3081 O O . LEU A 1 383 ? 33.625 -15.445 -3.643 1 17.41 383 LEU A O 1
ATOM 3085 N N . MET A 1 384 ? 32.125 -14.375 -2.92 1 18.47 384 MET A N 1
ATOM 3086 C CA . MET A 1 384 ? 31.625 -15.547 -3.635 1 18.47 384 MET A CA 1
ATOM 3087 C C . MET A 1 384 ? 31.594 -15.289 -5.137 1 18.47 384 MET A C 1
ATOM 3089 O O . MET A 1 384 ? 31.484 -14.141 -5.574 1 18.47 384 MET A O 1
ATOM 3093 N N . ALA A 1 385 ? 31.688 -16.438 -6.137 1 19.22 385 ALA A N 1
ATOM 3094 C CA . ALA A 1 385 ? 32 -16.781 -7.523 1 19.22 385 ALA A CA 1
ATOM 3095 C C . ALA A 1 385 ? 30.938 -16.25 -8.477 1 19.22 385 ALA A C 1
ATOM 3097 O O . ALA A 1 385 ? 29.797 -15.992 -8.055 1 19.22 385 ALA A O 1
ATOM 3098 N N . GLY A 1 386 ? 31.188 -16.359 -9.867 1 17.7 386 GLY A N 1
ATOM 3099 C CA . GLY A 1 386 ? 31.094 -15.773 -11.195 1 17.7 386 GLY A CA 1
ATOM 3100 C C . GLY A 1 386 ? 29.797 -16.078 -11.898 1 17.7 386 GLY A C 1
ATOM 3101 O O . GLY A 1 386 ? 29.672 -15.898 -13.117 1 17.7 386 GLY A O 1
ATOM 3102 N N . ILE A 1 387 ? 28.641 -16.406 -11.305 1 20.81 387 ILE A N 1
ATOM 3103 C CA . ILE A 1 387 ? 27.797 -17.016 -12.336 1 20.81 387 ILE A CA 1
ATOM 3104 C C . ILE A 1 387 ? 27.344 -15.945 -13.32 1 20.81 387 ILE A C 1
ATOM 3106 O O . ILE A 1 387 ? 27.078 -14.805 -12.922 1 20.81 387 ILE A O 1
ATOM 3110 N N . GLY A 1 388 ? 27.297 -16.234 -14.664 1 18.25 388 GLY A N 1
ATOM 3111 C CA . GLY A 1 388 ? 27.156 -15.602 -15.969 1 18.25 388 GLY A CA 1
ATOM 3112 C C . GLY A 1 388 ? 25.844 -14.859 -16.141 1 18.25 388 GLY A C 1
ATOM 3113 O O . GLY A 1 388 ? 24.797 -15.32 -15.68 1 18.25 388 GLY A O 1
ATOM 3114 N N . ALA A 1 389 ? 25.906 -13.562 -16.25 1 21.36 389 ALA A N 1
ATOM 3115 C CA . ALA A 1 389 ? 24.969 -12.453 -16.406 1 21.36 389 ALA A CA 1
ATOM 3116 C C . ALA A 1 389 ? 24.203 -12.562 -17.719 1 21.36 389 ALA A C 1
ATOM 3118 O O . ALA A 1 389 ? 24.766 -12.414 -18.797 1 21.36 389 ALA A O 1
ATOM 3119 N N . GLN A 1 390 ? 23.234 -13.453 -17.922 1 20.31 390 GLN A N 1
ATOM 3120 C CA . GLN A 1 390 ? 22.578 -13.406 -19.234 1 20.31 390 GLN A CA 1
ATOM 3121 C C . GLN A 1 390 ? 21.938 -12.047 -19.484 1 20.31 390 GLN A C 1
ATOM 3123 O O . GLN A 1 390 ? 21.391 -11.43 -18.578 1 20.31 390 GLN A O 1
ATOM 3128 N N . THR A 1 391 ? 22.312 -11.336 -20.578 1 19.2 391 THR A N 1
ATOM 3129 C CA . THR A 1 391 ? 22.109 -10.039 -21.219 1 19.2 391 THR A CA 1
ATOM 3130 C C . THR A 1 391 ? 20.641 -9.797 -21.531 1 19.2 391 THR A C 1
ATOM 3132 O O . THR A 1 391 ? 20 -10.602 -22.219 1 19.2 391 THR A O 1
ATOM 3135 N N . PHE A 1 392 ? 19.875 -9.336 -20.641 1 19.27 392 PHE A N 1
ATOM 3136 C CA . PHE A 1 392 ? 18.5 -8.992 -20.969 1 19.27 392 PHE A CA 1
ATOM 3137 C C . PHE A 1 392 ? 18.469 -7.945 -22.078 1 19.27 392 PHE A C 1
ATOM 3139 O O . PHE A 1 392 ? 19.25 -6.992 -22.078 1 19.27 392 PHE A O 1
ATOM 3146 N N . SER A 1 393 ? 18.031 -8.273 -23.297 1 20.66 393 SER A N 1
ATOM 3147 C CA . SER A 1 393 ? 17.875 -7.438 -24.484 1 20.66 393 SER A CA 1
ATOM 3148 C C . SER A 1 393 ? 17.016 -6.219 -24.172 1 20.66 393 SER A C 1
ATOM 3150 O O . SER A 1 393 ? 16.141 -6.266 -23.297 1 20.66 393 SER A O 1
ATOM 3152 N N . PRO A 1 394 ? 17.359 -5.039 -24.719 1 22.41 394 PRO A N 1
ATOM 3153 C CA . PRO A 1 394 ? 16.859 -3.666 -24.625 1 22.41 394 PRO A CA 1
ATOM 3154 C C . PRO A 1 394 ? 15.391 -3.545 -25.031 1 22.41 394 PRO A C 1
ATOM 3156 O O . PRO A 1 394 ? 14.953 -4.215 -25.969 1 22.41 394 PRO A O 1
ATOM 3159 N N . LEU A 1 395 ? 14.469 -3.299 -24.172 1 22.03 395 LEU A N 1
ATOM 3160 C CA . LEU A 1 395 ? 13.062 -2.932 -24.328 1 22.03 395 LEU A CA 1
ATOM 3161 C C . LEU A 1 395 ? 12.906 -1.842 -25.391 1 22.03 395 LEU A C 1
ATOM 3163 O O . LEU A 1 395 ? 13.102 -0.66 -25.094 1 22.03 395 LEU A O 1
ATOM 3167 N N . GLU A 1 396 ? 13.297 -1.894 -26.656 1 21.89 396 GLU A N 1
ATOM 3168 C CA . GLU A 1 396 ? 13.148 -0.855 -27.672 1 21.89 396 GLU A CA 1
ATOM 3169 C C . GLU A 1 396 ? 11.68 -0.502 -27.875 1 21.89 396 GLU A C 1
ATOM 3171 O O . GLU A 1 396 ? 11.359 0.422 -28.625 1 21.89 396 GLU A O 1
ATOM 3176 N N . ASN A 1 397 ? 10.734 -1.354 -27.844 1 21.8 397 ASN A N 1
ATOM 3177 C CA . ASN A 1 397 ? 9.57 -1.003 -28.641 1 21.8 397 ASN A CA 1
ATOM 3178 C C . ASN A 1 397 ? 8.93 0.293 -28.156 1 21.8 397 ASN A C 1
ATOM 3180 O O . ASN A 1 397 ? 9.07 0.665 -27 1 21.8 397 ASN A O 1
ATOM 3184 N N . GLY A 1 398 ? 8.195 1.137 -29.156 1 20.42 398 GLY A N 1
ATOM 3185 C CA . GLY A 1 398 ? 7.605 2.443 -29.406 1 20.42 398 GLY A CA 1
ATOM 3186 C C . GLY A 1 398 ? 6.477 2.787 -28.453 1 20.42 398 GLY A C 1
ATOM 3187 O O . GLY A 1 398 ? 5.418 2.162 -28.484 1 20.42 398 GLY A O 1
ATOM 3188 N N . ILE A 1 399 ? 6.645 2.924 -27.281 1 24.58 399 ILE A N 1
ATOM 3189 C CA . ILE A 1 399 ? 5.637 3.598 -26.469 1 24.58 399 ILE A CA 1
ATOM 3190 C C . ILE A 1 399 ? 5.156 4.855 -27.188 1 24.58 399 ILE A C 1
ATOM 3192 O O . ILE A 1 399 ? 5.91 5.82 -27.344 1 24.58 399 ILE A O 1
ATOM 3196 N N . GLY A 1 400 ? 4.465 4.727 -28.328 1 20.81 400 GLY A N 1
ATOM 3197 C CA . GLY A 1 400 ? 3.859 5.832 -29.047 1 20.81 400 GLY A CA 1
ATOM 3198 C C . GLY A 1 400 ? 3.229 6.867 -28.125 1 20.81 400 GLY A C 1
ATOM 3199 O O . GLY A 1 400 ? 3.023 6.609 -26.938 1 20.81 400 GLY A O 1
ATOM 3200 N N . SER A 1 401 ? 2.873 8.18 -28.703 1 23.5 401 SER A N 1
ATOM 3201 C CA . SER A 1 401 ? 2.582 9.586 -28.469 1 23.5 401 SER A CA 1
ATOM 3202 C C . SER A 1 401 ? 1.267 9.758 -27.719 1 23.5 401 SER A C 1
ATOM 3204 O O . SER A 1 401 ? 0.71 10.859 -27.672 1 23.5 401 SER A O 1
ATOM 3206 N N . ALA A 1 402 ? 0.566 8.805 -27.422 1 22.17 402 ALA A N 1
ATOM 3207 C CA . ALA A 1 402 ? -0.807 9.266 -27.219 1 22.17 402 ALA A CA 1
ATOM 3208 C C . ALA A 1 402 ? -0.871 10.367 -26.172 1 22.17 402 ALA A C 1
ATOM 3210 O O . ALA A 1 402 ? -1.895 11.047 -26.031 1 22.17 402 ALA A O 1
ATOM 3211 N N . TYR A 1 403 ? -0.178 10.07 -25.031 1 23.34 403 TYR A N 1
ATOM 3212 C CA . TYR A 1 403 ? -0.548 11.117 -24.078 1 23.34 403 TYR A CA 1
ATOM 3213 C C . TYR A 1 403 ? 0.108 12.445 -24.453 1 23.34 403 TYR A C 1
ATOM 3215 O O . TYR A 1 403 ? 1.331 12.523 -24.578 1 23.34 403 TYR A O 1
ATOM 3223 N N . GLY A 1 404 ? -0.452 13.102 -25.375 1 23.5 404 GLY A N 1
ATOM 3224 C CA . GLY A 1 404 ? -0.115 14.5 -25.609 1 23.5 404 GLY A CA 1
ATOM 3225 C C . GLY A 1 404 ? 0.183 15.266 -24.328 1 23.5 404 GLY A C 1
ATOM 3226 O O . GLY A 1 404 ? -0.727 15.797 -23.703 1 23.5 404 GLY A O 1
ATOM 3227 N N . VAL A 1 405 ? 1.038 14.695 -23.578 1 25.8 405 VAL A N 1
ATOM 3228 C CA . VAL A 1 405 ? 1.442 15.57 -22.484 1 25.8 405 VAL A CA 1
ATOM 3229 C C . VAL A 1 405 ? 1.896 16.922 -23.047 1 25.8 405 VAL A C 1
ATOM 3231 O O . VAL A 1 405 ? 2.791 16.984 -23.891 1 25.8 405 VAL A O 1
ATOM 3234 N N . ASP A 1 406 ? 0.986 17.781 -23.156 1 24.22 406 ASP A N 1
ATOM 3235 C CA . ASP A 1 406 ? 1.456 19.141 -23.359 1 24.22 406 ASP A CA 1
ATOM 3236 C C . ASP A 1 406 ? 2.713 19.422 -22.547 1 24.22 406 ASP A C 1
ATOM 3238 O O . ASP A 1 406 ? 2.84 18.953 -21.406 1 24.22 406 ASP A O 1
ATOM 3242 N N . ASP A 1 407 ? 3.9 19.734 -23.203 1 26.19 407 ASP A N 1
ATOM 3243 C CA . ASP A 1 407 ? 5.281 20.078 -22.875 1 26.19 407 ASP A CA 1
ATOM 3244 C C . ASP A 1 407 ? 5.352 20.875 -21.578 1 26.19 407 ASP A C 1
ATOM 3246 O O . ASP A 1 407 ? 6.297 20.75 -20.812 1 26.19 407 ASP A O 1
ATOM 3250 N N . GLU A 1 408 ? 4.48 21.922 -21.547 1 25.95 408 GLU A N 1
ATOM 3251 C CA . GLU A 1 408 ? 4.77 22.984 -20.594 1 25.95 408 GLU A CA 1
ATOM 3252 C C . GLU A 1 408 ? 4.633 22.5 -19.156 1 25.95 408 GLU A C 1
ATOM 3254 O O . GLU A 1 408 ? 5.215 23.078 -18.234 1 25.95 408 GLU A O 1
ATOM 3259 N N . THR A 1 409 ? 3.697 21.688 -18.953 1 25.53 409 THR A N 1
ATOM 3260 C CA . THR A 1 409 ? 3.312 21.594 -17.547 1 25.53 409 THR A CA 1
ATOM 3261 C C . THR A 1 409 ? 4.223 20.641 -16.797 1 25.53 409 THR A C 1
ATOM 3263 O O . THR A 1 409 ? 4.133 20.516 -15.57 1 25.53 409 THR A O 1
ATOM 3266 N N . LEU A 1 410 ? 4.734 19.641 -17.578 1 26.58 410 LEU A N 1
ATOM 3267 C CA . LEU A 1 410 ? 5.383 18.641 -16.719 1 26.58 410 LEU A CA 1
ATOM 3268 C C . LEU A 1 410 ? 6.723 19.156 -16.203 1 26.58 410 LEU A C 1
ATOM 3270 O O . LEU A 1 410 ? 7.777 18.719 -16.672 1 26.58 410 LEU A O 1
ATOM 3274 N N . MET A 1 411 ? 6.848 20.422 -16.156 1 24.08 411 MET A N 1
ATOM 3275 C CA . MET A 1 411 ? 8.125 20.859 -15.594 1 24.08 411 MET A CA 1
ATOM 3276 C C . MET A 1 411 ? 8.367 20.203 -14.242 1 24.08 411 MET A C 1
ATOM 3278 O O . MET A 1 411 ? 7.723 20.562 -13.25 1 24.08 411 MET A O 1
ATOM 3282 N N . TYR A 1 412 ? 8.438 18.969 -14.273 1 26.45 412 TYR A N 1
ATOM 3283 C CA . TYR A 1 412 ? 8.789 18.406 -12.977 1 26.45 412 TYR A CA 1
ATOM 3284 C C . TYR A 1 412 ? 10.078 19.016 -12.453 1 26.45 412 TYR A C 1
ATOM 3286 O O . TYR A 1 412 ? 11.125 18.359 -12.422 1 26.45 412 TYR A O 1
ATOM 3294 N N . PRO A 1 413 ? 10.438 20.266 -12.984 1 27.06 413 PRO A N 1
ATOM 3295 C CA . PRO A 1 413 ? 11.742 20.688 -12.477 1 27.06 413 PRO A CA 1
ATOM 3296 C C . PRO A 1 413 ? 11.93 20.359 -10.992 1 27.06 413 PRO A C 1
ATOM 3298 O O . PRO A 1 413 ? 12.914 19.719 -10.625 1 27.06 413 PRO A O 1
ATOM 3301 N N . LEU A 1 414 ? 11.625 21.516 -10.195 1 27.08 414 LEU A N 1
ATOM 3302 C CA . LEU A 1 414 ? 11.961 22.094 -8.898 1 27.08 414 LEU A CA 1
ATOM 3303 C C . LEU A 1 414 ? 11.211 21.375 -7.777 1 27.08 414 LEU A C 1
ATOM 3305 O O . LEU A 1 414 ? 11 21.953 -6.707 1 27.08 414 LEU A O 1
ATOM 3309 N N . LEU A 1 415 ? 10.461 20.422 -8.125 1 27.03 415 LEU A N 1
ATOM 3310 C CA . LEU A 1 415 ? 9.719 20.125 -6.906 1 27.03 415 LEU A CA 1
ATOM 3311 C C . LEU A 1 415 ? 10.641 20.094 -5.691 1 27.03 415 LEU A C 1
ATOM 3313 O O . LEU A 1 415 ? 10.203 20.359 -4.566 1 27.03 415 LEU A O 1
ATOM 3317 N N . PHE A 1 416 ? 11.688 19.078 -5.77 1 27.42 416 PHE A N 1
ATOM 3318 C CA . PHE A 1 416 ? 12.781 19.234 -4.816 1 27.42 416 PHE A CA 1
ATOM 3319 C C . PHE A 1 416 ? 13.734 20.344 -5.254 1 27.42 416 PHE A C 1
ATOM 3321 O O . PHE A 1 416 ? 13.711 20.766 -6.41 1 27.42 416 PHE A O 1
ATOM 3328 N N . GLY A 1 417 ? 14.82 20.922 -4.613 1 25.27 417 GLY A N 1
ATOM 3329 C CA . GLY A 1 417 ? 15.695 22.031 -5 1 25.27 417 GLY A CA 1
ATOM 3330 C C . GLY A 1 417 ? 15.969 22.078 -6.492 1 25.27 417 GLY A C 1
ATOM 3331 O O . GLY A 1 417 ? 15.312 21.375 -7.27 1 25.27 417 GLY A O 1
ATOM 3332 N N . SER A 1 418 ? 17.297 22.406 -7.125 1 23.88 418 SER A N 1
ATOM 3333 C CA . SER A 1 418 ? 17.75 22.859 -8.43 1 23.88 418 SER A CA 1
ATOM 3334 C C . SER A 1 418 ? 17.438 21.828 -9.516 1 23.88 418 SER A C 1
ATOM 3336 O O . SER A 1 418 ? 17.438 20.625 -9.258 1 23.88 418 SER A O 1
ATOM 3338 N N . ALA A 1 419 ? 16.609 22.172 -10.703 1 26.55 419 ALA A N 1
ATOM 3339 C CA . ALA A 1 419 ? 16.406 21.641 -12.055 1 26.55 419 ALA A CA 1
ATOM 3340 C C . ALA A 1 419 ? 17.672 20.922 -12.539 1 26.55 419 ALA A C 1
ATOM 3342 O O . ALA A 1 419 ? 17.703 20.406 -13.656 1 26.55 419 ALA A O 1
ATOM 3343 N N . GLU A 1 420 ? 18.844 21.344 -12.07 1 23.14 420 GLU A N 1
ATOM 3344 C CA . GLU A 1 420 ? 20.047 20.969 -12.805 1 23.14 420 GLU A CA 1
ATOM 3345 C C . GLU A 1 420 ?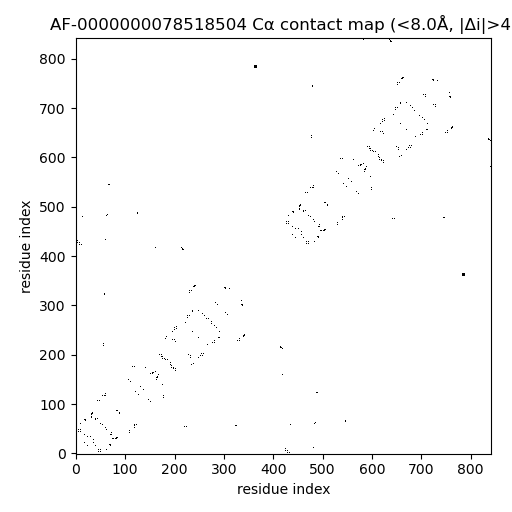 20.328 19.469 -12.656 1 23.14 420 GLU A C 1
ATOM 3347 O O . GLU A 1 420 ? 21.375 18.984 -13.102 1 23.14 420 GLU A O 1
ATOM 3352 N N . PHE A 1 421 ? 19.484 18.578 -12.125 1 21.81 421 PHE A N 1
ATOM 3353 C CA . PHE A 1 421 ? 20.219 17.328 -12.305 1 21.81 421 PHE A CA 1
ATOM 3354 C C . PHE A 1 421 ? 20.078 16.812 -13.734 1 21.81 421 PHE A C 1
ATOM 3356 O O . PHE A 1 421 ? 18.984 16.844 -14.312 1 21.81 421 PHE A O 1
ATOM 3363 N N . MET B 1 1 ? -2.01 -2.73 -18.062 1 77.38 1 MET B N 1
ATOM 3364 C CA . MET B 1 1 ? -3.145 -1.813 -18.125 1 77.38 1 MET B CA 1
ATOM 3365 C C . MET B 1 1 ? -4.105 -2.059 -16.969 1 77.38 1 MET B C 1
ATOM 3367 O O . MET B 1 1 ? -4.352 -1.163 -16.156 1 77.38 1 MET B O 1
ATOM 3371 N N . ILE B 1 2 ? -4.414 -3.303 -16.688 1 80.19 2 ILE B N 1
ATOM 3372 C CA . ILE B 1 2 ? -5.41 -3.559 -15.656 1 80.19 2 ILE B CA 1
ATOM 3373 C C . ILE B 1 2 ? -4.828 -3.225 -14.281 1 80.19 2 ILE B C 1
ATOM 3375 O O . ILE B 1 2 ? -5.531 -2.697 -13.414 1 80.19 2 ILE B O 1
ATOM 3379 N N . VAL B 1 3 ? -3.598 -3.359 -14.094 1 87.75 3 VAL B N 1
ATOM 3380 C CA . VAL B 1 3 ? -2.947 -3.125 -12.805 1 87.75 3 VAL B CA 1
ATOM 3381 C C . VAL B 1 3 ? -3.021 -1.642 -12.453 1 87.75 3 VAL B C 1
ATOM 3383 O O . VAL B 1 3 ? -3.373 -1.281 -11.328 1 87.75 3 VAL B O 1
ATOM 3386 N N . THR B 1 4 ? -2.801 -0.768 -13.406 1 87 4 THR B N 1
ATOM 3387 C CA . THR B 1 4 ? -2.801 0.669 -13.156 1 87 4 THR B CA 1
ATOM 3388 C C . THR B 1 4 ? -4.223 1.183 -12.945 1 87 4 THR B C 1
ATOM 3390 O O . THR B 1 4 ? -4.449 2.088 -12.141 1 87 4 THR B O 1
ATOM 3393 N N . ILE B 1 5 ? -5.129 0.531 -13.648 1 87.75 5 ILE B N 1
ATOM 3394 C CA . ILE B 1 5 ? -6.52 0.953 -13.516 1 87.75 5 ILE B CA 1
ATOM 3395 C C . ILE B 1 5 ? -7.039 0.603 -12.125 1 87.75 5 ILE B C 1
ATOM 3397 O O . ILE B 1 5 ? -7.719 1.41 -11.484 1 87.75 5 ILE B O 1
ATOM 3401 N N . VAL B 1 6 ? -6.754 -0.57 -11.742 1 91.19 6 VAL B N 1
ATOM 3402 C CA . VAL B 1 6 ? -7.191 -0.997 -10.414 1 91.19 6 VAL B CA 1
ATOM 3403 C C . VAL B 1 6 ? -6.516 -0.141 -9.344 1 91.19 6 VAL B C 1
ATOM 3405 O O . VAL B 1 6 ? -7.133 0.203 -8.336 1 91.19 6 VAL B O 1
ATOM 3408 N N . SER B 1 7 ? -5.285 0.218 -9.594 1 92.69 7 SER B N 1
ATOM 3409 C CA . SER B 1 7 ? -4.574 1.086 -8.656 1 92.69 7 SER B CA 1
ATOM 3410 C C . SER B 1 7 ? -5.234 2.459 -8.57 1 92.69 7 SER B C 1
ATOM 3412 O O . SER B 1 7 ? -5.398 3.004 -7.473 1 92.69 7 SER B O 1
ATOM 3414 N N . ALA B 1 8 ? -5.543 2.984 -9.688 1 90.88 8 ALA B N 1
ATOM 3415 C CA . ALA B 1 8 ? -6.23 4.273 -9.703 1 90.88 8 ALA B CA 1
ATOM 3416 C C . ALA B 1 8 ? -7.57 4.188 -8.977 1 90.88 8 ALA B C 1
ATOM 3418 O O . ALA B 1 8 ? -7.938 5.098 -8.234 1 90.88 8 ALA B O 1
ATOM 3419 N N . MET B 1 9 ? -8.242 3.109 -9.258 1 93.44 9 MET B N 1
ATOM 3420 C CA . MET B 1 9 ? -9.523 2.895 -8.586 1 93.44 9 MET B CA 1
ATOM 3421 C C . MET B 1 9 ? -9.352 2.914 -7.07 1 93.44 9 MET B C 1
ATOM 3423 O O . MET B 1 9 ? -10.117 3.58 -6.363 1 93.44 9 MET B O 1
ATOM 3427 N N . MET B 1 10 ? -8.383 2.203 -6.602 1 95 10 MET B N 1
ATOM 3428 C CA . MET B 1 10 ? -8.148 2.143 -5.16 1 95 10 MET B CA 1
ATOM 3429 C C . MET B 1 10 ? -7.781 3.518 -4.609 1 95 10 MET B C 1
ATOM 3431 O O . MET B 1 10 ? -8.18 3.873 -3.5 1 95 10 MET B O 1
ATOM 3435 N N . ARG B 1 11 ? -7.062 4.281 -5.359 1 93.81 11 ARG B N 1
ATOM 3436 C CA . ARG B 1 11 ? -6.688 5.617 -4.906 1 93.81 11 ARG B CA 1
ATOM 3437 C C . ARG B 1 11 ? -7.902 6.535 -4.844 1 93.81 11 ARG B C 1
ATOM 3439 O O . ARG B 1 11 ? -7.992 7.391 -3.961 1 93.81 11 ARG B O 1
ATOM 3446 N N . TYR B 1 12 ? -8.789 6.352 -5.738 1 93.31 12 TYR B N 1
ATOM 3447 C CA . TYR B 1 12 ? -10.039 7.113 -5.664 1 93.31 12 TYR B CA 1
ATOM 3448 C C . TYR B 1 12 ? -10.812 6.766 -4.402 1 93.31 12 TYR B C 1
ATOM 3450 O O . TYR B 1 12 ? -11.398 7.641 -3.766 1 93.31 12 TYR B O 1
ATOM 3458 N N . CYS B 1 13 ? -10.797 5.48 -4.094 1 95.31 13 CYS B N 1
ATOM 3459 C CA . CYS B 1 13 ? -11.453 5.07 -2.857 1 95.31 13 CYS B CA 1
ATOM 3460 C C . CYS B 1 13 ? -10.805 5.73 -1.646 1 95.31 13 CYS B C 1
ATOM 3462 O O . CYS B 1 13 ? -11.5 6.172 -0.728 1 95.31 13 CYS B O 1
ATOM 3464 N N . VAL B 1 14 ? -9.492 5.855 -1.668 1 94.56 14 VAL B N 1
ATOM 3465 C CA . VAL B 1 14 ? -8.742 6.445 -0.563 1 94.56 14 VAL B CA 1
ATOM 3466 C C . VAL B 1 14 ? -9.039 7.941 -0.48 1 94.56 14 VAL B C 1
ATOM 3468 O O . VAL B 1 14 ? -9.273 8.477 0.607 1 94.56 14 VAL B O 1
ATOM 3471 N N . MET B 1 15 ? -9.055 8.586 -1.636 1 91.75 15 MET B N 1
ATOM 3472 C CA . MET B 1 15 ? -9.328 10.016 -1.672 1 91.75 15 MET B CA 1
ATOM 3473 C C . MET B 1 15 ? -10.734 10.312 -1.147 1 91.75 15 MET B C 1
ATOM 3475 O O . MET B 1 15 ? -10.945 11.336 -0.489 1 91.75 15 MET B O 1
ATOM 3479 N N . ALA B 1 16 ? -11.609 9.391 -1.4 1 92.5 16 ALA B N 1
ATOM 3480 C CA . ALA B 1 16 ? -12.984 9.539 -0.922 1 92.5 16 ALA B CA 1
ATOM 3481 C C . ALA B 1 16 ? -13.125 9.031 0.509 1 92.5 16 ALA B C 1
ATOM 3483 O O . ALA B 1 16 ? -14.211 9.094 1.092 1 92.5 16 ALA B O 1
ATOM 3484 N N . GLN B 1 17 ? -12.047 8.492 1.064 1 94.06 17 GLN B N 1
ATOM 3485 C CA . GLN B 1 17 ? -11.984 8.023 2.441 1 94.06 17 GLN B CA 1
ATOM 3486 C C . GLN B 1 17 ? -12.992 6.898 2.684 1 94.06 17 GLN B C 1
ATOM 3488 O O . GLN B 1 17 ? -13.625 6.844 3.738 1 94.06 17 GLN B O 1
ATOM 3493 N N . LEU B 1 18 ? -13.188 6.043 1.697 1 96.06 18 LEU B N 1
ATOM 3494 C CA . LEU B 1 18 ? -14.148 4.945 1.809 1 96.06 18 LEU B CA 1
ATOM 3495 C C . LEU B 1 18 ? -13.594 3.83 2.693 1 96.06 18 LEU B C 1
ATOM 3497 O O . LEU B 1 18 ? -14.352 2.988 3.18 1 96.06 18 LEU B O 1
ATOM 3501 N N . HIS B 1 19 ? -12.297 3.805 2.877 1 96.25 19 HIS B N 1
ATOM 3502 C CA . HIS B 1 19 ? -11.656 2.744 3.65 1 96.25 19 HIS B CA 1
ATOM 3503 C C . HIS B 1 19 ? -11.727 3.037 5.145 1 96.25 19 HIS B C 1
ATOM 3505 O O . HIS B 1 19 ? -11.289 2.223 5.961 1 96.25 19 HIS B O 1
ATOM 3511 N N . LEU B 1 20 ? -12.266 4.203 5.477 1 95.31 20 LEU B N 1
ATOM 3512 C CA . LEU B 1 20 ? -12.273 4.645 6.867 1 95.31 20 LEU B CA 1
ATOM 3513 C C . LEU B 1 20 ? -13.68 4.59 7.453 1 95.31 20 LEU B C 1
ATOM 3515 O O . LEU B 1 20 ? -14.609 5.184 6.902 1 95.31 20 LEU B O 1
ATOM 3519 N N . ALA B 1 21 ? -13.82 3.998 8.594 1 93.62 21 ALA B N 1
ATOM 3520 C CA . ALA B 1 21 ? -15.094 3.932 9.305 1 93.62 21 ALA B CA 1
ATOM 3521 C C . ALA B 1 21 ? -15.477 5.297 9.867 1 93.62 21 ALA B C 1
ATOM 3523 O O . ALA B 1 21 ? -16.656 5.641 9.922 1 93.62 21 ALA B O 1
ATOM 3524 N N . GLU B 1 22 ? -14.5 6.113 10.258 1 88.81 22 GLU B N 1
ATOM 3525 C CA . GLU B 1 22 ? -14.719 7.422 10.867 1 88.81 22 GLU B CA 1
ATOM 3526 C C . GLU B 1 22 ? -15.367 8.391 9.875 1 88.81 22 GLU B C 1
ATOM 3528 O O . GLU B 1 22 ? -15.992 9.367 10.281 1 88.81 22 GLU B O 1
ATOM 3533 N N . SER B 1 23 ? -15.188 8.102 8.641 1 89.81 23 SER B N 1
ATOM 3534 C CA . SER B 1 23 ? -15.711 8.992 7.609 1 89.81 23 SER B CA 1
ATOM 3535 C C . SER B 1 23 ? -17.141 8.625 7.227 1 89.81 23 SER B C 1
ATOM 3537 O O . SER B 1 23 ? -17.797 9.344 6.469 1 89.81 23 SER B O 1
ATOM 3539 N N . GLU B 1 24 ? -17.609 7.496 7.73 1 92.19 24 GLU B N 1
ATOM 3540 C CA . GLU B 1 24 ? -18.969 7.094 7.426 1 92.19 24 GLU B CA 1
ATOM 3541 C C . GLU B 1 24 ? -19.984 8.031 8.078 1 92.19 24 GLU B C 1
ATOM 3543 O O . GLU B 1 24 ? -19.734 8.562 9.164 1 92.19 24 GLU B O 1
ATOM 3548 N N . PRO B 1 25 ? -21.125 8.195 7.344 1 88.5 25 PRO B N 1
ATOM 3549 C CA . PRO B 1 25 ? -22.172 8.984 7.988 1 88.5 25 PRO B CA 1
ATOM 3550 C C . PRO B 1 25 ? -22.641 8.375 9.305 1 88.5 25 PRO B C 1
ATOM 3552 O O . PRO B 1 25 ? -22.734 7.148 9.43 1 88.5 25 PRO B O 1
ATOM 3555 N N . GLN B 1 26 ? -22.906 9.289 10.188 1 87.38 26 GLN B N 1
ATOM 3556 C CA . GLN B 1 26 ? -23.406 8.836 11.477 1 87.38 26 GLN B CA 1
ATOM 3557 C C . GLN B 1 26 ? -24.922 8.656 11.438 1 87.38 26 GLN B C 1
ATOM 3559 O O . GLN B 1 26 ? -25.672 9.633 11.375 1 87.38 26 GLN B O 1
ATOM 3564 N N . VAL B 1 27 ? -25.344 7.418 11.383 1 87.38 27 VAL B N 1
ATOM 3565 C CA . VAL B 1 27 ? -26.75 7.09 11.328 1 87.38 27 VAL B CA 1
ATOM 3566 C C . VAL B 1 27 ? -27.109 6.133 12.469 1 87.38 27 VAL B C 1
ATOM 3568 O O . VAL B 1 27 ? -26.25 5.395 12.953 1 87.38 27 VAL B O 1
ATOM 3571 N N . PRO B 1 28 ? -28.297 6.219 12.898 1 83.75 28 PRO B N 1
ATOM 3572 C CA . PRO B 1 28 ? -28.688 5.371 14.023 1 83.75 28 PRO B CA 1
ATOM 3573 C C . PRO B 1 28 ? -28.516 3.883 13.742 1 83.75 28 PRO B C 1
ATOM 3575 O O . PRO B 1 28 ? -28.078 3.135 14.617 1 83.75 28 PRO B O 1
ATOM 3578 N N . ASN B 1 29 ? -28.859 3.439 12.523 1 85.31 29 ASN B N 1
ATOM 3579 C CA . ASN B 1 29 ? -28.734 2.033 12.164 1 85.31 29 ASN B CA 1
ATOM 3580 C C . ASN B 1 29 ? -27.938 1.858 10.867 1 85.31 29 ASN B C 1
ATOM 3582 O O . ASN B 1 29 ? -28.531 1.649 9.805 1 85.31 29 ASN B O 1
ATOM 3586 N N . PRO B 1 30 ? -26.703 1.867 11.023 1 88.38 30 PRO B N 1
ATOM 3587 C CA . PRO B 1 30 ? -25.859 1.789 9.82 1 88.38 30 PRO B CA 1
ATOM 3588 C C . PRO B 1 30 ? -26.078 0.503 9.031 1 88.38 30 PRO B C 1
ATOM 3590 O O . PRO B 1 30 ? -25.875 0.479 7.812 1 88.38 30 PRO B O 1
ATOM 3593 N N . ALA B 1 31 ? -26.547 -0.547 9.727 1 86.62 31 ALA B N 1
ATOM 3594 C CA . ALA B 1 31 ? -26.734 -1.837 9.07 1 86.62 31 ALA B CA 1
ATOM 3595 C C . ALA B 1 31 ? -27.859 -1.766 8.031 1 86.62 31 ALA B C 1
ATOM 3597 O O . ALA B 1 31 ? -27.859 -2.525 7.059 1 86.62 31 ALA B O 1
ATOM 3598 N N . PHE B 1 32 ? -28.781 -0.834 8.227 1 87.56 32 PHE B N 1
ATOM 3599 C CA . PHE B 1 32 ? -29.938 -0.767 7.348 1 87.56 32 PHE B CA 1
ATOM 3600 C C . PHE B 1 32 ? -29.938 0.529 6.543 1 87.56 32 PHE B C 1
ATOM 3602 O O . PHE B 1 32 ? -30.859 0.781 5.758 1 87.56 32 PHE B O 1
ATOM 3609 N N . SER B 1 33 ? -28.875 1.258 6.719 1 90.44 33 SER B N 1
ATOM 3610 C CA . SER B 1 33 ? -28.766 2.521 5.996 1 90.44 33 SER B CA 1
ATOM 3611 C C . SER B 1 33 ? -28.297 2.301 4.566 1 90.44 33 SER B C 1
ATOM 3613 O O . SER B 1 33 ? -27.234 1.71 4.344 1 90.44 33 SER B O 1
ATOM 3615 N N . LEU B 1 34 ? -29.031 2.73 3.65 1 89.88 34 LEU B N 1
ATOM 3616 C CA . LEU B 1 34 ? -28.688 2.58 2.242 1 89.88 34 LEU B CA 1
ATOM 3617 C C . LEU B 1 34 ? -27.359 3.275 1.938 1 89.88 34 LEU B C 1
ATOM 3619 O O . LEU B 1 34 ? -26.516 2.73 1.218 1 89.88 34 LEU B O 1
ATOM 3623 N N . GLU B 1 35 ? -27.125 4.422 2.432 1 90.88 35 GLU B N 1
ATOM 3624 C CA . GLU B 1 35 ? -25.922 5.191 2.154 1 90.88 35 GLU B CA 1
ATOM 3625 C C . GLU B 1 35 ? -24.688 4.492 2.707 1 90.88 35 GLU B C 1
ATOM 3627 O O . GLU B 1 35 ? -23.703 4.312 1.993 1 90.88 35 GLU B O 1
ATOM 3632 N N . VAL B 1 36 ? -24.844 4.082 3.945 1 93.19 36 VAL B N 1
ATOM 3633 C CA . VAL B 1 36 ? -23.703 3.449 4.598 1 93.19 36 VAL B CA 1
ATOM 3634 C C . VAL B 1 36 ? -23.391 2.119 3.914 1 93.19 36 VAL B C 1
ATOM 3636 O O . VAL B 1 36 ? -22.234 1.827 3.609 1 93.19 36 VAL B O 1
ATOM 3639 N N . GLN B 1 37 ? -24.438 1.37 3.58 1 91.75 37 GLN B N 1
ATOM 3640 C CA . GLN B 1 37 ? -24.219 0.057 2.979 1 91.75 37 GLN B CA 1
ATOM 3641 C C . GLN B 1 37 ? -23.703 0.184 1.549 1 91.75 37 GLN B C 1
ATOM 3643 O O . GLN B 1 37 ? -22.891 -0.626 1.104 1 91.75 37 GLN B O 1
ATOM 3648 N N . THR B 1 38 ? -24.203 1.141 0.852 1 92.44 38 THR B N 1
ATOM 3649 C CA . THR B 1 38 ? -23.688 1.358 -0.498 1 92.44 38 THR B CA 1
ATOM 3650 C C . THR B 1 38 ? -22.203 1.738 -0.462 1 92.44 38 THR B C 1
ATOM 3652 O O . THR B 1 38 ? -21.406 1.234 -1.258 1 92.44 38 THR B O 1
ATOM 3655 N N . ARG B 1 39 ? -21.859 2.623 0.458 1 95.12 39 ARG B N 1
ATOM 3656 C CA . ARG B 1 39 ? -20.484 3.037 0.633 1 95.12 39 ARG B CA 1
ATOM 3657 C C . ARG B 1 39 ? -19.578 1.841 0.947 1 95.12 39 ARG B C 1
ATOM 3659 O O . ARG B 1 39 ? -18.531 1.667 0.331 1 95.12 39 ARG B O 1
ATOM 3666 N N . ARG B 1 40 ? -20.031 1.025 1.811 1 94.75 40 ARG B N 1
ATOM 3667 C CA . ARG B 1 40 ? -19.266 -0.148 2.207 1 94.75 40 ARG B CA 1
ATOM 3668 C C . ARG B 1 40 ? -19.156 -1.146 1.059 1 94.75 40 ARG B C 1
ATOM 3670 O O . ARG B 1 40 ? -18.078 -1.7 0.812 1 94.75 40 ARG B O 1
ATOM 3677 N N . ARG B 1 41 ? -20.25 -1.357 0.36 1 93 41 ARG B N 1
ATOM 3678 C CA . ARG B 1 41 ? -20.266 -2.309 -0.747 1 93 41 ARG B CA 1
ATOM 3679 C C . ARG B 1 41 ? -19.328 -1.851 -1.869 1 93 41 ARG B C 1
ATOM 3681 O O . ARG B 1 41 ? -18.641 -2.666 -2.484 1 93 41 ARG B O 1
ATOM 3688 N N . VAL B 1 42 ? -19.297 -0.582 -2.127 1 94.19 42 VAL B N 1
ATOM 3689 C CA . VAL B 1 42 ? -18.422 -0.04 -3.166 1 94.19 42 VAL B CA 1
ATOM 3690 C C . VAL B 1 42 ? -16.953 -0.255 -2.783 1 94.19 42 VAL B C 1
ATOM 3692 O O . VAL B 1 42 ? -16.156 -0.729 -3.594 1 94.19 42 VAL B O 1
ATOM 3695 N N . PHE B 1 43 ? -16.609 0.071 -1.572 1 97.06 43 PHE B N 1
ATOM 3696 C CA . PHE B 1 43 ? -15.227 -0.071 -1.147 1 97.06 43 PHE B CA 1
ATOM 3697 C C . PHE B 1 43 ? -14.789 -1.53 -1.199 1 97.06 43 PHE B C 1
ATOM 3699 O O . PHE B 1 43 ? -13.727 -1.847 -1.734 1 97.06 43 PHE B O 1
ATOM 3706 N N . TRP B 1 44 ? -15.555 -2.391 -0.654 1 95.38 44 TRP B N 1
ATOM 3707 C CA . TRP B 1 44 ? -15.148 -3.789 -0.549 1 95.38 44 TRP B CA 1
ATOM 3708 C C . TRP B 1 44 ? -15.141 -4.457 -1.919 1 95.38 44 TRP B C 1
ATOM 3710 O O . TRP B 1 44 ? -14.367 -5.387 -2.158 1 95.38 44 TRP B O 1
ATOM 3720 N N . SER B 1 45 ? -16.016 -3.994 -2.811 1 93.38 45 SER B N 1
ATOM 3721 C CA . SER B 1 45 ? -15.906 -4.465 -4.188 1 93.38 45 SER B CA 1
ATOM 3722 C C . SER B 1 45 ? -14.57 -4.059 -4.809 1 93.38 45 SER B C 1
ATOM 3724 O O . SER B 1 45 ? -13.93 -4.863 -5.488 1 93.38 45 SER B O 1
ATOM 3726 N N . ALA B 1 46 ? -14.172 -2.826 -4.59 1 95.25 46 ALA B N 1
ATOM 3727 C CA . ALA B 1 46 ? -12.867 -2.363 -5.055 1 95.25 46 ALA B CA 1
ATOM 3728 C C . ALA B 1 46 ? -11.742 -3.152 -4.395 1 95.25 46 ALA B C 1
ATOM 3730 O O . ALA B 1 46 ? -10.766 -3.525 -5.051 1 95.25 46 ALA B O 1
ATOM 3731 N N . TYR B 1 47 ? -11.922 -3.404 -3.15 1 96.06 47 TYR B N 1
ATOM 3732 C CA . TYR B 1 47 ? -10.969 -4.191 -2.385 1 96.06 47 TYR B CA 1
ATOM 3733 C C . TYR B 1 47 ? -10.773 -5.57 -3.006 1 96.06 47 TYR B C 1
ATOM 3735 O O . TYR B 1 47 ? -9.641 -6.027 -3.18 1 96.06 47 TYR B O 1
ATOM 3743 N N . ALA B 1 48 ? -11.867 -6.191 -3.285 1 92.62 48 ALA B N 1
ATOM 3744 C CA . ALA B 1 48 ? -11.805 -7.543 -3.836 1 92.62 48 ALA B CA 1
ATOM 3745 C C . ALA B 1 48 ? -11.078 -7.559 -5.176 1 92.62 48 ALA B C 1
ATOM 3747 O O . ALA B 1 48 ? -10.289 -8.461 -5.449 1 92.62 48 ALA B O 1
ATOM 3748 N N . LEU B 1 49 ? -11.297 -6.617 -5.93 1 91.19 49 LEU B N 1
ATOM 3749 C CA . LEU B 1 49 ? -10.625 -6.523 -7.223 1 91.19 49 LEU B CA 1
ATOM 3750 C C . LEU B 1 49 ? -9.133 -6.281 -7.043 1 91.19 49 LEU B C 1
ATOM 3752 O O . LEU B 1 49 ? -8.312 -6.879 -7.75 1 91.19 49 LEU B O 1
ATOM 3756 N N . ASP B 1 50 ? -8.844 -5.391 -6.176 1 94.56 50 ASP B N 1
ATOM 3757 C CA . ASP B 1 50 ? -7.441 -5.09 -5.895 1 94.56 50 ASP B CA 1
ATOM 3758 C C . ASP B 1 50 ? -6.691 -6.348 -5.453 1 94.56 50 ASP B C 1
ATOM 3760 O O . ASP B 1 50 ? -5.586 -6.617 -5.934 1 94.56 50 ASP B O 1
ATOM 3764 N N . ARG B 1 51 ? -7.301 -7.082 -4.578 1 94.62 51 ARG B N 1
ATOM 3765 C CA . ARG B 1 51 ? -6.645 -8.281 -4.062 1 94.62 51 ARG B CA 1
ATOM 3766 C C . ARG B 1 51 ? -6.547 -9.359 -5.141 1 94.62 51 ARG B C 1
ATOM 3768 O O . ARG B 1 51 ? -5.582 -10.117 -5.18 1 94.62 51 ARG B O 1
ATOM 3775 N N . PHE B 1 52 ? -7.559 -9.438 -5.926 1 90.38 52 PHE B N 1
ATOM 3776 C CA . PHE B 1 52 ? -7.547 -10.383 -7.035 1 90.38 52 PHE B CA 1
ATOM 3777 C C . PHE B 1 52 ? -6.363 -10.125 -7.957 1 90.38 52 PHE B C 1
ATOM 3779 O O . PHE B 1 52 ? -5.645 -11.055 -8.328 1 90.38 52 PHE B O 1
ATOM 3786 N N . ILE B 1 53 ? -6.125 -8.914 -8.273 1 91.38 53 ILE B N 1
ATOM 3787 C CA . ILE B 1 53 ? -5.039 -8.539 -9.172 1 91.38 53 ILE B CA 1
ATOM 3788 C C . ILE B 1 53 ? -3.697 -8.773 -8.484 1 91.38 53 ILE B C 1
ATOM 3790 O O . ILE B 1 53 ? -2.752 -9.266 -9.109 1 91.38 53 ILE B O 1
ATOM 3794 N N . SER B 1 54 ? -3.627 -8.391 -7.219 1 93.19 54 SER B N 1
ATOM 3795 C CA . SER B 1 54 ? -2.395 -8.602 -6.465 1 93.19 54 SER B CA 1
ATOM 3796 C C . SER B 1 54 ? -2.025 -10.078 -6.414 1 93.19 54 SER B C 1
ATOM 3798 O O . SER B 1 54 ? -0.85 -10.438 -6.516 1 93.19 54 SER B O 1
ATOM 3800 N N . TRP B 1 55 ? -3.004 -10.891 -6.316 1 90.88 55 TRP B N 1
ATOM 3801 C CA . TRP B 1 55 ? -2.793 -12.336 -6.262 1 90.88 55 TRP B CA 1
ATOM 3802 C C . TRP B 1 55 ? -2.338 -12.875 -7.613 1 90.88 55 TRP B C 1
ATOM 3804 O O . TRP B 1 55 ? -1.354 -13.609 -7.699 1 90.88 55 TRP B O 1
ATOM 3814 N N . ILE B 1 56 ? -3.004 -12.5 -8.672 1 90 56 ILE B N 1
ATOM 3815 C CA . ILE B 1 56 ? -2.756 -13.031 -10.008 1 90 56 ILE B CA 1
ATOM 3816 C C . ILE B 1 56 ? -1.355 -12.633 -10.469 1 90 56 ILE B C 1
ATOM 3818 O O . ILE B 1 56 ? -0.623 -13.453 -11.031 1 90 56 ILE B O 1
ATOM 3822 N N . TYR B 1 57 ? -0.976 -11.422 -10.172 1 91.69 57 TYR B N 1
ATOM 3823 C CA . TYR B 1 57 ? 0.298 -10.914 -10.672 1 91.69 57 TYR B CA 1
ATOM 3824 C C . TYR B 1 57 ? 1.376 -10.992 -9.602 1 91.69 57 TYR B C 1
ATOM 3826 O O . TYR B 1 57 ? 2.555 -10.758 -9.875 1 91.69 57 TYR B O 1
ATOM 3834 N N . HIS B 1 58 ? 0.969 -11.359 -8.43 1 91.25 58 HIS B N 1
ATOM 3835 C CA . HIS B 1 58 ? 1.891 -11.469 -7.301 1 91.25 58 HIS B CA 1
ATOM 3836 C C . HIS B 1 58 ? 2.609 -10.148 -7.051 1 91.25 58 HIS B C 1
ATOM 3838 O O . HIS B 1 58 ? 3.842 -10.102 -7.027 1 91.25 58 HIS B O 1
ATOM 3844 N N . ILE B 1 59 ? 1.881 -9.102 -6.871 1 93.62 59 ILE B N 1
ATOM 3845 C CA . ILE B 1 59 ? 2.391 -7.762 -6.59 1 93.62 59 ILE B CA 1
ATOM 3846 C C . ILE B 1 59 ? 1.78 -7.234 -5.293 1 93.62 59 ILE B C 1
ATOM 3848 O O . ILE B 1 59 ? 0.761 -7.75 -4.828 1 93.62 59 ILE B O 1
ATOM 3852 N N . PRO B 1 60 ? 2.42 -6.219 -4.66 1 94.81 60 PRO B N 1
ATOM 3853 C CA . PRO B 1 60 ? 1.895 -5.688 -3.4 1 94.81 60 PRO B CA 1
ATOM 3854 C C . PRO B 1 60 ? 0.515 -5.051 -3.559 1 94.81 60 PRO B C 1
ATOM 3856 O O . PRO B 1 60 ? 0.188 -4.535 -4.633 1 94.81 60 PRO B O 1
ATOM 3859 N N . ASN B 1 61 ? -0.209 -5.121 -2.51 1 95.75 61 ASN B N 1
ATOM 3860 C CA . ASN B 1 61 ? -1.524 -4.492 -2.488 1 95.75 61 ASN B CA 1
ATOM 3861 C C . ASN B 1 61 ? -1.418 -2.969 -2.529 1 95.75 61 ASN B C 1
ATOM 3863 O O . ASN B 1 61 ? -0.383 -2.406 -2.168 1 95.75 61 ASN B O 1
ATOM 3867 N N . ASN B 1 62 ? -2.461 -2.348 -2.99 1 95.06 62 ASN B N 1
ATOM 3868 C CA . ASN B 1 62 ? -2.475 -0.89 -3.068 1 95.06 62 ASN B CA 1
ATOM 3869 C C . ASN B 1 62 ? -2.682 -0.257 -1.695 1 95.06 62 ASN B C 1
ATOM 3871 O O . ASN B 1 62 ? -2.24 0.867 -1.451 1 95.06 62 ASN B O 1
ATOM 3875 N N . ILE B 1 63 ? -3.42 -0.861 -0.884 1 95.31 63 ILE B N 1
ATOM 3876 C CA . ILE B 1 63 ? -3.633 -0.457 0.501 1 95.31 63 ILE B CA 1
ATOM 3877 C C . ILE B 1 63 ? -3.531 -1.675 1.416 1 95.31 63 ILE B C 1
ATOM 3879 O O . ILE B 1 63 ? -4.031 -2.752 1.085 1 95.31 63 ILE B O 1
ATOM 3883 N N . ILE B 1 64 ? -2.828 -1.524 2.439 1 94.19 64 ILE B N 1
ATOM 3884 C CA . ILE B 1 64 ? -2.672 -2.668 3.332 1 94.19 64 ILE B CA 1
ATOM 3885 C C . ILE B 1 64 ? -3.893 -2.779 4.246 1 94.19 64 ILE B C 1
ATOM 3887 O O . ILE B 1 64 ? -4.578 -1.785 4.5 1 94.19 64 ILE B O 1
ATOM 3891 N N . ASP B 1 65 ? -4.141 -3.945 4.695 1 94.12 65 ASP B N 1
ATOM 3892 C CA . ASP B 1 65 ? -5.328 -4.207 5.508 1 94.12 65 ASP B CA 1
ATOM 3893 C C . ASP B 1 65 ? -5.293 -3.4 6.805 1 94.12 65 ASP B C 1
ATOM 3895 O O . ASP B 1 65 ? -6.336 -2.986 7.312 1 94.12 65 ASP B O 1
ATOM 3899 N N . GLU B 1 66 ? -4.16 -3.115 7.297 1 93.12 66 GLU B N 1
ATOM 3900 C CA . GLU B 1 66 ? -4.004 -2.395 8.555 1 93.12 66 GLU B CA 1
ATOM 3901 C C . GLU B 1 66 ? -4.492 -0.954 8.43 1 93.12 66 GLU B C 1
ATOM 3903 O O . GLU B 1 66 ? -4.734 -0.286 9.438 1 93.12 66 GLU B O 1
ATOM 3908 N N . HIS B 1 67 ? -4.578 -0.469 7.246 1 95.5 67 HIS B N 1
ATOM 3909 C CA . HIS B 1 67 ? -5.004 0.91 7.035 1 95.5 67 HIS B CA 1
ATOM 3910 C C . HIS B 1 67 ? -6.496 0.984 6.719 1 95.5 67 HIS B C 1
ATOM 3912 O O . HIS B 1 67 ? -7.004 2.047 6.355 1 95.5 67 HIS B O 1
ATOM 3918 N N . ILE B 1 68 ? -7.152 -0.14 6.762 1 96.44 68 ILE B N 1
ATOM 3919 C CA . ILE B 1 68 ? -8.586 -0.212 6.496 1 96.44 68 ILE B CA 1
ATOM 3920 C C . ILE B 1 68 ? -9.352 -0.369 7.809 1 96.44 68 ILE B C 1
ATOM 3922 O O . ILE B 1 68 ? -9.117 -1.32 8.555 1 96.44 68 ILE B O 1
ATOM 3926 N N . SER B 1 69 ? -10.289 0.577 8.117 1 94.81 69 SER B N 1
ATOM 3927 C CA . SER B 1 69 ? -11.031 0.505 9.375 1 94.81 69 SER B CA 1
ATOM 3928 C C . SER B 1 69 ? -12.508 0.205 9.133 1 94.81 69 SER B C 1
ATOM 3930 O O . SER B 1 69 ? -13.234 -0.15 10.062 1 94.81 69 SER B O 1
ATOM 3932 N N . VAL B 1 70 ? -12.945 0.335 7.867 1 95.5 70 VAL B N 1
ATOM 3933 C CA . VAL B 1 70 ? -14.352 0.122 7.555 1 95.5 70 VAL B CA 1
ATOM 3934 C C . VAL B 1 70 ? -14.695 -1.361 7.684 1 95.5 70 VAL B C 1
ATOM 3936 O O . VAL B 1 70 ? -13.906 -2.223 7.289 1 95.5 70 VAL B O 1
ATOM 3939 N N . GLU B 1 71 ? -15.852 -1.602 8.172 1 92.81 71 GLU B N 1
ATOM 3940 C CA . GLU B 1 71 ? -16.312 -2.979 8.32 1 92.81 71 GLU B CA 1
ATOM 3941 C C . GLU B 1 71 ? -16.969 -3.48 7.035 1 92.81 71 GLU B C 1
ATOM 3943 O O . GLU B 1 71 ? -17.328 -2.688 6.168 1 92.81 71 GLU B O 1
ATOM 3948 N N . LEU B 1 72 ? -17.062 -4.828 6.926 1 92.56 72 LEU B N 1
ATOM 3949 C CA . LEU B 1 72 ? -17.781 -5.41 5.801 1 92.56 72 LEU B CA 1
ATOM 3950 C C . LEU B 1 72 ? -19.25 -4.973 5.816 1 92.56 72 LEU B C 1
ATOM 3952 O O . LEU B 1 72 ? -19.797 -4.633 6.871 1 92.56 72 LEU B O 1
ATOM 3956 N N . PHE B 1 73 ? -19.844 -4.891 4.688 1 90.06 73 PHE B N 1
ATOM 3957 C CA . PHE B 1 73 ? -21.25 -4.504 4.629 1 90.06 73 PHE B CA 1
ATOM 3958 C C . PHE B 1 73 ? -22.125 -5.562 5.281 1 90.06 73 PHE B C 1
ATOM 3960 O O . PHE B 1 73 ? -21.734 -6.723 5.398 1 90.06 73 PHE B O 1
ATOM 3967 N N . SER B 1 74 ? -23.234 -5.145 5.688 1 86.19 74 SER B N 1
ATOM 3968 C CA . SER B 1 74 ? -24.156 -5.996 6.43 1 86.19 74 SER B CA 1
ATOM 3969 C C . SER B 1 74 ? -24.875 -6.973 5.504 1 86.19 74 SER B C 1
ATOM 3971 O O . SER B 1 74 ? -25.031 -6.695 4.316 1 86.19 74 SER B O 1
ATOM 3973 N N . ASN B 1 75 ? -25.156 -8.109 6.117 1 85.06 75 ASN B N 1
ATOM 3974 C CA . ASN B 1 75 ? -25.922 -9.109 5.375 1 85.06 75 ASN B CA 1
ATOM 3975 C C . ASN B 1 75 ? -27.391 -8.742 5.281 1 85.06 75 ASN B C 1
ATOM 3977 O O . ASN B 1 75 ? -28.25 -9.422 5.855 1 85.06 75 ASN B O 1
ATOM 3981 N N . VAL B 1 76 ? -27.688 -7.621 4.645 1 84.19 76 VAL B N 1
ATOM 3982 C CA . VAL B 1 76 ? -29.031 -7.113 4.457 1 84.19 76 VAL B CA 1
ATOM 3983 C C . VAL B 1 76 ? -29.328 -6.934 2.969 1 84.19 76 VAL B C 1
ATOM 3985 O O . VAL B 1 76 ? -28.5 -6.395 2.23 1 84.19 76 VAL B O 1
ATOM 3988 N N . GLY B 1 77 ? -30.453 -7.527 2.562 1 81.88 77 GLY B N 1
ATOM 3989 C CA . GLY B 1 77 ? -30.844 -7.387 1.169 1 81.88 77 GLY B CA 1
ATOM 3990 C C . GLY B 1 77 ? -31.172 -5.957 0.788 1 81.88 77 GLY B C 1
ATOM 3991 O O . GLY B 1 77 ? -31.469 -5.129 1.655 1 81.88 77 GLY B O 1
ATOM 3992 N N . ASP B 1 78 ? -31.141 -5.68 -0.409 1 82.5 78 ASP B N 1
ATOM 3993 C CA . ASP B 1 78 ? -31.359 -4.332 -0.93 1 82.5 78 ASP B CA 1
ATOM 3994 C C . ASP B 1 78 ? -32.75 -3.818 -0.563 1 82.5 78 ASP B C 1
ATOM 3996 O O . ASP B 1 78 ? -32.938 -2.627 -0.31 1 82.5 78 ASP B O 1
ATOM 4000 N N . ALA B 1 79 ? -33.656 -4.715 -0.555 1 82.31 79 ALA B N 1
ATOM 4001 C CA . ALA B 1 79 ? -35.031 -4.34 -0.294 1 82.31 79 ALA B CA 1
ATOM 4002 C C . ALA B 1 79 ? -35.219 -3.85 1.141 1 82.31 79 ALA B C 1
ATOM 4004 O O . ALA B 1 79 ? -36.125 -3.076 1.431 1 82.31 79 ALA B O 1
ATOM 4005 N N . ASP B 1 80 ? -34.344 -4.285 1.971 1 83.06 80 ASP B N 1
ATOM 4006 C CA . ASP B 1 80 ? -34.5 -3.963 3.389 1 83.06 80 ASP B CA 1
ATOM 4007 C C . ASP B 1 80 ? -33.688 -2.723 3.748 1 83.06 80 ASP B C 1
ATOM 4009 O O . ASP B 1 80 ? -33.719 -2.256 4.887 1 83.06 80 ASP B O 1
ATOM 4013 N N . LEU B 1 81 ? -32.938 -2.199 2.785 1 85 81 LEU B N 1
ATOM 4014 C CA . LEU B 1 81 ? -32.156 -0.994 3.043 1 85 81 LEU B CA 1
ATOM 4015 C C . LEU B 1 81 ? -33.031 0.252 2.943 1 85 81 LEU B C 1
ATOM 4017 O O . LEU B 1 81 ? -33.906 0.335 2.078 1 85 81 LEU B O 1
ATOM 4021 N N . HIS B 1 82 ? -32.875 1.099 3.941 1 82.38 82 HIS B N 1
ATOM 4022 C CA . HIS B 1 82 ? -33.719 2.287 3.984 1 82.38 82 HIS B CA 1
ATOM 4023 C C . HIS B 1 82 ? -32.875 3.559 3.865 1 82.38 82 HIS B C 1
ATOM 4025 O O . HIS B 1 82 ? -31.703 3.566 4.215 1 82.38 82 HIS B O 1
ATOM 4031 N N . HIS B 1 83 ? -33.531 4.582 3.234 1 76.12 83 HIS B N 1
ATOM 4032 C CA . HIS B 1 83 ? -32.906 5.895 3.17 1 76.12 83 HIS B CA 1
ATOM 4033 C C . HIS B 1 83 ? -33.031 6.633 4.5 1 76.12 83 HIS B C 1
ATOM 4035 O O . HIS B 1 83 ? -34.031 6.465 5.215 1 76.12 83 HIS B O 1
ATOM 4041 N N . GLU B 1 84 ? -32.062 7.258 4.906 1 66.5 84 GLU B N 1
ATOM 4042 C CA . GLU B 1 84 ? -32.094 8.047 6.133 1 66.5 84 GLU B CA 1
ATOM 4043 C C . GLU B 1 84 ? -33.281 9.023 6.133 1 66.5 84 GLU B C 1
ATOM 4045 O O . GLU B 1 84 ? -33.531 9.695 5.133 1 66.5 84 GLU B O 1
ATOM 4050 N N . GLY B 1 85 ? -34.094 9.078 7.16 1 59.44 85 GLY B N 1
ATOM 4051 C CA . GLY B 1 85 ? -35.25 9.953 7.293 1 59.44 85 GLY B CA 1
ATOM 4052 C C . GLY B 1 85 ? -36.562 9.25 6.969 1 59.44 85 GLY B C 1
ATOM 4053 O O . GLY B 1 85 ? -37.625 9.836 7.129 1 59.44 85 GLY B O 1
ATOM 4054 N N . SER B 1 86 ? -36.5 8.211 6.289 1 57.53 86 SER B N 1
ATOM 4055 C CA . SER B 1 86 ? -37.781 7.555 6.004 1 57.53 86 SER B CA 1
ATOM 4056 C C . SER B 1 86 ? -38.375 6.938 7.266 1 57.53 86 SER B C 1
ATOM 4058 O O . SER B 1 86 ? -37.625 6.566 8.188 1 57.53 86 SER B O 1
ATOM 4060 N N . GLU B 1 87 ? -39.531 7.309 7.625 1 52.53 87 GLU B N 1
ATOM 4061 C CA . GLU B 1 87 ? -40.375 6.859 8.734 1 52.53 87 GLU B CA 1
ATOM 4062 C C . GLU B 1 87 ? -40.125 5.391 9.062 1 52.53 87 GLU B C 1
ATOM 4064 O O . GLU B 1 87 ? -40.375 4.941 10.172 1 52.53 87 GLU B O 1
ATOM 4069 N N . ASP B 1 88 ? -39.844 4.688 8.18 1 50.31 88 ASP B N 1
ATOM 4070 C CA . ASP B 1 88 ? -39.812 3.232 8.312 1 50.31 88 ASP B CA 1
ATOM 4071 C C . ASP B 1 88 ? -38.5 2.781 8.984 1 50.31 88 ASP B C 1
ATOM 4073 O O . ASP B 1 88 ? -38.125 1.613 8.891 1 50.31 88 ASP B O 1
ATOM 4077 N N . SER B 1 89 ? -37.812 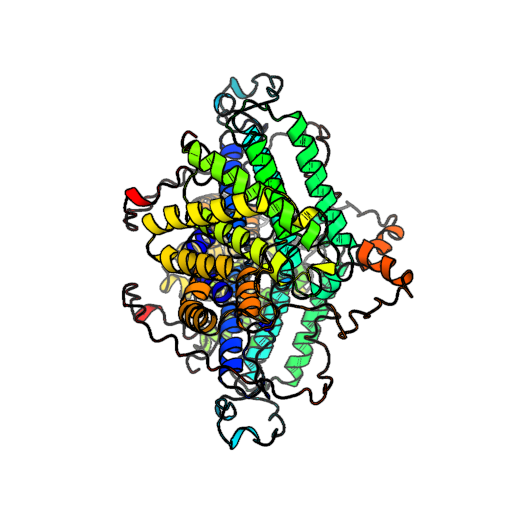3.721 9.359 1 50.19 89 SER B N 1
ATOM 4078 C CA . SER B 1 89 ? -36.5 3.426 9.977 1 50.19 89 SER B CA 1
ATOM 4079 C C . SER B 1 89 ? -36.656 2.465 11.148 1 50.19 89 SER B C 1
ATOM 4081 O O . SER B 1 89 ? -35.656 2.041 11.742 1 50.19 89 SER B O 1
ATOM 4083 N N . ARG B 1 90 ? -37.875 2.631 11.82 1 42.03 90 ARG B N 1
ATOM 4084 C CA . ARG B 1 90 ? -38.125 1.734 12.938 1 42.03 90 ARG B CA 1
ATOM 4085 C C . ARG B 1 90 ? -38.312 0.296 12.461 1 42.03 90 ARG B C 1
ATOM 4087 O O . ARG B 1 90 ? -39 -0.498 13.094 1 42.03 90 ARG B O 1
ATOM 4094 N N . ILE B 1 91 ? -38.188 0.07 11.219 1 42.59 91 ILE B N 1
ATOM 4095 C CA . ILE B 1 91 ? -38.469 -1.27 10.711 1 42.59 91 ILE B CA 1
ATOM 4096 C C . ILE B 1 91 ? -37.812 -2.311 11.625 1 42.59 91 ILE B C 1
ATOM 4098 O O . ILE B 1 91 ? -36.688 -2.133 12.086 1 42.59 91 ILE B O 1
ATOM 4102 N N . GLN B 1 92 ? -38.688 -3.141 12.086 1 42.16 92 GLN B N 1
ATOM 4103 C CA . GLN B 1 92 ? -38.5 -4.395 12.812 1 42.16 92 GLN B CA 1
ATOM 4104 C C . GLN B 1 92 ? -37.188 -5.074 12.438 1 42.16 92 GLN B C 1
ATOM 4106 O O . GLN B 1 92 ? -36.906 -5.297 11.25 1 42.16 92 GLN B O 1
ATOM 4111 N N . ILE B 1 93 ? -36.219 -4.746 13.156 1 43.62 93 ILE B N 1
ATOM 4112 C CA . ILE B 1 93 ? -35.062 -5.621 13.164 1 43.62 93 ILE B CA 1
ATOM 4113 C C . ILE B 1 93 ? -35.469 -7.039 12.773 1 43.62 93 ILE B C 1
ATOM 4115 O O . ILE B 1 93 ? -36.062 -7.758 13.57 1 43.62 93 ILE B O 1
ATOM 4119 N N . GLU B 1 94 ? -36.406 -7.137 11.719 1 40.91 94 GLU B N 1
ATOM 4120 C CA . GLU B 1 94 ? -36.656 -8.547 11.438 1 40.91 94 GLU B CA 1
ATOM 4121 C C . GLU B 1 94 ? -35.375 -9.367 11.57 1 40.91 94 GLU B C 1
ATOM 4123 O O . GLU B 1 94 ? -34.281 -8.836 11.43 1 40.91 94 GLU B O 1
ATOM 4128 N N . THR B 1 95 ? -35.562 -10.445 12.172 1 41.5 95 THR B N 1
ATOM 4129 C CA . THR B 1 95 ? -34.594 -11.523 12.289 1 41.5 95 THR B CA 1
ATOM 4130 C C . THR B 1 95 ? -33.688 -11.586 11.055 1 41.5 95 THR B C 1
ATOM 4132 O O . THR B 1 95 ? -34.188 -11.664 9.93 1 41.5 95 THR B O 1
ATOM 4135 N N . PRO B 1 96 ? -32.625 -10.797 11.016 1 43.62 96 PRO B N 1
ATOM 4136 C CA . PRO B 1 96 ? -31.812 -10.938 9.82 1 43.62 96 PRO B CA 1
ATOM 4137 C C . PRO B 1 96 ? -32.094 -12.219 9.039 1 43.62 96 PRO B C 1
ATOM 4139 O O . PRO B 1 96 ? -32.062 -13.312 9.617 1 43.62 96 PRO B O 1
ATOM 4142 N N . SER B 1 97 ? -33.125 -12.438 8.32 1 47.59 97 SER B N 1
ATOM 4143 C CA . SER B 1 97 ? -33.188 -13.586 7.414 1 47.59 97 SER B CA 1
ATOM 4144 C C . SER B 1 97 ? -31.781 -14.031 7.004 1 47.59 97 SER B C 1
ATOM 4146 O O . SER B 1 97 ? -30.906 -13.195 6.734 1 47.59 97 SER B O 1
ATOM 4148 N N . GLN B 1 98 ? -31.25 -15.281 7.434 1 58.22 98 GLN B N 1
ATOM 4149 C CA . GLN B 1 98 ? -29.984 -16.031 7.465 1 58.22 98 GLN B CA 1
ATOM 4150 C C . GLN B 1 98 ? -29.219 -15.859 6.156 1 58.22 98 GLN B C 1
ATOM 4152 O O . GLN B 1 98 ? -28.016 -15.602 6.168 1 58.22 98 GLN B O 1
ATOM 4157 N N . LYS B 1 99 ? -29.844 -16.172 5.051 1 67.25 99 LYS B N 1
ATOM 4158 C CA . LYS B 1 99 ? -29.141 -16.141 3.768 1 67.25 99 LYS B CA 1
ATOM 4159 C C . LYS B 1 99 ? -29.719 -15.062 2.861 1 67.25 99 LYS B C 1
ATOM 4161 O O . LYS B 1 99 ? -30.938 -15 2.646 1 67.25 99 LYS B O 1
ATOM 4166 N N . THR B 1 100 ? -29.125 -13.938 2.602 1 74 100 THR B N 1
ATOM 4167 C CA . THR B 1 100 ? -29.484 -12.898 1.652 1 74 100 THR B CA 1
ATOM 4168 C C . THR B 1 100 ? -28.672 -13.016 0.37 1 74 100 THR B C 1
ATOM 4170 O O . THR B 1 100 ? -27.797 -13.883 0.264 1 74 100 THR B O 1
ATOM 4173 N N . HIS B 1 101 ? -29.047 -12.273 -0.64 1 74.88 101 HIS B N 1
ATOM 4174 C CA . HIS B 1 101 ? -28.359 -12.328 -1.919 1 74.88 101 HIS B CA 1
ATOM 4175 C C . HIS B 1 101 ? -26.922 -11.828 -1.782 1 74.88 101 HIS B C 1
ATOM 4177 O O . HIS B 1 101 ? -26.078 -12.078 -2.65 1 74.88 101 HIS B O 1
ATOM 4183 N N . VAL B 1 102 ? -26.609 -11.141 -0.682 1 79.69 102 VAL B N 1
ATOM 4184 C CA . VAL B 1 102 ? -25.266 -10.594 -0.531 1 79.69 102 VAL B CA 1
ATOM 4185 C C . VAL B 1 102 ? -24.422 -11.523 0.346 1 79.69 102 VAL B C 1
ATOM 4187 O O . VAL B 1 102 ? -23.219 -11.344 0.466 1 79.69 102 VAL B O 1
ATOM 4190 N N . SER B 1 103 ? -25 -12.555 0.877 1 77.44 103 SER B N 1
ATOM 4191 C CA . SER B 1 103 ? -24.328 -13.469 1.795 1 77.44 103 SER B CA 1
ATOM 4192 C C . SER B 1 103 ? -23.125 -14.133 1.13 1 77.44 103 SER B C 1
ATOM 4194 O O . SER B 1 103 ? -22.047 -14.188 1.71 1 77.44 103 SER B O 1
ATOM 4196 N N . PRO B 1 104 ? -23.328 -14.641 -0.125 1 76 104 PRO B N 1
ATOM 4197 C CA . PRO B 1 104 ? -22.172 -15.281 -0.765 1 76 104 PRO B CA 1
ATOM 4198 C C . PRO B 1 104 ? -21 -14.32 -0.948 1 76 104 PRO B C 1
ATOM 4200 O O . PRO B 1 104 ? -19.844 -14.727 -0.801 1 76 104 PRO B O 1
ATOM 4203 N N . ALA B 1 105 ? -21.344 -13.141 -1.21 1 81.75 105 ALA B N 1
ATOM 4204 C CA . ALA B 1 105 ? -20.281 -12.148 -1.4 1 81.75 105 ALA B CA 1
ATOM 4205 C C . ALA B 1 105 ? -19.484 -11.945 -0.116 1 81.75 105 ALA B C 1
ATOM 4207 O O . ALA B 1 105 ? -18.266 -11.766 -0.157 1 81.75 105 ALA B O 1
ATOM 4208 N N . LEU B 1 106 ? -20.141 -11.969 0.974 1 84.69 106 LEU B N 1
ATOM 4209 C CA . LEU B 1 106 ? -19.469 -11.766 2.254 1 84.69 106 LEU B CA 1
ATOM 4210 C C . LEU B 1 106 ? -18.453 -12.875 2.51 1 84.69 106 LEU B C 1
ATOM 4212 O O . LEU B 1 106 ? -17.375 -12.617 3.031 1 84.69 106 LEU B O 1
ATOM 4216 N N . HIS B 1 107 ? -18.766 -14.008 2.113 1 81.69 107 HIS B N 1
ATOM 4217 C CA . HIS B 1 107 ? -17.828 -15.117 2.271 1 81.69 107 HIS B CA 1
ATOM 4218 C C . HIS B 1 107 ? -16.641 -14.977 1.321 1 81.69 107 HIS B C 1
ATOM 4220 O O . HIS B 1 107 ? -15.516 -15.336 1.674 1 81.69 107 HIS B O 1
ATOM 4226 N N . LEU B 1 108 ? -16.938 -14.508 0.183 1 83.44 108 LEU B N 1
ATOM 4227 C CA . LEU B 1 108 ? -15.852 -14.258 -0.766 1 83.44 108 LEU B CA 1
ATOM 4228 C C . LEU B 1 108 ? -14.867 -13.242 -0.208 1 83.44 108 LEU B C 1
ATOM 4230 O O . LEU B 1 108 ? -13.648 -13.422 -0.326 1 83.44 108 LEU B O 1
ATOM 4234 N N . PHE B 1 109 ? -15.422 -12.266 0.418 1 89.69 109 PHE B N 1
ATOM 4235 C CA . PHE B 1 109 ? -14.57 -11.203 0.934 1 89.69 109 PHE B CA 1
ATOM 4236 C C . PHE B 1 109 ? -13.727 -11.703 2.102 1 89.69 109 PHE B C 1
ATOM 4238 O O . PHE B 1 109 ? -12.578 -11.281 2.271 1 89.69 109 PHE B O 1
ATOM 4245 N N . ARG B 1 110 ? -14.273 -12.609 2.801 1 89 110 ARG B N 1
ATOM 4246 C CA . ARG B 1 110 ? -13.5 -13.195 3.893 1 89 110 ARG B CA 1
ATOM 4247 C C . ARG B 1 110 ? -12.32 -14.008 3.355 1 89 110 ARG B C 1
ATOM 4249 O O . ARG B 1 110 ? -11.219 -13.953 3.908 1 89 110 ARG B O 1
ATOM 4256 N N . CYS B 1 111 ? -12.562 -14.703 2.316 1 89.31 111 CYS B N 1
ATOM 4257 C CA . CYS B 1 111 ? -11.492 -15.453 1.682 1 89.31 111 CYS B CA 1
ATOM 4258 C C . CYS B 1 111 ? -10.422 -14.516 1.125 1 89.31 111 CYS B C 1
ATOM 4260 O O . CYS B 1 111 ? -9.227 -14.766 1.283 1 89.31 111 CYS B O 1
ATOM 4262 N N . ARG B 1 112 ? -10.93 -13.469 0.538 1 92.62 112 ARG B N 1
ATOM 4263 C CA . ARG B 1 112 ? -10.016 -12.492 -0.035 1 92.62 112 ARG B CA 1
ATOM 4264 C C . ARG B 1 112 ? -9.141 -11.867 1.046 1 92.62 112 ARG B C 1
ATOM 4266 O O . ARG B 1 112 ? -7.961 -11.578 0.81 1 92.62 112 ARG B O 1
ATOM 4273 N N . ARG B 1 113 ? -9.641 -11.711 2.158 1 93.88 113 ARG B N 1
ATOM 4274 C CA . ARG B 1 113 ? -8.875 -11.148 3.266 1 93.88 113 ARG B CA 1
ATOM 4275 C C . ARG B 1 113 ? -7.777 -12.109 3.715 1 93.88 113 ARG B C 1
ATOM 4277 O O . ARG B 1 113 ? -6.676 -11.672 4.066 1 93.88 113 ARG B O 1
ATOM 4284 N N . ILE B 1 114 ? -8.102 -13.367 3.715 1 94.38 114 ILE B N 1
ATOM 4285 C CA . ILE B 1 114 ? -7.094 -14.367 4.055 1 94.38 114 ILE B CA 1
ATOM 4286 C C . ILE B 1 114 ? -5.973 -14.344 3.018 1 94.38 114 ILE B C 1
ATOM 4288 O O . ILE B 1 114 ? -4.793 -14.32 3.373 1 94.38 114 ILE B O 1
ATOM 4292 N N . GLN B 1 115 ? -6.402 -14.32 1.792 1 93.94 115 GLN B N 1
ATOM 4293 C CA . GLN B 1 115 ? -5.426 -14.258 0.711 1 93.94 115 GLN B CA 1
ATOM 4294 C C . GLN B 1 115 ? -4.578 -12.992 0.811 1 93.94 115 GLN B C 1
ATOM 4296 O O . GLN B 1 115 ? -3.369 -13.031 0.562 1 93.94 115 GLN B O 1
ATOM 4301 N N . SER B 1 116 ? -5.223 -11.914 1.132 1 95.44 116 SER B N 1
ATOM 4302 C CA . SER B 1 116 ? -4.523 -10.641 1.29 1 95.44 116 SER B CA 1
ATOM 4303 C C . SER B 1 116 ? -3.434 -10.734 2.352 1 95.44 116 SER B C 1
ATOM 4305 O O . SER B 1 116 ? -2.316 -10.258 2.145 1 95.44 116 SER B O 1
ATOM 4307 N N . ARG B 1 117 ? -3.715 -11.336 3.434 1 94.56 117 ARG B N 1
ATOM 4308 C CA . ARG B 1 117 ? -2.746 -11.492 4.512 1 94.56 117 ARG B CA 1
ATOM 4309 C C . ARG B 1 117 ? -1.576 -12.367 4.078 1 94.56 117 ARG B C 1
ATOM 4311 O O . ARG B 1 117 ? -0.423 -12.086 4.406 1 94.56 117 ARG B O 1
ATOM 4318 N N . ILE B 1 118 ? -1.882 -13.383 3.373 1 94.75 118 ILE B N 1
ATOM 4319 C CA . ILE B 1 118 ? -0.843 -14.289 2.893 1 94.75 118 ILE B CA 1
ATOM 4320 C C . ILE B 1 118 ? 0.096 -13.539 1.948 1 94.75 118 ILE B C 1
ATOM 4322 O O . ILE B 1 118 ? 1.317 -13.578 2.117 1 94.75 118 ILE B O 1
ATOM 4326 N N . ILE B 1 119 ? -0.49 -12.852 1.03 1 94 119 ILE B N 1
ATOM 4327 C CA . ILE B 1 119 ? 0.3 -12.141 0.033 1 94 119 ILE B CA 1
ATOM 4328 C C . ILE B 1 119 ? 1.13 -11.055 0.714 1 94 119 ILE B C 1
ATOM 4330 O O . ILE B 1 119 ? 2.322 -10.906 0.436 1 94 119 ILE B O 1
ATOM 4334 N N . SER B 1 120 ? 0.513 -10.281 1.602 1 92.81 120 SER B N 1
ATOM 4335 C CA . SER B 1 120 ? 1.201 -9.195 2.293 1 92.81 120 SER B CA 1
ATOM 4336 C C . SER B 1 120 ? 2.381 -9.719 3.105 1 92.81 120 SER B C 1
ATOM 4338 O O . SER B 1 120 ? 3.424 -9.062 3.188 1 92.81 120 SER B O 1
ATOM 4340 N N . THR B 1 121 ? 2.223 -10.891 3.678 1 93.06 121 THR B N 1
ATOM 4341 C CA . THR B 1 121 ? 3.291 -11.477 4.477 1 93.06 121 THR B CA 1
ATOM 4342 C C . THR B 1 121 ? 4.41 -12.008 3.578 1 93.06 121 THR B C 1
ATOM 4344 O O . THR B 1 121 ? 5.59 -11.773 3.844 1 93.06 121 THR B O 1
ATOM 4347 N N . MET B 1 122 ? 4.039 -12.625 2.531 1 92.31 122 MET B N 1
ATOM 4348 C CA . MET B 1 122 ? 5.016 -13.258 1.646 1 92.31 122 MET B CA 1
ATOM 4349 C C . MET B 1 122 ? 5.844 -12.203 0.915 1 92.31 122 MET B C 1
ATOM 4351 O O . MET B 1 122 ? 6.977 -12.477 0.511 1 92.31 122 MET B O 1
ATOM 4355 N N . MET B 1 123 ? 5.367 -11.055 0.746 1 92.69 123 MET B N 1
ATOM 4356 C CA . MET B 1 123 ? 6.047 -10.023 -0.032 1 92.69 123 MET B CA 1
ATOM 4357 C C . MET B 1 123 ? 6.957 -9.188 0.855 1 92.69 123 MET B C 1
ATOM 4359 O O . MET B 1 123 ? 7.664 -8.297 0.368 1 92.69 123 MET B O 1
ATOM 4363 N N . ARG B 1 124 ? 6.93 -9.438 2.068 1 91.88 124 ARG B N 1
ATOM 4364 C CA . ARG B 1 124 ? 7.793 -8.695 2.979 1 91.88 124 ARG B CA 1
ATOM 4365 C C . ARG B 1 124 ? 9.266 -8.953 2.674 1 91.88 124 ARG B C 1
ATOM 4367 O O . ARG B 1 124 ? 9.633 -10.062 2.283 1 91.88 124 ARG B O 1
ATOM 4374 N N . SER B 1 125 ? 10.039 -7.969 2.908 1 89.25 125 SER B N 1
ATOM 4375 C CA . SER B 1 125 ? 11.477 -8.078 2.674 1 89.25 125 SER B CA 1
ATOM 4376 C C . SER B 1 125 ? 12.125 -9.055 3.65 1 89.25 125 SER B C 1
ATOM 4378 O O . SER B 1 125 ? 13.164 -9.641 3.352 1 89.25 125 SER B O 1
ATOM 4380 N N . ASP B 1 126 ? 11.547 -9.266 4.789 1 88 126 ASP B N 1
ATOM 4381 C CA . ASP B 1 126 ? 12.086 -10.18 5.789 1 88 126 ASP B CA 1
ATOM 4382 C C . ASP B 1 126 ? 11.336 -11.516 5.766 1 88 126 ASP B C 1
ATOM 4384 O O . ASP B 1 126 ? 11.281 -12.219 6.773 1 88 126 ASP B O 1
ATOM 4388 N N . PHE B 1 127 ? 10.758 -11.898 4.734 1 91.06 127 PHE B N 1
ATOM 4389 C CA . PHE B 1 127 ? 9.938 -13.102 4.637 1 91.06 127 PHE B CA 1
ATOM 4390 C C . PHE B 1 127 ? 10.773 -14.352 4.883 1 91.06 127 PHE B C 1
ATOM 4392 O O . PHE B 1 127 ? 10.289 -15.32 5.469 1 91.06 127 PHE B O 1
ATOM 4399 N N . ARG B 1 128 ? 12 -14.344 4.465 1 88.5 128 ARG B N 1
ATOM 4400 C CA . ARG B 1 128 ? 12.867 -15.5 4.676 1 88.5 128 ARG B CA 1
ATOM 4401 C C . ARG B 1 128 ? 12.945 -15.859 6.156 1 88.5 128 ARG B C 1
ATOM 4403 O O . ARG B 1 128 ? 12.938 -17.031 6.52 1 88.5 128 ARG B O 1
ATOM 4410 N N . GLU B 1 129 ? 12.977 -14.836 6.949 1 87.62 129 GLU B N 1
ATOM 4411 C CA . GLU B 1 129 ? 13.016 -15.055 8.391 1 87.62 129 GLU B CA 1
ATOM 4412 C C . GLU B 1 129 ? 11.672 -15.562 8.906 1 87.62 129 GLU B C 1
ATOM 4414 O O . GLU B 1 129 ? 11.625 -16.438 9.781 1 87.62 129 GLU B O 1
ATOM 4419 N N . ILE B 1 130 ? 10.625 -15.062 8.344 1 88.94 130 ILE B N 1
ATOM 4420 C CA . ILE B 1 130 ? 9.273 -15.453 8.75 1 88.94 130 ILE B CA 1
ATOM 4421 C C . ILE B 1 130 ? 9.008 -16.891 8.32 1 88.94 130 ILE B C 1
ATOM 4423 O O . ILE B 1 130 ? 8.438 -17.688 9.078 1 88.94 130 ILE B O 1
ATOM 4427 N N . ASP B 1 131 ? 9.492 -17.219 7.152 1 88.38 131 ASP B N 1
ATOM 4428 C CA . ASP B 1 131 ? 9.211 -18.516 6.551 1 88.38 131 ASP B CA 1
ATOM 4429 C C . ASP B 1 131 ? 10.07 -19.609 7.195 1 88.38 131 ASP B C 1
ATOM 4431 O O . ASP B 1 131 ? 9.859 -20.797 6.938 1 88.38 131 ASP B O 1
ATOM 4435 N N . ALA B 1 132 ? 11.047 -19.172 7.934 1 84.5 132 ALA B N 1
ATOM 4436 C CA . ALA B 1 132 ? 11.867 -20.141 8.648 1 84.5 132 ALA B CA 1
ATOM 4437 C C . ALA B 1 132 ? 11.039 -20.922 9.664 1 84.5 132 ALA B C 1
ATOM 4439 O O . ALA B 1 132 ? 11.305 -22.109 9.922 1 84.5 132 ALA B O 1
ATOM 4440 N N . SER B 1 133 ? 10.023 -20.188 10.133 1 84.38 133 SER B N 1
ATOM 4441 C CA . SER B 1 133 ? 9.094 -20.859 11.047 1 84.38 133 SER B CA 1
ATOM 4442 C C . SER B 1 133 ? 7.832 -21.297 10.32 1 84.38 133 SER B C 1
ATOM 4444 O O . SER B 1 133 ? 7.27 -20.547 9.523 1 84.38 133 SER B O 1
ATOM 4446 N N . SER B 1 134 ? 7.449 -22.578 10.594 1 85.44 134 SER B N 1
ATOM 4447 C CA . SER B 1 134 ? 6.23 -23.078 9.969 1 85.44 134 SER B CA 1
ATOM 4448 C C . SER B 1 134 ? 4.988 -22.547 10.688 1 85.44 134 SER B C 1
ATOM 4450 O O . SER B 1 134 ? 3.867 -22.719 10.195 1 85.44 134 SER B O 1
ATOM 4452 N N . THR B 1 135 ? 5.234 -21.844 11.703 1 88.62 135 THR B N 1
ATOM 4453 C CA . THR B 1 135 ? 4.129 -21.391 12.539 1 88.62 135 THR B CA 1
ATOM 4454 C C . THR B 1 135 ? 3.203 -20.453 11.773 1 88.62 135 THR B C 1
ATOM 4456 O O . THR B 1 135 ? 1.98 -20.547 11.891 1 88.62 135 THR B O 1
ATOM 4459 N N . TRP B 1 136 ? 3.824 -19.594 10.984 1 91.5 136 TRP B N 1
ATOM 4460 C CA . TRP B 1 136 ? 2.986 -18.625 10.281 1 91.5 136 TRP B CA 1
ATOM 4461 C C . TRP B 1 136 ? 2.102 -19.328 9.25 1 91.5 136 TRP B C 1
ATOM 4463 O O . TRP B 1 136 ? 0.927 -18.984 9.102 1 91.5 136 TRP B O 1
ATOM 4473 N N . ARG B 1 137 ? 2.604 -20.359 8.555 1 92.25 137 ARG B N 1
ATOM 4474 C CA . ARG B 1 137 ? 1.837 -21.062 7.543 1 92.25 137 ARG B CA 1
ATOM 4475 C C . ARG B 1 137 ? 0.719 -21.891 8.172 1 92.25 137 ARG B C 1
ATOM 4477 O O . ARG B 1 137 ? -0.387 -21.969 7.637 1 92.25 137 ARG B O 1
ATOM 4484 N N . GLU B 1 138 ? 1.055 -22.469 9.281 1 91.5 138 GLU B N 1
ATOM 4485 C CA . GLU B 1 138 ? 0.048 -23.25 9.992 1 91.5 138 GLU B CA 1
ATOM 4486 C C . GLU B 1 138 ? -1.1 -22.359 10.469 1 91.5 138 GLU B C 1
ATOM 4488 O O . GLU B 1 138 ? -2.264 -22.766 10.414 1 91.5 138 GLU B O 1
ATOM 4493 N N . HIS B 1 139 ? -0.688 -21.234 10.906 1 92 139 HIS B N 1
ATOM 4494 C CA . HIS B 1 139 ? -1.71 -20.281 11.328 1 92 139 HIS B CA 1
ATOM 4495 C C . HIS B 1 139 ? -2.627 -19.906 10.172 1 92 139 HIS B C 1
ATOM 4497 O O . HIS B 1 139 ? -3.85 -19.891 10.32 1 92 139 HIS B O 1
ATOM 4503 N N . MET B 1 140 ? -2.047 -19.609 9.047 1 94.31 140 MET B N 1
ATOM 4504 C CA . MET B 1 140 ? -2.838 -19.219 7.887 1 94.31 140 MET B CA 1
ATOM 4505 C C . MET B 1 140 ? -3.695 -20.391 7.398 1 94.31 140 MET B C 1
ATOM 4507 O O . MET B 1 140 ? -4.832 -20.188 6.973 1 94.31 140 MET B O 1
ATOM 4511 N N . LEU B 1 141 ? -3.168 -21.578 7.465 1 94.06 141 LEU B N 1
ATOM 4512 C CA . LEU B 1 141 ? -3.926 -22.766 7.086 1 94.06 141 LEU B CA 1
ATOM 4513 C C . LEU B 1 141 ? -5.109 -22.984 8.023 1 94.06 141 LEU B C 1
ATOM 4515 O O . LEU B 1 141 ? -6.191 -23.375 7.586 1 94.06 141 LEU B O 1
ATOM 4519 N N . GLY B 1 142 ? -4.836 -22.734 9.273 1 93.44 142 GLY B N 1
ATOM 4520 C CA . GLY B 1 142 ? -5.918 -22.812 10.242 1 93.44 142 GLY B CA 1
ATOM 4521 C C . GLY B 1 142 ? -7.059 -21.859 9.945 1 93.44 142 GLY B C 1
ATOM 4522 O O . GLY B 1 142 ? -8.227 -22.234 10.023 1 93.44 142 GLY B O 1
ATOM 4523 N N . GLU B 1 143 ? -6.715 -20.672 9.586 1 93.94 143 GLU B N 1
ATOM 4524 C CA . GLU B 1 143 ? -7.727 -19.672 9.234 1 93.94 143 GLU B CA 1
ATOM 4525 C C . GLU B 1 143 ? -8.492 -20.094 7.984 1 93.94 143 GLU B C 1
ATOM 4527 O O . GLU B 1 143 ? -9.711 -19.906 7.902 1 93.94 143 GLU B O 1
ATOM 4532 N N . LEU B 1 144 ? -7.801 -20.609 7.027 1 94.69 144 LEU B N 1
ATOM 4533 C CA . LEU B 1 144 ? -8.414 -21.047 5.777 1 94.69 144 LEU B CA 1
ATOM 4534 C C . LEU B 1 144 ? -9.367 -22.219 6.023 1 94.69 144 LEU B C 1
ATOM 4536 O O . LEU B 1 144 ? -10.477 -22.25 5.488 1 94.69 144 LEU B O 1
ATOM 4540 N N . ASP B 1 145 ? -8.977 -23.125 6.848 1 93.38 145 ASP B N 1
ATOM 4541 C CA . ASP B 1 145 ? -9.805 -24.281 7.164 1 93.38 145 ASP B CA 1
ATOM 4542 C C . ASP B 1 145 ? -11.055 -23.859 7.938 1 93.38 145 ASP B C 1
ATOM 4544 O O . ASP B 1 145 ? -12.141 -24.406 7.711 1 93.38 145 ASP B O 1
ATOM 4548 N N . SER B 1 146 ? -10.82 -22.938 8.844 1 90.88 146 SER B N 1
ATOM 4549 C CA . SER B 1 146 ? -11.969 -22.406 9.578 1 90.88 146 SER B CA 1
ATOM 4550 C C . SER B 1 146 ? -12.969 -21.75 8.641 1 90.88 146 SER B C 1
ATOM 4552 O O . SER B 1 146 ? -14.18 -21.922 8.797 1 90.88 146 SER B O 1
ATOM 4554 N N . TRP B 1 147 ? -12.516 -21 7.719 1 90.62 147 TRP B N 1
ATOM 4555 C CA . TRP B 1 147 ? -13.359 -20.359 6.719 1 90.62 147 TRP B CA 1
ATOM 4556 C C . TRP B 1 147 ? -14.117 -21.391 5.902 1 90.62 147 TRP B C 1
ATOM 4558 O O . TRP B 1 147 ? -15.328 -21.266 5.688 1 90.62 147 TRP B O 1
ATOM 4568 N N . ARG B 1 148 ? -13.477 -22.438 5.438 1 88 148 ARG B N 1
ATOM 4569 C CA . ARG B 1 148 ? -14.102 -23.484 4.633 1 88 148 ARG B CA 1
ATOM 4570 C C . ARG B 1 148 ? -15.172 -24.219 5.43 1 88 148 ARG B C 1
ATOM 4572 O O . ARG B 1 148 ? -16.234 -24.531 4.898 1 88 148 ARG B O 1
ATOM 4579 N N . SER B 1 149 ? -14.875 -24.516 6.664 1 84.81 149 SER B N 1
ATOM 4580 C CA . SER B 1 149 ? -15.805 -25.25 7.512 1 84.81 149 SER B CA 1
ATOM 4581 C C . SER B 1 149 ? -17.078 -24.453 7.758 1 84.81 149 SER B C 1
ATOM 4583 O O . SER B 1 149 ? -18.172 -25.016 7.82 1 84.81 149 SER B O 1
ATOM 4585 N N . GLN B 1 150 ? -16.953 -23.172 7.859 1 79.38 150 GLN B N 1
ATOM 4586 C CA . GLN B 1 150 ? -18.109 -22.297 8.078 1 79.38 150 GLN B CA 1
ATOM 4587 C C . GLN B 1 150 ? -19 -22.25 6.848 1 79.38 150 GLN B C 1
ATOM 4589 O O . GLN B 1 150 ? -20.234 -22.141 6.965 1 79.38 150 GLN B O 1
ATOM 4594 N N . LEU B 1 151 ? -18.453 -22.297 5.75 1 78.62 151 LEU B N 1
ATOM 4595 C CA . LEU B 1 151 ? -19.203 -22.219 4.504 1 78.62 151 LEU B CA 1
ATOM 4596 C C . LEU B 1 151 ? -19.875 -23.547 4.188 1 78.62 151 LEU B C 1
ATOM 4598 O O . LEU B 1 151 ? -20.969 -23.562 3.613 1 78.62 151 LEU B O 1
ATOM 4602 N N . ARG B 1 152 ? -19.219 -24.562 4.422 1 67.25 152 ARG B N 1
ATOM 4603 C CA . ARG B 1 152 ? -19.812 -25.875 4.18 1 67.25 152 ARG B CA 1
ATOM 4604 C C . ARG B 1 152 ? -21.125 -26.016 4.93 1 67.25 152 ARG B C 1
ATOM 4606 O O . ARG B 1 152 ? -22.062 -26.641 4.43 1 67.25 152 ARG B O 1
ATOM 4613 N N . LEU B 1 153 ? -21.234 -25.297 5.922 1 62.72 153 LEU B N 1
ATOM 4614 C CA . LEU B 1 153 ? -22.438 -25.359 6.727 1 62.72 153 LEU B CA 1
ATOM 4615 C C . LEU B 1 153 ? -23.562 -24.562 6.074 1 62.72 153 LEU B C 1
ATOM 4617 O O . LEU B 1 153 ? -24.75 -24.844 6.285 1 62.72 153 LEU B O 1
ATOM 4621 N N . LEU B 1 154 ? -23.062 -23.625 5.258 1 61.34 154 LEU B N 1
ATOM 4622 C CA . LEU B 1 154 ? -24.047 -22.719 4.668 1 61.34 154 LEU B CA 1
ATOM 4623 C C . LEU B 1 154 ? -24.344 -23.109 3.229 1 61.34 154 LEU B C 1
ATOM 4625 O O . LEU B 1 154 ? -25.328 -22.641 2.645 1 61.34 154 LEU B O 1
ATOM 4629 N N . SER B 1 155 ? -23.359 -23.781 2.592 1 58 155 SER B N 1
ATOM 4630 C CA . SER B 1 155 ? -23.422 -24.047 1.158 1 58 155 SER B CA 1
ATOM 4631 C C . SER B 1 155 ? -24.5 -25.078 0.822 1 58 155 SER B C 1
ATOM 4633 O O . SER B 1 155 ? -24.719 -26.016 1.582 1 58 155 SER B O 1
ATOM 4635 N N . ASP B 1 156 ? -25.422 -24.531 0.097 1 54.75 156 ASP B N 1
ATOM 4636 C CA . ASP B 1 156 ? -26.375 -25.422 -0.554 1 54.75 156 ASP B CA 1
ATOM 4637 C C . ASP B 1 156 ? -25.766 -26.078 -1.791 1 54.75 156 ASP B C 1
ATOM 4639 O O . ASP B 1 156 ? -25.281 -25.375 -2.691 1 54.75 156 ASP B O 1
ATOM 4643 N N . VAL B 1 157 ? -25.391 -27.375 -1.792 1 50.5 157 VAL B N 1
ATOM 4644 C CA . VAL B 1 157 ? -24.828 -28.203 -2.854 1 50.5 157 VAL B CA 1
ATOM 4645 C C . VAL B 1 157 ? -25.438 -27.812 -4.195 1 50.5 157 VAL B C 1
ATOM 4647 O O . VAL B 1 157 ? -24.75 -27.828 -5.223 1 50.5 157 VAL B O 1
ATOM 4650 N N . ALA B 1 158 ? -26.688 -27.453 -4.164 1 49.06 158 ALA B N 1
ATOM 4651 C CA . ALA B 1 158 ? -27.453 -27.281 -5.395 1 49.06 158 ALA B CA 1
ATOM 4652 C C . ALA B 1 158 ? -27.312 -25.859 -5.93 1 49.06 158 ALA B C 1
ATOM 4654 O O . ALA B 1 158 ? -27.75 -25.562 -7.047 1 49.06 158 ALA B O 1
ATOM 4655 N N . SER B 1 159 ? -26.625 -24.922 -5.172 1 54.09 159 SER B N 1
ATOM 4656 C CA . SER B 1 159 ? -26.656 -23.531 -5.594 1 54.09 159 SER B CA 1
ATOM 4657 C C . SER B 1 159 ? -25.484 -23.219 -6.535 1 54.09 159 SER B C 1
ATOM 4659 O O . SER B 1 159 ? -24.406 -23.781 -6.387 1 54.09 159 SER B O 1
ATOM 4661 N N . LYS B 1 160 ? -25.797 -22.844 -7.785 1 54.75 160 LYS B N 1
ATOM 4662 C CA . LYS B 1 160 ? -24.844 -22.484 -8.828 1 54.75 160 LYS B CA 1
ATOM 4663 C C . LYS B 1 160 ? -24.125 -21.172 -8.484 1 54.75 160 LYS B C 1
ATOM 4665 O O . LYS B 1 160 ? -23.359 -20.656 -9.289 1 54.75 160 LYS B O 1
ATOM 4670 N N . SER B 1 161 ? -24.375 -20.609 -7.23 1 56.22 161 SER B N 1
ATOM 4671 C CA . SER B 1 161 ? -23.875 -19.281 -6.855 1 56.22 161 SER B CA 1
ATOM 4672 C C . SER B 1 161 ? -22.516 -19.391 -6.172 1 56.22 161 SER B C 1
ATOM 4674 O O . SER B 1 161 ? -21.969 -20.484 -6.035 1 56.22 161 SER B O 1
ATOM 4676 N N . TYR B 1 162 ? -21.844 -18.312 -5.898 1 53.25 162 TYR B N 1
ATOM 4677 C CA . TYR B 1 162 ? -20.562 -18.203 -5.234 1 53.25 162 TYR B CA 1
ATOM 4678 C C . TYR B 1 162 ? -20.547 -19 -3.93 1 53.25 162 TYR B C 1
ATOM 4680 O O . TYR B 1 162 ? -19.5 -19.172 -3.309 1 53.25 162 TYR B O 1
ATOM 4688 N N . THR B 1 163 ? -21.656 -19.594 -3.678 1 55.97 163 THR B N 1
ATOM 4689 C CA . THR B 1 163 ? -21.734 -20.422 -2.48 1 55.97 163 THR B CA 1
ATOM 4690 C C . THR B 1 163 ? -21.812 -21.891 -2.852 1 55.97 163 THR B C 1
ATOM 4692 O O . THR B 1 163 ? -21.984 -22.75 -1.979 1 55.97 163 THR B O 1
ATOM 4695 N N . SER B 1 164 ? -21.562 -22 -4.199 1 65.88 164 SER B N 1
ATOM 4696 C CA . SER B 1 164 ? -21.547 -23.406 -4.566 1 65.88 164 SER B CA 1
ATOM 4697 C C . SER B 1 164 ? -20.297 -24.109 -4.035 1 65.88 164 SER B C 1
ATOM 4699 O O . SER B 1 164 ? -19.281 -23.469 -3.803 1 65.88 164 SER B O 1
ATOM 4701 N N . ASP B 1 165 ? -20.438 -25.297 -3.689 1 70.88 165 ASP B N 1
ATOM 4702 C CA . ASP B 1 165 ? -19.344 -26.109 -3.174 1 70.88 165 ASP B CA 1
ATOM 4703 C C . ASP B 1 165 ? -18.156 -26.094 -4.121 1 70.88 165 ASP B C 1
ATOM 4705 O O . ASP B 1 165 ? -17 -26.078 -3.676 1 70.88 165 ASP B O 1
ATOM 4709 N N . ARG B 1 166 ? -18.484 -25.922 -5.34 1 74.38 166 ARG B N 1
ATOM 4710 C CA . ARG B 1 166 ? -17.422 -25.938 -6.336 1 74.38 166 ARG B CA 1
ATOM 4711 C C . ARG B 1 166 ? -16.594 -24.656 -6.27 1 74.38 166 ARG B C 1
ATOM 4713 O O . ARG B 1 166 ? -15.367 -24.703 -6.328 1 74.38 166 ARG B O 1
ATOM 4720 N N . TRP B 1 167 ? -17.281 -23.656 -6.09 1 77.19 167 TRP B N 1
ATOM 4721 C CA . TRP B 1 167 ? -16.594 -22.375 -6.035 1 77.19 167 TRP B CA 1
ATOM 4722 C C . TRP B 1 167 ? -15.75 -22.266 -4.762 1 77.19 167 TRP B C 1
ATOM 4724 O O . TRP B 1 167 ? -14.617 -21.797 -4.801 1 77.19 167 TRP B O 1
ATOM 4734 N N . VAL B 1 168 ? -16.344 -22.703 -3.686 1 81.25 168 VAL B N 1
ATOM 4735 C CA . VAL B 1 168 ? -15.648 -22.656 -2.404 1 81.25 168 VAL B CA 1
ATOM 4736 C C . VAL B 1 168 ? -14.398 -23.531 -2.469 1 81.25 168 VAL B C 1
ATOM 4738 O O . VAL B 1 168 ? -13.336 -23.141 -1.995 1 81.25 168 VAL B O 1
ATOM 4741 N N . GLY B 1 169 ? -14.609 -24.656 -3.064 1 84.44 169 GLY B N 1
ATOM 4742 C CA . GLY B 1 169 ? -13.469 -25.547 -3.229 1 84.44 169 GLY B CA 1
ATOM 4743 C C . GLY B 1 169 ? -12.367 -24.938 -4.082 1 84.44 169 GLY B C 1
ATOM 4744 O O . GLY B 1 169 ? -11.18 -25.094 -3.77 1 84.44 169 GLY B O 1
ATOM 4745 N N . MET B 1 170 ? -12.758 -24.297 -5.098 1 86.81 170 MET B N 1
ATOM 4746 C CA . MET B 1 170 ? -11.773 -23.672 -5.98 1 86.81 170 MET B CA 1
ATOM 4747 C C . MET B 1 170 ? -11.031 -22.547 -5.262 1 86.81 170 MET B C 1
ATOM 4749 O O . MET B 1 170 ? -9.805 -22.469 -5.348 1 86.81 170 MET B O 1
ATOM 4753 N N . ALA B 1 171 ? -11.812 -21.719 -4.547 1 87.94 171 ALA B N 1
ATOM 4754 C CA . ALA B 1 171 ? -11.195 -20.641 -3.801 1 87.94 171 ALA B CA 1
ATOM 4755 C C . ALA B 1 171 ? -10.234 -21.172 -2.738 1 87.94 171 ALA B C 1
ATOM 4757 O O . ALA B 1 171 ? -9.156 -20.609 -2.529 1 87.94 171 ALA B O 1
ATOM 4758 N N . TYR B 1 172 ? -10.672 -22.203 -2.131 1 92.06 172 TYR B N 1
ATOM 4759 C CA . TYR B 1 172 ? -9.836 -22.859 -1.125 1 92.06 172 TYR B CA 1
ATOM 4760 C C . TYR B 1 172 ? -8.531 -23.359 -1.734 1 92.06 172 TYR B C 1
ATOM 4762 O O . TYR B 1 172 ? -7.449 -23.078 -1.215 1 92.06 172 TYR B O 1
ATOM 4770 N N . ASN B 1 173 ? -8.578 -24.031 -2.791 1 93.88 173 ASN B N 1
ATOM 4771 C CA . ASN B 1 173 ? -7.402 -24.609 -3.42 1 93.88 173 ASN B CA 1
ATOM 4772 C C . ASN B 1 173 ? -6.484 -23.547 -4 1 93.88 173 ASN B C 1
ATOM 4774 O O . ASN B 1 173 ? -5.262 -23.688 -3.986 1 93.88 173 ASN B O 1
ATOM 4778 N N . TYR B 1 174 ? -7.078 -22.516 -4.523 1 93.06 174 TYR B N 1
ATOM 4779 C CA . TYR B 1 174 ? -6.254 -21.391 -4.965 1 93.06 174 TYR B CA 1
ATOM 4780 C C . TYR B 1 174 ? -5.441 -20.828 -3.809 1 93.06 174 TYR B C 1
ATOM 4782 O O . TYR B 1 174 ? -4.281 -20.453 -3.98 1 93.06 174 TYR B O 1
ATOM 4790 N N . THR B 1 175 ? -6.047 -20.719 -2.658 1 94.69 175 THR B N 1
ATOM 4791 C CA . THR B 1 175 ? -5.371 -20.172 -1.488 1 94.69 175 THR B CA 1
ATOM 4792 C C . THR B 1 175 ? -4.277 -21.109 -1.004 1 94.69 175 THR B C 1
ATOM 4794 O O . THR B 1 175 ? -3.225 -20.672 -0.537 1 94.69 175 THR B O 1
ATOM 4797 N N . ILE B 1 176 ? -4.527 -22.391 -1.176 1 95.69 176 ILE B N 1
ATOM 4798 C CA . ILE B 1 176 ? -3.512 -23.375 -0.849 1 95.69 176 ILE B CA 1
ATOM 4799 C C . ILE B 1 176 ? -2.291 -23.188 -1.746 1 95.69 176 ILE B C 1
ATOM 4801 O O . ILE B 1 176 ? -1.153 -23.219 -1.271 1 95.69 176 ILE B O 1
ATOM 4805 N N . LEU B 1 177 ? -2.557 -22.969 -2.994 1 95.25 177 LEU B N 1
ATOM 4806 C CA . LEU B 1 177 ? -1.465 -22.766 -3.938 1 95.25 177 LEU B CA 1
ATOM 4807 C C . LEU B 1 177 ? -0.691 -21.484 -3.607 1 95.25 177 LEU B C 1
ATOM 4809 O O . LEU B 1 177 ? 0.527 -21.422 -3.789 1 95.25 177 LEU B O 1
ATOM 4813 N N . LEU B 1 178 ? -1.415 -20.531 -3.164 1 93.88 178 LEU B N 1
ATOM 4814 C CA . LEU B 1 178 ? -0.781 -19.281 -2.771 1 93.88 178 LEU B CA 1
ATOM 4815 C C . LEU B 1 178 ? 0.117 -19.469 -1.556 1 93.88 178 LEU B C 1
ATOM 4817 O O . LEU B 1 178 ? 1.231 -18.953 -1.509 1 93.88 178 LEU B O 1
ATOM 4821 N N . LEU B 1 179 ? -0.33 -20.266 -0.629 1 94.12 179 LEU B N 1
ATOM 4822 C CA . LEU B 1 179 ? 0.366 -20.484 0.633 1 94.12 179 LEU B CA 1
ATOM 4823 C C . LEU B 1 179 ? 1.559 -21.422 0.439 1 94.12 179 LEU B C 1
ATOM 4825 O O . LEU B 1 179 ? 2.574 -21.281 1.126 1 94.12 179 LEU B O 1
ATOM 4829 N N . HIS B 1 180 ? 1.428 -22.312 -0.516 1 93.25 180 HIS B N 1
ATOM 4830 C CA . HIS B 1 180 ? 2.445 -23.344 -0.708 1 93.25 180 HIS B CA 1
ATOM 4831 C C . HIS B 1 180 ? 3.045 -23.266 -2.109 1 93.25 180 HIS B C 1
ATOM 4833 O O . HIS B 1 180 ? 2.977 -24.234 -2.869 1 93.25 180 HIS B O 1
ATOM 4839 N N . GLN B 1 181 ? 3.689 -22.219 -2.338 1 91.38 181 GLN B N 1
ATOM 4840 C CA . GLN B 1 181 ? 4.375 -22.109 -3.621 1 91.38 181 GLN B CA 1
ATOM 4841 C C . GLN B 1 181 ? 5.586 -23.031 -3.684 1 91.38 181 GLN B C 1
ATOM 4843 O O . GLN B 1 181 ? 6.523 -22.891 -2.896 1 91.38 181 GLN B O 1
ATOM 4848 N N . PRO B 1 182 ? 5.586 -23.859 -4.637 1 94.81 182 PRO B N 1
ATOM 4849 C CA . PRO B 1 182 ? 6.633 -24.875 -4.652 1 94.81 182 PRO B CA 1
ATOM 4850 C C . PRO B 1 182 ? 7.977 -24.344 -5.141 1 94.81 182 PRO B C 1
ATOM 4852 O O . PRO B 1 182 ? 8.016 -23.5 -6.047 1 94.81 182 PRO B O 1
ATOM 4855 N N . THR B 1 183 ? 8.984 -24.719 -4.543 1 93.5 183 THR B N 1
ATOM 4856 C CA . THR B 1 183 ? 10.367 -24.516 -4.941 1 93.5 183 THR B CA 1
ATOM 4857 C C . THR B 1 183 ? 11.141 -25.828 -4.922 1 93.5 183 THR B C 1
ATOM 4859 O O . THR B 1 183 ? 10.633 -26.844 -4.422 1 93.5 183 THR B O 1
ATOM 4862 N N . LYS B 1 184 ? 12.273 -25.875 -5.5 1 92.56 184 LYS B N 1
ATOM 4863 C CA . LYS B 1 184 ? 13.078 -27.094 -5.523 1 92.56 184 LYS B CA 1
ATOM 4864 C C . LYS B 1 184 ? 13.406 -27.562 -4.109 1 92.56 184 LYS B C 1
ATOM 4866 O O . LYS B 1 184 ? 13.477 -28.766 -3.854 1 92.56 184 LYS B O 1
ATOM 4871 N N . GLU B 1 185 ? 13.461 -26.609 -3.221 1 89.5 185 GLU B N 1
ATOM 4872 C CA . GLU B 1 185 ? 13.883 -26.891 -1.854 1 89.5 185 GLU B CA 1
ATOM 4873 C C . GLU B 1 185 ? 12.719 -27.422 -1.013 1 89.5 185 GLU B C 1
ATOM 4875 O O . GLU B 1 185 ? 12.93 -28.203 -0.091 1 89.5 185 GLU B O 1
ATOM 4880 N N . ASN B 1 186 ? 11.5 -27.062 -1.413 1 91.81 186 ASN B N 1
ATOM 4881 C CA . ASN B 1 186 ? 10.422 -27.359 -0.482 1 91.81 186 ASN B CA 1
ATOM 4882 C C . ASN B 1 186 ? 9.43 -28.359 -1.08 1 91.81 186 ASN B C 1
ATOM 4884 O O . ASN B 1 186 ? 8.523 -28.828 -0.389 1 91.81 186 ASN B O 1
ATOM 4888 N N . VAL B 1 187 ? 9.516 -28.703 -2.314 1 93.69 187 VAL B N 1
ATOM 4889 C CA . VAL B 1 187 ? 8.555 -29.578 -2.992 1 93.69 187 VAL B CA 1
ATOM 4890 C C . VAL B 1 187 ? 8.5 -30.938 -2.291 1 93.69 187 VAL B C 1
ATOM 4892 O O . VAL B 1 187 ? 7.43 -31.531 -2.16 1 93.69 187 VAL B O 1
ATOM 4895 N N . CYS B 1 188 ? 9.641 -31.375 -1.766 1 91.25 188 CYS B N 1
ATOM 4896 C CA . CYS B 1 188 ? 9.703 -32.688 -1.129 1 91.25 188 CYS B CA 1
ATOM 4897 C C . CYS B 1 188 ? 9.336 -32.594 0.346 1 91.25 188 CYS B C 1
ATOM 4899 O O . CYS B 1 188 ? 9.164 -33.625 1.014 1 91.25 188 CYS B O 1
ATOM 4901 N N . ASN B 1 189 ? 9.227 -31.406 0.87 1 89.31 189 ASN B N 1
ATOM 4902 C CA . ASN B 1 189 ? 8.883 -31.203 2.273 1 89.31 189 ASN B CA 1
ATOM 4903 C C . ASN B 1 189 ? 7.395 -30.938 2.453 1 89.31 189 ASN B C 1
ATOM 4905 O O . ASN B 1 189 ? 6.996 -30.094 3.264 1 89.31 189 ASN B O 1
ATOM 4909 N N . GLY B 1 190 ? 6.613 -31.516 1.563 1 89.69 190 GLY B N 1
ATOM 4910 C CA . GLY B 1 190 ? 5.176 -31.438 1.752 1 89.69 190 GLY B CA 1
ATOM 4911 C C . GLY B 1 190 ? 4.52 -30.406 0.854 1 89.69 190 GLY B C 1
ATOM 4912 O O . GLY B 1 190 ? 3.305 -30.422 0.649 1 89.69 190 GLY B O 1
ATOM 4913 N N . PHE B 1 191 ? 5.227 -29.484 0.283 1 93.5 191 PHE B N 1
ATOM 4914 C CA . PHE B 1 191 ? 4.664 -28.453 -0.566 1 93.5 191 PHE B CA 1
ATOM 4915 C C . PHE B 1 191 ? 4.102 -29.047 -1.852 1 93.5 191 PHE B C 1
ATOM 4917 O O . PHE B 1 191 ? 3.02 -28.656 -2.301 1 93.5 191 PHE B O 1
ATOM 4924 N N . GLY B 1 192 ? 4.805 -30 -2.393 1 94.06 192 GLY B N 1
ATOM 4925 C CA . GLY B 1 192 ? 4.309 -30.656 -3.584 1 94.06 192 GLY B CA 1
ATOM 4926 C C . GLY B 1 192 ? 3.045 -31.469 -3.332 1 94.06 192 GLY B C 1
ATOM 4927 O O . GLY B 1 192 ? 2.139 -31.484 -4.168 1 94.06 192 GLY B O 1
ATOM 4928 N N . ASP B 1 193 ? 2.959 -32.031 -2.184 1 94.19 193 ASP B N 1
ATOM 4929 C CA . ASP B 1 193 ? 1.818 -32.875 -1.825 1 94.19 193 ASP B CA 1
ATOM 4930 C C . ASP B 1 193 ? 0.553 -32.031 -1.656 1 94.19 193 ASP B C 1
ATOM 4932 O O . ASP B 1 193 ? -0.56 -32.562 -1.78 1 94.19 193 ASP B O 1
ATOM 4936 N N . ARG B 1 194 ? 0.756 -30.844 -1.359 1 94.06 194 ARG B N 1
ATOM 4937 C CA . ARG B 1 194 ? -0.387 -29.953 -1.214 1 94.06 194 ARG B CA 1
ATOM 4938 C C . ARG B 1 194 ? -0.716 -29.266 -2.535 1 94.06 194 ARG B C 1
ATOM 4940 O O . ARG B 1 194 ? -1.889 -29.078 -2.871 1 94.06 194 ARG B O 1
ATOM 4947 N N . SER B 1 195 ? 0.253 -28.953 -3.264 1 96.5 195 SER B N 1
ATOM 4948 C CA . SER B 1 195 ? 0.073 -28.172 -4.484 1 96.5 195 SER B CA 1
ATOM 4949 C C . SER B 1 195 ? -0.525 -29.031 -5.602 1 96.5 195 SER B C 1
ATOM 4951 O O . SER B 1 195 ? -1.397 -28.562 -6.34 1 96.5 195 SER B O 1
ATOM 4953 N N . VAL B 1 196 ? -0.083 -30.312 -5.738 1 96.44 196 VAL B N 1
ATOM 4954 C CA . VAL B 1 196 ? -0.513 -31.156 -6.848 1 96.44 196 VAL B CA 1
ATOM 4955 C C . VAL B 1 196 ? -2.02 -31.391 -6.762 1 96.44 196 VAL B C 1
ATOM 4957 O O . VAL B 1 196 ? -2.758 -31.078 -7.695 1 96.44 196 VAL B O 1
ATOM 4960 N N . PRO B 1 197 ? -2.506 -31.859 -5.621 1 96.19 197 PRO B N 1
ATOM 4961 C CA . PRO B 1 197 ? -3.957 -32.031 -5.555 1 96.19 197 PRO B CA 1
ATOM 4962 C C . PRO B 1 197 ? -4.727 -30.734 -5.727 1 96.19 197 PRO B C 1
ATOM 4964 O O . PRO B 1 197 ? -5.82 -30.734 -6.293 1 96.19 197 PRO B O 1
ATOM 4967 N N . ALA B 1 198 ? -4.234 -29.672 -5.172 1 96.38 198 ALA B N 1
ATOM 4968 C CA . ALA B 1 198 ? -4.891 -28.375 -5.328 1 96.38 198 ALA B CA 1
ATOM 4969 C C . ALA B 1 198 ? -4.988 -27.984 -6.801 1 96.38 198 ALA B C 1
ATOM 4971 O O . ALA B 1 198 ? -6.047 -27.547 -7.266 1 96.38 198 ALA B O 1
ATOM 4972 N N . CYS B 1 199 ? -3.951 -28.156 -7.527 1 96.81 199 CYS B N 1
ATOM 4973 C CA . CYS B 1 199 ? -3.945 -27.844 -8.953 1 96.81 199 CYS B CA 1
ATOM 4974 C C . CYS B 1 199 ? -4.949 -28.703 -9.703 1 96.81 199 CYS B C 1
ATOM 4976 O O . CYS B 1 199 ? -5.699 -28.203 -10.547 1 96.81 199 CYS B O 1
ATOM 4978 N N . VAL B 1 200 ? -4.918 -29.969 -9.406 1 96.06 200 VAL B N 1
ATOM 4979 C CA . VAL B 1 200 ? -5.805 -30.906 -10.086 1 96.06 200 VAL B CA 1
ATOM 4980 C C . VAL B 1 200 ? -7.258 -30.516 -9.844 1 96.06 200 VAL B C 1
ATOM 4982 O O . VAL B 1 200 ? -8.055 -30.453 -10.781 1 96.06 200 VAL B O 1
ATOM 4985 N N . GLN B 1 201 ? -7.555 -30.234 -8.641 1 94.19 201 GLN B N 1
ATOM 4986 C CA . GLN B 1 201 ? -8.93 -29.875 -8.305 1 94.19 201 GLN B CA 1
ATOM 4987 C C . GLN B 1 201 ? -9.344 -28.562 -8.977 1 94.19 201 GLN B C 1
ATOM 4989 O O . GLN B 1 201 ? -10.477 -28.438 -9.445 1 94.19 201 GLN B O 1
ATOM 4994 N N . ILE B 1 202 ? -8.516 -27.562 -9.008 1 93.19 202 ILE B N 1
ATOM 4995 C CA . ILE B 1 202 ? -8.812 -26.297 -9.648 1 93.19 202 ILE B CA 1
ATOM 4996 C C . ILE B 1 202 ? -9.062 -26.516 -11.141 1 93.19 202 ILE B C 1
ATOM 4998 O O . ILE B 1 202 ? -10.055 -26.016 -11.688 1 93.19 202 ILE B O 1
ATOM 5002 N N . ALA B 1 203 ? -8.18 -27.25 -11.766 1 92.62 203 ALA B N 1
ATOM 5003 C CA . ALA B 1 203 ? -8.289 -27.5 -13.203 1 92.62 203 ALA B CA 1
ATOM 5004 C C . ALA B 1 203 ? -9.578 -28.219 -13.539 1 92.62 203 ALA B C 1
ATOM 5006 O O . ALA B 1 203 ? -10.273 -27.859 -14.492 1 92.62 203 ALA B O 1
ATOM 5007 N N . MET B 1 204 ? -9.875 -29.219 -12.75 1 91 204 MET B N 1
ATOM 5008 C CA . MET B 1 204 ? -11.07 -30.016 -13.008 1 91 204 MET B CA 1
ATOM 5009 C C . MET B 1 204 ? -12.328 -29.188 -12.758 1 91 204 MET B C 1
ATOM 5011 O O . MET B 1 204 ? -13.305 -29.281 -13.516 1 91 204 MET B O 1
ATOM 5015 N N . THR B 1 205 ? -12.305 -28.453 -11.688 1 86.69 205 THR B N 1
ATOM 5016 C CA . THR B 1 205 ? -13.445 -27.594 -11.383 1 86.69 205 THR B CA 1
ATOM 5017 C C . THR B 1 205 ? -13.617 -26.516 -12.461 1 86.69 205 THR B C 1
ATOM 5019 O O . THR B 1 205 ? -14.742 -26.219 -12.859 1 86.69 205 THR B O 1
ATOM 5022 N N . PHE B 1 206 ? -12.578 -26 -12.906 1 84.56 206 PHE B N 1
ATOM 5023 C CA . PHE B 1 206 ? -12.641 -24.984 -13.953 1 84.56 206 PHE B CA 1
ATOM 5024 C C . PHE B 1 206 ? -13.227 -25.562 -15.234 1 84.56 206 PHE B C 1
ATOM 5026 O O . PHE B 1 206 ? -13.992 -24.891 -15.93 1 84.56 206 PHE B O 1
ATOM 5033 N N . ARG B 1 207 ? -12.844 -26.719 -15.562 1 85.06 207 ARG B N 1
ATOM 5034 C CA . ARG B 1 207 ? -13.391 -27.391 -16.734 1 85.06 207 ARG B CA 1
ATOM 5035 C C . ARG B 1 207 ? -14.906 -27.547 -16.625 1 85.06 207 ARG B C 1
ATOM 5037 O O . ARG B 1 207 ? -15.625 -27.359 -17.594 1 85.06 207 ARG B O 1
ATOM 5044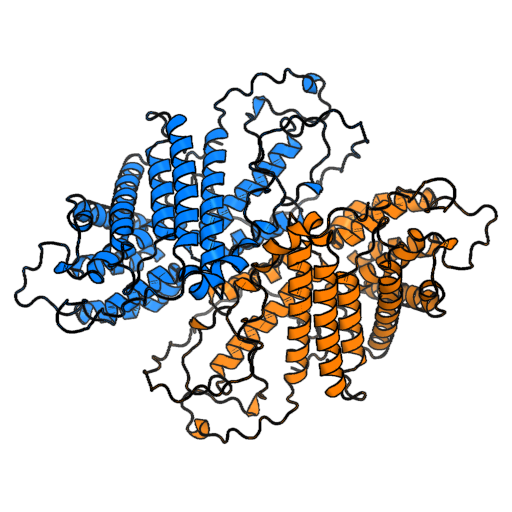 N N . THR B 1 208 ? -15.297 -27.859 -15.461 1 82.88 208 THR B N 1
ATOM 5045 C CA . THR B 1 208 ? -16.734 -28.016 -15.234 1 82.88 208 THR B CA 1
ATOM 5046 C C . THR B 1 208 ? -17.453 -26.672 -15.414 1 82.88 208 THR B C 1
ATOM 5048 O O . THR B 1 208 ? -18.547 -26.625 -15.984 1 82.88 208 THR B O 1
ATOM 5051 N N . PHE B 1 209 ? -16.812 -25.625 -14.922 1 77.12 209 PHE B N 1
ATOM 5052 C CA . PHE B 1 209 ? -17.406 -24.297 -15.078 1 77.12 209 PHE B CA 1
ATOM 5053 C C . PHE B 1 209 ? -17.438 -23.906 -16.547 1 77.12 209 PHE B C 1
ATOM 5055 O O . PHE B 1 209 ? -18.391 -23.234 -16.984 1 77.12 209 PHE B O 1
ATOM 5062 N N . GLN B 1 210 ? -16.5 -24.234 -17.297 1 76.06 210 GLN B N 1
ATOM 5063 C CA . GLN B 1 210 ? -16.453 -23.938 -18.719 1 76.06 210 GLN B CA 1
ATOM 5064 C C . GLN B 1 210 ? -17.562 -24.656 -19.469 1 76.06 210 GLN B C 1
ATOM 5066 O O . GLN B 1 210 ? -18.188 -24.094 -20.375 1 76.06 210 GLN B O 1
ATOM 5071 N N . LYS B 1 211 ? -17.719 -25.812 -19.078 1 77 211 LYS B N 1
ATOM 5072 C CA . LYS B 1 211 ? -18.75 -26.609 -19.734 1 77 211 LYS B CA 1
ATOM 5073 C C . LYS B 1 211 ? -20.141 -26.031 -19.453 1 77 211 LYS B C 1
ATOM 5075 O O . LYS B 1 211 ? -21.016 -26.062 -20.312 1 77 211 LYS B O 1
ATOM 5080 N N . ASP B 1 212 ? -20.266 -25.453 -18.281 1 73.44 212 ASP B N 1
ATOM 5081 C CA . ASP B 1 212 ? -21.547 -24.891 -17.875 1 73.44 212 ASP B CA 1
ATOM 5082 C C . ASP B 1 212 ? -21.688 -23.453 -18.391 1 73.44 212 ASP B C 1
ATOM 5084 O O . ASP B 1 212 ? -22.719 -22.812 -18.156 1 73.44 212 ASP B O 1
ATOM 5088 N N . ARG B 1 213 ? -20.703 -22.938 -19.219 1 67.62 213 ARG B N 1
ATOM 5089 C CA . ARG B 1 213 ? -20.688 -21.578 -19.75 1 67.62 213 ARG B CA 1
ATOM 5090 C C . ARG B 1 213 ? -20.766 -20.531 -18.641 1 67.62 213 ARG B C 1
ATOM 5092 O O . ARG B 1 213 ? -21.422 -19.5 -18.797 1 67.62 213 ARG B O 1
ATOM 5099 N N . GLN B 1 214 ? -20.406 -20.875 -17.484 1 58.62 214 GLN B N 1
ATOM 5100 C CA . GLN B 1 214 ? -20.469 -20 -16.328 1 58.62 214 GLN B CA 1
ATOM 5101 C C . GLN B 1 214 ? -19.172 -19.234 -16.141 1 58.62 214 GLN B C 1
ATOM 5103 O O . GLN B 1 214 ? -19.031 -18.438 -15.211 1 58.62 214 GLN B O 1
ATOM 5108 N N . THR B 1 215 ? -18.203 -19.359 -17.031 1 57.16 215 THR B N 1
ATOM 5109 C CA . THR B 1 215 ? -16.922 -18.75 -16.688 1 57.16 215 THR B CA 1
ATOM 5110 C C . THR B 1 215 ? -16.75 -17.422 -17.438 1 57.16 215 THR B C 1
ATOM 5112 O O . THR B 1 215 ? -17 -17.344 -18.641 1 57.16 215 THR B O 1
ATOM 5115 N N . ALA B 1 216 ? -16.812 -16.312 -16.578 1 52.38 216 ALA B N 1
ATOM 5116 C CA . ALA B 1 216 ? -16.297 -15.086 -17.156 1 52.38 216 ALA B CA 1
ATOM 5117 C C . ALA B 1 216 ? -14.82 -15.242 -17.547 1 52.38 216 ALA B C 1
ATOM 5119 O O . ALA B 1 216 ? -14.039 -15.82 -16.797 1 52.38 216 ALA B O 1
ATOM 5120 N N . GLN B 1 217 ? -14.664 -15.469 -18.812 1 59.5 217 GLN B N 1
ATOM 5121 C CA . GLN B 1 217 ? -13.305 -15.68 -19.297 1 59.5 217 GLN B CA 1
ATOM 5122 C C . GLN B 1 217 ? -12.5 -14.383 -19.281 1 59.5 217 GLN B C 1
ATOM 5124 O O . GLN B 1 217 ? -12.242 -13.781 -20.328 1 59.5 217 GLN B O 1
ATOM 5129 N N . LEU B 1 218 ? -12.242 -13.938 -17.969 1 67.06 218 LEU B N 1
ATOM 5130 C CA . LEU B 1 218 ? -11.461 -12.711 -17.844 1 67.06 218 LEU B CA 1
ATOM 5131 C C . LEU B 1 218 ? -9.969 -13.016 -17.875 1 67.06 218 LEU B C 1
ATOM 5133 O O . LEU B 1 218 ? -9.539 -14.117 -17.516 1 67.06 218 LEU B O 1
ATOM 5137 N N . TRP B 1 219 ? -9.328 -12.055 -18.375 1 74.06 219 TRP B N 1
ATOM 5138 C CA . TRP B 1 219 ? -7.891 -12.156 -18.578 1 74.06 219 TRP B CA 1
ATOM 5139 C C . TRP B 1 219 ? -7.203 -12.625 -17.297 1 74.06 219 TRP B C 1
ATOM 5141 O O . TRP B 1 219 ? -6.418 -13.57 -17.312 1 74.06 219 TRP B O 1
ATOM 5151 N N . PRO B 1 220 ? -7.539 -12.094 -16.109 1 73.56 220 PRO B N 1
ATOM 5152 C CA . PRO B 1 220 ? -6.863 -12.578 -14.914 1 73.56 220 PRO B CA 1
ATOM 5153 C C . PRO B 1 220 ? -7.207 -14.031 -14.586 1 73.56 220 PRO B C 1
ATOM 5155 O O . PRO B 1 220 ? -6.379 -14.758 -14.039 1 73.56 220 PRO B O 1
ATOM 5158 N N . GLY B 1 221 ? -8.383 -14.383 -14.953 1 74.44 221 GLY B N 1
ATOM 5159 C CA . GLY B 1 221 ? -8.758 -15.773 -14.789 1 74.44 221 GLY B CA 1
ATOM 5160 C C . GLY B 1 221 ? -7.926 -16.719 -15.641 1 74.44 221 GLY B C 1
ATOM 5161 O O . GLY B 1 221 ? -7.543 -17.797 -15.18 1 74.44 221 GLY B O 1
ATOM 5162 N N . LEU B 1 222 ? -7.598 -16.281 -16.75 1 76.94 222 LEU B N 1
ATOM 5163 C CA . LEU B 1 222 ? -6.77 -17.062 -17.656 1 76.94 222 LEU B CA 1
ATOM 5164 C C . LEU B 1 222 ? -5.344 -17.188 -17.109 1 76.94 222 LEU B C 1
ATOM 5166 O O . LEU B 1 222 ? -4.742 -18.266 -17.172 1 76.94 222 LEU B O 1
ATOM 5170 N N . LEU B 1 223 ? -4.863 -16.094 -16.609 1 85.62 223 LEU B N 1
ATOM 5171 C CA . LEU B 1 223 ? -3.518 -16.109 -16.047 1 85.62 223 LEU B CA 1
ATOM 5172 C C . LEU B 1 223 ? -3.438 -17.062 -14.852 1 85.62 223 LEU B C 1
ATOM 5174 O O . LEU B 1 223 ? -2.408 -17.703 -14.633 1 85.62 223 LEU B O 1
ATOM 5178 N N . SER B 1 224 ? -4.547 -17.109 -14.195 1 88.31 224 SER B N 1
ATOM 5179 C CA . SER B 1 224 ? -4.578 -18.031 -13.055 1 88.31 224 SER B CA 1
ATOM 5180 C C . SER B 1 224 ? -4.504 -19.484 -13.5 1 88.31 224 SER B C 1
ATOM 5182 O O . SER B 1 224 ? -3.887 -20.312 -12.836 1 88.31 224 SER B O 1
ATOM 5184 N N . GLN B 1 225 ? -5.141 -19.734 -14.641 1 88 225 GLN B N 1
ATOM 5185 C CA . GLN B 1 225 ? -5.113 -21.109 -15.156 1 88 225 GLN B CA 1
ATOM 5186 C C . GLN B 1 225 ? -3.719 -21.484 -15.648 1 88 225 GLN B C 1
ATOM 5188 O O . GLN B 1 225 ? -3.271 -22.609 -15.469 1 88 225 GLN B O 1
ATOM 5193 N N . VAL B 1 226 ? -3.082 -20.562 -16.25 1 91.88 226 VAL B N 1
ATOM 5194 C CA . VAL B 1 226 ? -1.706 -20.797 -16.688 1 91.88 226 VAL B CA 1
ATOM 5195 C C . VAL B 1 226 ? -0.826 -21.078 -15.469 1 91.88 226 VAL B C 1
ATOM 5197 O O . VAL B 1 226 ? -0.004 -22 -15.492 1 91.88 226 VAL B O 1
ATOM 5200 N N . ALA B 1 227 ? -1.04 -20.281 -14.477 1 94.5 227 ALA B N 1
ATOM 5201 C CA . ALA B 1 227 ? -0.248 -20.453 -13.258 1 94.5 227 ALA B CA 1
ATOM 5202 C C . ALA B 1 227 ? -0.481 -21.812 -12.633 1 94.5 227 ALA B C 1
ATOM 5204 O O . ALA B 1 227 ? 0.459 -22.453 -12.148 1 94.5 227 ALA B O 1
ATOM 5205 N N . VAL B 1 228 ? -1.727 -22.25 -12.648 1 95.31 228 VAL B N 1
ATOM 5206 C CA . VAL B 1 228 ? -2.076 -23.547 -12.078 1 95.31 228 VAL B CA 1
ATOM 5207 C C . VAL B 1 228 ? -1.414 -24.656 -12.883 1 95.31 228 VAL B C 1
ATOM 5209 O O . VAL B 1 228 ? -0.808 -25.578 -12.312 1 95.31 228 VAL B O 1
ATOM 5212 N N . GLY B 1 229 ? -1.522 -24.609 -14.18 1 96.06 229 GLY B N 1
ATOM 5213 C CA . GLY B 1 229 ? -0.909 -25.609 -15.039 1 96.06 229 GLY B CA 1
ATOM 5214 C C . GLY B 1 229 ? 0.601 -25.672 -14.906 1 96.06 229 GLY B C 1
ATOM 5215 O O . GLY B 1 229 ? 1.176 -26.75 -14.789 1 96.06 229 GLY B O 1
ATOM 5216 N N . ILE B 1 230 ? 1.206 -24.484 -14.883 1 97.12 230 ILE B N 1
ATOM 5217 C CA . ILE B 1 230 ? 2.658 -24.406 -14.766 1 97.12 230 ILE B CA 1
ATOM 5218 C C . ILE B 1 230 ? 3.092 -24.953 -13.398 1 97.12 230 ILE B C 1
ATOM 5220 O O . ILE B 1 230 ? 4.098 -25.656 -13.297 1 97.12 230 ILE B O 1
ATOM 5224 N N . THR B 1 231 ? 2.377 -24.609 -12.383 1 97.56 231 THR B N 1
ATOM 5225 C CA . THR B 1 231 ? 2.697 -25.094 -11.047 1 97.56 231 THR B CA 1
ATOM 5226 C C . THR B 1 231 ? 2.611 -26.609 -10.977 1 97.56 231 THR B C 1
ATOM 5228 O O . THR B 1 231 ? 3.469 -27.266 -10.383 1 97.56 231 THR B O 1
ATOM 5231 N N . LEU B 1 232 ? 1.579 -27.172 -11.586 1 97.12 232 LEU B N 1
ATOM 5232 C CA . LEU B 1 232 ? 1.417 -28.609 -11.625 1 97.12 232 LEU B CA 1
ATOM 5233 C C . LEU B 1 232 ? 2.607 -29.281 -12.305 1 97.12 232 LEU B C 1
ATOM 5235 O O . LEU B 1 232 ? 3.207 -30.203 -11.758 1 97.12 232 LEU B O 1
ATOM 5239 N N . LEU B 1 233 ? 2.979 -28.797 -13.453 1 96.69 233 LEU B N 1
ATOM 5240 C CA . LEU B 1 233 ? 4.109 -29.328 -14.203 1 96.69 233 LEU B CA 1
ATOM 5241 C C . LEU B 1 233 ? 5.406 -29.188 -13.414 1 96.69 233 LEU B C 1
ATOM 5243 O O . LEU B 1 233 ? 6.25 -30.078 -13.422 1 96.69 233 LEU B O 1
ATOM 5247 N N . TYR B 1 234 ? 5.539 -28.078 -12.75 1 97.38 234 TYR B N 1
ATOM 5248 C CA . TYR B 1 234 ? 6.738 -27.812 -11.969 1 97.38 234 TYR B CA 1
ATOM 5249 C C . TYR B 1 234 ? 6.891 -28.828 -10.836 1 97.38 234 TYR B C 1
ATOM 5251 O O . TYR B 1 234 ? 8 -29.266 -10.531 1 97.38 234 TYR B O 1
ATOM 5259 N N . CYS B 1 235 ? 5.797 -29.094 -10.188 1 96.25 235 CYS B N 1
ATOM 5260 C CA . CYS B 1 235 ? 5.855 -30.078 -9.109 1 96.25 235 CYS B CA 1
ATOM 5261 C C . CYS B 1 235 ? 6.344 -31.422 -9.625 1 96.25 235 CYS B C 1
ATOM 5263 O O . CYS B 1 235 ? 7.152 -32.094 -8.969 1 96.25 235 CYS B O 1
ATOM 5265 N N . PHE B 1 236 ? 5.918 -31.828 -10.773 1 94 236 PHE B N 1
ATOM 5266 C CA . PHE B 1 236 ? 6.363 -33.094 -11.359 1 94 236 PHE B CA 1
ATOM 5267 C C . PHE B 1 236 ? 7.812 -33 -11.812 1 94 236 PHE B C 1
ATOM 5269 O O . PHE B 1 236 ? 8.562 -33.969 -11.742 1 94 236 PHE B O 1
ATOM 5276 N N . TRP B 1 237 ? 8.172 -31.844 -12.305 1 94.69 237 TRP B N 1
ATOM 5277 C CA . TRP B 1 237 ? 9.547 -31.609 -12.734 1 94.69 237 TRP B CA 1
ATOM 5278 C C . TRP B 1 237 ? 10.5 -31.609 -11.547 1 94.69 237 TRP B C 1
ATOM 5280 O O . TRP B 1 237 ? 11.562 -32.219 -11.602 1 94.69 237 TRP B O 1
ATOM 5290 N N . ALA B 1 238 ? 10.125 -31 -10.438 1 94.44 238 ALA B N 1
ATOM 5291 C CA . ALA B 1 238 ? 11.031 -30.734 -9.32 1 94.44 238 ALA B CA 1
ATOM 5292 C C . ALA B 1 238 ? 11.094 -31.922 -8.367 1 94.44 238 ALA B C 1
ATOM 5294 O O . ALA B 1 238 ? 12.039 -32.031 -7.59 1 94.44 238 ALA B O 1
ATOM 5295 N N . THR B 1 239 ? 10.109 -32.781 -8.398 1 92.69 239 THR B N 1
ATOM 5296 C CA . THR B 1 239 ? 10.07 -33.906 -7.469 1 92.69 239 THR B CA 1
ATOM 5297 C C . THR B 1 239 ? 10.562 -35.188 -8.141 1 92.69 239 THR B C 1
ATOM 5299 O O . THR B 1 239 ? 9.906 -35.719 -9.039 1 92.69 239 THR B O 1
ATOM 5302 N N . PRO B 1 240 ? 11.672 -35.688 -7.68 1 88.75 240 PRO B N 1
ATOM 5303 C CA . PRO B 1 240 ? 12.141 -36.969 -8.242 1 88.75 240 PRO B CA 1
ATOM 5304 C C . PRO B 1 240 ? 11.125 -38.094 -8.094 1 88.75 240 PRO B C 1
ATOM 5306 O O . PRO B 1 240 ? 10.406 -38.156 -7.086 1 88.75 240 PRO B O 1
ATOM 5309 N N . PRO B 1 241 ? 11.078 -39 -9.023 1 84.75 241 PRO B N 1
ATOM 5310 C CA . PRO B 1 241 ? 10.086 -40.062 -9.023 1 84.75 241 PRO B CA 1
ATOM 5311 C C . PRO B 1 241 ? 10.109 -40.875 -7.734 1 84.75 241 PRO B C 1
ATOM 5313 O O . PRO B 1 241 ? 9.062 -41.344 -7.277 1 84.75 241 PRO B O 1
ATOM 5316 N N . GLN B 1 242 ? 11.258 -40.969 -7.098 1 85 242 GLN B N 1
ATOM 5317 C CA . GLN B 1 242 ? 11.391 -41.781 -5.879 1 85 242 GLN B CA 1
ATOM 5318 C C . GLN B 1 242 ? 10.703 -41.094 -4.703 1 85 242 GLN B C 1
ATOM 5320 O O . GLN B 1 242 ? 10.312 -41.75 -3.736 1 85 242 GLN B O 1
ATOM 5325 N N . HIS B 1 243 ? 10.508 -39.781 -4.844 1 88.44 243 HIS B N 1
ATOM 5326 C CA . HIS B 1 243 ? 9.961 -39.031 -3.727 1 88.44 243 HIS B CA 1
ATOM 5327 C C . HIS B 1 243 ? 8.508 -38.625 -3.988 1 88.44 243 HIS B C 1
ATOM 5329 O O . HIS B 1 243 ? 7.891 -37.938 -3.176 1 88.44 243 HIS B O 1
ATOM 5335 N N . GLN B 1 244 ? 7.996 -39.062 -5.117 1 89.06 244 GLN B N 1
ATOM 5336 C CA . GLN B 1 244 ? 6.605 -38.75 -5.434 1 89.06 244 GLN B CA 1
ATOM 5337 C C . GLN B 1 244 ? 5.648 -39.594 -4.59 1 89.06 244 GLN B C 1
ATOM 5339 O O . GLN B 1 244 ? 5.711 -40.812 -4.602 1 89.06 244 GLN B O 1
ATOM 5344 N N . THR B 1 245 ? 4.914 -38.906 -3.857 1 91 245 THR B N 1
ATOM 5345 C CA . THR B 1 245 ? 3.953 -39.531 -2.969 1 91 245 THR B CA 1
ATOM 5346 C C . THR B 1 245 ? 2.674 -39.906 -3.723 1 91 245 THR B C 1
ATOM 5348 O O . THR B 1 245 ? 2.619 -39.781 -4.949 1 91 245 THR B O 1
ATOM 5351 N N . ILE B 1 246 ? 1.632 -40.281 -3.049 1 89.62 246 ILE B N 1
ATOM 5352 C CA . ILE B 1 246 ? 0.352 -40.719 -3.604 1 89.62 246 ILE B CA 1
ATOM 5353 C C . ILE B 1 246 ? -0.342 -39.531 -4.27 1 89.62 246 ILE B C 1
ATOM 5355 O O . ILE B 1 246 ? -1.089 -39.719 -5.238 1 89.62 246 ILE B O 1
ATOM 5359 N N . ALA B 1 247 ? -0.035 -38.406 -3.848 1 89.19 247 ALA B N 1
ATOM 5360 C CA . ALA B 1 247 ? -0.63 -37.188 -4.414 1 89.19 247 ALA B CA 1
ATOM 5361 C C . ALA B 1 247 ? -0.278 -37.062 -5.891 1 89.19 247 ALA B C 1
ATOM 5363 O O . ALA B 1 247 ? -1.066 -36.5 -6.676 1 89.19 247 ALA B O 1
ATOM 5364 N N . TYR B 1 248 ? 0.855 -37.594 -6.309 1 91.12 248 TYR B N 1
ATOM 5365 C CA . TYR B 1 248 ? 1.342 -37.469 -7.68 1 91.12 248 TYR B CA 1
ATOM 5366 C C . TYR B 1 248 ? 0.779 -38.594 -8.555 1 91.12 248 TYR B C 1
ATOM 5368 O O . TYR B 1 248 ? 0.884 -38.531 -9.781 1 91.12 248 TYR B O 1
ATOM 5376 N N . ARG B 1 249 ? 0.177 -39.562 -7.945 1 87.25 249 ARG B N 1
ATOM 5377 C CA . ARG B 1 249 ? -0.245 -40.75 -8.672 1 87.25 249 ARG B CA 1
ATOM 5378 C C . ARG B 1 249 ? -1.751 -40.75 -8.906 1 87.25 249 ARG B C 1
ATOM 5380 O O . ARG B 1 249 ? -2.332 -41.781 -9.266 1 87.25 249 ARG B O 1
ATOM 5387 N N . SER B 1 250 ? -2.213 -39.594 -8.656 1 87.62 250 SER B N 1
ATOM 5388 C CA . SER B 1 250 ? -3.646 -39.5 -8.906 1 87.62 250 SER B CA 1
ATOM 5389 C C . SER B 1 250 ? -3.969 -39.688 -10.375 1 87.62 250 SER B C 1
ATOM 5391 O O . SER B 1 250 ? -3.27 -39.188 -11.25 1 87.62 250 SER B O 1
ATOM 5393 N N . ARG B 1 251 ? -5.051 -40.438 -10.672 1 87.62 251 ARG B N 1
ATOM 5394 C CA . ARG B 1 251 ? -5.48 -40.75 -12.031 1 87.62 251 ARG B CA 1
ATOM 5395 C C . ARG B 1 251 ? -6.023 -39.5 -12.727 1 87.62 251 ARG B C 1
ATOM 5397 O O . ARG B 1 251 ? -6.133 -39.469 -13.953 1 87.62 251 ARG B O 1
ATOM 5404 N N . GLU B 1 252 ? -6.258 -38.469 -11.961 1 92.94 252 GLU B N 1
ATOM 5405 C CA . GLU B 1 252 ? -6.871 -37.25 -12.516 1 92.94 252 GLU B CA 1
ATOM 5406 C C . GLU B 1 252 ? -5.812 -36.281 -13.047 1 92.94 252 GLU B C 1
ATOM 5408 O O . GLU B 1 252 ? -6.145 -35.281 -13.68 1 92.94 252 GLU B O 1
ATOM 5413 N N . VAL B 1 253 ? -4.535 -36.562 -12.82 1 93.5 253 VAL B N 1
ATOM 5414 C CA . VAL B 1 253 ? -3.459 -35.625 -13.172 1 93.5 253 VAL B CA 1
ATOM 5415 C C . VAL B 1 253 ? -3.441 -35.406 -14.688 1 93.5 253 VAL B C 1
ATOM 5417 O O . VAL B 1 253 ? -3.477 -34.281 -15.156 1 93.5 253 VAL B O 1
ATOM 5420 N N . PRO B 1 254 ? -3.498 -36.531 -15.516 1 92.62 254 PRO B N 1
ATOM 5421 C CA . PRO B 1 254 ? -3.516 -36.312 -16.969 1 92.62 254 PRO B CA 1
ATOM 5422 C C . PRO B 1 254 ? -4.75 -35.531 -17.422 1 92.62 254 PRO B C 1
ATOM 5424 O O . PRO B 1 254 ? -4.66 -34.719 -18.328 1 92.62 254 PRO B O 1
ATOM 5427 N N . ASP B 1 255 ? -5.855 -35.812 -16.797 1 94.06 255 ASP B N 1
ATOM 5428 C CA . ASP B 1 255 ? -7.086 -35.125 -17.141 1 94.06 255 ASP B CA 1
ATOM 5429 C C . ASP B 1 255 ? -6.98 -33.625 -16.797 1 94.06 255 ASP B C 1
ATOM 5431 O O . ASP B 1 255 ? -7.508 -32.781 -17.516 1 94.06 255 ASP B O 1
ATOM 5435 N N . ALA B 1 256 ? -6.383 -33.406 -15.68 1 95 256 ALA B N 1
ATOM 5436 C CA . ALA B 1 256 ? -6.191 -32 -15.266 1 95 256 ALA B CA 1
ATOM 5437 C C . ALA B 1 256 ? -5.305 -31.25 -16.25 1 95 256 ALA B C 1
ATOM 5439 O O . ALA B 1 256 ? -5.586 -30.094 -16.594 1 95 256 ALA B O 1
ATOM 5440 N N . LEU B 1 257 ? -4.258 -31.859 -16.719 1 94.88 257 LEU B N 1
ATOM 5441 C CA . LEU B 1 257 ? -3.365 -31.234 -17.688 1 94.88 257 LEU B CA 1
ATOM 5442 C C . LEU B 1 257 ? -4.09 -30.984 -19.016 1 94.88 257 LEU B C 1
ATOM 5444 O O . LEU B 1 257 ? -3.912 -29.922 -19.625 1 94.88 257 LEU B O 1
ATOM 5448 N N . ARG B 1 258 ? -4.891 -31.953 -19.406 1 93.75 258 ARG B N 1
ATOM 5449 C CA . ARG B 1 258 ? -5.695 -31.766 -20.609 1 93.75 258 ARG B CA 1
ATOM 5450 C C . ARG B 1 258 ? -6.684 -30.625 -20.438 1 93.75 258 ARG B C 1
ATOM 5452 O O . ARG B 1 258 ? -6.906 -29.844 -21.375 1 93.75 258 ARG B O 1
ATOM 5459 N N . ALA B 1 259 ? -7.238 -30.594 -19.25 1 92.56 259 ALA B N 1
ATOM 5460 C CA . ALA B 1 259 ? -8.164 -29.516 -18.953 1 92.56 259 ALA B CA 1
ATOM 5461 C C . ALA B 1 259 ? -7.473 -28.156 -19.062 1 92.56 259 ALA B C 1
ATOM 5463 O O . ALA B 1 259 ? -8.047 -27.188 -19.578 1 92.56 259 ALA B O 1
ATOM 5464 N N . CYS B 1 260 ? -6.293 -28.062 -18.547 1 92.31 260 CYS B N 1
ATOM 5465 C CA . CYS B 1 260 ? -5.531 -26.812 -18.625 1 92.31 260 CYS B CA 1
ATOM 5466 C C . CYS B 1 260 ? -5.215 -26.453 -20.078 1 92.31 260 CYS B C 1
ATOM 5468 O O . CYS B 1 260 ? -5.363 -25.297 -20.484 1 92.31 260 CYS B O 1
ATOM 5470 N N . SER B 1 261 ? -4.805 -27.438 -20.859 1 92.31 261 SER B N 1
ATOM 5471 C CA . SER B 1 261 ? -4.5 -27.219 -22.281 1 92.31 261 SER B CA 1
ATOM 5472 C C . SER B 1 261 ? -5.73 -26.719 -23.031 1 92.31 261 SER B C 1
ATOM 5474 O O . SER B 1 261 ? -5.637 -25.797 -23.844 1 92.31 261 SER B O 1
ATOM 5476 N N . THR B 1 262 ? -6.812 -27.328 -22.75 1 89.94 262 THR B N 1
ATOM 5477 C CA . THR B 1 262 ? -8.055 -26.938 -23.406 1 89.94 262 THR B CA 1
ATOM 5478 C C . THR B 1 262 ? -8.453 -25.516 -23.016 1 89.94 262 THR B C 1
ATOM 5480 O O . THR B 1 262 ? -8.883 -24.734 -23.859 1 89.94 262 THR B O 1
ATOM 5483 N N . ALA B 1 263 ? -8.367 -25.266 -21.766 1 86.56 263 ALA B N 1
ATOM 5484 C CA . ALA B 1 263 ? -8.703 -23.938 -21.266 1 86.56 263 ALA B CA 1
ATOM 5485 C C . ALA B 1 263 ? -7.82 -22.875 -21.922 1 86.56 263 ALA B C 1
ATOM 5487 O O . ALA B 1 263 ? -8.305 -21.797 -22.297 1 86.56 263 ALA B O 1
ATOM 5488 N N . LEU B 1 264 ? -6.547 -23.156 -22.062 1 88.06 264 LEU B N 1
ATOM 5489 C CA . LEU B 1 264 ? -5.613 -22.203 -22.672 1 88.06 264 LEU B CA 1
ATOM 5490 C C . LEU B 1 264 ? -5.867 -22.062 -24.156 1 88.06 264 LEU B C 1
ATOM 5492 O O . LEU B 1 264 ? -5.711 -20.984 -24.719 1 88.06 264 LEU B O 1
ATOM 5496 N N . ALA B 1 265 ? -6.293 -23.141 -24.797 1 88.56 265 ALA B N 1
ATOM 5497 C CA . ALA B 1 265 ? -6.637 -23.094 -26.219 1 88.56 265 ALA B CA 1
ATOM 5498 C C . ALA B 1 265 ? -7.848 -22.188 -26.469 1 88.56 265 ALA B C 1
ATOM 5500 O O . ALA B 1 265 ? -7.871 -21.406 -27.422 1 88.56 265 ALA B O 1
ATOM 5501 N N . ILE B 1 266 ? -8.773 -22.359 -25.625 1 83 266 ILE B N 1
ATOM 5502 C CA . ILE B 1 266 ? -9.977 -21.547 -25.719 1 83 266 ILE B CA 1
ATOM 5503 C C . ILE B 1 266 ? -9.633 -20.078 -25.484 1 83 266 ILE B C 1
ATOM 5505 O O . ILE B 1 266 ? -10.102 -19.203 -26.219 1 83 266 ILE B O 1
ATOM 5509 N N . LEU B 1 267 ? -8.82 -19.906 -24.578 1 77.69 267 LEU B N 1
ATOM 5510 C CA . LEU B 1 267 ? -8.422 -18.531 -24.234 1 77.69 267 LEU B CA 1
ATOM 5511 C C . LEU B 1 267 ? -7.602 -17.906 -25.359 1 77.69 267 LEU B C 1
ATOM 5513 O O . LEU B 1 267 ? -7.727 -16.719 -25.641 1 77.69 267 LEU B O 1
ATOM 5517 N N . ALA B 1 268 ? -6.766 -18.656 -25.953 1 83.94 268 ALA B N 1
ATOM 5518 C CA . ALA B 1 268 ? -5.918 -18.156 -27.047 1 83.94 268 ALA B CA 1
ATOM 5519 C C . ALA B 1 268 ? -6.754 -17.766 -28.25 1 83.94 268 ALA B C 1
ATOM 5521 O O . ALA B 1 268 ? -6.328 -16.953 -29.078 1 83.94 268 ALA B O 1
ATOM 5522 N N . GLU B 1 269 ? -7.945 -18.312 -28.391 1 83.25 269 GLU B N 1
ATOM 5523 C CA . GLU B 1 269 ? -8.852 -17.953 -29.469 1 83.25 269 GLU B CA 1
ATOM 5524 C C . GLU B 1 269 ? -9.469 -16.578 -29.219 1 83.25 269 GLU B C 1
ATOM 5526 O O . GLU B 1 269 ? -9.773 -15.844 -30.156 1 83.25 269 GLU B O 1
ATOM 5531 N N . ARG B 1 270 ? -9.508 -16.359 -28 1 78.81 270 ARG B N 1
ATOM 5532 C CA . ARG B 1 270 ? -10.133 -15.086 -27.625 1 78.81 270 ARG B CA 1
ATOM 5533 C C . ARG B 1 270 ? -9.102 -13.961 -27.578 1 78.81 270 ARG B C 1
ATOM 5535 O O . ARG B 1 270 ? -9.406 -12.82 -27.938 1 78.81 270 ARG B O 1
ATOM 5542 N N . TRP B 1 271 ? -7.93 -14.336 -27.062 1 80.94 271 TRP B N 1
ATOM 5543 C CA . TRP B 1 271 ? -6.859 -13.352 -26.906 1 80.94 271 TRP B CA 1
ATOM 5544 C C . TRP B 1 271 ? -5.598 -13.805 -27.625 1 80.94 271 TRP B C 1
ATOM 5546 O O . TRP B 1 271 ? -4.977 -14.805 -27.25 1 80.94 271 TRP B O 1
ATOM 5556 N N . VAL B 1 272 ? -5.188 -13 -28.516 1 82.94 272 VAL B N 1
ATOM 5557 C CA . VAL B 1 272 ? -4 -13.336 -29.297 1 82.94 272 VAL B CA 1
ATOM 5558 C C . VAL B 1 272 ? -2.77 -13.328 -28.391 1 82.94 272 VAL B C 1
ATOM 5560 O O . VAL B 1 272 ? -1.845 -14.117 -28.594 1 82.94 272 VAL B O 1
ATOM 5563 N N . GLN B 1 273 ? -2.803 -12.477 -27.375 1 81.19 273 GLN B N 1
ATOM 5564 C CA . GLN B 1 273 ? -1.669 -12.352 -26.469 1 81.19 273 GLN B CA 1
ATOM 5565 C C . GLN B 1 273 ? -1.47 -13.625 -25.656 1 81.19 273 GLN B C 1
ATOM 5567 O O . GLN B 1 273 ? -0.407 -13.836 -25.062 1 81.19 273 GLN B O 1
ATOM 5572 N N . ALA B 1 274 ? -2.49 -14.508 -25.719 1 84.19 274 ALA B N 1
ATOM 5573 C CA . ALA B 1 274 ? -2.428 -15.719 -24.906 1 84.19 274 ALA B CA 1
ATOM 5574 C C . ALA B 1 274 ? -1.789 -16.859 -25.672 1 84.19 274 ALA B C 1
ATOM 5576 O O . ALA B 1 274 ? -1.493 -17.922 -25.109 1 84.19 274 ALA B O 1
ATOM 5577 N N . GLU B 1 275 ? -1.537 -16.672 -26.953 1 90.88 275 GLU B N 1
ATOM 5578 C CA . GLU B 1 275 ? -1.023 -17.734 -27.797 1 90.88 275 GLU B CA 1
ATOM 5579 C C . GLU B 1 275 ? 0.33 -18.234 -27.297 1 90.88 275 GLU B C 1
ATOM 5581 O O . GLU B 1 275 ? 0.542 -19.438 -27.156 1 90.88 275 GLU B O 1
ATOM 5586 N N . PRO B 1 276 ? 1.176 -17.266 -26.969 1 92.06 276 PRO B N 1
ATOM 5587 C CA . PRO B 1 276 ? 2.457 -17.766 -26.453 1 92.06 276 PRO B CA 1
ATOM 5588 C C . PRO B 1 276 ? 2.316 -18.531 -25.141 1 92.06 276 PRO B C 1
ATOM 5590 O O . PRO B 1 276 ? 3.098 -19.453 -24.875 1 92.06 276 PRO B O 1
ATOM 5593 N N . LEU B 1 277 ? 1.385 -18.234 -24.359 1 92.69 277 LEU B N 1
ATOM 5594 C CA . LEU B 1 277 ? 1.16 -18.938 -23.109 1 92.69 277 LEU B CA 1
ATOM 5595 C C . LEU B 1 277 ? 0.696 -20.359 -23.344 1 92.69 277 LEU B C 1
ATOM 5597 O O . LEU B 1 277 ? 1.182 -21.297 -22.703 1 92.69 277 LEU B O 1
ATOM 5601 N N . ARG B 1 278 ? -0.231 -20.453 -24.266 1 92.62 278 ARG B N 1
ATOM 5602 C CA . ARG B 1 278 ? -0.716 -21.781 -24.656 1 92.62 278 ARG B CA 1
ATOM 5603 C C . ARG B 1 278 ? 0.416 -22.625 -25.219 1 92.62 278 ARG B C 1
ATOM 5605 O O . ARG B 1 278 ? 0.595 -23.781 -24.797 1 92.62 278 ARG B O 1
ATOM 5612 N N . ASP B 1 279 ? 1.176 -22.094 -26.109 1 95.19 279 ASP B N 1
ATOM 5613 C CA . ASP B 1 279 ? 2.234 -22.828 -26.781 1 95.19 279 ASP B CA 1
ATOM 5614 C C . ASP B 1 279 ? 3.314 -23.266 -25.797 1 95.19 279 ASP B C 1
ATOM 5616 O O . ASP B 1 279 ? 3.787 -24.406 -25.844 1 95.19 279 ASP B O 1
ATOM 5620 N N . VAL B 1 280 ? 3.713 -22.375 -24.938 1 96.06 280 VAL B N 1
ATOM 5621 C CA . VAL B 1 280 ? 4.742 -22.688 -23.953 1 96.06 280 VAL B CA 1
ATOM 5622 C C . VAL B 1 280 ? 4.238 -23.781 -23 1 96.06 280 VAL B C 1
ATOM 5624 O O . VAL B 1 280 ? 4.977 -24.703 -22.656 1 96.06 280 VAL B O 1
ATOM 5627 N N . PHE B 1 281 ? 3.025 -23.688 -22.625 1 95.88 281 PHE B N 1
ATOM 5628 C CA . PHE B 1 281 ? 2.453 -24.703 -21.75 1 95.88 281 PHE B CA 1
ATOM 5629 C C . PHE B 1 281 ? 2.457 -26.078 -22.422 1 95.88 281 PHE B C 1
ATOM 5631 O O . PHE B 1 281 ? 2.836 -27.078 -21.812 1 95.88 281 PHE B O 1
ATOM 5638 N N . ASP B 1 282 ? 2.049 -26.094 -23.625 1 95.19 282 ASP B N 1
ATOM 5639 C CA . ASP B 1 282 ? 1.979 -27.344 -24.375 1 95.19 282 ASP B CA 1
ATOM 5640 C C . ASP B 1 282 ? 3.363 -27.969 -24.531 1 95.19 282 ASP B C 1
ATOM 5642 O O . ASP B 1 282 ? 3.52 -29.188 -24.438 1 95.19 282 ASP B O 1
ATOM 5646 N N . VAL B 1 283 ? 4.297 -27.141 -24.812 1 96.31 283 VAL B N 1
ATOM 5647 C CA . VAL B 1 283 ? 5.668 -27.625 -24.953 1 96.31 283 VAL B CA 1
ATOM 5648 C C . VAL B 1 283 ? 6.148 -28.219 -23.625 1 96.31 283 VAL B C 1
ATOM 5650 O O . VAL B 1 283 ? 6.73 -29.297 -23.594 1 96.31 283 VAL B O 1
ATOM 5653 N N . LEU B 1 284 ? 5.863 -27.516 -22.531 1 96.44 284 LEU B N 1
ATOM 5654 C CA . LEU B 1 284 ? 6.281 -28 -21.219 1 96.44 284 LEU B CA 1
ATOM 5655 C C . LEU B 1 284 ? 5.547 -29.281 -20.859 1 96.44 284 LEU B C 1
ATOM 5657 O O . LEU B 1 284 ? 6.141 -30.188 -20.281 1 96.44 284 LEU B O 1
ATOM 5661 N N . ALA B 1 285 ? 4.258 -29.344 -21.156 1 94.94 285 ALA B N 1
ATOM 5662 C CA . ALA B 1 285 ? 3.447 -30.5 -20.844 1 94.94 285 ALA B CA 1
ATOM 5663 C C . ALA B 1 285 ? 3.961 -31.75 -21.562 1 94.94 285 ALA B C 1
ATOM 5665 O O . ALA B 1 285 ? 3.842 -32.875 -21.062 1 94.94 285 ALA B O 1
ATOM 5666 N N . LYS B 1 286 ? 4.539 -31.531 -22.703 1 92 286 LYS B N 1
ATOM 5667 C CA . LYS B 1 286 ? 5.098 -32.625 -23.484 1 92 286 LYS B CA 1
ATOM 5668 C C . LYS B 1 286 ? 6.457 -33.062 -22.938 1 92 286 LYS B C 1
ATOM 5670 O O . LYS B 1 286 ? 6.801 -34.25 -22.969 1 92 286 LYS B O 1
ATOM 5675 N N . GLU B 1 287 ? 7.195 -32.125 -22.438 1 92.75 287 GLU B N 1
ATOM 5676 C CA . GLU B 1 287 ? 8.586 -32.344 -22.078 1 92.75 287 GLU B CA 1
ATOM 5677 C C . GLU B 1 287 ? 8.711 -32.875 -20.641 1 92.75 287 GLU B C 1
ATOM 5679 O O . GLU B 1 287 ? 9.648 -33.594 -20.312 1 92.75 287 GLU B O 1
ATOM 5684 N N . VAL B 1 288 ? 7.836 -32.469 -19.734 1 92 288 VAL B N 1
ATOM 5685 C CA . VAL B 1 288 ? 7.938 -32.844 -18.328 1 92 288 VAL B CA 1
ATOM 5686 C C . VAL B 1 288 ? 7.336 -34.25 -18.141 1 92 288 VAL B C 1
ATOM 5688 O O . VAL B 1 288 ? 6.164 -34.469 -18.453 1 92 288 VAL B O 1
ATOM 5691 N N . PRO B 1 289 ? 8.133 -35.125 -17.688 1 85.31 289 PRO B N 1
ATOM 5692 C CA . PRO B 1 289 ? 7.645 -36.5 -17.5 1 85.31 289 PRO B CA 1
ATOM 5693 C C . PRO B 1 289 ? 6.641 -36.625 -16.359 1 85.31 289 PRO B C 1
ATOM 5695 O O . PRO B 1 289 ? 6.855 -36.062 -15.281 1 85.31 289 PRO B O 1
ATOM 5698 N N . LEU B 1 290 ? 5.562 -37.219 -16.656 1 83.94 290 LEU B N 1
ATOM 5699 C CA . LEU B 1 290 ? 4.578 -37.531 -15.625 1 83.94 290 LEU B CA 1
ATOM 5700 C C . LEU B 1 290 ? 4.785 -38.938 -15.094 1 83.94 290 LEU B C 1
ATOM 5702 O O . LEU B 1 290 ? 5.57 -39.719 -15.648 1 83.94 290 LEU B O 1
ATOM 5706 N N . HIS B 1 291 ? 4.277 -39.25 -14 1 71 291 HIS B N 1
ATOM 5707 C CA . HIS B 1 291 ? 4.43 -40.562 -13.383 1 71 291 HIS B CA 1
ATOM 5708 C C . HIS B 1 291 ? 4.117 -41.656 -14.383 1 71 291 HIS B C 1
ATOM 5710 O O . HIS B 1 291 ? 3.088 -41.625 -15.055 1 71 291 HIS B O 1
ATOM 5716 N N . GLY B 1 292 ? 5.082 -42.594 -14.5 1 60.84 292 GLY B N 1
ATOM 5717 C CA . GLY B 1 292 ? 4.852 -43.844 -15.227 1 60.84 292 GLY B CA 1
ATOM 5718 C C . GLY B 1 292 ? 5.234 -43.75 -16.688 1 60.84 292 GLY B C 1
ATOM 5719 O O . GLY B 1 292 ? 5.184 -44.75 -17.406 1 60.84 292 GLY B O 1
ATOM 5720 N N . THR B 1 293 ? 5.504 -42.562 -17.141 1 55.81 293 THR B N 1
ATOM 5721 C CA . THR B 1 293 ? 5.734 -42.5 -18.578 1 55.81 293 THR B CA 1
ATOM 5722 C C . THR B 1 293 ? 7.219 -42.625 -18.891 1 55.81 293 THR B C 1
ATOM 5724 O O . THR B 1 293 ? 7.645 -42.375 -20.016 1 55.81 293 THR B O 1
ATOM 5727 N N . ALA B 1 294 ? 8.117 -43.031 -18.016 1 54.44 294 ALA B N 1
ATOM 5728 C CA . ALA B 1 294 ? 9.523 -43.094 -18.391 1 54.44 294 ALA B CA 1
ATOM 5729 C C . ALA B 1 294 ? 9.758 -44.094 -19.5 1 54.44 294 ALA B C 1
ATOM 5731 O O . ALA B 1 294 ? 9.992 -45.281 -19.219 1 54.44 294 ALA B O 1
ATOM 5732 N N . GLU B 1 295 ? 9.07 -43.906 -20.578 1 55.78 295 GLU B N 1
ATOM 5733 C CA . GLU B 1 295 ? 9.281 -44.938 -21.609 1 55.78 295 GLU B CA 1
ATOM 5734 C C . GLU B 1 295 ? 10.719 -44.906 -22.141 1 55.78 295 GLU B C 1
ATOM 5736 O O . GLU B 1 295 ? 11.219 -45.906 -22.641 1 55.78 295 GLU B O 1
ATOM 5741 N N . GLU B 1 296 ? 11.328 -43.719 -22.234 1 57.44 296 GLU B N 1
ATOM 5742 C CA . GLU B 1 296 ? 12.586 -43.719 -22.969 1 57.44 296 GLU B CA 1
ATOM 5743 C C . GLU B 1 296 ? 13.75 -44.156 -22.094 1 57.44 296 GLU B C 1
ATOM 5745 O O . GLU B 1 296 ? 13.844 -43.75 -20.922 1 57.44 296 GLU B O 1
ATOM 5750 N N . ASP B 1 297 ? 14.367 -45.219 -22.328 1 62.81 297 ASP B N 1
ATOM 5751 C CA . ASP B 1 297 ? 15.609 -45.75 -21.75 1 62.81 297 ASP B CA 1
ATOM 5752 C C . ASP B 1 297 ? 16.828 -45.219 -22.5 1 62.81 297 ASP B C 1
ATOM 5754 O O . ASP B 1 297 ? 17.016 -45.562 -23.688 1 62.81 297 ASP B O 1
ATOM 5758 N N . PRO B 1 298 ? 17.656 -44.281 -21.875 1 68.88 298 PRO B N 1
ATOM 5759 C CA . PRO B 1 298 ? 17.703 -43.656 -20.547 1 68.88 298 PRO B CA 1
ATOM 5760 C C . PRO B 1 298 ? 16.766 -42.438 -20.438 1 68.88 298 PRO B C 1
ATOM 5762 O O . PRO B 1 298 ? 16.469 -41.812 -21.453 1 68.88 298 PRO B O 1
ATOM 5765 N N . PRO B 1 299 ? 16.266 -42.188 -19.453 1 74.38 299 PRO B N 1
ATOM 5766 C CA . PRO B 1 299 ? 15.359 -41.062 -19.281 1 74.38 299 PRO B CA 1
ATOM 5767 C C . PRO B 1 299 ? 16.047 -39.719 -19.531 1 74.38 299 PRO B C 1
ATOM 5769 O O . PRO B 1 299 ? 17.234 -39.562 -19.234 1 74.38 299 PRO B O 1
ATOM 5772 N N . PRO B 1 300 ? 15.398 -38.938 -20.266 1 80.31 300 PRO B N 1
ATOM 5773 C CA . PRO B 1 300 ? 16 -37.656 -20.562 1 80.31 300 PRO B CA 1
ATOM 5774 C C . PRO B 1 300 ? 16.422 -36.906 -19.281 1 80.31 300 PRO B C 1
ATOM 5776 O O . PRO B 1 300 ? 15.758 -37.031 -18.25 1 80.31 300 PRO B O 1
ATOM 5779 N N . ARG B 1 301 ? 17.547 -36.281 -19.375 1 81.81 301 ARG B N 1
ATOM 5780 C CA . ARG B 1 301 ? 18.094 -35.531 -18.234 1 81.81 301 ARG B CA 1
ATOM 5781 C C . ARG B 1 301 ? 17.438 -34.188 -18.078 1 81.81 301 ARG B C 1
ATOM 5783 O O . ARG B 1 301 ? 17.406 -33.625 -16.984 1 81.81 301 ARG B O 1
ATOM 5790 N N . ARG B 1 302 ? 17.062 -33.625 -19.281 1 88.69 302 ARG B N 1
ATOM 5791 C CA . ARG B 1 302 ? 16.453 -32.312 -19.266 1 88.69 302 ARG B CA 1
ATOM 5792 C C . ARG B 1 302 ? 15.539 -32.094 -20.453 1 88.69 302 ARG B C 1
ATOM 5794 O O . ARG B 1 302 ? 15.398 -33 -21.297 1 88.69 302 ARG B O 1
ATOM 5801 N N . ILE B 1 303 ? 14.852 -31.047 -20.438 1 91.38 303 ILE B N 1
ATOM 5802 C CA . ILE B 1 303 ? 13.977 -30.672 -21.547 1 91.38 303 ILE B CA 1
ATOM 5803 C C . ILE B 1 303 ? 14.797 -30.531 -22.828 1 91.38 303 ILE B C 1
ATOM 5805 O O . ILE B 1 303 ? 15.961 -30.125 -22.781 1 91.38 303 ILE B O 1
ATOM 5809 N N . SER B 1 304 ? 14.289 -30.875 -23.938 1 93.19 304 SER B N 1
ATOM 5810 C CA . SER B 1 304 ? 14.992 -30.891 -25.203 1 93.19 304 SER B CA 1
ATOM 5811 C C . SER B 1 304 ? 15.523 -29.5 -25.562 1 93.19 304 SER B C 1
ATOM 5813 O O . SER B 1 304 ? 14.914 -28.484 -25.188 1 93.19 304 SER B O 1
ATOM 5815 N N . ALA B 1 305 ? 16.609 -29.422 -26.25 1 93.88 305 ALA B N 1
ATOM 5816 C CA . ALA B 1 305 ? 17.266 -28.172 -26.625 1 93.88 305 ALA B CA 1
ATOM 5817 C C . ALA B 1 305 ? 16.359 -27.312 -27.5 1 93.88 305 ALA B C 1
ATOM 5819 O O . ALA B 1 305 ? 16.359 -26.078 -27.391 1 93.88 305 ALA B O 1
ATOM 5820 N N . GLU B 1 306 ? 15.625 -27.969 -28.359 1 94.5 306 GLU B N 1
ATOM 5821 C CA . GLU B 1 306 ? 14.703 -27.25 -29.234 1 94.5 306 GLU B CA 1
ATOM 5822 C C . GLU B 1 306 ? 13.617 -26.547 -28.438 1 94.5 306 GLU B C 1
ATOM 5824 O O . GLU B 1 306 ? 13.289 -25.391 -28.688 1 94.5 306 GLU B O 1
ATOM 5829 N N . SER B 1 307 ? 13.094 -27.312 -27.484 1 95.44 307 SER B N 1
ATOM 5830 C CA . SER B 1 307 ? 12.047 -26.75 -26.625 1 95.44 307 SER B CA 1
ATOM 5831 C C . SER B 1 307 ? 12.586 -25.609 -25.766 1 95.44 307 SER B C 1
ATOM 5833 O O . SER B 1 307 ? 11.906 -24.609 -25.562 1 95.44 307 SER B O 1
ATOM 5835 N N . ILE B 1 308 ? 13.805 -25.75 -25.297 1 96.5 308 ILE B N 1
ATOM 5836 C CA . ILE B 1 308 ? 14.438 -24.719 -24.484 1 96.5 308 ILE B CA 1
ATOM 5837 C C . ILE B 1 308 ? 14.625 -23.438 -25.312 1 96.5 308 ILE B C 1
ATOM 5839 O O . ILE B 1 308 ? 14.297 -22.344 -24.859 1 96.5 308 ILE B O 1
ATOM 5843 N N . SER B 1 309 ? 15.125 -23.594 -26.516 1 96.31 309 SER B N 1
ATOM 5844 C CA . SER B 1 309 ? 15.352 -22.453 -27.375 1 96.31 309 SER B CA 1
ATOM 5845 C C . SER B 1 309 ? 14.055 -21.719 -27.688 1 96.31 309 SER B C 1
ATOM 5847 O O . SER B 1 309 ? 14.008 -20.484 -27.688 1 96.31 309 SER B O 1
ATOM 5849 N N . TYR B 1 310 ? 13.062 -22.531 -27.875 1 96.06 310 TYR B N 1
ATOM 5850 C CA . TYR B 1 310 ? 11.758 -21.938 -28.172 1 96.06 310 TYR B CA 1
ATOM 5851 C C . TYR B 1 310 ? 11.234 -21.156 -26.984 1 96.06 310 TYR B C 1
ATOM 5853 O O . TYR B 1 310 ? 10.836 -19.984 -27.125 1 96.06 310 TYR B O 1
ATOM 5861 N N . ILE B 1 311 ? 11.219 -21.719 -25.812 1 96.75 311 ILE B N 1
ATOM 5862 C CA . ILE B 1 311 ? 10.672 -21.078 -24.625 1 96.75 311 ILE B CA 1
ATOM 5863 C C . ILE B 1 311 ? 11.508 -19.859 -24.266 1 96.75 311 ILE B C 1
ATOM 5865 O O . ILE B 1 311 ? 10.961 -18.812 -23.875 1 96.75 311 ILE B O 1
ATOM 5869 N N . GLN B 1 312 ? 12.805 -19.953 -24.438 1 96 312 GLN B N 1
ATOM 5870 C CA . GLN B 1 312 ? 13.688 -18.812 -24.172 1 96 312 GLN B CA 1
ATOM 5871 C C . GLN B 1 312 ? 13.344 -17.641 -25.078 1 96 312 GLN B C 1
ATOM 5873 O O . GLN B 1 312 ? 13.398 -16.484 -24.641 1 96 312 GLN B O 1
ATOM 5878 N N . SER B 1 313 ? 12.984 -17.922 -26.312 1 95.69 313 SER B N 1
ATOM 5879 C CA . SER B 1 313 ? 12.625 -16.859 -27.25 1 95.69 313 SER B CA 1
ATOM 5880 C C . SER B 1 313 ? 11.312 -16.203 -26.844 1 95.69 313 SER B C 1
ATOM 5882 O O . SER B 1 313 ? 11.062 -15.039 -27.172 1 95.69 313 SER B O 1
ATOM 5884 N N . GLN B 1 314 ? 10.453 -16.922 -26.078 1 95.38 314 GLN B N 1
ATOM 5885 C CA . GLN B 1 314 ? 9.148 -16.406 -25.672 1 95.38 314 GLN B CA 1
ATOM 5886 C C . GLN B 1 314 ? 9.219 -15.742 -24.297 1 95.38 314 GLN B C 1
ATOM 5888 O O . GLN B 1 314 ? 8.273 -15.078 -23.875 1 95.38 314 GLN B O 1
ATOM 5893 N N . MET B 1 315 ? 10.32 -15.812 -23.578 1 94.62 315 MET B N 1
ATOM 5894 C CA . MET B 1 315 ? 10.43 -15.422 -22.172 1 94.62 315 MET B CA 1
ATOM 5895 C C . MET B 1 315 ? 10.164 -13.93 -22 1 94.62 315 MET B C 1
ATOM 5897 O O . MET B 1 315 ? 9.477 -13.523 -21.062 1 94.62 315 MET B O 1
ATOM 5901 N N . PRO B 1 316 ? 10.672 -13.047 -22.922 1 91.31 316 PRO B N 1
ATOM 5902 C CA . PRO B 1 316 ? 10.367 -11.625 -22.75 1 91.31 316 PRO B CA 1
ATOM 5903 C C . PRO B 1 316 ? 8.867 -11.336 -22.797 1 91.31 316 PRO B C 1
ATOM 5905 O O . PRO B 1 316 ? 8.367 -10.539 -22 1 91.31 316 PRO B O 1
ATOM 5908 N N . LEU B 1 317 ? 8.242 -12.016 -23.672 1 91.5 317 LEU B N 1
ATOM 5909 C CA . LEU B 1 317 ? 6.797 -11.844 -23.781 1 91.5 317 LEU B CA 1
ATOM 5910 C C . LEU B 1 317 ? 6.078 -12.43 -22.562 1 91.5 317 LEU B C 1
ATOM 5912 O O . LEU B 1 317 ? 5.148 -11.82 -22.031 1 91.5 317 LEU B O 1
ATOM 5916 N N . LEU B 1 318 ? 6.492 -13.648 -22.125 1 93.25 318 LEU B N 1
ATOM 5917 C CA . LEU B 1 318 ? 5.898 -14.281 -20.953 1 93.25 318 LEU B CA 1
ATOM 5918 C C . LEU B 1 318 ? 6.07 -13.406 -19.719 1 93.25 318 LEU B C 1
ATOM 5920 O O . LEU B 1 318 ? 5.148 -13.289 -18.906 1 93.25 318 LEU B O 1
ATOM 5924 N N . THR B 1 319 ? 7.238 -12.773 -19.578 1 91.44 319 THR B N 1
ATOM 5925 C CA . THR B 1 319 ? 7.523 -11.93 -18.422 1 91.44 319 THR B CA 1
ATOM 5926 C C . THR B 1 319 ? 6.598 -10.719 -18.391 1 91.44 319 THR B C 1
ATOM 5928 O O . THR B 1 319 ? 6.137 -10.312 -17.328 1 91.44 319 THR B O 1
ATOM 5931 N N . SER B 1 320 ? 6.301 -10.156 -19.547 1 87.94 320 SER B N 1
ATOM 5932 C CA . SER B 1 320 ? 5.441 -8.977 -19.625 1 87.94 320 SER B CA 1
ATOM 5933 C C . SER B 1 320 ? 3.988 -9.336 -19.344 1 87.94 320 SER B C 1
ATOM 5935 O O . SER B 1 320 ? 3.232 -8.516 -18.828 1 87.94 320 SER B O 1
ATOM 5937 N N . ILE B 1 321 ? 3.639 -10.586 -19.625 1 87.81 321 ILE B N 1
ATOM 5938 C CA . ILE B 1 321 ? 2.236 -10.969 -19.516 1 87.81 321 ILE B CA 1
ATOM 5939 C C . ILE B 1 321 ? 1.962 -11.539 -18.125 1 87.81 321 ILE B C 1
ATOM 5941 O O . ILE B 1 321 ? 1.004 -11.141 -17.453 1 87.81 321 ILE B O 1
ATOM 5945 N N . ILE B 1 322 ? 2.736 -12.477 -17.641 1 89.12 322 ILE B N 1
ATOM 5946 C CA . ILE B 1 322 ? 2.49 -13.203 -16.406 1 89.12 322 ILE B CA 1
ATOM 5947 C C . ILE B 1 322 ? 2.883 -12.344 -15.203 1 89.12 322 ILE B C 1
ATOM 5949 O O . ILE B 1 322 ? 2.141 -12.25 -14.227 1 89.12 322 ILE B O 1
ATOM 5953 N N . MET B 1 323 ? 4.051 -11.656 -15.195 1 89 323 MET B N 1
ATOM 5954 C CA . MET B 1 323 ? 4.609 -10.781 -14.164 1 89 323 MET B CA 1
ATOM 5955 C C . MET B 1 323 ? 4.82 -11.539 -12.859 1 89 323 MET B C 1
ATOM 5957 O O . MET B 1 323 ? 5.707 -11.195 -12.078 1 89 323 MET B O 1
ATOM 5961 N N . HIS B 1 324 ? 3.963 -12.602 -12.602 1 92.06 324 HIS B N 1
ATOM 5962 C CA . HIS B 1 324 ? 4.066 -13.398 -11.383 1 92.06 324 HIS B CA 1
ATOM 5963 C C . HIS B 1 324 ? 5.457 -14.008 -11.242 1 92.06 324 HIS B C 1
ATOM 5965 O O . HIS B 1 324 ? 5.816 -14.93 -11.984 1 92.06 324 HIS B O 1
ATOM 5971 N N . ARG B 1 325 ? 6.156 -13.602 -10.289 1 91.06 325 ARG B N 1
ATOM 5972 C CA . ARG B 1 325 ? 7.562 -13.969 -10.133 1 91.06 325 ARG B CA 1
ATOM 5973 C C . ARG B 1 325 ? 7.711 -15.469 -9.883 1 91.06 325 ARG B C 1
ATOM 5975 O O . ARG B 1 325 ? 8.641 -16.094 -10.391 1 91.06 325 ARG B O 1
ATOM 5982 N N . GLY B 1 326 ? 6.836 -16.047 -9.133 1 93.12 326 GLY B N 1
ATOM 5983 C CA . GLY B 1 326 ? 6.906 -17.469 -8.844 1 93.12 326 GLY B CA 1
ATOM 5984 C C . GLY B 1 326 ? 6.73 -18.344 -10.078 1 93.12 326 GLY B C 1
ATOM 5985 O O . GLY B 1 326 ? 7.5 -19.281 -10.297 1 93.12 326 GLY B O 1
ATOM 5986 N N . VAL B 1 327 ? 5.801 -17.984 -10.898 1 95.25 327 VAL B N 1
ATOM 5987 C CA . VAL B 1 327 ? 5.516 -18.75 -12.109 1 95.25 327 VAL B CA 1
ATOM 5988 C C . VAL B 1 327 ? 6.676 -18.609 -13.094 1 95.25 327 VAL B C 1
ATOM 5990 O O . VAL B 1 327 ? 7.113 -19.594 -13.695 1 95.25 327 VAL B O 1
ATOM 5993 N N . LEU B 1 328 ? 7.164 -17.406 -13.211 1 94.88 328 LEU B N 1
ATOM 5994 C CA . LEU B 1 328 ? 8.289 -17.156 -14.117 1 94.88 328 LEU B CA 1
ATOM 5995 C C . LEU B 1 328 ? 9.531 -17.906 -13.648 1 94.88 328 LEU B C 1
ATOM 5997 O O . LEU B 1 328 ? 10.281 -18.438 -14.469 1 94.88 328 LEU B O 1
ATOM 6001 N N . ARG B 1 329 ? 9.742 -17.891 -12.375 1 94.88 329 ARG B N 1
ATOM 6002 C CA . ARG B 1 329 ? 10.859 -18.656 -11.828 1 94.88 329 ARG B CA 1
ATOM 6003 C C . ARG B 1 329 ? 10.734 -20.125 -12.18 1 94.88 329 ARG B C 1
ATOM 6005 O O . ARG B 1 329 ? 11.703 -20.766 -12.594 1 94.88 329 ARG B O 1
ATOM 6012 N N . MET B 1 330 ? 9.586 -20.656 -12.016 1 97 330 MET B N 1
ATOM 6013 C CA . MET B 1 330 ? 9.352 -22.062 -12.312 1 97 330 MET B CA 1
ATOM 6014 C C . MET B 1 330 ? 9.664 -22.375 -13.773 1 97 330 MET B C 1
ATOM 6016 O O . MET B 1 330 ? 10.336 -23.359 -14.07 1 97 330 MET B O 1
ATOM 6020 N N . ILE B 1 331 ? 9.234 -21.516 -14.656 1 96.88 331 ILE B N 1
ATOM 6021 C CA . ILE B 1 331 ? 9.492 -21.703 -16.078 1 96.88 331 ILE B CA 1
ATOM 6022 C C . ILE B 1 331 ? 11 -21.625 -16.344 1 96.88 331 ILE B C 1
ATOM 6024 O O . ILE B 1 331 ? 11.555 -22.484 -17.031 1 96.88 331 ILE B O 1
ATOM 6028 N N . ARG B 1 332 ? 11.609 -20.688 -15.766 1 95.94 332 ARG B N 1
ATOM 6029 C CA . ARG B 1 332 ? 13.047 -20.5 -15.969 1 95.94 332 ARG B CA 1
ATOM 6030 C C . ARG B 1 332 ? 13.82 -21.703 -15.438 1 95.94 332 ARG B C 1
ATOM 6032 O O . ARG B 1 332 ? 14.75 -22.188 -16.094 1 95.94 332 ARG B O 1
ATOM 6039 N N . GLU B 1 333 ? 13.484 -22.172 -14.305 1 95.62 333 GLU B N 1
ATOM 6040 C CA . GLU B 1 333 ? 14.172 -23.328 -13.719 1 95.62 333 GLU B CA 1
ATOM 6041 C C . GLU B 1 333 ? 13.977 -24.578 -14.586 1 95.62 333 GLU B C 1
ATOM 6043 O O . GLU B 1 333 ? 14.922 -25.344 -14.781 1 95.62 333 GLU B O 1
ATOM 6048 N N . MET B 1 334 ? 12.859 -24.734 -15.125 1 95.81 334 MET B N 1
ATOM 6049 C CA . MET B 1 334 ? 12.57 -25.906 -15.938 1 95.81 334 MET B CA 1
ATOM 6050 C C . MET B 1 334 ? 13.383 -25.891 -17.234 1 95.81 334 MET B C 1
ATOM 6052 O O . MET B 1 334 ? 13.758 -26.938 -17.75 1 95.81 334 MET B O 1
ATOM 6056 N N . ILE B 1 335 ? 13.719 -24.703 -17.703 1 95.44 335 ILE B N 1
ATOM 6057 C CA . ILE B 1 335 ? 14.375 -24.625 -19.016 1 95.44 335 ILE B CA 1
ATOM 6058 C C . ILE B 1 335 ? 15.883 -24.5 -18.812 1 95.44 335 ILE B C 1
ATOM 6060 O O . ILE B 1 335 ? 16.656 -24.641 -19.766 1 95.44 335 ILE B O 1
ATOM 6064 N N . THR B 1 336 ? 16.344 -24.203 -17.625 1 94 336 THR B N 1
ATOM 6065 C CA . THR B 1 336 ? 17.781 -23.969 -17.438 1 94 336 THR B CA 1
ATOM 6066 C C . THR B 1 336 ? 18.406 -25.109 -16.641 1 94 336 THR B C 1
ATOM 6068 O O . THR B 1 336 ? 19.625 -25.312 -16.703 1 94 336 THR B O 1
ATOM 6071 N N . GLU B 1 337 ? 17.609 -25.844 -15.898 1 93.19 337 GLU B N 1
ATOM 6072 C CA . GLU B 1 337 ? 18.172 -26.859 -15.008 1 93.19 337 GLU B CA 1
ATOM 6073 C C . GLU B 1 337 ? 17.734 -28.266 -15.43 1 93.19 337 GLU B C 1
ATOM 6075 O O . GLU B 1 337 ? 16.812 -28.422 -16.219 1 93.19 337 GLU B O 1
ATOM 6080 N N . ASP B 1 338 ? 18.438 -29.25 -14.836 1 89.31 338 ASP B N 1
ATOM 6081 C CA . ASP B 1 338 ? 18.156 -30.641 -15.117 1 89.31 338 ASP B CA 1
ATOM 6082 C C . ASP B 1 338 ? 17.078 -31.188 -14.188 1 89.31 338 ASP B C 1
ATOM 6084 O O . ASP B 1 338 ? 16.781 -30.578 -13.156 1 89.31 338 ASP B O 1
ATOM 6088 N N . PHE B 1 339 ? 16.5 -32.344 -14.664 1 87.12 339 PHE B N 1
ATOM 6089 C CA . PHE B 1 339 ? 15.555 -33.031 -13.789 1 87.12 339 PHE B CA 1
ATOM 6090 C C . PHE B 1 339 ? 16.234 -33.5 -12.508 1 87.12 339 PHE B C 1
ATOM 6092 O O . PHE B 1 339 ? 17.312 -34.094 -12.562 1 87.12 339 PHE B O 1
ATOM 6099 N N . PRO B 1 340 ? 15.68 -33.062 -11.344 1 80.38 340 PRO B N 1
ATOM 6100 C CA . PRO B 1 340 ? 16.328 -33.5 -10.109 1 80.38 340 PRO B CA 1
ATOM 6101 C C . PRO B 1 340 ? 16.344 -35 -9.938 1 80.38 340 PRO B C 1
ATOM 6103 O O . PRO B 1 340 ? 15.305 -35.656 -10.133 1 80.38 340 PRO B O 1
ATOM 6106 N N . ARG B 1 341 ? 17.484 -35.812 -10.008 1 70.19 341 ARG B N 1
ATOM 6107 C CA . ARG B 1 341 ? 17.609 -37.25 -9.82 1 70.19 341 ARG B CA 1
ATOM 6108 C C . ARG B 1 341 ? 18.172 -37.594 -8.438 1 70.19 341 ARG B C 1
ATOM 6110 O O . ARG B 1 341 ? 18.844 -36.75 -7.828 1 70.19 341 ARG B O 1
ATOM 6117 N N . SER B 1 342 ? 17.609 -38.531 -7.598 1 56.31 342 SER B N 1
ATOM 6118 C CA . SER B 1 342 ? 18.047 -38.969 -6.285 1 56.31 342 SER B CA 1
ATOM 6119 C C . SER B 1 342 ? 19.562 -39.156 -6.25 1 56.31 342 SER B C 1
ATOM 6121 O O . SER B 1 342 ? 20.125 -39.562 -5.219 1 56.31 342 SER B O 1
ATOM 6123 N N . LEU B 1 343 ? 20.328 -39.625 -7.188 1 44.84 343 LEU B N 1
ATOM 6124 C CA . LEU B 1 343 ? 21.531 -40.25 -6.648 1 44.84 343 LEU B CA 1
ATOM 6125 C C . LEU B 1 343 ? 22.172 -39.406 -5.574 1 44.84 343 LEU B C 1
ATOM 6127 O O . LEU B 1 343 ? 22.422 -39.875 -4.461 1 44.84 343 LEU B O 1
ATOM 6131 N N . ASP B 1 344 ? 23.484 -38.719 -5.789 1 40.38 344 ASP B N 1
ATOM 6132 C CA . ASP B 1 344 ? 24.578 -38.281 -4.934 1 40.38 344 ASP B CA 1
ATOM 6133 C C . ASP B 1 344 ? 24.188 -37.031 -4.164 1 40.38 344 ASP B C 1
ATOM 6135 O O . ASP B 1 344 ? 24.969 -36.5 -3.377 1 40.38 344 ASP B O 1
ATOM 6139 N N . GLU B 1 345 ? 23.469 -36.125 -4.668 1 41.75 345 GLU B N 1
ATOM 6140 C CA . GLU B 1 345 ? 23.531 -34.844 -3.975 1 41.75 345 GLU B CA 1
ATOM 6141 C C . GLU B 1 345 ? 22.719 -34.875 -2.682 1 41.75 345 GLU B C 1
ATOM 6143 O O . GLU B 1 345 ? 21.547 -35.281 -2.686 1 41.75 345 GLU B O 1
ATOM 6148 N N . ASP B 1 346 ? 23.406 -35.062 -1.509 1 37.56 346 ASP B N 1
ATOM 6149 C CA . ASP B 1 346 ? 23.156 -35 -0.074 1 37.56 346 ASP B CA 1
ATOM 6150 C C . ASP B 1 346 ? 22.078 -33.969 0.24 1 37.56 346 ASP B C 1
ATOM 6152 O O . ASP B 1 346 ? 22.328 -32.75 0.176 1 37.56 346 ASP B O 1
ATOM 6156 N N . PHE B 1 347 ? 21.031 -34.031 -0.217 1 39.34 347 PHE B N 1
ATOM 6157 C CA . PHE B 1 347 ? 19.969 -33.188 0.343 1 39.34 347 PHE B CA 1
ATOM 6158 C C . PHE B 1 347 ? 20.016 -33.219 1.866 1 39.34 347 PHE B C 1
ATOM 6160 O O . PHE B 1 347 ? 19.047 -33.625 2.512 1 39.34 347 PHE B O 1
ATOM 6167 N N . HIS B 1 348 ? 21.188 -33.75 2.57 1 33.69 348 HIS B N 1
ATOM 6168 C CA . HIS B 1 348 ? 21.297 -33.812 4.023 1 33.69 348 HIS B CA 1
ATOM 6169 C C . HIS B 1 348 ? 21.141 -32.438 4.641 1 33.69 348 HIS B C 1
ATOM 6171 O O . HIS B 1 348 ? 21.531 -32.219 5.793 1 33.69 348 HIS B O 1
ATOM 6177 N N . HIS B 1 349 ? 21.188 -31.328 4.004 1 32.72 349 HIS B N 1
ATOM 6178 C CA . HIS B 1 349 ? 21.328 -30.312 5.031 1 32.72 349 HIS B CA 1
ATOM 6179 C C . HIS B 1 349 ? 20.25 -30.438 6.102 1 32.72 349 HIS B C 1
ATOM 6181 O O . HIS B 1 349 ? 19.078 -30.156 5.852 1 32.72 349 HIS B O 1
ATOM 6187 N N . GLN B 1 350 ? 20.438 -31.422 6.996 1 28.45 350 GLN B N 1
ATOM 6188 C CA . GLN B 1 350 ? 19.75 -31.5 8.281 1 28.45 350 GLN B CA 1
ATOM 6189 C C . GLN B 1 350 ? 19.594 -30.109 8.898 1 28.45 350 GLN B C 1
ATOM 6191 O O . GLN B 1 350 ? 20.594 -29.406 9.125 1 28.45 350 GLN B O 1
ATOM 6196 N N . LEU B 1 351 ? 18.609 -29.438 8.656 1 30.05 351 LEU B N 1
ATOM 6197 C CA . LEU B 1 351 ? 18.422 -28.281 9.531 1 30.05 351 LEU B CA 1
ATOM 6198 C C . LEU B 1 351 ? 18.688 -28.656 10.984 1 30.05 351 LEU B C 1
ATOM 6200 O O . LEU B 1 351 ? 18.141 -29.625 11.492 1 30.05 351 LEU B O 1
ATOM 6204 N N . PRO B 1 352 ? 19.953 -28.469 11.484 1 26.53 352 PRO B N 1
ATOM 6205 C CA . PRO B 1 352 ? 20.141 -28.734 12.914 1 26.53 352 PRO B CA 1
ATOM 6206 C C . PRO B 1 352 ? 18.922 -28.312 13.75 1 26.53 352 PRO B C 1
ATOM 6208 O O . PRO B 1 352 ? 18.312 -27.297 13.469 1 26.53 352 PRO B O 1
ATOM 6211 N N . ALA B 1 353 ? 18.281 -29.281 14.414 1 26.86 353 ALA B N 1
ATOM 6212 C CA . ALA B 1 353 ? 17.266 -29.156 15.438 1 26.86 353 ALA B CA 1
ATOM 6213 C C . ALA B 1 353 ? 17.641 -28.094 16.469 1 26.86 353 ALA B C 1
ATOM 6215 O O . ALA B 1 353 ? 17.031 -28.031 17.547 1 26.86 353 ALA B O 1
ATOM 6216 N N . SER B 1 354 ? 18.891 -27.516 16.484 1 23.95 354 SER B N 1
ATOM 6217 C CA . SER B 1 354 ? 19.297 -26.984 17.781 1 23.95 354 SER B CA 1
ATOM 6218 C C . SER B 1 354 ? 18.203 -26.141 18.422 1 23.95 354 SER B C 1
ATOM 6220 O O . SER B 1 354 ? 17.172 -25.875 17.781 1 23.95 354 SER B O 1
ATOM 6222 N N . GLN B 1 355 ? 18.703 -24.938 19.141 1 22.47 355 GLN B N 1
ATOM 6223 C CA . GLN B 1 355 ? 18.438 -24.156 20.344 1 22.47 355 GLN B CA 1
ATOM 6224 C C . GLN B 1 355 ? 17.172 -23.328 20.172 1 22.47 355 GLN B C 1
ATOM 6226 O O . GLN B 1 355 ? 17.172 -22.297 19.5 1 22.47 355 GLN B O 1
ATOM 6231 N N . ASP B 1 356 ? 16.094 -23.859 20.109 1 24.08 356 ASP B N 1
ATOM 6232 C CA . ASP B 1 356 ? 14.672 -23.594 19.891 1 24.08 356 ASP B CA 1
ATOM 6233 C C . ASP B 1 356 ? 14.172 -22.5 20.844 1 24.08 356 ASP B C 1
ATOM 6235 O O . ASP B 1 356 ? 13.078 -21.969 20.656 1 24.08 356 ASP B O 1
ATOM 6239 N N . GLN B 1 357 ? 14.609 -22.594 22.172 1 22.17 357 GLN B N 1
ATOM 6240 C CA . GLN B 1 357 ? 13.789 -22.156 23.281 1 22.17 357 GLN B CA 1
ATOM 6241 C C . GLN B 1 357 ? 13.617 -20.641 23.281 1 22.17 357 GLN B C 1
ATOM 6243 O O . GLN B 1 357 ? 12.602 -20.125 23.75 1 22.17 357 GLN B O 1
ATOM 6248 N N . THR B 1 358 ? 14.766 -20.016 23.125 1 22.3 358 THR B N 1
ATOM 6249 C CA . THR B 1 358 ? 14.789 -18.688 23.719 1 22.3 358 THR B CA 1
ATOM 6250 C C . THR B 1 358 ? 13.969 -17.719 22.875 1 22.3 358 THR B C 1
ATOM 6252 O O . THR B 1 358 ? 13.508 -16.688 23.391 1 22.3 358 THR B O 1
ATOM 6255 N N . MET B 1 359 ? 14.086 -17.922 21.578 1 22.97 359 MET B N 1
ATOM 6256 C CA . MET B 1 359 ? 13.641 -16.75 20.844 1 22.97 359 MET B CA 1
ATOM 6257 C C . MET B 1 359 ? 12.117 -16.703 20.766 1 22.97 359 MET B C 1
ATOM 6259 O O . MET B 1 359 ? 11.555 -15.867 20.062 1 22.97 359 MET B O 1
ATOM 6263 N N . LEU B 1 360 ? 11.422 -17.734 21.25 1 24.09 360 LEU B N 1
ATOM 6264 C CA . LEU B 1 360 ? 9.969 -17.75 21.281 1 24.09 360 LEU B CA 1
ATOM 6265 C C . LEU B 1 360 ? 9.414 -16.438 21.844 1 24.09 360 LEU B C 1
ATOM 6267 O O . LEU B 1 360 ? 8.211 -16.188 21.766 1 24.09 360 LEU B O 1
ATOM 6271 N N . ARG B 1 361 ? 10.117 -15.922 22.812 1 22.2 361 ARG B N 1
ATOM 6272 C CA . ARG B 1 361 ? 9.508 -14.93 23.703 1 22.2 361 ARG B CA 1
ATOM 6273 C C . ARG B 1 361 ? 9.148 -13.664 22.922 1 22.2 361 ARG B C 1
ATOM 6275 O O . ARG B 1 361 ? 8.32 -12.875 23.391 1 22.2 361 ARG B O 1
ATOM 6282 N N . GLY B 1 362 ? 10.047 -13.336 21.953 1 24.39 362 GLY B N 1
ATOM 6283 C CA . GLY B 1 362 ? 9.875 -11.984 21.453 1 24.39 362 GLY B CA 1
ATOM 6284 C C . GLY B 1 362 ? 8.742 -11.852 20.453 1 24.39 362 GLY B C 1
ATOM 6285 O O . GLY B 1 362 ? 8.461 -10.758 19.969 1 24.39 362 GLY B O 1
ATOM 6286 N N . LEU B 1 363 ? 8.492 -12.938 19.719 1 24.7 363 LEU B N 1
ATOM 6287 C CA . LEU B 1 363 ? 7.523 -12.75 18.641 1 24.7 363 LEU B CA 1
ATOM 6288 C C . LEU B 1 363 ? 6.121 -12.531 19.203 1 24.7 363 LEU B C 1
ATOM 6290 O O . LEU B 1 363 ? 5.148 -12.469 18.438 1 24.7 363 LEU B O 1
ATOM 6294 N N . GLY B 1 364 ? 5.906 -12.938 20.453 1 24.53 364 GLY B N 1
ATOM 6295 C CA . GLY B 1 364 ? 4.57 -12.766 21 1 24.53 364 GLY B CA 1
ATOM 6296 C C . GLY B 1 364 ? 3.971 -11.406 20.688 1 24.53 364 GLY B C 1
ATOM 6297 O O . GLY B 1 364 ? 2.785 -11.172 20.938 1 24.53 364 GLY B O 1
ATOM 6298 N N . GLY B 1 365 ? 4.809 -10.375 20.797 1 24.09 365 GLY B N 1
ATOM 6299 C CA . GLY B 1 365 ? 4.16 -9.078 20.875 1 24.09 365 GLY B CA 1
ATOM 6300 C C . GLY B 1 365 ? 3.541 -8.633 19.562 1 24.09 365 GLY B C 1
ATOM 6301 O O . GLY B 1 365 ? 3.148 -7.477 19.422 1 24.09 365 GLY B O 1
ATOM 6302 N N . HIS B 1 366 ? 4.07 -9.164 18.562 1 22.95 366 HIS B N 1
ATOM 6303 C CA . HIS B 1 366 ? 3.443 -8.539 17.406 1 22.95 366 HIS B CA 1
ATOM 6304 C C . HIS B 1 366 ? 1.937 -8.773 17.391 1 22.95 366 HIS B C 1
ATOM 6306 O O . HIS B 1 366 ? 1.455 -9.766 17.953 1 22.95 366 HIS B O 1
ATOM 6312 N N . MET B 1 367 ? 1.205 -7.781 16.812 1 25.09 367 MET B N 1
ATOM 6313 C CA . MET B 1 367 ? -0.174 -7.305 16.797 1 25.09 367 MET B CA 1
ATOM 6314 C C . MET B 1 367 ? -1.111 -8.352 16.219 1 25.09 367 MET B C 1
ATOM 6316 O O . MET B 1 367 ? -1.283 -8.43 14.992 1 25.09 367 MET B O 1
ATOM 6320 N N . CYS B 1 368 ? -0.868 -9.586 16.438 1 22.31 368 CYS B N 1
ATOM 6321 C CA . CYS B 1 368 ? -1.955 -10.328 15.812 1 22.31 368 CYS B CA 1
ATOM 6322 C C . CYS B 1 368 ? -3.303 -9.688 16.109 1 22.31 368 CYS B C 1
ATOM 6324 O O . CYS B 1 368 ? -3.436 -8.953 17.094 1 22.31 368 CYS B O 1
ATOM 6326 N N . SER B 1 369 ? -4.289 -10.195 15.281 1 24.47 369 SER B N 1
ATOM 6327 C CA . SER B 1 369 ? -5.676 -9.969 14.883 1 24.47 369 SER B CA 1
ATOM 6328 C C . SER B 1 369 ? -6.625 -10.18 16.062 1 24.47 369 SER B C 1
ATOM 6330 O O . SER B 1 369 ? -7.84 -10.25 15.875 1 24.47 369 SER B O 1
ATOM 6332 N N . GLU B 1 370 ? -6.121 -10.5 17.219 1 25.83 370 GLU B N 1
ATOM 6333 C CA . GLU B 1 370 ? -7.324 -10.82 17.984 1 25.83 370 GLU B CA 1
ATOM 6334 C C . GLU B 1 370 ? -8.312 -9.656 17.969 1 25.83 370 GLU B C 1
ATOM 6336 O O . GLU B 1 370 ? -9.523 -9.867 17.938 1 25.83 370 GLU B O 1
ATOM 6341 N N . GLU B 1 371 ? -7.711 -8.5 18.328 1 25.56 371 GLU B N 1
ATOM 6342 C CA . GLU B 1 371 ? -8.641 -7.41 18.609 1 25.56 371 GLU B CA 1
ATOM 6343 C C . GLU B 1 371 ? -9.141 -6.77 17.328 1 25.56 371 GLU B C 1
ATOM 6345 O O . GLU B 1 371 ? -9.156 -5.543 17.203 1 25.56 371 GLU B O 1
ATOM 6350 N N . CYS B 1 372 ? -8.828 -7.402 16.234 1 23.77 372 CYS B N 1
ATOM 6351 C CA . CYS B 1 372 ? -9.602 -6.84 15.125 1 23.77 372 CYS B CA 1
ATOM 6352 C C . CYS B 1 372 ? -11.094 -6.891 15.422 1 23.77 372 CYS B C 1
ATOM 6354 O O . CYS B 1 372 ? -11.648 -7.965 15.664 1 23.77 372 CYS B O 1
ATOM 6356 N N . PRO B 1 373 ? -11.586 -5.797 15.867 1 25.94 373 PRO B N 1
ATOM 6357 C CA . PRO B 1 373 ? -13.008 -5.793 16.219 1 25.94 373 PRO B CA 1
ATOM 6358 C C . PRO B 1 373 ? -13.844 -6.633 15.258 1 25.94 373 PRO B C 1
ATOM 6360 O O . PRO B 1 373 ? -15.055 -6.801 15.469 1 25.94 373 PRO B O 1
ATOM 6363 N N . PHE B 1 374 ? -13.195 -6.922 14.125 1 26.11 374 PHE B N 1
ATOM 6364 C CA . PHE B 1 374 ? -14.156 -7.539 13.219 1 26.11 374 PHE B CA 1
ATOM 6365 C C . PHE B 1 374 ? -14.633 -8.883 13.758 1 26.11 374 PHE B C 1
ATOM 6367 O O . PHE B 1 374 ? -15.609 -9.445 13.258 1 26.11 374 PHE B O 1
ATOM 6374 N N . PHE B 1 375 ? -13.664 -9.586 14.375 1 26.97 375 PHE B N 1
ATOM 6375 C CA . PHE B 1 375 ? -14.172 -10.891 14.789 1 26.97 375 PHE B CA 1
ATOM 6376 C C . PHE B 1 375 ? -14.867 -10.797 16.141 1 26.97 375 PHE B C 1
ATOM 6378 O O . PHE B 1 375 ? -14.961 -11.789 16.859 1 26.97 375 PHE B O 1
ATOM 6385 N N . HIS B 1 376 ? -14.75 -9.602 16.766 1 25.59 376 HIS B N 1
ATOM 6386 C CA . HIS B 1 376 ? -15.492 -9.648 18.016 1 25.59 376 HIS B CA 1
ATOM 6387 C C . HIS B 1 376 ? -16.969 -9.945 17.781 1 25.59 376 HIS B C 1
ATOM 6389 O O . HIS B 1 376 ? -17.531 -9.539 16.75 1 25.59 376 HIS B O 1
ATOM 6395 N N . GLU B 1 377 ? -17.469 -10.914 18.453 1 23.23 377 GLU B N 1
ATOM 6396 C CA . GLU B 1 377 ? -18.906 -11.141 18.594 1 23.23 377 GLU B CA 1
ATOM 6397 C C . GLU B 1 377 ? -19.656 -9.836 18.828 1 23.23 377 GLU B C 1
ATOM 6399 O O . GLU B 1 377 ? -19.125 -8.914 19.453 1 23.23 377 GLU B O 1
ATOM 6404 N N . PRO B 1 378 ? -20.766 -9.547 18.141 1 23.33 378 PRO B N 1
ATOM 6405 C CA . PRO B 1 378 ? -21.656 -8.391 18.25 1 23.33 378 PRO B CA 1
ATOM 6406 C C . PRO B 1 378 ? -21.938 -7.988 19.688 1 23.33 378 PRO B C 1
ATOM 6408 O O . PRO B 1 378 ? -22.594 -8.727 20.422 1 23.33 378 PRO B O 1
ATOM 6411 N N . THR B 1 379 ? -20.891 -7.719 20.516 1 21.98 379 THR B N 1
ATOM 6412 C CA . THR B 1 379 ? -21.578 -7.289 21.734 1 21.98 379 THR B CA 1
ATOM 6413 C C . THR B 1 379 ? -22.453 -6.074 21.438 1 21.98 379 THR B C 1
ATOM 6415 O O . THR B 1 379 ? -22.109 -5.219 20.625 1 21.98 379 THR B O 1
ATOM 6418 N N . HIS B 1 380 ? -23.719 -6.039 21.875 1 19.19 380 HIS B N 1
ATOM 6419 C CA . HIS B 1 380 ? -24.859 -5.129 21.844 1 19.19 380 HIS B CA 1
ATOM 6420 C C . HIS B 1 380 ? -24.5 -3.773 22.438 1 19.19 380 HIS B C 1
ATOM 6422 O O . HIS B 1 380 ? -24.484 -3.623 23.672 1 19.19 380 HIS B O 1
ATOM 6428 N N . PRO B 1 381 ? -23.406 -3.15 22.109 1 22.11 381 PRO B N 1
ATOM 6429 C CA . PRO B 1 381 ? -23.312 -1.954 22.938 1 22.11 381 PRO B CA 1
ATOM 6430 C C . PRO B 1 381 ? -24.531 -1.044 22.812 1 22.11 381 PRO B C 1
ATOM 6432 O O . PRO B 1 381 ? -25.219 -1.064 21.797 1 22.11 381 PRO B O 1
ATOM 6435 N N . GLY B 1 382 ? -25.109 -0.498 23.984 1 17.75 382 GLY B N 1
ATOM 6436 C CA . GLY B 1 382 ? -26.266 0.354 24.266 1 17.75 382 GLY B CA 1
ATOM 6437 C C . GLY B 1 382 ? -26.234 1.654 23.484 1 17.75 382 GLY B C 1
ATOM 6438 O O . GLY B 1 382 ? -25.266 1.937 22.766 1 17.75 382 GLY B O 1
ATOM 6439 N N . LEU B 1 383 ? -27.031 2.727 23.953 1 17.55 383 LEU B N 1
ATOM 6440 C CA . LEU B 1 383 ? -27.953 3.764 23.516 1 17.55 383 LEU B CA 1
ATOM 6441 C C . LEU B 1 383 ? -27.219 5.055 23.188 1 17.55 383 LEU B C 1
ATOM 6443 O O . LEU B 1 383 ? -27.156 5.969 24.016 1 17.55 383 LEU B O 1
ATOM 6447 N N . MET B 1 384 ? -25.953 5.117 22.859 1 18.52 384 MET B N 1
ATOM 6448 C CA . MET B 1 384 ? -25.625 6.527 23.031 1 18.52 384 MET B CA 1
ATOM 6449 C C . MET B 1 384 ? -26.359 7.387 22.016 1 18.52 384 MET B C 1
ATOM 6451 O O . MET B 1 384 ? -26.703 6.914 20.922 1 18.52 384 MET B O 1
ATOM 6455 N N . ALA B 1 385 ? -26.734 8.828 22.328 1 19.16 385 ALA B N 1
ATOM 6456 C CA . ALA B 1 385 ? -27.594 9.93 21.938 1 19.16 385 ALA B CA 1
ATOM 6457 C C . ALA B 1 385 ? -27.219 10.469 20.547 1 19.16 385 ALA B C 1
ATOM 6459 O O . ALA B 1 385 ? -26.094 10.25 20.078 1 19.16 385 ALA B O 1
ATOM 6460 N N . GLY B 1 386 ? -28.078 11.422 19.953 1 17.95 386 GLY B N 1
ATOM 6461 C CA . GLY B 1 386 ? -28.734 11.93 18.766 1 17.95 386 GLY B CA 1
ATOM 6462 C C . GLY B 1 386 ? -27.891 12.93 18 1 17.95 386 GLY B C 1
ATOM 6463 O O . GLY B 1 386 ? -28.406 13.641 17.125 1 17.95 386 GLY B O 1
ATOM 6464 N N . ILE B 1 387 ? -26.562 13.023 18.047 1 20.73 387 ILE B N 1
ATOM 6465 C CA . ILE B 1 387 ? -26.219 14.336 17.516 1 20.73 387 ILE B CA 1
ATOM 6466 C C . ILE B 1 387 ? -26.5 14.375 16.016 1 20.73 387 ILE B C 1
ATOM 6468 O O . ILE B 1 387 ? -26.344 13.367 15.312 1 20.73 387 ILE B O 1
ATOM 6472 N N . GLY B 1 388 ? -27.031 15.508 15.453 1 18.09 388 GLY B N 1
ATOM 6473 C CA . GLY B 1 388 ? -27.656 16 14.242 1 18.09 388 GLY B CA 1
ATOM 6474 C C . GLY B 1 388 ? -26.781 15.875 13.016 1 18.09 388 GLY B C 1
ATOM 6475 O O . GLY B 1 388 ? -25.562 16.109 13.094 1 18.09 388 GLY B O 1
ATOM 6476 N N . ALA B 1 389 ? -27.141 15.055 12.094 1 20.98 389 ALA B N 1
ATOM 6477 C CA . ALA B 1 389 ? -26.656 14.594 10.797 1 20.98 389 ALA B CA 1
ATOM 6478 C C . ALA B 1 389 ? -26.594 15.742 9.797 1 20.98 389 ALA B C 1
ATOM 6480 O O . ALA B 1 389 ? -27.625 16.25 9.367 1 20.98 389 ALA B O 1
ATOM 6481 N N . GLN B 1 390 ? -25.688 16.703 9.859 1 19.84 390 GLN B N 1
ATOM 6482 C CA . GLN B 1 390 ? -25.75 17.703 8.805 1 19.84 390 GLN B CA 1
ATOM 6483 C C . GLN B 1 390 ? -25.594 17.078 7.426 1 19.84 390 GLN B C 1
ATOM 6485 O O . GLN B 1 390 ? -24.812 16.141 7.246 1 19.84 390 GLN B O 1
ATOM 6490 N N . THR B 1 391 ? -26.562 17.281 6.492 1 19.17 391 THR B N 1
ATOM 6491 C CA . THR B 1 391 ? -26.953 16.859 5.148 1 19.17 391 THR B CA 1
ATOM 6492 C C . THR B 1 391 ? -25.875 17.219 4.137 1 19.17 391 THR B C 1
ATOM 6494 O O . THR B 1 391 ? -25.453 18.375 4.031 1 19.17 391 THR B O 1
ATOM 6497 N N . PHE B 1 392 ? -24.891 16.438 3.947 1 19.06 392 PHE B N 1
ATOM 6498 C CA . PHE B 1 392 ? -23.938 16.703 2.881 1 19.06 392 PHE B CA 1
ATOM 6499 C C . PHE B 1 392 ? -24.641 16.766 1.529 1 19.06 392 PHE B C 1
ATOM 6501 O O . PHE B 1 392 ? -25.516 15.953 1.236 1 19.06 392 PHE B O 1
ATOM 6508 N N . SER B 1 393 ? -24.781 17.922 0.925 1 20.33 393 SER B N 1
ATOM 6509 C CA . SER B 1 393 ? -25.359 18.188 -0.388 1 20.33 393 SER B CA 1
ATOM 6510 C C . SER B 1 393 ? -24.703 17.328 -1.466 1 20.33 393 SER B C 1
ATOM 6512 O O . SER B 1 393 ? -23.531 16.953 -1.347 1 20.33 393 SER B O 1
ATOM 6514 N N . PRO B 1 394 ? -25.484 16.812 -2.414 1 22.28 394 PRO B N 1
ATOM 6515 C CA . PRO B 1 394 ? -25.281 15.898 -3.541 1 22.28 394 PRO B CA 1
ATOM 6516 C C . PRO B 1 394 ? -24.219 16.406 -4.52 1 22.28 394 PRO B C 1
ATOM 6518 O O . PRO B 1 394 ? -24.141 17.609 -4.781 1 22.28 394 PRO B O 1
ATOM 6521 N N . LEU B 1 395 ? -23.078 15.836 -4.605 1 21.59 395 LEU B N 1
ATOM 6522 C CA . LEU B 1 395 ? -22.016 16 -5.586 1 21.59 395 LEU B CA 1
ATOM 6523 C C . LEU B 1 395 ? -22.562 15.992 -7.004 1 21.59 395 LEU B C 1
ATOM 6525 O O . LEU B 1 395 ? -22.812 14.922 -7.574 1 21.59 395 LEU B O 1
ATOM 6529 N N . GLU B 1 396 ? -23.484 16.797 -7.508 1 21.83 396 GLU B N 1
ATOM 6530 C CA . GLU B 1 396 ? -24.016 16.797 -8.867 1 21.83 396 GLU B CA 1
ATOM 6531 C C . GLU B 1 396 ? -22.906 17.016 -9.891 1 21.83 396 GLU B C 1
ATOM 6533 O O . GLU B 1 396 ? -23.141 16.953 -11.094 1 21.83 396 GLU B O 1
ATOM 6538 N N . ASN B 1 397 ? -21.922 17.812 -9.703 1 21.2 397 ASN B N 1
ATOM 6539 C CA . ASN B 1 397 ? -21.359 18.375 -10.914 1 21.2 397 ASN B CA 1
ATOM 6540 C C . ASN B 1 397 ? -20.812 17.297 -11.852 1 21.2 397 ASN B C 1
ATOM 6542 O O . ASN B 1 397 ? -20.484 16.203 -11.398 1 21.2 397 ASN B O 1
ATOM 6546 N N . GLY B 1 398 ? -20.719 17.594 -13.32 1 20 398 GLY B N 1
ATOM 6547 C CA . GLY B 1 398 ? -20.578 17.047 -14.664 1 20 398 GLY B CA 1
ATOM 6548 C C . GLY B 1 398 ? -19.234 16.344 -14.875 1 20 398 GLY B C 1
ATOM 6549 O O . GLY B 1 398 ? -18.203 17 -14.969 1 20 398 GLY B O 1
ATOM 6550 N N . ILE B 1 399 ? -18.875 15.484 -14.188 1 23.5 399 ILE B N 1
ATOM 6551 C CA . ILE B 1 399 ? -17.734 14.703 -14.648 1 23.5 399 ILE B CA 1
ATOM 6552 C C . ILE B 1 399 ? -17.922 14.312 -16.109 1 23.5 399 ILE B C 1
ATOM 6554 O O . ILE B 1 399 ? -18.812 13.508 -16.438 1 23.5 399 ILE B O 1
ATOM 6558 N N . GLY B 1 400 ? -17.875 15.297 -17.031 1 19.97 400 GLY B N 1
ATOM 6559 C CA . GLY B 1 400 ? -17.938 15.094 -18.469 1 19.97 400 GLY B CA 1
ATOM 6560 C C . GLY B 1 400 ? -17.156 13.875 -18.938 1 19.97 400 GLY B C 1
ATOM 6561 O O . GLY B 1 400 ? -16.359 13.312 -18.172 1 19.97 400 GLY B O 1
ATOM 6562 N N . SER B 1 401 ? -17.344 13.43 -20.344 1 23.2 401 SER B N 1
ATOM 6563 C CA . SER B 1 401 ? -17.281 12.352 -21.328 1 23.2 401 SER B CA 1
ATOM 6564 C C . SER B 1 401 ? -15.844 11.969 -21.641 1 23.2 401 SER B C 1
ATOM 6566 O O . SER B 1 401 ? -15.578 11.305 -22.641 1 23.2 401 SER B O 1
ATOM 6568 N N . ALA B 1 402 ? -14.898 12.594 -21.156 1 21.98 402 ALA B N 1
ATOM 6569 C CA . ALA B 1 402 ? -13.719 12.438 -22 1 21.98 402 ALA B CA 1
ATOM 6570 C C . ALA B 1 402 ? -13.383 10.961 -22.219 1 21.98 402 ALA B C 1
ATOM 6572 O O . ALA B 1 402 ? -12.539 10.625 -23.047 1 21.98 402 ALA B O 1
ATOM 6573 N N . TYR B 1 403 ? -13.414 10.242 -21.031 1 23.2 403 TYR B N 1
ATOM 6574 C CA . TYR B 1 403 ? -12.859 8.945 -21.391 1 23.2 403 TYR B CA 1
ATOM 6575 C C . TYR B 1 403 ? -13.844 8.133 -22.219 1 23.2 403 TYR B C 1
ATOM 6577 O O . TYR B 1 403 ? -14.984 7.926 -21.812 1 23.2 403 TYR B O 1
ATOM 6585 N N . GLY B 1 404 ? -13.898 8.406 -23.453 1 23.3 404 GLY B N 1
ATOM 6586 C CA . GLY B 1 404 ? -14.578 7.531 -24.391 1 23.3 404 GLY B CA 1
ATOM 6587 C C . GLY B 1 404 ? -14.438 6.059 -24.062 1 23.3 404 GLY B C 1
ATOM 6588 O O . GLY B 1 404 ? -13.469 5.414 -24.469 1 23.3 404 GLY B O 1
ATOM 6589 N N . VAL B 1 405 ? -14.75 5.797 -22.844 1 25.72 405 VAL B N 1
ATOM 6590 C CA . VAL B 1 405 ? -14.82 4.359 -22.625 1 25.72 405 VAL B CA 1
ATOM 6591 C C . VAL B 1 405 ? -15.711 3.711 -23.672 1 25.72 405 VAL B C 1
ATOM 6593 O O . VAL B 1 405 ? -16.875 4.082 -23.828 1 25.72 405 VAL B O 1
ATOM 6596 N N . ASP B 1 406 ? -15.141 3.385 -24.734 1 24.31 406 ASP B N 1
ATOM 6597 C CA . ASP B 1 406 ? -15.914 2.488 -25.594 1 24.31 406 ASP B CA 1
ATOM 6598 C C . ASP B 1 406 ? -16.688 1.47 -24.75 1 24.31 406 ASP B C 1
ATOM 6600 O O . ASP B 1 406 ? -16.172 0.964 -23.75 1 24.31 406 ASP B O 1
ATOM 6604 N N . ASP B 1 407 ? -18.094 1.494 -24.781 1 26.11 407 ASP B N 1
ATOM 6605 C CA . ASP B 1 407 ? -19.203 0.759 -24.188 1 26.11 407 ASP B CA 1
ATOM 6606 C C . ASP B 1 407 ? -18.859 -0.718 -24.016 1 26.11 407 ASP B C 1
ATOM 6608 O O . ASP B 1 407 ? -19.297 -1.354 -23.062 1 26.11 407 ASP B O 1
ATOM 6612 N N . GLU B 1 408 ? -18.328 -1.284 -25.125 1 26.03 408 GLU B N 1
ATOM 6613 C CA . GLU B 1 408 ? -18.391 -2.742 -25.203 1 26.03 408 GLU B CA 1
ATOM 6614 C C . GLU B 1 408 ? -17.516 -3.383 -24.125 1 26.03 408 GLU B C 1
ATOM 6616 O O . GLU B 1 408 ? -17.734 -4.535 -23.75 1 26.03 408 GLU B O 1
ATOM 6621 N N . THR B 1 409 ? -16.422 -2.797 -23.922 1 25.47 409 THR B N 1
ATOM 6622 C CA . THR B 1 409 ? -15.422 -3.646 -23.281 1 25.47 409 THR B CA 1
ATOM 6623 C C . THR B 1 409 ? -15.633 -3.662 -21.766 1 25.47 409 THR B C 1
ATOM 6625 O O . THR B 1 409 ? -14.938 -4.383 -21.047 1 25.47 409 THR B O 1
ATOM 6628 N N . LEU B 1 410 ? -16.234 -2.535 -21.281 1 26.81 410 L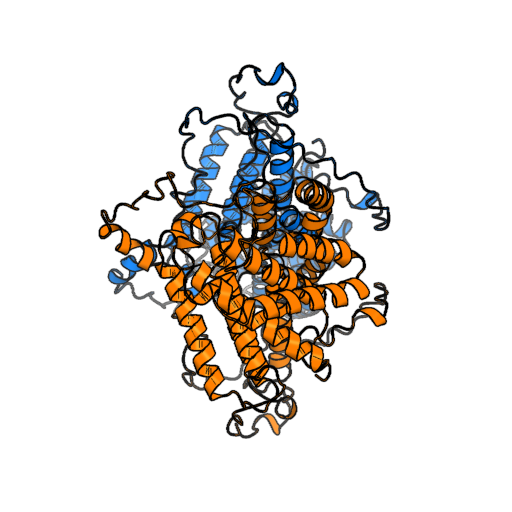EU B N 1
ATOM 6629 C CA . LEU B 1 410 ? -16.188 -2.555 -19.828 1 26.81 410 LEU B CA 1
ATOM 6630 C C . LEU B 1 410 ? -17.188 -3.553 -19.25 1 26.81 410 LEU B C 1
ATOM 6632 O O . LEU B 1 410 ? -18.266 -3.168 -18.797 1 26.81 410 LEU B O 1
ATOM 6636 N N . MET B 1 411 ? -17.469 -4.543 -20.016 1 24.53 411 MET B N 1
ATOM 6637 C CA . MET B 1 411 ? -18.375 -5.523 -19.406 1 24.53 411 MET B CA 1
ATOM 6638 C C . MET B 1 411 ? -17.828 -5.996 -18.062 1 24.53 411 MET B C 1
ATOM 6640 O O . MET B 1 411 ? -16.859 -6.758 -18.016 1 24.53 411 MET B O 1
ATOM 6644 N N . TYR B 1 412 ? -17.719 -5.105 -17.234 1 26.44 412 TYR B N 1
ATOM 6645 C CA . TYR B 1 412 ? -17.281 -5.617 -15.93 1 26.44 412 TYR B CA 1
ATOM 6646 C C . TYR B 1 412 ? -18.234 -6.699 -15.43 1 26.44 412 TYR B C 1
ATOM 6648 O O . TYR B 1 412 ? -18.922 -6.512 -14.43 1 26.44 412 TYR B O 1
ATOM 6656 N N . PRO B 1 413 ? -19.094 -7.242 -16.406 1 27.25 413 PRO B N 1
ATOM 6657 C CA . PRO B 1 413 ? -20.031 -8.164 -15.75 1 27.25 413 PRO B CA 1
ATOM 6658 C C . PRO B 1 413 ? -19.344 -9.031 -14.695 1 27.25 413 PRO B C 1
ATOM 6660 O O . PRO B 1 413 ? -19.812 -9.102 -13.555 1 27.25 413 PRO B O 1
ATOM 6663 N N . LEU B 1 414 ? -18.875 -10.234 -15.289 1 27.09 414 LEU B N 1
ATOM 6664 C CA . LEU B 1 414 ? -18.609 -11.617 -14.906 1 27.09 414 LEU B CA 1
ATOM 6665 C C . LEU B 1 414 ? -17.281 -11.727 -14.172 1 27.09 414 LEU B C 1
ATOM 6667 O O . LEU B 1 414 ? -16.641 -12.781 -14.195 1 27.09 414 LEU B O 1
ATOM 6671 N N . LEU B 1 415 ? -16.656 -10.672 -13.969 1 27.05 415 LEU B N 1
ATOM 6672 C CA . LEU B 1 415 ? -15.359 -11.117 -13.469 1 27.05 415 LEU B CA 1
ATOM 6673 C C . LEU B 1 415 ? -15.531 -12.25 -12.461 1 27.05 415 LEU B C 1
ATOM 6675 O O . LEU B 1 415 ? -14.641 -13.102 -12.328 1 27.05 415 LEU B O 1
ATOM 6679 N N . PHE B 1 416 ? -16.297 -11.875 -11.273 1 28.17 416 PHE B N 1
ATOM 6680 C CA . PHE B 1 416 ? -16.734 -13.016 -10.469 1 28.17 416 PHE B CA 1
ATOM 6681 C C . PHE B 1 416 ? -17.953 -13.672 -11.094 1 28.17 416 PHE B C 1
ATOM 6683 O O . PHE B 1 416 ? -18.594 -13.102 -11.984 1 28.17 416 PHE B O 1
ATOM 6690 N N . GLY B 1 417 ? -18.781 -14.656 -10.609 1 25.23 417 GLY B N 1
ATOM 6691 C CA . GLY B 1 417 ? -19.906 -15.305 -11.242 1 25.23 417 GLY B CA 1
ATOM 6692 C C . GLY B 1 417 ? -20.844 -14.328 -11.93 1 25.23 417 GLY B C 1
ATOM 6693 O O . GLY B 1 417 ? -20.469 -13.195 -12.227 1 25.23 417 GLY B O 1
ATOM 6694 N N . SER B 1 418 ? -22.344 -14.336 -11.758 1 23.84 418 SER B N 1
ATOM 6695 C CA . SER B 1 418 ? -23.484 -13.93 -12.57 1 23.84 418 SER B CA 1
ATOM 6696 C C . SER B 1 418 ? -23.547 -12.406 -12.711 1 23.84 418 SER B C 1
ATOM 6698 O O . SER B 1 418 ? -23.141 -11.68 -11.805 1 23.84 418 SER B O 1
ATOM 6700 N N . ALA B 1 419 ? -23.531 -11.75 -14.07 1 26.69 419 ALA B N 1
ATOM 6701 C CA . ALA B 1 419 ? -23.969 -10.469 -14.633 1 26.69 419 ALA B CA 1
ATOM 6702 C C . ALA B 1 419 ? -25.078 -9.844 -13.797 1 26.69 419 ALA B C 1
ATOM 6704 O O . ALA B 1 419 ? -25.516 -8.727 -14.078 1 26.69 419 ALA B O 1
ATOM 6705 N N . GLU B 1 420 ? -25.969 -10.664 -13.25 1 22.7 420 GLU B N 1
ATOM 6706 C CA . GLU B 1 420 ? -27.266 -10.141 -12.836 1 22.7 420 GLU B CA 1
ATOM 6707 C C . GLU B 1 420 ? -27.141 -9.234 -11.609 1 22.7 420 GLU B C 1
ATOM 6709 O O . GLU B 1 420 ? -28.141 -8.797 -11.047 1 22.7 420 GLU B O 1
ATOM 6714 N N . PHE B 1 421 ? -25.938 -8.852 -11.078 1 21.89 421 PHE B N 1
ATOM 6715 C CA . PHE B 1 421 ? -26.406 -7.996 -9.984 1 21.89 421 PHE B CA 1
ATOM 6716 C C . PHE B 1 421 ? -26.766 -6.609 -10.508 1 21.89 421 PHE B C 1
ATOM 6718 O O . PHE B 1 421 ? -26.062 -6.051 -11.352 1 21.89 421 PHE B O 1
#